Protein 2G31 (pdb70)

Nearest PDB structures (foldseek):
  2g31-assembly1_A  TM=6.431E-01  e=1.195E-06  Homo sapiens
  2jv5-assembly1_A  TM=5.963E-01  e=1.705E-04  Homo sapiens
  2g31-assembly1_A  TM=7.283E-01  e=2.935E-06  Homo sapiens
  2g31-assembly1_A  TM=1.017E+00  e=5.734E-08  Homo sapiens
  2g31-assembly1_A  TM=6.758E-01  e=3.640E-08  Homo sapiens

Foldseek 3Di:
DPPPPPVVVVVCVVVVDDVVNVVVVLVVVLVCLLVCLVVCPPPQCCQVSNCVRVVPVRSD

Radius of gyration: 14.05 Å; Cα contacts (8 Å, |Δi|>4): 51; chains: 1; bounding box: 40×16×26 Å

Secondary structure (DSSP, 8-state):
----TTTTHHHHHHHH-TTHHHHHHHHHHHHHHHHHHHHHGGGT-HHHHHHHHTSS-TT-

Sequence (60 aa):
RIYKGVIQAIQKSDEGHPFRAYLESEVAISEELVQKYSNSALGHVNCTIKELRRLFLVDDRIYKGVIQAIQKSDEGHPFRAYLESEVAISEELVQKYSNSALGHVNCTIKELRRLFLVDDRIYKGVIQAIQKSDEGHPFRAYLESEVAISEELVQKYSNSALGHVNCTIKELRRLFLVDDRIYKGVIQAIQKSDEGHPFRAYLESEVAISEELVQKYSNSALGHVNCTIKELRRLFLVDDRIYKGVIQAIQKSDEGHPFRAYLESEVAISEELVQKYSNSALGHVNCTIKELRRLFLVDDRIYKGVIQAIQKSDEGHPFRAYLESEVAISEELVQKYSNSALGHVNCTIKELRRLFLVDDRIYKGVIQAIQKSDEGHPFRAYLESEVAISEELVQKYSNSALGHVNCTIKELRRLFLVDDRIYKGVIQAIQKSDEGHPFRAYLESEVAISEELVQKYSNSALGHVNCTIKELRRLFLVDDRIYKGVIQAIQKSDEGHPFRAYLESEVAISEELVQKYSNSALGHVNCTIKELRRLFLVDDRIYKGVIQAIQKSDEGHPFRAYLESEVAISEELVQKYSNSALGHVNCTIKELRRLFLVDDRIYKGVIQAIQKSDEGHPFRAYLESEVAISEELVQKYSNSALGHVNCTIKELRRLFLVDDRIYKGVIQAIQKSDEGHPFRAYLESEVAISEELVQKYSNSALGHVNCTIKELRRLFLVDDRIYKGVIQAIQKSDEGHPFRAYLESEVAISEELVQKYSNSALGHVNCTIKELRRLFLVDDRIYKGVIQAIQKSDEGHPFRAYLESEVAISEELVQKYSNSALGHVNCTIKELRRLFLVDDRIYKGVIQAIQKSDEGHPFRAYLESEVAISEELVQKYSNSALGHVNCTIKELRRLFLVDDRIYKGVIQAIQKSDEGHPFRAYLESEVAISEELVQKYSNSALGHVNCTIKELRRLFLVDDRIYKGVIQAIQKSDEGHPFRAYLESEVAISEELVQKYSNSALGHVNCTIKELRRLFLVDDRIYKGVIQAIQKSDEGHPFRAYLESEVAISEELVQKYSNSALGHVNCTIKELRRLFLVDDRIYKGVIQAIQKSDEGHPFRAYLESEVAISEELVQKYSNSALGHVNCTIKELRRLFLVDDRIYKGVIQAIQKSDEGHPFRAYLESEVAISEELVQKYSNSALGHVNCTIKELRRLFLVDD

Organism: Homo sapiens (NCBI:txid9606)

CATH classification: 1.20.5.2480

GO terms:
  GO:0005789 endoplasmic reticulum membrane (C, IDA)
  GO:0005515 protein binding (F, IPI)
  GO:0046872 metal ion binding (F, EXP)
  GO:0030334 regulation of cell migration (P, IDA)
  GO:0005886 plasma membrane (C, IDA)
  GO:0030054 cell junction (C, IDA)
  GO:0042803 protein homodimerization activity (F, IDA)
  GO:0120078 cell adhesion involved in sprouting angiogenesis (P, IDA)
  GO:0007029 endoplasmic reticulum organization (P, IDA)
  GO:0045296 cadherin binding (F, IPI)
  GO:0030308 negative regulation of cell growth (P, IMP)
  GO:0098826 endoplasmic reticulum tubular network membrane (C, IDA)
  GO:0071787 endoplasmic reticulum tubular network formation (P, IDA)
  GO:0005789 endoplasmic reticulum membrane (C, EXP)
  GO:0005886 plasma membrane (C, EXP)
  GO:1990809 endoplasmic reticulum tubular network membrane organization (P, IMP)
  GO:0051292 nuclear pore complex assembly (P, IMP)
  GO:0071786 endoplasmic reticulum tubular network organization (P, IMP)
  GO:0005886 plasma membrane (C, TAS)
  GO:0045296 cadherin binding (F, HDA)

Structure (mmCIF, N/CA/C/O backbone):
data_2G31
#
_entry.id   2G31
#
loop_
_atom_site.group_PDB
_atom_site.id
_atom_site.type_symbol
_atom_site.label_atom_id
_atom_site.label_alt_id
_atom_site.label_comp_id
_atom_site.label_asym_id
_atom_site.label_entity_id
_atom_site.label_seq_id
_atom_site.pdbx_PDB_ins_code
_atom_site.Cartn_x
_atom_site.Cartn_y
_atom_site.Cartn_z
_atom_site.occupancy
_atom_site.B_iso_or_equiv
_atom_site.auth_seq_id
_atom_site.auth_comp_id
_atom_site.auth_asym_id
_atom_site.auth_atom_id
_atom_site.pdbx_PDB_model_num
ATOM 1 N N . ARG A 1 1 ? 2.122 -8.360 -3.977 1.00 0.00 1 ARG A N 1
ATOM 2 C CA . ARG A 1 1 ? 2.183 -6.935 -3.697 1.00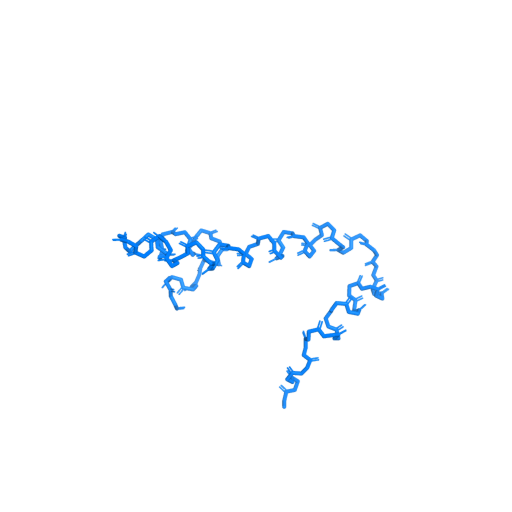 0.00 1 ARG A CA 1
ATOM 3 C C . ARG A 1 1 ? 2.442 -6.696 -2.209 1.00 0.00 1 ARG A C 1
ATOM 4 O O . ARG A 1 1 ? 1.510 -6.452 -1.444 1.00 0.00 1 ARG A O 1
ATOM 22 N N . ILE A 1 2 ? 3.713 -6.775 -1.841 1.00 0.00 2 ILE A N 1
ATOM 23 C CA . ILE A 1 2 ? 4.105 -6.571 -0.458 1.00 0.00 2 ILE A CA 1
ATOM 24 C C . ILE A 1 2 ? 3.119 -7.294 0.461 1.00 0.00 2 ILE A C 1
ATOM 25 O O . ILE A 1 2 ? 2.407 -6.658 1.237 1.00 0.00 2 ILE A O 1
ATOM 40 N N . TYR A 1 3 ? 3.107 -8.614 0.341 1.00 0.00 3 TYR A N 1
ATOM 41 C CA . TYR A 1 3 ? 2.219 -9.431 1.152 1.00 0.00 3 TYR A CA 1
ATOM 42 C C . TYR A 1 3 ? 2.907 -9.871 2.445 1.00 0.00 3 TYR A C 1
ATOM 43 O O . TYR A 1 3 ? 2.242 -10.165 3.438 1.00 0.00 3 TYR A O 1
ATOM 60 N N . LYS A 1 4 ? 4.231 -9.904 2.393 1.00 0.00 4 LYS A N 1
ATOM 61 C CA . LYS A 1 4 ? 5.015 -10.304 3.547 1.00 0.00 4 LYS A CA 1
ATOM 62 C C . LYS A 1 4 ? 5.525 -9.055 4.271 1.00 0.00 4 LYS A C 1
ATOM 63 O O . LYS A 1 4 ? 6.731 -8.876 4.434 1.00 0.00 4 LYS A O 1
ATOM 78 N N . GLY A 1 5 ? 4.580 -8.222 4.683 1.00 0.00 5 GLY A N 1
ATOM 79 C CA . GLY A 1 5 ? 4.917 -6.996 5.383 1.00 0.00 5 GLY A CA 1
ATOM 80 C C . GLY A 1 5 ? 4.804 -7.179 6.899 1.00 0.00 5 GLY A C 1
ATOM 81 O O . GLY A 1 5 ? 4.454 -6.244 7.617 1.00 0.00 5 GLY A O 1
ATOM 85 N N . VAL A 1 6 ? 5.105 -8.392 7.339 1.00 0.00 6 VAL A N 1
ATOM 86 C CA . VAL A 1 6 ? 5.042 -8.711 8.755 1.00 0.00 6 VAL A CA 1
ATOM 87 C C . VAL A 1 6 ? 6.458 -8.939 9.287 1.00 0.00 6 VAL A C 1
ATOM 88 O O . VAL A 1 6 ? 6.790 -8.502 10.388 1.00 0.00 6 VAL A O 1
ATOM 101 N N . ILE A 1 7 ? 7.256 -9.623 8.480 1.00 0.00 7 ILE A N 1
ATOM 102 C CA . ILE A 1 7 ? 8.629 -9.914 8.855 1.00 0.00 7 ILE A CA 1
ATOM 103 C C . ILE A 1 7 ? 9.520 -8.732 8.471 1.00 0.00 7 ILE A C 1
ATOM 104 O O . ILE A 1 7 ? 10.577 -8.527 9.065 1.00 0.00 7 ILE A O 1
ATOM 119 N N . GLN A 1 8 ? 9.060 -7.983 7.478 1.00 0.00 8 GLN A N 1
ATOM 120 C CA . GLN A 1 8 ? 9.802 -6.826 7.008 1.00 0.00 8 GLN A CA 1
ATOM 121 C C . GLN A 1 8 ? 9.550 -5.626 7.923 1.00 0.00 8 GLN A C 1
ATOM 122 O O . GLN A 1 8 ? 10.474 -4.879 8.242 1.00 0.00 8 GLN A O 1
ATOM 134 N N . ALA A 1 9 ? 8.295 -5.477 8.319 1.00 0.00 9 ALA A N 1
ATOM 135 C CA . ALA A 1 9 ? 7.910 -4.380 9.191 1.00 0.00 9 ALA A CA 1
ATOM 136 C C . ALA A 1 9 ? 8.664 -4.499 10.516 1.00 0.00 9 ALA A C 1
ATOM 137 O O . ALA A 1 9 ? 9.321 -3.553 10.948 1.00 0.00 9 ALA A O 1
ATOM 144 N N . ILE A 1 10 ? 8.547 -5.670 11.125 1.00 0.00 10 ILE A N 1
ATOM 145 C CA . ILE A 1 10 ? 9.209 -5.925 12.392 1.00 0.00 10 ILE A CA 1
ATOM 146 C C . ILE A 1 10 ? 10.715 -5.718 12.226 1.00 0.00 10 ILE A C 1
ATOM 147 O O . ILE A 1 10 ? 11.418 -5.432 13.196 1.00 0.00 10 ILE A O 1
ATOM 162 N N . GLN A 1 11 ? 11.168 -5.869 10.990 1.00 0.00 11 GLN A N 1
ATOM 163 C CA . GLN A 1 11 ? 12.579 -5.702 10.685 1.00 0.00 11 GLN A CA 1
ATOM 164 C C . GLN A 1 11 ? 12.950 -4.217 10.685 1.00 0.00 11 GLN A C 1
ATOM 165 O O . GLN A 1 11 ? 13.855 -3.799 11.407 1.00 0.00 11 GLN A O 1
ATOM 177 N N . LYS A 1 12 ? 12.233 -3.461 9.867 1.00 0.00 12 LYS A N 1
ATOM 178 C CA . LYS A 1 12 ? 12.475 -2.033 9.763 1.00 0.00 12 LYS A CA 1
ATOM 179 C C . LYS A 1 12 ? 12.636 -1.444 11.166 1.00 0.00 12 LYS A C 1
ATOM 180 O O . LYS A 1 12 ? 13.690 -0.905 11.500 1.00 0.00 12 LYS A O 1
ATOM 195 N N . SER A 1 13 ? 11.575 -1.566 11.951 1.00 0.00 13 SER A N 1
ATOM 196 C CA . SER A 1 13 ? 11.586 -1.054 13.310 1.00 0.00 13 SER A CA 1
ATOM 197 C C . SER A 1 13 ? 12.814 -1.576 14.057 1.00 0.00 13 SER A C 1
ATOM 198 O O . SER A 1 13 ? 13.272 -0.958 15.016 1.00 0.00 13 SER A O 1
ATOM 205 N N . ASP A 1 14 ? 13.313 -2.712 13.590 1.00 0.00 14 ASP A N 1
ATOM 206 C CA . ASP A 1 14 ? 14.480 -3.325 14.201 1.00 0.00 14 ASP A CA 1
ATOM 207 C C . ASP A 1 14 ? 15.747 -2.716 13.597 1.00 0.00 14 ASP A C 1
ATOM 208 O O . ASP A 1 14 ? 16.792 -2.680 14.244 1.00 0.00 14 ASP A O 1
ATOM 216 N N . GLU A 1 15 ? 15.611 -2.251 12.363 1.00 0.00 15 GLU A N 1
ATOM 217 C CA . GLU A 1 15 ? 16.733 -1.645 11.665 1.00 0.00 15 GLU A CA 1
ATOM 218 C C . GLU A 1 15 ? 16.778 -0.141 11.939 1.00 0.00 15 GLU A C 1
ATOM 219 O O . GLU A 1 15 ? 17.745 0.360 12.511 1.00 0.00 15 GLU A O 1
ATOM 229 N N . GLY A 1 16 ? 15.721 0.537 11.517 1.00 0.00 16 GLY A N 1
ATOM 230 C CA . GLY A 1 16 ? 15.628 1.974 11.710 1.00 0.00 16 GLY A CA 1
ATOM 231 C C . GLY A 1 16 ? 16.213 2.385 13.063 1.00 0.00 16 GLY A C 1
ATOM 232 O O . GLY A 1 16 ? 17.237 3.065 13.120 1.00 0.00 16 GLY A O 1
ATOM 236 N N . HIS A 1 17 ? 15.538 1.955 14.118 1.00 0.00 17 HIS A N 1
ATOM 237 C CA . HIS A 1 17 ? 15.979 2.269 15.467 1.00 0.00 17 HIS A CA 1
ATOM 238 C C . HIS A 1 17 ? 15.172 1.448 16.475 1.00 0.00 17 HIS A C 1
ATOM 239 O O . HIS A 1 17 ? 14.071 0.992 16.169 1.00 0.00 17 HIS A O 1
ATOM 253 N N . PRO A 1 18 ? 15.765 1.282 17.688 1.00 0.00 18 PRO A N 1
ATOM 254 C CA . PRO A 1 18 ? 15.113 0.524 18.742 1.00 0.00 18 PRO A CA 1
ATOM 255 C C . PRO A 1 18 ? 13.974 1.329 19.371 1.00 0.00 18 PRO A C 1
ATOM 256 O O . PRO A 1 18 ? 12.949 0.766 19.752 1.00 0.00 18 PRO A O 1
ATOM 264 N N . PHE A 1 19 ? 14.192 2.633 19.461 1.00 0.00 19 PHE A N 1
ATOM 265 C CA . PHE A 1 19 ? 13.196 3.520 20.037 1.00 0.00 19 PHE A CA 1
ATOM 266 C C . PHE A 1 19 ? 11.833 3.320 19.372 1.00 0.00 19 PHE A C 1
ATOM 267 O O . PHE A 1 19 ? 10.803 3.682 19.938 1.00 0.00 19 PHE A O 1
ATOM 283 N N . ARG A 1 20 ? 11.871 2.745 18.179 1.00 0.00 20 ARG A N 1
ATOM 284 C CA . ARG A 1 20 ? 10.652 2.494 17.430 1.00 0.00 20 ARG A CA 1
ATOM 285 C C . ARG A 1 20 ? 9.736 1.547 18.209 1.00 0.00 20 ARG A C 1
ATOM 286 O O . ARG A 1 20 ? 8.514 1.624 18.093 1.00 0.00 20 ARG A O 1
ATOM 304 N N . ALA A 1 21 ? 10.363 0.678 18.988 1.00 0.00 21 ALA A N 1
ATOM 305 C CA . ALA A 1 21 ? 9.620 -0.283 19.787 1.00 0.00 21 ALA A CA 1
ATOM 306 C C . ALA A 1 21 ? 8.475 0.436 20.506 1.00 0.00 21 ALA A C 1
ATOM 307 O O . ALA A 1 21 ? 7.308 0.239 20.173 1.00 0.00 21 ALA A O 1
ATOM 314 N N . TYR A 1 22 ? 8.851 1.253 21.478 1.00 0.00 22 TYR A N 1
ATOM 315 C CA . TYR A 1 22 ? 7.871 2.002 22.247 1.00 0.00 22 TYR A CA 1
ATOM 316 C C . TYR A 1 22 ? 6.800 2.601 21.333 1.00 0.00 22 TYR A C 1
ATOM 317 O O . TYR A 1 22 ? 5.674 2.843 21.767 1.00 0.00 22 TYR A O 1
ATOM 334 N N . LEU A 1 23 ? 7.187 2.824 20.086 1.00 0.00 23 LEU A N 1
ATOM 335 C CA . LEU A 1 23 ? 6.273 3.390 19.109 1.00 0.00 23 LEU A CA 1
ATOM 336 C C . LEU A 1 23 ? 5.362 2.286 18.570 1.00 0.00 23 LEU A C 1
ATOM 337 O O . LEU A 1 23 ? 4.138 2.393 18.649 1.00 0.00 23 LEU A O 1
ATOM 352 N N . GLU A 1 24 ? 5.991 1.250 18.035 1.00 0.00 24 GLU A N 1
ATOM 353 C CA . GLU A 1 24 ? 5.252 0.127 17.484 1.00 0.00 24 GLU A CA 1
ATOM 354 C C . GLU A 1 24 ? 4.356 -0.496 18.557 1.00 0.00 24 GLU A C 1
ATOM 355 O O . GLU A 1 24 ? 3.320 -1.079 18.242 1.00 0.00 24 GLU A O 1
ATOM 365 N N . SER A 1 25 ? 4.789 -0.351 19.800 1.00 0.00 25 SER A N 1
ATOM 366 C CA . SER A 1 25 ? 4.038 -0.893 20.920 1.00 0.00 25 SER A CA 1
ATOM 367 C C . SER A 1 25 ? 2.597 -0.383 20.881 1.00 0.00 25 SER A C 1
ATOM 368 O O . SER A 1 25 ? 1.655 -1.174 20.870 1.00 0.00 25 SER A O 1
ATOM 375 N N . GLU A 1 26 ? 2.470 0.935 20.859 1.00 0.00 26 GLU A N 1
ATOM 376 C CA . GLU A 1 26 ? 1.158 1.560 20.820 1.00 0.00 26 GLU A CA 1
ATOM 377 C C . GLU A 1 26 ? 0.394 1.112 19.573 1.00 0.00 26 GLU A C 1
ATOM 378 O O . GLU A 1 26 ? -0.835 1.161 19.544 1.00 0.00 26 GLU A O 1
ATOM 388 N N . VAL A 1 27 ? 1.152 0.688 18.574 1.00 0.00 27 VAL A N 1
ATOM 389 C CA . VAL A 1 27 ? 0.561 0.233 17.327 1.00 0.00 27 VAL A CA 1
ATOM 390 C C . VAL A 1 27 ? 0.094 -1.216 17.488 1.00 0.00 27 VAL A C 1
ATOM 391 O O . VAL A 1 27 ? -0.966 -1.589 16.988 1.00 0.00 27 VAL A O 1
ATOM 404 N N . ALA A 1 28 ? 0.910 -1.992 18.186 1.00 0.00 28 ALA A N 1
ATOM 405 C CA . ALA A 1 28 ? 0.594 -3.391 18.420 1.00 0.00 28 ALA A CA 1
ATOM 406 C C . ALA A 1 28 ? -0.462 -3.494 19.522 1.00 0.00 28 ALA A C 1
ATOM 407 O O . ALA A 1 28 ? -1.206 -4.471 19.584 1.00 0.00 28 ALA A O 1
ATOM 414 N N . ILE A 1 29 ? -0.491 -2.473 20.366 1.00 0.00 29 ILE A N 1
ATOM 415 C CA . ILE A 1 29 ? -1.443 -2.436 21.464 1.00 0.00 29 ILE A CA 1
ATOM 416 C C . ILE A 1 29 ? -2.845 -2.180 20.909 1.00 0.00 29 ILE A C 1
ATOM 417 O O . ILE A 1 29 ? -3.835 -2.632 21.480 1.00 0.00 29 ILE A O 1
ATOM 432 N N . SER A 1 30 ? -2.885 -1.452 19.801 1.00 0.00 30 SER A N 1
ATOM 433 C CA . SER A 1 30 ? -4.149 -1.130 19.163 1.00 0.00 30 SER A CA 1
ATOM 434 C C . SER A 1 30 ? -4.707 -2.365 18.453 1.00 0.00 30 SER A C 1
ATOM 435 O O . SER A 1 30 ? -5.922 -2.536 18.359 1.00 0.00 30 SER A O 1
ATOM 442 N N . GLU A 1 31 ? -3.794 -3.194 17.971 1.00 0.00 31 GLU A N 1
ATOM 443 C CA . GLU A 1 31 ? -4.180 -4.409 17.272 1.00 0.00 31 GLU A CA 1
ATOM 444 C C . GLU A 1 31 ? -5.167 -5.216 18.117 1.00 0.00 31 GLU A C 1
ATOM 445 O O . GLU A 1 31 ? -5.961 -5.989 17.581 1.00 0.00 31 GLU A O 1
ATOM 455 N N . GLU A 1 32 ? -5.086 -5.011 19.424 1.00 0.00 32 GLU A N 1
ATOM 456 C CA . GLU A 1 32 ? -5.962 -5.710 20.347 1.00 0.00 32 GLU A CA 1
ATOM 457 C C . GLU A 1 32 ? -7.373 -5.121 20.288 1.00 0.00 32 GLU A C 1
ATOM 458 O O . GLU A 1 32 ? -8.360 -5.855 20.352 1.00 0.00 32 GLU A O 1
ATOM 468 N N . LEU A 1 33 ? -7.426 -3.803 20.166 1.00 0.00 33 LEU A N 1
ATOM 469 C CA . LEU A 1 33 ? -8.701 -3.108 20.098 1.00 0.00 33 LEU A CA 1
ATOM 470 C C . LEU A 1 33 ? -9.566 -3.746 19.010 1.00 0.00 33 LEU A C 1
ATOM 471 O O . LEU A 1 33 ? -10.763 -3.952 19.206 1.00 0.00 33 LEU A O 1
ATOM 486 N N . VAL A 1 34 ? -8.929 -4.040 17.888 1.00 0.00 34 VAL A N 1
ATOM 487 C CA . VAL A 1 34 ? -9.626 -4.650 16.768 1.00 0.00 34 VAL A CA 1
ATOM 488 C C . VAL A 1 34 ? -10.193 -6.003 17.203 1.00 0.00 34 VAL A C 1
ATOM 489 O O . VAL A 1 34 ? -11.132 -6.511 16.593 1.00 0.00 34 VAL A O 1
ATOM 502 N N . GLN A 1 35 ? -9.597 -6.548 18.254 1.00 0.00 35 GLN A N 1
ATOM 503 C CA . GLN A 1 35 ? -10.031 -7.833 18.777 1.00 0.00 35 GLN A CA 1
ATOM 504 C C . GLN A 1 35 ? -11.181 -7.640 19.768 1.00 0.00 35 GLN A C 1
ATOM 505 O O . GLN A 1 35 ? -12.005 -8.536 19.949 1.00 0.00 35 GLN A O 1
ATOM 517 N N . LYS A 1 36 ? -11.198 -6.469 20.385 1.00 0.00 36 LYS A N 1
ATOM 518 C CA . LYS A 1 36 ? -12.233 -6.148 21.353 1.00 0.00 36 LYS A CA 1
ATOM 519 C C . LYS A 1 36 ? -13.550 -5.888 20.619 1.00 0.00 36 LYS A C 1
ATOM 520 O O . LYS A 1 36 ? -14.626 -6.048 21.192 1.00 0.00 36 LYS A O 1
ATOM 535 N N . TYR A 1 37 ? -13.421 -5.491 19.362 1.00 0.00 37 TYR A N 1
ATOM 536 C CA . TYR A 1 37 ? -14.587 -5.207 18.543 1.00 0.00 37 TYR A CA 1
ATOM 537 C C . TYR A 1 37 ? -15.531 -6.411 18.495 1.00 0.00 37 TYR A C 1
ATOM 538 O O . TYR A 1 37 ? -16.747 -6.248 18.420 1.00 0.00 37 TYR A O 1
ATOM 555 N N . SER A 1 38 ? -14.932 -7.592 18.543 1.00 0.00 38 SER A N 1
ATOM 556 C CA . SER A 1 38 ? -15.704 -8.824 18.507 1.00 0.00 38 SER A CA 1
ATOM 557 C C . SER A 1 38 ? -16.573 -8.934 19.760 1.00 0.00 38 SER A C 1
ATOM 558 O O . SER A 1 38 ? -17.741 -9.310 19.679 1.00 0.00 38 SER A O 1
ATOM 565 N N . ASN A 1 39 ? -15.969 -8.599 20.891 1.00 0.00 39 ASN A N 1
ATOM 566 C CA . ASN A 1 39 ? -16.674 -8.656 22.161 1.00 0.00 39 ASN A CA 1
ATOM 567 C C . ASN A 1 39 ? -17.500 -7.380 22.339 1.00 0.00 39 ASN A C 1
ATOM 568 O O . ASN A 1 39 ? -18.502 -7.379 23.051 1.00 0.00 39 ASN A O 1
ATOM 578 N N . SER A 1 40 ? -17.047 -6.324 21.679 1.00 0.00 40 SER A N 1
ATOM 579 C CA . SER A 1 40 ? -17.731 -5.045 21.755 1.00 0.00 40 SER A CA 1
ATOM 580 C C . SER A 1 40 ? -18.939 -5.040 20.816 1.00 0.00 40 SER A C 1
ATOM 581 O O . SER A 1 40 ? -19.933 -4.365 21.079 1.00 0.00 40 SER A O 1
ATOM 588 N N . ALA A 1 41 ? -18.813 -5.801 19.738 1.00 0.00 41 ALA A N 1
ATOM 589 C CA . ALA A 1 41 ? -19.882 -5.893 18.758 1.00 0.00 41 ALA A CA 1
ATOM 590 C C . ALA A 1 41 ? -21.195 -6.222 19.471 1.00 0.00 41 ALA A C 1
ATOM 591 O O . ALA A 1 41 ? -22.275 -5.967 18.940 1.00 0.00 41 ALA A O 1
ATOM 598 N N . LEU A 1 42 ? -21.059 -6.784 20.663 1.00 0.00 42 LEU A N 1
ATOM 599 C CA . LEU A 1 42 ? -22.222 -7.152 21.454 1.00 0.00 42 LEU A CA 1
ATOM 600 C C . LEU A 1 42 ? -23.282 -6.055 21.333 1.00 0.00 42 LEU A C 1
ATOM 601 O O . LEU A 1 42 ? -24.478 -6.339 21.355 1.00 0.00 42 LEU A O 1
ATOM 616 N N . GLY A 1 43 ? -22.805 -4.826 21.209 1.00 0.00 43 GLY A N 1
ATOM 617 C CA . GLY A 1 43 ? -23.697 -3.686 21.084 1.00 0.00 43 GLY A CA 1
ATOM 618 C C . GLY A 1 43 ? -23.062 -2.583 20.234 1.00 0.00 43 GLY A C 1
ATOM 619 O O . GLY A 1 43 ? -22.842 -1.472 20.715 1.00 0.00 43 GLY A O 1
ATOM 623 N N . HIS A 1 44 ? -22.786 -2.928 18.985 1.00 0.00 44 HIS A N 1
ATOM 624 C CA . HIS A 1 44 ? -22.181 -1.980 18.063 1.00 0.00 44 HIS A CA 1
ATOM 625 C C . HIS A 1 44 ? -21.170 -1.111 18.813 1.00 0.00 44 HIS A C 1
ATOM 626 O O . HIS A 1 44 ? -21.060 0.086 18.549 1.00 0.00 44 HIS A O 1
ATOM 640 N N . VAL A 1 45 ? -20.457 -1.745 19.732 1.00 0.00 45 VAL A N 1
ATOM 641 C CA . VAL A 1 45 ? -19.459 -1.043 20.521 1.00 0.00 45 VAL A CA 1
ATOM 642 C C . VAL A 1 45 ? -18.131 -1.033 19.763 1.00 0.00 45 VAL A C 1
ATOM 643 O O . VAL A 1 45 ? -17.297 -0.154 19.974 1.00 0.00 45 VAL A O 1
ATOM 656 N N . ASN A 1 46 ? -17.973 -2.022 18.894 1.00 0.00 46 ASN A N 1
ATOM 657 C CA . ASN A 1 46 ? -16.760 -2.138 18.104 1.00 0.00 46 ASN A CA 1
ATOM 658 C C . ASN A 1 46 ? -16.544 -0.844 17.317 1.00 0.00 46 ASN A C 1
ATOM 659 O O . ASN A 1 46 ? -15.417 -0.359 17.210 1.00 0.00 46 ASN A O 1
ATOM 669 N N . CYS A 1 47 ? -17.639 -0.320 16.787 1.00 0.00 47 CYS A N 1
ATOM 670 C CA . CYS A 1 47 ? -17.583 0.908 16.013 1.00 0.00 47 CYS A CA 1
ATOM 671 C C . CYS A 1 47 ? -17.292 2.066 16.971 1.00 0.00 47 CYS A C 1
ATOM 672 O O . CYS A 1 47 ? -16.828 3.124 16.548 1.00 0.00 47 CYS A O 1
ATOM 679 N N . THR A 1 48 ? -17.575 1.826 18.243 1.00 0.00 48 THR A N 1
ATOM 680 C CA . THR A 1 48 ? -17.349 2.835 19.263 1.00 0.00 48 THR A CA 1
ATOM 681 C C . THR A 1 48 ? -15.891 2.809 19.724 1.00 0.00 48 THR A C 1
ATOM 682 O O . THR A 1 48 ? -15.303 3.856 19.990 1.00 0.00 48 THR A O 1
ATOM 693 N N . ILE A 1 49 ? -15.351 1.602 19.807 1.00 0.00 49 ILE A N 1
ATOM 694 C CA . ILE A 1 49 ? -13.972 1.427 20.232 1.00 0.00 49 ILE A CA 1
ATOM 695 C C . ILE A 1 49 ? -13.043 1.633 19.034 1.00 0.00 49 ILE A C 1
ATOM 696 O O . ILE A 1 49 ? -12.037 2.332 19.137 1.00 0.00 49 ILE A O 1
ATOM 711 N N . LYS A 1 50 ? -13.414 1.012 17.924 1.00 0.00 50 LYS A N 1
ATOM 712 C CA . LYS A 1 50 ? -12.628 1.119 16.708 1.00 0.00 50 LYS A CA 1
ATOM 713 C C . LYS A 1 50 ? -12.437 2.596 16.356 1.00 0.00 50 LYS A C 1
ATOM 714 O O . LYS A 1 50 ? -11.335 3.018 16.013 1.00 0.00 50 LYS A O 1
ATOM 729 N N . GLU A 1 51 ? -13.529 3.340 16.456 1.00 0.00 51 GLU A N 1
ATOM 730 C CA . GLU A 1 51 ? -13.496 4.760 16.152 1.00 0.00 51 GLU A CA 1
ATOM 731 C C . GLU A 1 51 ? -12.569 5.490 17.125 1.00 0.00 51 GLU A C 1
ATOM 732 O O . GLU A 1 51 ? -12.148 6.616 16.863 1.00 0.00 51 GLU A O 1
ATOM 742 N N . LEU A 1 52 ? -12.277 4.818 18.230 1.00 0.00 52 LEU A N 1
ATOM 743 C CA . LEU A 1 52 ? -11.407 5.388 19.245 1.00 0.00 52 LEU A CA 1
ATOM 744 C C . LEU A 1 52 ? -9.970 4.927 18.996 1.00 0.00 52 LEU A C 1
ATOM 745 O O . LEU A 1 52 ? -9.028 5.704 19.151 1.00 0.00 52 LEU A O 1
ATOM 760 N N . ARG A 1 53 ? -9.845 3.665 18.613 1.00 0.00 53 ARG A N 1
ATOM 761 C CA . ARG A 1 53 ? -8.537 3.091 18.341 1.00 0.00 53 ARG A CA 1
ATOM 762 C C . ARG A 1 53 ? -8.092 3.438 16.919 1.00 0.00 53 ARG A C 1
ATOM 763 O O . ARG A 1 53 ? -7.142 4.196 16.730 1.00 0.00 53 ARG A O 1
ATOM 781 N N . ARG A 1 54 ? -8.798 2.865 15.955 1.00 0.00 54 ARG A N 1
ATOM 782 C CA . ARG A 1 54 ? -8.486 3.104 14.556 1.00 0.00 54 ARG A CA 1
ATOM 783 C C . ARG A 1 54 ? -8.932 4.509 14.146 1.00 0.00 54 ARG A C 1
ATOM 784 O O . ARG A 1 54 ? -8.145 5.278 13.595 1.00 0.00 54 ARG A O 1
ATOM 802 N N . LEU A 1 55 ? -10.193 4.801 14.430 1.00 0.00 55 LEU A N 1
ATOM 803 C CA . LEU A 1 55 ? -10.753 6.100 14.097 1.00 0.00 55 LEU A CA 1
ATOM 804 C C . LEU A 1 55 ? -11.298 6.064 12.668 1.00 0.00 55 LEU A C 1
ATOM 805 O O . LEU A 1 55 ? -11.602 7.107 12.089 1.00 0.00 55 LEU A O 1
ATOM 820 N N . PHE A 1 56 ? -11.405 4.853 12.139 1.00 0.00 56 PHE A N 1
ATOM 821 C CA . PHE A 1 56 ? -11.908 4.669 10.788 1.00 0.00 56 PHE A CA 1
ATOM 822 C C . PHE A 1 56 ? -12.554 3.291 10.628 1.00 0.00 56 PHE A C 1
ATOM 823 O O . PHE A 1 56 ? -13.625 3.169 10.036 1.00 0.00 56 PHE A O 1
ATOM 839 N N . LEU A 1 57 ? -11.875 2.289 11.167 1.00 0.00 57 LEU A N 1
ATOM 840 C CA . LEU A 1 57 ? -12.370 0.924 11.091 1.00 0.00 57 LEU A CA 1
ATOM 841 C C . LEU A 1 57 ? -13.882 0.920 11.327 1.00 0.00 57 LEU A C 1
ATOM 842 O O . LEU A 1 57 ? -14.628 0.288 10.580 1.00 0.00 57 LEU A O 1
ATOM 857 N N . VAL A 1 58 ? -14.288 1.631 12.368 1.00 0.00 58 VAL A N 1
ATOM 858 C CA . VAL A 1 58 ? -15.697 1.718 12.711 1.00 0.00 58 VAL A CA 1
ATOM 859 C C . VAL A 1 58 ? -16.351 0.349 12.511 1.00 0.00 58 VAL A C 1
ATOM 860 O O . VAL A 1 58 ? -17.100 0.149 11.557 1.00 0.00 58 VAL A O 1
ATOM 873 N N . ASP A 1 59 ? -16.044 -0.558 13.427 1.00 0.00 59 ASP A N 1
ATOM 874 C CA . ASP A 1 59 ? -16.593 -1.901 13.364 1.00 0.00 59 ASP A CA 1
ATOM 875 C C . ASP A 1 59 ? -15.814 -2.716 12.328 1.00 0.00 59 ASP A C 1
ATOM 876 O O . ASP A 1 59 ? -15.294 -3.786 12.641 1.00 0.00 59 ASP A O 1
ATOM 884 N N . ASP A 1 60 ? -15.760 -2.180 11.119 1.00 0.00 60 ASP A N 1
ATOM 885 C CA . ASP A 1 60 ? -15.054 -2.843 10.036 1.00 0.00 60 ASP A CA 1
ATOM 886 C C . ASP A 1 60 ? -14.753 -1.829 8.932 1.00 0.00 60 ASP A C 1
ATOM 887 O O . ASP A 1 60 ? -13.653 -1.281 8.869 1.00 0.00 60 ASP A O 1
ATOM 895 N N . ARG A 1 1 ? 4.253 -16.985 24.907 1.00 0.00 1 ARG A N 2
ATOM 896 C CA . ARG A 1 1 ? 5.229 -16.094 24.302 1.00 0.00 1 ARG A CA 2
ATOM 897 C C . ARG A 1 1 ? 6.638 -16.444 24.784 1.00 0.00 1 ARG A C 2
ATOM 898 O O . ARG A 1 1 ? 7.622 -16.137 24.112 1.00 0.00 1 ARG A O 2
ATOM 916 N N . ILE A 1 2 ? 6.691 -17.082 25.944 1.00 0.00 2 ILE A N 2
ATOM 917 C CA . ILE A 1 2 ? 7.963 -17.478 26.523 1.00 0.00 2 ILE A CA 2
ATOM 918 C C . ILE A 1 2 ? 8.356 -18.855 25.988 1.00 0.00 2 ILE A C 2
ATOM 919 O O . ILE A 1 2 ? 8.763 -19.729 26.753 1.00 0.00 2 ILE A O 2
ATOM 934 N N . TYR A 1 3 ? 8.221 -19.007 24.679 1.00 0.00 3 TYR A N 2
ATOM 935 C CA . TYR A 1 3 ? 8.557 -20.264 24.033 1.00 0.00 3 TYR A CA 2
ATOM 936 C C . TYR A 1 3 ? 9.904 -20.169 23.314 1.00 0.00 3 TYR A C 2
ATOM 937 O O . TYR A 1 3 ? 10.572 -21.180 23.101 1.00 0.00 3 TYR A O 2
ATOM 954 N N . LYS A 1 4 ? 10.263 -18.943 22.958 1.00 0.00 4 LYS A N 2
ATOM 955 C CA . LYS A 1 4 ? 11.518 -18.702 22.268 1.00 0.00 4 LYS A CA 2
ATOM 956 C C . LYS A 1 4 ? 12.557 -18.195 23.269 1.00 0.00 4 LYS A C 2
ATOM 957 O O . LYS A 1 4 ? 12.607 -18.661 24.407 1.00 0.00 4 LYS A O 2
ATOM 972 N N . GLY A 1 5 ? 13.362 -17.247 22.810 1.00 0.00 5 GLY A N 2
ATOM 973 C CA . GLY A 1 5 ? 14.396 -16.672 23.652 1.00 0.00 5 GLY A CA 2
ATOM 974 C C . GLY A 1 5 ? 15.695 -16.473 22.867 1.00 0.00 5 GLY A C 2
ATOM 975 O O . GLY A 1 5 ? 16.563 -15.706 23.280 1.00 0.00 5 GLY A O 2
ATOM 979 N N . VAL A 1 6 ? 15.786 -17.180 21.750 1.00 0.00 6 VAL A N 2
ATOM 980 C CA . VAL A 1 6 ? 16.964 -17.092 20.903 1.00 0.00 6 VAL A CA 2
ATOM 981 C C . VAL A 1 6 ? 16.668 -16.168 19.719 1.00 0.00 6 VAL A C 2
ATOM 982 O O . VAL A 1 6 ? 17.475 -15.302 19.387 1.00 0.00 6 VAL A O 2
ATOM 995 N N . ILE A 1 7 ? 15.509 -16.385 19.117 1.00 0.00 7 ILE A N 2
ATOM 996 C CA . ILE A 1 7 ? 15.096 -15.582 17.978 1.00 0.00 7 ILE A CA 2
ATOM 997 C C . ILE A 1 7 ? 14.677 -14.193 18.463 1.00 0.00 7 ILE A C 2
ATOM 998 O O . ILE A 1 7 ? 14.736 -13.224 17.707 1.00 0.00 7 ILE A O 2
ATOM 1013 N N . GLN A 1 8 ? 14.263 -14.139 19.720 1.00 0.00 8 GLN A N 2
ATOM 1014 C CA . GLN A 1 8 ? 13.835 -12.885 20.315 1.00 0.00 8 GLN A CA 2
ATOM 1015 C C . GLN A 1 8 ? 15.011 -11.911 20.405 1.00 0.00 8 GLN A C 2
ATOM 1016 O O . GLN A 1 8 ? 14.903 -10.760 19.985 1.00 0.00 8 GLN A O 2
ATOM 1028 N N . ALA A 1 9 ? 16.110 -12.408 20.954 1.00 0.00 9 ALA A N 2
ATOM 1029 C CA . ALA A 1 9 ? 17.306 -11.596 21.104 1.00 0.00 9 ALA A CA 2
ATOM 1030 C C . ALA A 1 9 ? 17.851 -11.239 19.720 1.00 0.00 9 ALA A C 2
ATOM 1031 O O . ALA A 1 9 ? 18.297 -10.115 19.496 1.00 0.00 9 ALA A O 2
ATOM 1038 N N . ILE A 1 10 ? 17.797 -12.216 18.828 1.00 0.00 10 ILE A N 2
ATOM 1039 C CA . ILE A 1 10 ? 18.280 -12.019 17.471 1.00 0.00 10 ILE A CA 2
ATOM 1040 C C . ILE A 1 10 ? 17.544 -10.834 16.840 1.00 0.00 10 ILE A C 2
ATOM 1041 O O . ILE A 1 10 ? 18.161 -9.825 16.502 1.00 0.00 10 ILE A O 2
ATOM 1056 N N . GLN A 1 11 ? 16.237 -10.996 16.700 1.00 0.00 11 GLN A N 2
ATOM 1057 C CA . GLN A 1 11 ? 15.411 -9.954 16.116 1.00 0.00 11 GLN A CA 2
ATOM 1058 C C . GLN A 1 11 ? 15.549 -8.657 16.916 1.00 0.00 11 GLN A C 2
ATOM 1059 O O . GLN A 1 11 ? 15.610 -7.572 16.341 1.00 0.00 11 GLN A O 2
ATOM 1071 N N . LYS A 1 12 ? 15.594 -8.813 18.231 1.00 0.00 12 LYS A N 2
ATOM 1072 C CA . LYS A 1 12 ? 15.723 -7.668 19.116 1.00 0.00 12 LYS A CA 2
ATOM 1073 C C . LYS A 1 12 ? 16.913 -6.817 18.671 1.00 0.00 12 LYS A C 2
ATOM 1074 O O . LYS A 1 12 ? 16.787 -5.605 18.505 1.00 0.00 12 LYS A O 2
ATOM 1089 N N . SER A 1 13 ? 18.044 -7.485 18.492 1.00 0.00 13 SER A N 2
ATOM 1090 C CA . SER A 1 13 ? 19.256 -6.806 18.070 1.00 0.00 13 SER A CA 2
ATOM 1091 C C . SER A 1 13 ? 19.198 -6.514 16.569 1.00 0.00 13 SER A C 2
ATOM 1092 O O . SER A 1 13 ? 19.886 -5.619 16.078 1.00 0.00 13 SER A O 2
ATOM 1099 N N . ASP A 1 14 ? 18.369 -7.286 15.880 1.00 0.00 14 ASP A N 2
ATOM 1100 C CA . ASP A 1 14 ? 18.213 -7.122 14.445 1.00 0.00 14 ASP A CA 2
ATOM 1101 C C . ASP A 1 14 ? 17.375 -5.872 14.168 1.00 0.00 14 ASP A C 2
ATOM 1102 O O . ASP A 1 14 ? 17.560 -5.210 13.149 1.00 0.00 14 ASP A O 2
ATOM 1110 N N . GLU A 1 15 ? 16.471 -5.586 15.094 1.00 0.00 15 GLU A N 2
ATOM 1111 C CA . GLU A 1 15 ? 15.605 -4.427 14.962 1.00 0.00 15 GLU A CA 2
ATOM 1112 C C . GLU A 1 15 ? 16.135 -3.269 15.810 1.00 0.00 15 GLU A C 2
ATOM 1113 O O . GLU A 1 15 ? 15.963 -2.105 15.453 1.00 0.00 15 GLU A O 2
ATOM 1123 N N . GLY A 1 16 ? 16.769 -3.630 16.917 1.00 0.00 16 GLY A N 2
ATOM 1124 C CA . GLY A 1 16 ? 17.325 -2.635 17.818 1.00 0.00 16 GLY A CA 2
ATOM 1125 C C . GLY A 1 16 ? 16.414 -1.410 17.912 1.00 0.00 16 GLY A C 2
ATOM 1126 O O . GLY A 1 16 ? 16.763 -0.332 17.431 1.00 0.00 16 GLY A O 2
ATOM 1130 N N . HIS A 1 17 ? 15.263 -1.615 18.535 1.00 0.00 17 HIS A N 2
ATOM 1131 C CA . HIS A 1 17 ? 14.298 -0.540 18.699 1.00 0.00 17 HIS A CA 2
ATOM 1132 C C . HIS A 1 17 ? 14.144 -0.212 20.186 1.00 0.00 17 HIS A C 2
ATOM 1133 O O . HIS A 1 17 ? 13.398 -0.880 20.899 1.00 0.00 17 HIS A O 2
ATOM 1147 N N . PRO A 1 18 ? 14.880 0.846 20.620 1.00 0.00 18 PRO A N 2
ATOM 1148 C CA . PRO A 1 18 ? 14.832 1.272 22.009 1.00 0.00 18 PRO A CA 2
ATOM 1149 C C . PRO A 1 18 ? 13.528 2.012 22.310 1.00 0.00 18 PRO A C 2
ATOM 1150 O O . PRO A 1 18 ? 12.675 1.504 23.036 1.00 0.00 18 PRO A O 2
ATOM 1158 N N . PHE A 1 19 ? 13.415 3.202 21.738 1.00 0.00 19 PHE A N 2
ATOM 1159 C CA . PHE A 1 19 ? 12.228 4.017 21.936 1.00 0.00 19 PHE A CA 2
ATOM 1160 C C . PHE A 1 19 ? 11.104 3.589 20.991 1.00 0.00 19 PHE A C 2
ATOM 1161 O O . PHE A 1 19 ? 9.928 3.659 21.346 1.00 0.00 19 PHE A O 2
ATOM 1177 N N . ARG A 1 20 ? 11.504 3.157 19.804 1.00 0.00 20 ARG A N 2
ATOM 1178 C CA . ARG A 1 20 ? 10.546 2.719 18.804 1.00 0.00 20 ARG A CA 2
ATOM 1179 C C . ARG A 1 20 ? 9.522 1.769 19.431 1.00 0.00 20 ARG A C 2
ATOM 1180 O O . ARG A 1 20 ? 8.337 1.831 19.112 1.00 0.00 20 ARG A O 2
ATOM 1198 N N . ALA A 1 21 ? 10.018 0.914 20.313 1.00 0.00 21 ALA A N 2
ATOM 1199 C CA . ALA A 1 21 ? 9.162 -0.047 20.987 1.00 0.00 21 ALA A CA 2
ATOM 1200 C C . ALA A 1 21 ? 7.870 0.646 21.422 1.00 0.00 21 ALA A C 2
ATOM 1201 O O . ALA A 1 21 ? 6.803 0.384 20.867 1.00 0.00 21 ALA A O 2
ATOM 1208 N N . TYR A 1 22 ? 8.008 1.517 22.411 1.00 0.00 22 TYR A N 2
ATOM 1209 C CA . TYR A 1 22 ? 6.864 2.250 22.927 1.00 0.00 22 TYR A CA 2
ATOM 1210 C C . TYR A 1 22 ? 5.969 2.744 21.789 1.00 0.00 22 TYR A C 2
ATOM 1211 O O . TYR A 1 22 ? 4.769 2.936 21.976 1.00 0.00 22 TYR A O 2
ATOM 1228 N N . LEU A 1 23 ? 6.589 2.937 20.633 1.00 0.00 23 LEU A N 2
ATOM 1229 C CA . LEU A 1 23 ? 5.864 3.405 19.464 1.00 0.00 23 LEU A CA 2
ATOM 1230 C C . LEU A 1 23 ? 5.137 2.226 18.814 1.00 0.00 23 LEU A C 2
ATOM 1231 O O . LEU A 1 23 ? 3.921 2.261 18.641 1.00 0.00 23 LEU A O 2
ATOM 1246 N N . GLU A 1 24 ? 5.915 1.209 18.472 1.00 0.00 24 GLU A N 2
ATOM 1247 C CA . GLU A 1 24 ? 5.360 0.021 17.845 1.00 0.00 24 GLU A CA 2
ATOM 1248 C C . GLU A 1 24 ? 4.311 -0.620 18.756 1.00 0.00 24 GLU A C 2
ATOM 1249 O O . GLU A 1 24 ? 3.390 -1.280 18.280 1.00 0.00 24 GLU A O 2
ATOM 1259 N N . SER A 1 25 ? 4.488 -0.403 20.051 1.00 0.00 25 SER A N 2
ATOM 1260 C CA . SER A 1 25 ? 3.569 -0.951 21.034 1.00 0.00 25 SER A CA 2
ATOM 1261 C C . SER A 1 25 ? 2.161 -0.400 20.798 1.00 0.00 25 SER A C 2
ATOM 1262 O O . SER A 1 25 ? 1.213 -1.164 20.622 1.00 0.00 25 SER A O 2
ATOM 1269 N N . GLU A 1 26 ? 2.068 0.922 20.804 1.00 0.00 26 GLU A N 2
ATOM 1270 C CA . GLU A 1 26 ? 0.792 1.583 20.593 1.00 0.00 26 GLU A CA 2
ATOM 1271 C C . GLU A 1 26 ? 0.165 1.119 19.277 1.00 0.00 26 GLU A C 2
ATOM 1272 O O . GLU A 1 26 ? -1.046 1.228 19.090 1.00 0.00 26 GLU A O 2
ATOM 1282 N N . VAL A 1 27 ? 1.018 0.613 18.397 1.00 0.00 27 VAL A N 2
ATOM 1283 C CA . VAL A 1 27 ? 0.562 0.131 17.105 1.00 0.00 27 VAL A CA 2
ATOM 1284 C C . VAL A 1 27 ? -0.002 -1.282 17.261 1.00 0.00 27 VAL A C 2
ATOM 1285 O O . VAL A 1 27 ? -1.125 -1.556 16.840 1.00 0.00 27 VAL A O 2
ATOM 1298 N N . ALA A 1 28 ? 0.804 -2.142 17.865 1.00 0.00 28 ALA A N 2
ATOM 1299 C CA . ALA A 1 28 ? 0.401 -3.521 18.082 1.00 0.00 28 ALA A CA 2
ATOM 1300 C C . ALA A 1 28 ? -0.771 -3.556 19.066 1.00 0.00 28 ALA A C 2
ATOM 1301 O O . ALA A 1 28 ? -1.734 -4.296 18.864 1.00 0.00 28 ALA A O 2
ATOM 1308 N N . ILE A 1 29 ? -0.653 -2.747 20.107 1.00 0.00 29 ILE A N 2
ATOM 1309 C CA . ILE A 1 29 ? -1.690 -2.676 21.122 1.00 0.00 29 ILE A CA 2
ATOM 1310 C C . ILE A 1 29 ? -3.037 -2.401 20.450 1.00 0.00 29 ILE A C 2
ATOM 1311 O O . ILE A 1 29 ? -4.080 -2.813 20.954 1.00 0.00 29 ILE A O 2
ATOM 1326 N N . SER A 1 30 ? -2.969 -1.707 19.323 1.00 0.00 30 SER A N 2
ATOM 1327 C CA . SER A 1 30 ? -4.170 -1.373 18.578 1.00 0.00 30 SER A CA 2
ATOM 1328 C C . SER A 1 30 ? -4.784 -2.640 17.978 1.00 0.00 30 SER A C 2
ATOM 1329 O O . SER A 1 30 ? -5.998 -2.721 17.797 1.00 0.00 30 SER A O 2
ATOM 1336 N N . GLU A 1 31 ? -3.916 -3.599 17.687 1.00 0.00 31 GLU A N 2
ATOM 1337 C CA . GLU A 1 31 ? -4.358 -4.857 17.112 1.00 0.00 31 GLU A CA 2
ATOM 1338 C C . GLU A 1 31 ? -5.392 -5.523 18.022 1.00 0.00 31 GLU A C 2
ATOM 1339 O O . GLU A 1 31 ? -6.222 -6.304 17.558 1.00 0.00 31 GLU A O 2
ATOM 1349 N N . GLU A 1 32 ? -5.310 -5.190 19.301 1.00 0.00 32 GLU A N 2
ATOM 1350 C CA . GLU A 1 32 ? -6.227 -5.746 20.280 1.00 0.00 32 GLU A CA 2
ATOM 1351 C C . GLU A 1 32 ? -7.569 -5.013 20.225 1.00 0.00 32 GLU A C 2
ATOM 1352 O O . GLU A 1 32 ? -8.594 -5.555 20.636 1.00 0.00 32 GLU A O 2
ATOM 1362 N N . LEU A 1 33 ? -7.519 -3.792 19.715 1.00 0.00 33 LEU A N 2
ATOM 1363 C CA . LEU A 1 33 ? -8.719 -2.979 19.600 1.00 0.00 33 LEU A CA 2
ATOM 1364 C C . LEU A 1 33 ? -9.606 -3.539 18.487 1.00 0.00 33 LEU A C 2
ATOM 1365 O O . LEU A 1 33 ? -10.807 -3.722 18.678 1.00 0.00 33 LEU A O 2
ATOM 1380 N N . VAL A 1 34 ? -8.979 -3.797 17.349 1.00 0.00 34 VAL A N 2
ATOM 1381 C CA . VAL A 1 34 ? -9.696 -4.333 16.204 1.00 0.00 34 VAL A CA 2
ATOM 1382 C C . VAL A 1 34 ? -10.235 -5.723 16.551 1.00 0.00 34 VAL A C 2
ATOM 1383 O O . VAL A 1 34 ? -11.229 -6.167 15.979 1.00 0.00 34 VAL A O 2
ATOM 1396 N N . GLN A 1 35 ? -9.554 -6.371 17.485 1.00 0.00 35 GLN A N 2
ATOM 1397 C CA . GLN A 1 35 ? -9.951 -7.700 17.914 1.00 0.00 35 GLN A CA 2
ATOM 1398 C C . GLN A 1 35 ? -11.007 -7.608 19.018 1.00 0.00 35 GLN A C 2
ATOM 1399 O O . GLN A 1 35 ? -11.735 -8.568 19.268 1.00 0.00 35 GLN A O 2
ATOM 1411 N N . LYS A 1 36 ? -11.057 -6.445 19.651 1.00 0.00 36 LYS A N 2
ATOM 1412 C CA . LYS A 1 36 ? -12.011 -6.215 20.721 1.00 0.00 36 LYS A CA 2
ATOM 1413 C C . LYS A 1 36 ? -13.393 -5.949 20.119 1.00 0.00 36 LYS A C 2
ATOM 1414 O O . LYS A 1 36 ? -14.412 -6.186 20.766 1.00 0.00 36 LYS A O 2
ATOM 1429 N N . TYR A 1 37 ? -13.382 -5.460 18.887 1.00 0.00 37 TYR A N 2
ATOM 1430 C CA . TYR A 1 37 ? -14.622 -5.159 18.191 1.00 0.00 37 TYR A CA 2
ATOM 1431 C C . TYR A 1 37 ? -15.522 -6.394 18.116 1.00 0.00 37 TYR A C 2
ATOM 1432 O O . TYR A 1 37 ? -16.746 -6.277 18.150 1.00 0.00 37 TYR A O 2
ATOM 1449 N N . SER A 1 38 ? -14.881 -7.549 18.015 1.00 0.00 38 SER A N 2
ATOM 1450 C CA . SER A 1 38 ? -15.609 -8.804 17.935 1.00 0.00 38 SER A CA 2
ATOM 1451 C C . SER A 1 38 ? -16.376 -9.049 19.236 1.00 0.00 38 SER A C 2
ATOM 1452 O O . SER A 1 38 ? -17.521 -9.497 19.210 1.00 0.00 38 SER A O 2
ATOM 1459 N N . ASN A 1 39 ? -15.714 -8.743 20.342 1.00 0.00 39 ASN A N 2
ATOM 1460 C CA . ASN A 1 39 ? -16.319 -8.924 21.651 1.00 0.00 39 ASN A CA 2
ATOM 1461 C C . ASN A 1 39 ? -17.203 -7.716 21.970 1.00 0.00 39 ASN A C 2
ATOM 1462 O O . ASN A 1 39 ? -18.165 -7.831 22.727 1.00 0.00 39 ASN A O 2
ATOM 1472 N N . SER A 1 40 ? -16.844 -6.587 21.377 1.00 0.00 40 SER A N 2
ATOM 1473 C CA . SER A 1 40 ? -17.592 -5.360 21.589 1.00 0.00 40 SER A CA 2
ATOM 1474 C C . SER A 1 40 ? -18.846 -5.354 20.713 1.00 0.00 40 SER A C 2
ATOM 1475 O O . SER A 1 40 ? -19.844 -4.722 21.055 1.00 0.00 40 SER A O 2
ATOM 1482 N N . ALA A 1 41 ? -18.753 -6.064 19.598 1.00 0.00 41 ALA A N 2
ATOM 1483 C CA . ALA A 1 41 ? -19.868 -6.148 18.669 1.00 0.00 41 ALA A CA 2
ATOM 1484 C C . ALA A 1 41 ? -21.135 -6.536 19.434 1.00 0.00 41 ALA A C 2
ATOM 1485 O O . ALA A 1 41 ? -22.246 -6.280 18.974 1.00 0.00 41 ALA A O 2
ATOM 1492 N N . LEU A 1 42 ? -20.926 -7.150 20.589 1.00 0.00 42 LEU A N 2
ATOM 1493 C CA . LEU A 1 42 ? -22.037 -7.578 21.423 1.00 0.00 42 LEU A CA 2
ATOM 1494 C C . LEU A 1 42 ? -22.605 -6.367 22.167 1.00 0.00 42 LEU A C 2
ATOM 1495 O O . LEU A 1 42 ? -22.696 -6.375 23.394 1.00 0.00 42 LEU A O 2
ATOM 1510 N N . GLY A 1 43 ? -22.974 -5.357 21.393 1.00 0.00 43 GLY A N 2
ATOM 1511 C CA . GLY A 1 43 ? -23.531 -4.142 21.963 1.00 0.00 43 GLY A CA 2
ATOM 1512 C C . GLY A 1 43 ? -23.472 -2.988 20.961 1.00 0.00 43 GLY A C 2
ATOM 1513 O O . GLY A 1 43 ? -24.461 -2.687 20.296 1.00 0.00 43 GLY A O 2
ATOM 1517 N N . HIS A 1 44 ? -22.300 -2.373 20.885 1.00 0.00 44 HIS A N 2
ATOM 1518 C CA . HIS A 1 44 ? -22.097 -1.259 19.974 1.00 0.00 44 HIS A CA 2
ATOM 1519 C C . HIS A 1 44 ? -20.880 -0.446 20.421 1.00 0.00 44 HIS A C 2
ATOM 1520 O O . HIS A 1 44 ? -20.942 0.780 20.496 1.00 0.00 44 HIS A O 2
ATOM 1534 N N . VAL A 1 45 ? -19.803 -1.163 20.706 1.00 0.00 45 VAL A N 2
ATOM 1535 C CA . VAL A 1 45 ? -18.574 -0.523 21.142 1.00 0.00 45 VAL A CA 2
ATOM 1536 C C . VAL A 1 45 ? -17.512 -0.669 20.050 1.00 0.00 45 VAL A C 2
ATOM 1537 O O . VAL A 1 45 ? -16.610 0.160 19.942 1.00 0.00 45 VAL A O 2
ATOM 1550 N N . ASN A 1 46 ? -17.656 -1.728 19.268 1.00 0.00 46 ASN A N 2
ATOM 1551 C CA . ASN A 1 46 ? -16.721 -1.993 18.187 1.00 0.00 46 ASN A CA 2
ATOM 1552 C C . ASN A 1 46 ? -16.674 -0.784 17.251 1.00 0.00 46 ASN A C 2
ATOM 1553 O O . ASN A 1 46 ? -15.730 -0.629 16.479 1.00 0.00 46 ASN A O 2
ATOM 1563 N N . CYS A 1 47 ? -17.705 0.042 17.352 1.00 0.00 47 CYS A N 2
ATOM 1564 C CA . CYS A 1 47 ? -17.794 1.233 16.523 1.00 0.00 47 CYS A CA 2
ATOM 1565 C C . CYS A 1 47 ? -17.084 2.378 17.250 1.00 0.00 47 CYS A C 2
ATOM 1566 O O . CYS A 1 47 ? -16.601 3.314 16.618 1.00 0.00 47 CYS A O 2
ATOM 1573 N N . THR A 1 48 ? -17.045 2.264 18.570 1.00 0.00 48 THR A N 2
ATOM 1574 C CA . THR A 1 48 ? -16.402 3.277 19.390 1.00 0.00 48 THR A CA 2
ATOM 1575 C C . THR A 1 48 ? -14.899 3.013 19.484 1.00 0.00 48 THR A C 2
ATOM 1576 O O . THR A 1 48 ? -14.091 3.879 19.150 1.00 0.00 48 THR A O 2
ATOM 1587 N N . ILE A 1 49 ? -14.568 1.813 19.939 1.00 0.00 49 ILE A N 2
ATOM 1588 C CA . ILE A 1 49 ? -13.175 1.425 20.081 1.00 0.00 49 ILE A CA 2
ATOM 1589 C C . ILE A 1 49 ? -12.413 1.801 18.809 1.00 0.00 49 ILE A C 2
ATOM 1590 O O . ILE A 1 49 ? -11.532 2.659 18.839 1.00 0.00 49 ILE A O 2
ATOM 1605 N N . LYS A 1 50 ? -12.780 1.142 17.719 1.00 0.00 50 LYS A N 2
ATOM 1606 C CA . LYS A 1 50 ? -12.141 1.397 16.440 1.00 0.00 50 LYS A CA 2
ATOM 1607 C C . LYS A 1 50 ? -12.087 2.906 16.194 1.00 0.00 50 LYS A C 2
ATOM 1608 O O . LYS A 1 50 ? -11.030 3.449 15.876 1.00 0.00 50 LYS A O 2
ATOM 1623 N N . GLU A 1 51 ? -13.239 3.540 16.350 1.00 0.00 51 GLU A N 2
ATOM 1624 C CA . GLU A 1 51 ? -13.337 4.976 16.148 1.00 0.00 51 GLU A CA 2
ATOM 1625 C C . GLU A 1 51 ? -12.085 5.673 16.686 1.00 0.00 51 GLU A C 2
ATOM 1626 O O . GLU A 1 51 ? -11.660 6.696 16.150 1.00 0.00 51 GLU A O 2
ATOM 1636 N N . LEU A 1 52 ? -11.530 5.093 17.740 1.00 0.00 52 LEU A N 2
ATOM 1637 C CA . LEU A 1 52 ? -10.335 5.646 18.356 1.00 0.00 52 LEU A CA 2
ATOM 1638 C C . LEU A 1 52 ? -9.101 4.947 17.782 1.00 0.00 52 LEU A C 2
ATOM 1639 O O . LEU A 1 52 ? -8.277 5.579 17.123 1.00 0.00 52 LEU A O 2
ATOM 1654 N N . ARG A 1 53 ? -9.012 3.654 18.056 1.00 0.00 53 ARG A N 2
ATOM 1655 C CA . ARG A 1 53 ? -7.891 2.863 17.574 1.00 0.00 53 ARG A CA 2
ATOM 1656 C C . ARG A 1 53 ? -7.530 3.270 16.144 1.00 0.00 53 ARG A C 2
ATOM 1657 O O . ARG A 1 53 ? -6.469 3.848 15.909 1.00 0.00 53 ARG A O 2
ATOM 1675 N N . ARG A 1 54 ? -8.430 2.954 15.227 1.00 0.00 54 ARG A N 2
ATOM 1676 C CA . ARG A 1 54 ? -8.219 3.280 13.827 1.00 0.00 54 ARG A CA 2
ATOM 1677 C C . ARG A 1 54 ? -8.883 4.616 13.486 1.00 0.00 54 ARG A C 2
ATOM 1678 O O . ARG A 1 54 ? -8.228 5.528 12.984 1.00 0.00 54 ARG A O 2
ATOM 1696 N N . LEU A 1 55 ? -10.174 4.689 13.775 1.00 0.00 55 LEU A N 2
ATOM 1697 C CA . LEU A 1 55 ? -10.933 5.898 13.505 1.00 0.00 55 LEU A CA 2
ATOM 1698 C C . LEU A 1 55 ? -11.380 5.900 12.042 1.00 0.00 55 LEU A C 2
ATOM 1699 O O . LEU A 1 55 ? -11.615 6.959 11.462 1.00 0.00 55 LEU A O 2
ATOM 1714 N N . PHE A 1 56 ? -11.484 4.702 11.487 1.00 0.00 56 PHE A N 2
ATOM 1715 C CA . PHE A 1 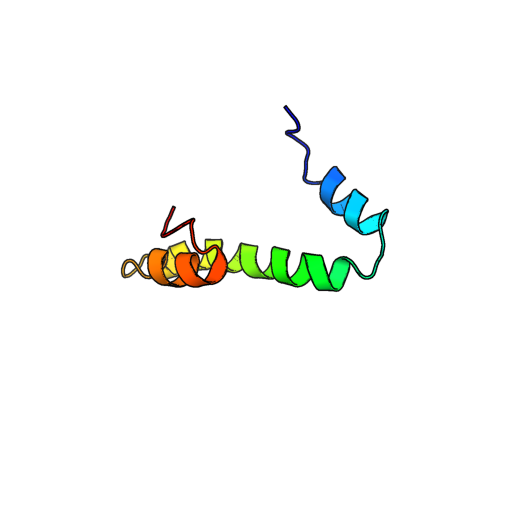56 ? -11.898 4.551 10.102 1.00 0.00 56 PHE A CA 2
ATOM 1716 C C . PHE A 1 56 ? -12.786 3.317 9.926 1.00 0.00 56 PHE A C 2
ATOM 1717 O O . PHE A 1 56 ? -13.812 3.377 9.250 1.00 0.00 56 PHE A O 2
ATOM 1733 N N . LEU A 1 57 ? -12.358 2.227 10.545 1.00 0.00 57 LEU A N 2
ATOM 1734 C CA . LEU A 1 57 ? -13.100 0.980 10.465 1.00 0.00 57 LEU A CA 2
ATOM 1735 C C . LEU A 1 57 ? -14.435 1.139 11.195 1.00 0.00 57 LEU A C 2
ATOM 1736 O O . LEU A 1 57 ? -15.476 0.726 10.688 1.00 0.00 57 LEU A O 2
ATOM 1751 N N . VAL A 1 58 ? -14.361 1.740 12.374 1.00 0.00 58 VAL A N 2
ATOM 1752 C CA . VAL A 1 58 ? -15.551 1.957 13.179 1.00 0.00 58 VAL A CA 2
ATOM 1753 C C . VAL A 1 58 ? -16.446 0.720 13.104 1.00 0.00 58 VAL A C 2
ATOM 1754 O O . VAL A 1 58 ? -17.307 0.624 12.232 1.00 0.00 58 VAL A O 2
ATOM 1767 N N . ASP A 1 59 ? -16.211 -0.198 14.031 1.00 0.00 59 ASP A N 2
ATOM 1768 C CA . ASP A 1 59 ? -16.987 -1.426 14.081 1.00 0.00 59 ASP A CA 2
ATOM 1769 C C . ASP A 1 59 ? -16.941 -2.109 12.713 1.00 0.00 59 ASP A C 2
ATOM 1770 O O . ASP A 1 59 ? -17.676 -1.734 11.802 1.00 0.00 59 ASP A O 2
ATOM 1778 N N . ASP A 1 60 ? -16.067 -3.101 12.612 1.00 0.00 60 ASP A N 2
ATOM 1779 C CA . ASP A 1 60 ? -15.915 -3.841 11.370 1.00 0.00 60 ASP A CA 2
ATOM 1780 C C . ASP A 1 60 ? -17.102 -4.792 11.200 1.00 0.00 60 ASP A C 2
ATOM 1781 O O . ASP A 1 60 ? -17.943 -4.589 10.325 1.00 0.00 60 ASP A O 2
ATOM 1789 N N . ARG A 1 1 ? 7.453 -7.211 -1.897 1.00 0.00 1 ARG A N 3
ATOM 1790 C CA . ARG A 1 1 ? 6.115 -7.557 -1.450 1.00 0.00 1 ARG A CA 3
ATOM 1791 C C . ARG A 1 1 ? 6.185 -8.472 -0.225 1.00 0.00 1 ARG A C 3
ATOM 1792 O O . ARG A 1 1 ? 6.010 -9.684 -0.341 1.00 0.00 1 ARG A O 3
ATOM 1810 N N . ILE A 1 2 ? 6.441 -7.857 0.919 1.00 0.00 2 ILE A N 3
ATOM 1811 C CA . ILE A 1 2 ? 6.537 -8.601 2.164 1.00 0.00 2 ILE A CA 3
ATOM 1812 C C . ILE A 1 2 ? 7.326 -9.890 1.924 1.00 0.00 2 ILE A C 3
ATOM 1813 O O . ILE A 1 2 ? 6.764 -10.983 1.969 1.00 0.00 2 ILE A O 3
ATOM 1828 N N . TYR A 1 3 ? 8.615 -9.717 1.674 1.00 0.00 3 TYR A N 3
ATOM 1829 C CA . TYR A 1 3 ? 9.487 -10.853 1.428 1.00 0.00 3 TYR A CA 3
ATOM 1830 C C . TYR A 1 3 ? 10.223 -11.267 2.702 1.00 0.00 3 TYR A C 3
ATOM 1831 O O . TYR A 1 3 ? 10.594 -12.429 2.861 1.00 0.00 3 TYR A O 3
ATOM 1848 N N . LYS A 1 4 ? 10.414 -10.293 3.580 1.00 0.00 4 LYS A N 3
ATOM 1849 C CA . LYS A 1 4 ? 11.099 -10.541 4.838 1.00 0.00 4 LYS A CA 3
ATOM 1850 C C . LYS A 1 4 ? 10.066 -10.693 5.955 1.00 0.00 4 LYS A C 3
ATOM 1851 O O . LYS A 1 4 ? 9.009 -11.287 5.751 1.00 0.00 4 LYS A O 3
ATOM 1866 N N . GLY A 1 5 ? 10.409 -10.145 7.113 1.00 0.00 5 GLY A N 3
ATOM 1867 C CA . GLY A 1 5 ? 9.525 -10.212 8.263 1.00 0.00 5 GLY A CA 3
ATOM 1868 C C . GLY A 1 5 ? 9.792 -11.473 9.087 1.00 0.00 5 GLY A C 3
ATOM 1869 O O . GLY A 1 5 ? 8.858 -12.157 9.503 1.00 0.00 5 GLY A O 3
ATOM 1873 N N . VAL A 1 6 ? 11.072 -11.742 9.300 1.00 0.00 6 VAL A N 3
ATOM 1874 C CA . VAL A 1 6 ? 11.473 -12.909 10.067 1.00 0.00 6 VAL A CA 3
ATOM 1875 C C . VAL A 1 6 ? 12.829 -12.641 10.723 1.00 0.00 6 VAL A C 3
ATOM 1876 O O . VAL A 1 6 ? 12.978 -12.790 11.935 1.00 0.00 6 VAL A O 3
ATOM 1889 N N . ILE A 1 7 ? 13.785 -12.248 9.892 1.00 0.00 7 ILE A N 3
ATOM 1890 C CA . ILE A 1 7 ? 15.124 -11.958 10.377 1.00 0.00 7 ILE A CA 3
ATOM 1891 C C . ILE A 1 7 ? 15.185 -10.505 10.853 1.00 0.00 7 ILE A C 3
ATOM 1892 O O . ILE A 1 7 ? 16.012 -10.158 11.694 1.00 0.00 7 ILE A O 3
ATOM 1907 N N . GLN A 1 8 ? 14.299 -9.694 10.293 1.00 0.00 8 GLN A N 3
ATOM 1908 C CA . GLN A 1 8 ? 14.241 -8.287 10.650 1.00 0.00 8 GLN A CA 3
ATOM 1909 C C . GLN A 1 8 ? 13.754 -8.124 12.091 1.00 0.00 8 GLN A C 3
ATOM 1910 O O . GLN A 1 8 ? 14.392 -7.445 12.892 1.00 0.00 8 GLN A O 3
ATOM 1922 N N . ALA A 1 9 ? 12.626 -8.759 12.375 1.00 0.00 9 ALA A N 3
ATOM 1923 C CA . ALA A 1 9 ? 12.045 -8.693 13.705 1.00 0.00 9 ALA A CA 3
ATOM 1924 C C . ALA A 1 9 ? 13.048 -9.241 14.723 1.00 0.00 9 ALA A C 3
ATOM 1925 O O . ALA A 1 9 ? 13.373 -8.571 15.702 1.00 0.00 9 ALA A O 3
ATOM 1932 N N . ILE A 1 10 ? 13.509 -10.453 14.456 1.00 0.00 10 ILE A N 3
ATOM 1933 C CA . ILE A 1 10 ? 14.468 -11.099 15.336 1.00 0.00 10 ILE A CA 3
ATOM 1934 C C . ILE A 1 10 ? 15.711 -10.215 15.466 1.00 0.00 10 ILE A C 3
ATOM 1935 O O . ILE A 1 10 ? 16.450 -10.317 16.444 1.00 0.00 10 ILE A O 3
ATOM 1950 N N . GLN A 1 11 ? 15.903 -9.368 14.464 1.00 0.00 11 GLN A N 3
ATOM 1951 C CA . GLN A 1 11 ? 17.043 -8.468 14.453 1.00 0.00 11 GLN A CA 3
ATOM 1952 C C . GLN A 1 11 ? 16.821 -7.319 15.439 1.00 0.00 11 GLN A C 3
ATOM 1953 O O . GLN A 1 11 ? 17.765 -6.847 16.071 1.00 0.00 11 GLN A O 3
ATOM 1965 N N . LYS A 1 12 ? 15.567 -6.902 15.540 1.00 0.00 12 LYS A N 3
ATOM 1966 C CA . LYS A 1 12 ? 15.209 -5.816 16.437 1.00 0.00 12 LYS A CA 3
ATOM 1967 C C . LYS A 1 12 ? 15.312 -6.304 17.884 1.00 0.00 12 LYS A C 3
ATOM 1968 O O . LYS A 1 12 ? 15.746 -5.561 18.764 1.00 0.00 12 LYS A O 3
ATOM 1983 N N . SER A 1 13 ? 14.904 -7.548 18.087 1.00 0.00 13 SER A N 3
ATOM 1984 C CA . SER A 1 13 ? 14.944 -8.143 19.412 1.00 0.00 13 SER A CA 3
ATOM 1985 C C . SER A 1 13 ? 16.394 -8.412 19.820 1.00 0.00 13 SER A C 3
ATOM 1986 O O . SER A 1 13 ? 16.709 -8.459 21.008 1.00 0.00 13 SER A O 3
ATOM 1993 N N . ASP A 1 14 ? 17.237 -8.584 18.813 1.00 0.00 14 ASP A N 3
ATOM 1994 C CA . ASP A 1 14 ? 18.645 -8.847 19.052 1.00 0.00 14 ASP A CA 3
ATOM 1995 C C . ASP A 1 14 ? 19.387 -7.521 19.225 1.00 0.00 14 ASP A C 3
ATOM 1996 O O . ASP A 1 14 ? 20.439 -7.471 19.862 1.00 0.00 14 ASP A O 3
ATOM 2004 N N . GLU A 1 15 ? 18.810 -6.478 18.646 1.00 0.00 15 GLU A N 3
ATOM 2005 C CA . GLU A 1 15 ? 19.404 -5.153 18.727 1.00 0.00 15 GLU A CA 3
ATOM 2006 C C . GLU A 1 15 ? 18.849 -4.397 19.936 1.00 0.00 15 GLU A C 3
ATOM 2007 O O . GLU A 1 15 ? 19.576 -3.658 20.598 1.00 0.00 15 GLU A O 3
ATOM 2017 N N . GLY A 1 16 ? 17.565 -4.608 20.188 1.00 0.00 16 GLY A N 3
ATOM 2018 C CA . GLY A 1 16 ? 16.905 -3.955 21.306 1.00 0.00 16 GLY A CA 3
ATOM 2019 C C . GLY A 1 16 ? 16.545 -2.509 20.961 1.00 0.00 16 GLY A C 3
ATOM 2020 O O . GLY A 1 16 ? 17.421 -1.649 20.882 1.00 0.00 16 GLY A O 3
ATOM 2024 N N . HIS A 1 17 ? 15.253 -2.285 20.764 1.00 0.00 17 HIS A N 3
ATOM 2025 C CA . HIS A 1 17 ? 14.767 -0.958 20.429 1.00 0.00 17 HIS A CA 3
ATOM 2026 C C . HIS A 1 17 ? 13.898 -0.426 21.571 1.00 0.00 17 HIS A C 3
ATOM 2027 O O . HIS A 1 17 ? 12.714 -0.750 21.658 1.00 0.00 17 HIS A O 3
ATOM 2041 N N . PRO A 1 18 ? 14.535 0.403 22.440 1.00 0.00 18 PRO A N 3
ATOM 2042 C CA . PRO A 1 18 ? 13.834 0.982 23.574 1.00 0.00 18 PRO A CA 3
ATOM 2043 C C . PRO A 1 18 ? 12.905 2.112 23.124 1.00 0.00 18 PRO A C 3
ATOM 2044 O O . PRO A 1 18 ? 11.827 2.296 23.688 1.00 0.00 18 PRO A O 3
ATOM 2052 N N . PHE A 1 19 ? 13.355 2.837 22.111 1.00 0.00 19 PHE A N 3
ATOM 2053 C CA . PHE A 1 19 ? 12.578 3.944 21.580 1.00 0.00 19 PHE A CA 3
ATOM 2054 C C . PHE A 1 19 ? 11.372 3.436 20.788 1.00 0.00 19 PHE A C 3
ATOM 2055 O O . PHE A 1 19 ? 10.230 3.605 21.213 1.00 0.00 19 PHE A O 3
ATOM 2071 N N . ARG A 1 20 ? 11.665 2.823 19.650 1.00 0.00 20 ARG A N 3
ATOM 2072 C CA . ARG A 1 20 ? 10.618 2.289 18.796 1.00 0.00 20 ARG A CA 3
ATOM 2073 C C . ARG A 1 20 ? 9.660 1.420 19.611 1.00 0.00 20 ARG A C 3
ATOM 2074 O O . ARG A 1 20 ? 8.505 1.238 19.231 1.00 0.00 20 ARG A O 3
ATOM 2092 N N . ALA A 1 21 ? 10.174 0.905 20.718 1.00 0.00 21 ALA A N 3
ATOM 2093 C CA . ALA A 1 21 ? 9.378 0.059 21.591 1.00 0.00 21 ALA A CA 3
ATOM 2094 C C . ALA A 1 21 ? 8.073 0.778 21.939 1.00 0.00 21 ALA A C 3
ATOM 2095 O O . ALA A 1 21 ? 7.040 0.139 22.128 1.00 0.00 21 ALA A O 3
ATOM 2102 N N . TYR A 1 22 ? 8.163 2.097 22.013 1.00 0.00 22 TYR A N 3
ATOM 2103 C CA . TYR A 1 22 ? 7.002 2.911 22.335 1.00 0.00 22 TYR A CA 3
ATOM 2104 C C . TYR A 1 22 ? 6.106 3.096 21.110 1.00 0.00 22 TYR A C 3
ATOM 2105 O O . TYR A 1 22 ? 4.906 3.329 21.243 1.00 0.00 22 TYR A O 3
ATOM 2122 N N . LEU A 1 23 ? 6.723 2.984 19.942 1.00 0.00 23 LEU A N 3
ATOM 2123 C CA . LEU A 1 23 ? 5.995 3.137 18.694 1.00 0.00 23 LEU A CA 3
ATOM 2124 C C . LEU A 1 23 ? 5.269 1.830 18.370 1.00 0.00 23 LEU A C 3
ATOM 2125 O O . LEU A 1 23 ? 4.053 1.823 18.180 1.00 0.00 23 LEU A O 3
ATOM 2140 N N . GLU A 1 24 ? 6.043 0.757 18.315 1.00 0.00 24 GLU A N 3
ATOM 2141 C CA . GLU A 1 24 ? 5.489 -0.552 18.016 1.00 0.00 24 GLU A CA 3
ATOM 2142 C C . GLU A 1 24 ? 4.457 -0.946 19.075 1.00 0.00 24 GLU A C 3
ATOM 2143 O O . GLU A 1 24 ? 3.534 -1.708 18.795 1.00 0.00 24 GLU A O 3
ATOM 2153 N N . SER A 1 25 ? 4.649 -0.407 20.271 1.00 0.00 25 SER A N 3
ATOM 2154 C CA . SER A 1 25 ? 3.747 -0.692 21.374 1.00 0.00 25 SER A CA 3
ATOM 2155 C C . SER A 1 25 ? 2.327 -0.248 21.017 1.00 0.00 25 SER A C 3
ATOM 2156 O O . SER A 1 25 ? 1.394 -1.048 21.057 1.00 0.00 25 SER A O 3
ATOM 2163 N N . GLU A 1 26 ? 2.208 1.026 20.676 1.00 0.00 26 GLU A N 3
ATOM 2164 C CA . GLU A 1 26 ? 0.918 1.587 20.311 1.00 0.00 26 GLU A CA 3
ATOM 2165 C C . GLU A 1 26 ? 0.315 0.811 19.139 1.00 0.00 26 GLU A C 3
ATOM 2166 O O . GLU A 1 26 ? -0.896 0.847 18.925 1.00 0.00 26 GLU A O 3
ATOM 2176 N N . VAL A 1 27 ? 1.186 0.129 18.411 1.00 0.00 27 VAL A N 3
ATOM 2177 C CA . VAL A 1 27 ? 0.754 -0.653 17.265 1.00 0.00 27 VAL A CA 3
ATOM 2178 C C . VAL A 1 27 ? 0.215 -2.001 17.749 1.00 0.00 27 VAL A C 3
ATOM 2179 O O . VAL A 1 27 ? -0.842 -2.448 17.303 1.00 0.00 27 VAL A O 3
ATOM 2192 N N . ALA A 1 28 ? 0.965 -2.612 18.654 1.00 0.00 28 ALA A N 3
ATOM 2193 C CA . ALA A 1 28 ? 0.576 -3.901 19.202 1.00 0.00 28 ALA A CA 3
ATOM 2194 C C . ALA A 1 28 ? -0.603 -3.708 20.157 1.00 0.00 28 ALA A C 3
ATOM 2195 O O . ALA A 1 28 ? -1.407 -4.620 20.350 1.00 0.00 28 ALA A O 3
ATOM 2202 N N . ILE A 1 29 ? -0.671 -2.516 20.730 1.00 0.00 29 ILE A N 3
ATOM 2203 C CA . ILE A 1 29 ? -1.739 -2.191 21.660 1.00 0.00 29 ILE A CA 3
ATOM 2204 C C . ILE A 1 29 ? -3.041 -1.984 20.883 1.00 0.00 29 ILE A C 3
ATOM 2205 O O . ILE A 1 29 ? -4.124 -2.258 21.397 1.00 0.00 29 ILE A O 3
ATOM 2220 N N . SER A 1 30 ? -2.891 -1.502 19.659 1.00 0.00 30 SER A N 3
ATOM 2221 C CA . SER A 1 30 ? -4.041 -1.255 18.805 1.00 0.00 30 SER A CA 3
ATOM 2222 C C . SER A 1 30 ? -4.542 -2.571 18.206 1.00 0.00 30 SER A C 3
ATOM 2223 O O . SER A 1 30 ? -5.745 -2.768 18.050 1.00 0.00 30 SER A O 3
ATOM 2230 N N . GLU A 1 31 ? -3.591 -3.438 17.887 1.00 0.00 31 GLU A N 3
ATOM 2231 C CA . GLU A 1 31 ? -3.919 -4.730 17.308 1.00 0.00 31 GLU A CA 3
ATOM 2232 C C . GLU A 1 31 ? -4.956 -5.450 18.173 1.00 0.00 31 GLU A C 3
ATOM 2233 O O . GLU A 1 31 ? -5.706 -6.290 17.678 1.00 0.00 31 GLU A O 3
ATOM 2243 N N . GLU A 1 32 ? -4.965 -5.094 19.449 1.00 0.00 32 GLU A N 3
ATOM 2244 C CA . GLU A 1 32 ? -5.898 -5.697 20.387 1.00 0.00 32 GLU A CA 3
ATOM 2245 C C . GLU A 1 32 ? -7.255 -4.993 20.313 1.00 0.00 32 GLU A C 3
ATOM 2246 O O . GLU A 1 32 ? -8.280 -5.577 20.659 1.00 0.00 32 GLU A O 3
ATOM 2256 N N . LEU A 1 33 ? -7.215 -3.749 19.859 1.00 0.00 33 LEU A N 3
ATOM 2257 C CA . LEU A 1 33 ? -8.430 -2.960 19.735 1.00 0.00 33 LEU A CA 3
ATOM 2258 C C . LEU A 1 33 ? -9.305 -3.550 18.629 1.00 0.00 33 LEU A C 3
ATOM 2259 O O . LEU A 1 33 ? -10.502 -3.758 18.825 1.00 0.00 33 LEU A O 3
ATOM 2274 N N . VAL A 1 34 ? -8.676 -3.804 17.491 1.00 0.00 34 VAL A N 3
ATOM 2275 C CA . VAL A 1 34 ? -9.384 -4.367 16.353 1.00 0.00 34 VAL A CA 3
ATOM 2276 C C . VAL A 1 34 ? -9.963 -5.729 16.742 1.00 0.00 34 VAL A C 3
ATOM 2277 O O . VAL A 1 34 ? -10.999 -6.139 16.220 1.00 0.00 34 VAL A O 3
ATOM 2290 N N . GLN A 1 35 ? -9.269 -6.393 17.654 1.00 0.00 35 GLN A N 3
ATOM 2291 C CA . GLN A 1 35 ? -9.701 -7.700 18.119 1.00 0.00 35 GLN A CA 3
ATOM 2292 C C . GLN A 1 35 ? -10.823 -7.553 19.149 1.00 0.00 35 GLN A C 3
ATOM 2293 O O . GLN A 1 35 ? -11.642 -8.456 19.313 1.00 0.00 35 GLN A O 3
ATOM 2305 N N . LYS A 1 36 ? -10.822 -6.410 19.818 1.00 0.00 36 LYS A N 3
ATOM 2306 C CA . LYS A 1 36 ? -11.830 -6.134 20.828 1.00 0.00 36 LYS A CA 3
ATOM 2307 C C . LYS A 1 36 ? -13.169 -5.857 20.144 1.00 0.00 36 LYS A C 3
ATOM 2308 O O . LYS A 1 36 ? -14.228 -6.066 20.736 1.00 0.00 36 LYS A O 3
ATOM 2323 N N . TYR A 1 37 ? -13.080 -5.392 18.906 1.00 0.00 37 TYR A N 3
ATOM 2324 C CA . TYR A 1 37 ? -14.274 -5.085 18.135 1.00 0.00 37 TYR A CA 3
ATOM 2325 C C . TYR A 1 37 ? -15.165 -6.320 17.988 1.00 0.00 37 TYR A C 3
ATOM 2326 O O . TYR A 1 37 ? -16.376 -6.198 17.811 1.00 0.00 37 TYR A O 3
ATOM 2343 N N . SER A 1 38 ? -14.531 -7.481 18.068 1.00 0.00 38 SER A N 3
ATOM 2344 C CA . SER A 1 38 ? -15.251 -8.736 17.946 1.00 0.00 38 SER A CA 3
ATOM 2345 C C . SER A 1 38 ? -16.152 -8.944 19.165 1.00 0.00 38 SER A C 3
ATOM 2346 O O . SER A 1 38 ? -17.313 -9.325 19.027 1.00 0.00 38 SER A O 3
ATOM 2353 N N . ASN A 1 39 ? -15.581 -8.684 20.333 1.00 0.00 39 ASN A N 3
ATOM 2354 C CA . ASN A 1 39 ? -16.319 -8.837 21.576 1.00 0.00 39 ASN A CA 3
ATOM 2355 C C . ASN A 1 39 ? -17.145 -7.575 21.833 1.00 0.00 39 ASN A C 3
ATOM 2356 O O . ASN A 1 39 ? -18.197 -7.637 22.467 1.00 0.00 39 ASN A O 3
ATOM 2366 N N . SER A 1 40 ? -16.637 -6.460 21.327 1.00 0.00 40 SER A N 3
ATOM 2367 C CA . SER A 1 40 ? -17.316 -5.186 21.493 1.00 0.00 40 SER A CA 3
ATOM 2368 C C . SER A 1 40 ? -18.451 -5.061 20.476 1.00 0.00 40 SER A C 3
ATOM 2369 O O . SER A 1 40 ? -19.432 -4.359 20.718 1.00 0.00 40 SER A O 3
ATOM 2376 N N . ALA A 1 41 ? -18.280 -5.752 19.359 1.00 0.00 41 ALA A N 3
ATOM 2377 C CA . ALA A 1 41 ? -19.278 -5.727 18.303 1.00 0.00 41 ALA A CA 3
ATOM 2378 C C . ALA A 1 41 ? -20.639 -6.115 18.884 1.00 0.00 41 ALA A C 3
ATOM 2379 O O . ALA A 1 41 ? -21.677 -5.821 18.294 1.00 0.00 41 ALA A O 3
ATOM 2386 N N . LEU A 1 42 ? -20.590 -6.770 20.035 1.00 0.00 42 LEU A N 3
ATOM 2387 C CA . LEU A 1 42 ? -21.807 -7.202 20.703 1.00 0.00 42 LEU A CA 3
ATOM 2388 C C . LEU A 1 42 ? -22.349 -6.054 21.557 1.00 0.00 42 LEU A C 3
ATOM 2389 O O . LEU A 1 42 ? -22.705 -6.255 22.717 1.00 0.00 42 LEU A O 3
ATOM 2404 N N . GLY A 1 43 ? -22.393 -4.878 20.951 1.00 0.00 43 GLY A N 3
ATOM 2405 C CA . GLY A 1 43 ? -22.886 -3.698 21.642 1.00 0.00 43 GLY A CA 3
ATOM 2406 C C . GLY A 1 43 ? -22.374 -2.419 20.976 1.00 0.00 43 GLY A C 3
ATOM 2407 O O . GLY A 1 43 ? -22.012 -1.462 21.658 1.00 0.00 43 GLY A O 3
ATOM 2411 N N . HIS A 1 44 ? -22.362 -2.444 19.652 1.00 0.00 44 HIS A N 3
ATOM 2412 C CA . HIS A 1 44 ? -21.901 -1.298 18.886 1.00 0.00 44 HIS A CA 3
ATOM 2413 C C . HIS A 1 44 ? -20.747 -0.618 19.624 1.00 0.00 44 HIS A C 3
ATOM 2414 O O . HIS A 1 44 ? -20.618 0.605 19.590 1.00 0.00 44 HIS A O 3
ATOM 2428 N N . VAL A 1 45 ? -19.937 -1.439 20.275 1.00 0.00 45 VAL A N 3
ATOM 2429 C CA . VAL A 1 45 ? -18.798 -0.933 21.020 1.00 0.00 45 VAL A CA 3
ATOM 2430 C C . VAL A 1 45 ? -17.559 -0.943 20.122 1.00 0.00 45 VAL A C 3
ATOM 2431 O O . VAL A 1 45 ? -16.646 -0.141 20.308 1.00 0.00 45 VAL A O 3
ATOM 2444 N N . ASN A 1 46 ? -17.569 -1.862 19.166 1.00 0.00 46 ASN A N 3
ATOM 2445 C CA . ASN A 1 46 ? -16.459 -1.988 18.239 1.00 0.00 46 ASN A CA 3
ATOM 2446 C C . ASN A 1 46 ? -16.257 -0.658 17.507 1.00 0.00 46 ASN A C 3
ATOM 2447 O O . ASN A 1 46 ? -15.140 -0.323 17.117 1.00 0.00 46 ASN A O 3
ATOM 2457 N N . CYS A 1 47 ? -17.357 0.062 17.344 1.00 0.00 47 CYS A N 3
ATOM 2458 C CA . CYS A 1 47 ? -17.316 1.347 16.666 1.00 0.00 47 CYS A CA 3
ATOM 2459 C C . CYS A 1 47 ? -16.814 2.397 17.659 1.00 0.00 47 CYS A C 3
ATOM 2460 O O . CYS A 1 47 ? -16.262 3.421 17.259 1.00 0.00 47 CYS A O 3
ATOM 2467 N N . THR A 1 48 ? -17.027 2.108 18.934 1.00 0.00 48 THR A N 3
ATOM 2468 C CA . THR A 1 48 ? -16.604 3.016 19.987 1.00 0.00 48 THR A CA 3
ATOM 2469 C C . THR A 1 48 ? -15.128 2.791 20.324 1.00 0.00 48 THR A C 3
ATOM 2470 O O . THR A 1 48 ? -14.446 3.706 20.783 1.00 0.00 48 THR A O 3
ATOM 2481 N N . ILE A 1 49 ? -14.679 1.568 20.082 1.00 0.00 49 ILE A N 3
ATOM 2482 C CA . ILE A 1 49 ? -13.296 1.211 20.354 1.00 0.00 49 ILE A CA 3
ATOM 2483 C C . ILE A 1 49 ? -12.457 1.446 19.096 1.00 0.00 49 ILE A C 3
ATOM 2484 O O . ILE A 1 49 ? -11.304 1.867 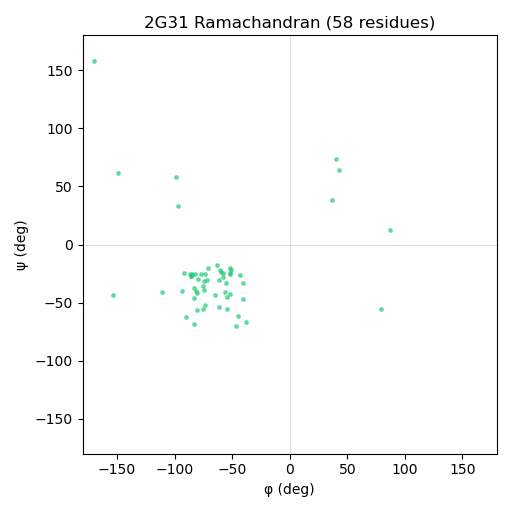19.184 1.00 0.00 49 ILE A O 3
ATOM 2499 N N . LYS A 1 50 ? -13.068 1.162 17.955 1.00 0.00 50 LYS A N 3
ATOM 2500 C CA . LYS A 1 50 ? -12.390 1.337 16.681 1.00 0.00 50 LYS A CA 3
ATOM 2501 C C . LYS A 1 50 ? -12.320 2.827 16.346 1.00 0.00 50 LYS A C 3
ATOM 2502 O O . LYS A 1 50 ? -11.268 3.331 15.954 1.00 0.00 50 LYS A O 3
ATOM 2517 N N . GLU A 1 51 ? -13.454 3.493 16.513 1.00 0.00 51 GLU A N 3
ATOM 2518 C CA . GLU A 1 51 ? -13.534 4.917 16.232 1.00 0.00 51 GLU A CA 3
ATOM 2519 C C . GLU A 1 51 ? -12.256 5.621 16.691 1.00 0.00 51 GLU A C 3
ATOM 2520 O O . GLU A 1 51 ? -11.843 6.616 16.097 1.00 0.00 51 GLU A O 3
ATOM 2530 N N . LEU A 1 52 ? -11.664 5.077 17.745 1.00 0.00 52 LEU A N 3
ATOM 2531 C CA . LEU A 1 52 ? -10.441 5.641 18.291 1.00 0.00 52 LEU A CA 3
ATOM 2532 C C . LEU A 1 52 ? -9.237 4.906 17.698 1.00 0.00 52 LEU A C 3
ATOM 2533 O O . LEU A 1 52 ? -8.433 5.501 16.981 1.00 0.00 52 LEU A O 3
ATOM 2548 N N . ARG A 1 53 ? -9.151 3.624 18.018 1.00 0.00 53 ARG A N 3
ATOM 2549 C CA . ARG A 1 53 ? -8.059 2.801 17.526 1.00 0.00 53 ARG A CA 3
ATOM 2550 C C . ARG A 1 53 ? -7.744 3.151 16.070 1.00 0.00 53 ARG A C 3
ATOM 2551 O O . ARG A 1 53 ? -6.693 3.720 15.777 1.00 0.00 53 ARG A O 3
ATOM 2569 N N . ARG A 1 54 ? -8.675 2.799 15.196 1.00 0.00 54 ARG A N 3
ATOM 2570 C CA . ARG A 1 54 ? -8.511 3.069 13.777 1.00 0.00 54 ARG A CA 3
ATOM 2571 C C . ARG A 1 54 ? -9.197 4.385 13.405 1.00 0.00 54 ARG A C 3
ATOM 2572 O O . ARG A 1 54 ? -8.566 5.282 12.847 1.00 0.00 54 ARG A O 3
ATOM 2590 N N . LEU A 1 55 ? -10.479 4.458 13.727 1.00 0.00 55 LEU A N 3
ATOM 2591 C CA . LEU A 1 55 ? -11.259 5.649 13.433 1.00 0.00 55 LEU A CA 3
ATOM 2592 C C . LEU A 1 55 ? -11.851 5.532 12.028 1.00 0.00 55 LEU A C 3
ATOM 2593 O O . LEU A 1 55 ? -12.168 6.539 11.398 1.00 0.00 55 LEU A O 3
ATOM 2608 N N . PHE A 1 56 ? -11.982 4.293 11.577 1.00 0.00 56 PHE A N 3
ATOM 2609 C CA . PHE A 1 56 ? -12.532 4.030 10.258 1.00 0.00 56 PHE A CA 3
ATOM 2610 C C . PHE A 1 56 ? -13.407 2.775 10.268 1.00 0.00 56 PHE A C 3
ATOM 2611 O O . PHE A 1 56 ? -14.499 2.771 9.701 1.00 0.00 56 PHE A O 3
ATOM 2627 N N . LEU A 1 57 ? -12.894 1.740 10.918 1.00 0.00 57 LEU A N 3
ATOM 2628 C CA . LEU A 1 57 ? -13.614 0.482 11.008 1.00 0.00 57 LEU A CA 3
ATOM 2629 C C . LEU A 1 57 ? -15.067 0.758 11.403 1.00 0.00 57 LEU A C 3
ATOM 2630 O O . LEU A 1 57 ? -15.989 0.173 10.838 1.00 0.00 57 LEU A O 3
ATOM 2645 N N . VAL A 1 58 ? -15.225 1.651 12.369 1.00 0.00 58 VAL A N 3
ATOM 2646 C CA . VAL A 1 58 ? -16.549 2.012 12.846 1.00 0.00 58 VAL A CA 3
ATOM 2647 C C . VAL A 1 58 ? -17.426 0.760 12.899 1.00 0.00 58 VAL A C 3
ATOM 2648 O O . VAL A 1 58 ? -18.429 0.670 12.193 1.00 0.00 58 VAL A O 3
ATOM 2661 N N . ASP A 1 59 ? -17.015 -0.175 13.743 1.00 0.00 59 ASP A N 3
ATOM 2662 C CA . ASP A 1 59 ? -17.751 -1.419 13.898 1.00 0.00 59 ASP A CA 3
ATOM 2663 C C . ASP A 1 59 ? -17.628 -2.243 12.614 1.00 0.00 59 ASP A C 3
ATOM 2664 O O . ASP A 1 59 ? -17.134 -3.369 12.641 1.00 0.00 59 ASP A O 3
ATOM 2672 N N . ASP A 1 60 ? -18.083 -1.650 11.521 1.00 0.00 60 ASP A N 3
ATOM 2673 C CA . ASP A 1 60 ? -18.029 -2.315 10.230 1.00 0.00 60 ASP A CA 3
ATOM 2674 C C . ASP A 1 60 ? -18.871 -3.592 10.284 1.00 0.00 60 ASP A C 3
ATOM 2675 O O . ASP A 1 60 ? -19.978 -3.588 10.822 1.00 0.00 60 ASP A O 3
ATOM 2683 N N . ARG A 1 1 ? 2.062 4.201 2.434 1.00 0.00 1 ARG A N 4
ATOM 2684 C CA . ARG A 1 1 ? 1.820 5.017 3.610 1.00 0.00 1 ARG A CA 4
ATOM 2685 C C . ARG A 1 1 ? 1.696 4.133 4.854 1.00 0.00 1 ARG A C 4
ATOM 2686 O O . ARG A 1 1 ? 0.590 3.831 5.296 1.00 0.00 1 ARG A O 4
ATOM 2704 N N . ILE A 1 2 ? 2.849 3.746 5.381 1.00 0.00 2 ILE A N 4
ATOM 2705 C CA . ILE A 1 2 ? 2.884 2.903 6.564 1.00 0.00 2 ILE A CA 4
ATOM 2706 C C . ILE A 1 2 ? 1.811 1.818 6.444 1.00 0.00 2 ILE A C 4
ATOM 2707 O O . ILE A 1 2 ? 0.843 1.811 7.203 1.00 0.00 2 ILE A O 4
ATOM 2722 N N . TYR A 1 3 ? 2.020 0.928 5.485 1.00 0.00 3 TYR A N 4
ATOM 2723 C CA . TYR A 1 3 ? 1.084 -0.159 5.256 1.00 0.00 3 TYR A CA 4
ATOM 2724 C C . TYR A 1 3 ? 1.681 -1.498 5.692 1.00 0.00 3 TYR A C 4
ATOM 2725 O O . TYR A 1 3 ? 0.949 -2.436 6.004 1.00 0.00 3 TYR A O 4
ATOM 2742 N N . LYS A 1 4 ? 3.006 -1.544 5.701 1.00 0.00 4 LYS A N 4
ATOM 2743 C CA . LYS A 1 4 ? 3.709 -2.754 6.094 1.00 0.00 4 LYS A CA 4
ATOM 2744 C C . LYS A 1 4 ? 4.187 -2.613 7.541 1.00 0.00 4 LYS A C 4
ATOM 2745 O O . LYS A 1 4 ? 5.388 -2.625 7.807 1.00 0.00 4 LYS A O 4
ATOM 2760 N N . GLY A 1 5 ? 3.220 -2.483 8.439 1.00 0.00 5 GLY A N 4
ATOM 2761 C CA . GLY A 1 5 ? 3.527 -2.341 9.851 1.00 0.00 5 GLY A CA 4
ATOM 2762 C C . GLY A 1 5 ? 3.623 -3.708 10.533 1.00 0.00 5 GLY A C 4
ATOM 2763 O O . GLY A 1 5 ? 3.204 -3.865 11.679 1.00 0.00 5 GLY A O 4
ATOM 2767 N N . VAL A 1 6 ? 4.176 -4.661 9.798 1.00 0.00 6 VAL A N 4
ATOM 2768 C CA . VAL A 1 6 ? 4.331 -6.010 10.317 1.00 0.00 6 VAL A CA 4
ATOM 2769 C C . VAL A 1 6 ? 5.806 -6.412 10.244 1.00 0.00 6 VAL A C 4
ATOM 2770 O O . VAL A 1 6 ? 6.510 -6.387 11.252 1.00 0.00 6 VAL A O 4
ATOM 2783 N N . ILE A 1 7 ? 6.229 -6.774 9.042 1.00 0.00 7 ILE A N 4
ATOM 2784 C CA . ILE A 1 7 ? 7.607 -7.181 8.824 1.00 0.00 7 ILE A CA 4
ATOM 2785 C C . ILE A 1 7 ? 8.544 -6.156 9.466 1.00 0.00 7 ILE A C 4
ATOM 2786 O O . ILE A 1 7 ? 9.676 -6.482 9.820 1.00 0.00 7 ILE A O 4
ATOM 2801 N N . GLN A 1 8 ? 8.038 -4.939 9.596 1.00 0.00 8 GLN A N 4
ATOM 2802 C CA . GLN A 1 8 ? 8.816 -3.863 10.189 1.00 0.00 8 GLN A CA 4
ATOM 2803 C C . GLN A 1 8 ? 8.514 -3.753 11.684 1.00 0.00 8 GLN A C 4
ATOM 2804 O O . GLN A 1 8 ? 9.429 -3.669 12.502 1.00 0.00 8 GLN A O 4
ATOM 2816 N N . ALA A 1 9 ? 7.226 -3.755 11.997 1.00 0.00 9 ALA A N 4
ATOM 2817 C CA . ALA A 1 9 ? 6.792 -3.655 13.381 1.00 0.00 9 ALA A CA 4
ATOM 2818 C C . ALA A 1 9 ? 7.379 -4.820 14.180 1.00 0.00 9 ALA A C 4
ATOM 2819 O O . ALA A 1 9 ? 7.904 -4.624 15.275 1.00 0.00 9 ALA A O 4
ATOM 2826 N N . ILE A 1 10 ? 7.270 -6.007 13.602 1.00 0.00 10 ILE A N 4
ATOM 2827 C CA . ILE A 1 10 ? 7.783 -7.204 14.247 1.00 0.00 10 ILE A CA 4
ATOM 2828 C C . ILE A 1 10 ? 9.310 -7.128 14.312 1.00 0.00 10 ILE A C 4
ATOM 2829 O O . ILE A 1 10 ? 9.932 -7.764 15.160 1.00 0.00 10 ILE A O 4
ATOM 2844 N N . GLN A 1 11 ? 9.871 -6.343 13.402 1.00 0.00 11 GLN A N 4
ATOM 2845 C CA . GLN A 1 11 ? 11.314 -6.176 13.344 1.00 0.00 11 GLN A CA 4
ATOM 2846 C C . GLN A 1 11 ? 11.811 -5.438 14.589 1.00 0.00 11 GLN A C 4
ATOM 2847 O O . GLN A 1 11 ? 12.792 -5.849 15.208 1.00 0.00 11 GLN A O 4
ATOM 2859 N N . LYS A 1 12 ? 11.115 -4.360 14.917 1.00 0.00 12 LYS A N 4
ATOM 2860 C CA . LYS A 1 12 ? 11.474 -3.561 16.076 1.00 0.00 12 LYS A CA 4
ATOM 2861 C C . LYS A 1 12 ? 11.252 -4.383 17.346 1.00 0.00 12 LYS A C 4
ATOM 2862 O O . LYS A 1 12 ? 12.039 -4.302 18.288 1.00 0.00 12 LYS A O 4
ATOM 2877 N N . SER A 1 13 ? 10.176 -5.156 17.332 1.00 0.00 13 SER A N 4
ATOM 2878 C CA . SER A 1 13 ? 9.841 -5.994 18.471 1.00 0.00 13 SER A CA 4
ATOM 2879 C C . SER A 1 13 ? 10.866 -7.120 18.613 1.00 0.00 13 SER A C 4
ATOM 2880 O O . SER A 1 13 ? 11.073 -7.641 19.708 1.00 0.00 13 SER A O 4
ATOM 2887 N N . ASP A 1 14 ? 11.480 -7.463 17.491 1.00 0.00 14 ASP A N 4
ATOM 2888 C CA . ASP A 1 14 ? 12.479 -8.519 17.476 1.00 0.00 14 ASP A CA 4
ATOM 2889 C C . ASP A 1 14 ? 13.842 -7.930 17.842 1.00 0.00 14 ASP A C 4
ATOM 2890 O O . ASP A 1 14 ? 14.702 -8.631 18.374 1.00 0.00 14 ASP A O 4
ATOM 2898 N N . GLU A 1 15 ? 13.997 -6.648 17.545 1.00 0.00 15 GLU A N 4
ATOM 2899 C CA . GLU A 1 15 ? 15.242 -5.958 17.836 1.00 0.00 15 GLU A CA 4
ATOM 2900 C C . GLU A 1 15 ? 15.221 -5.407 19.264 1.00 0.00 15 GLU A C 4
ATOM 2901 O O . GLU A 1 15 ? 16.181 -5.578 20.013 1.00 0.00 15 GLU A O 4
ATOM 2911 N N . GLY A 1 16 ? 14.116 -4.756 19.597 1.00 0.00 16 GLY A N 4
ATOM 2912 C CA . GLY A 1 16 ? 13.958 -4.179 20.921 1.00 0.00 16 GLY A CA 4
ATOM 2913 C C . GLY A 1 16 ? 14.518 -2.757 20.970 1.00 0.00 16 GLY A C 4
ATOM 2914 O O . GLY A 1 16 ? 15.733 -2.565 21.012 1.00 0.00 16 GLY A O 4
ATOM 2918 N N . HIS A 1 17 ? 13.607 -1.795 20.962 1.00 0.00 17 HIS A N 4
ATOM 2919 C CA . HIS A 1 17 ? 13.994 -0.396 21.004 1.00 0.00 17 HIS A CA 4
ATOM 2920 C C . HIS A 1 17 ? 13.605 0.204 22.356 1.00 0.00 17 HIS A C 4
ATOM 2921 O O . HIS A 1 17 ? 12.742 -0.330 23.052 1.00 0.00 17 HIS A O 4
ATOM 2935 N N . PRO A 1 18 ? 14.278 1.335 22.699 1.00 0.00 18 PRO A N 4
ATOM 2936 C CA . PRO A 1 18 ? 14.010 2.014 23.956 1.00 0.00 18 PRO A CA 4
ATOM 2937 C C . PRO A 1 18 ? 12.686 2.777 23.897 1.00 0.00 18 PRO A C 4
ATOM 2938 O O . PRO A 1 18 ? 11.773 2.506 24.675 1.00 0.00 18 PRO A O 4
ATOM 2946 N N . PHE A 1 19 ? 12.622 3.717 22.965 1.00 0.00 19 PHE A N 4
ATOM 2947 C CA . PHE A 1 19 ? 11.425 4.522 22.793 1.00 0.00 19 PHE A CA 4
ATOM 2948 C C . PHE A 1 19 ? 10.542 3.960 21.677 1.00 0.00 19 PHE A C 4
ATOM 2949 O O . PHE A 1 19 ? 9.359 3.695 21.890 1.00 0.00 19 PHE A O 4
ATOM 2965 N N . ARG A 1 20 ? 11.150 3.796 20.512 1.00 0.00 20 ARG A N 4
ATOM 2966 C CA . ARG A 1 20 ? 10.434 3.271 19.361 1.00 0.00 20 ARG A CA 4
ATOM 2967 C C . ARG A 1 20 ? 9.520 2.119 19.785 1.00 0.00 20 ARG A C 4
ATOM 2968 O O . ARG A 1 20 ? 8.430 1.954 19.239 1.00 0.00 20 ARG A O 4
ATOM 2986 N N . ALA A 1 21 ? 9.998 1.353 20.755 1.00 0.00 21 ALA A N 4
ATOM 2987 C CA . ALA A 1 21 ? 9.236 0.222 21.259 1.00 0.00 21 ALA A CA 4
ATOM 2988 C C . ALA A 1 21 ? 7.865 0.706 21.733 1.00 0.00 21 ALA A C 4
ATOM 2989 O O . ALA A 1 21 ? 6.849 0.413 21.107 1.00 0.00 21 ALA A O 4
ATOM 2996 N N . TYR A 1 22 ? 7.881 1.441 22.836 1.00 0.00 22 TYR A N 4
ATOM 2997 C CA . TYR A 1 22 ? 6.651 1.967 23.402 1.00 0.00 22 TYR A CA 4
ATOM 2998 C C . TYR A 1 22 ? 5.745 2.536 22.308 1.00 0.00 22 TYR A C 4
ATOM 2999 O O . TYR A 1 22 ? 4.526 2.584 22.469 1.00 0.00 22 TYR A O 4
ATOM 3016 N N . LEU A 1 23 ? 6.375 2.954 21.220 1.00 0.00 23 LEU A N 4
ATOM 3017 C CA . LEU A 1 23 ? 5.639 3.518 20.101 1.00 0.00 23 LEU A CA 4
ATOM 3018 C C . LEU A 1 23 ? 5.060 2.383 19.253 1.00 0.00 23 LEU A C 4
ATOM 3019 O O . LEU A 1 23 ? 3.851 2.322 19.036 1.00 0.00 23 LEU A O 4
ATOM 3034 N N . GLU A 1 24 ? 5.950 1.513 18.799 1.00 0.00 24 GLU A N 4
ATOM 3035 C CA . GLU A 1 24 ? 5.541 0.383 17.981 1.00 0.00 24 GLU A CA 4
ATOM 3036 C C . GLU A 1 24 ? 4.549 -0.494 18.745 1.00 0.00 24 GLU A C 4
ATOM 3037 O O . GLU A 1 24 ? 3.714 -1.166 18.141 1.00 0.00 24 GLU A O 4
ATOM 3047 N N . SER A 1 25 ? 4.671 -0.460 20.064 1.00 0.00 25 SER A N 4
ATOM 3048 C CA . SER A 1 25 ? 3.795 -1.244 20.918 1.00 0.00 25 SER A CA 4
ATOM 3049 C C . SER A 1 25 ? 2.347 -0.778 20.753 1.00 0.00 25 SER A C 4
ATOM 3050 O O . SER A 1 25 ? 1.467 -1.575 20.434 1.00 0.00 25 SER A O 4
ATOM 3057 N N . GLU A 1 26 ? 2.147 0.513 20.976 1.00 0.00 26 GLU A N 4
ATOM 3058 C CA . GLU A 1 26 ? 0.821 1.095 20.856 1.00 0.00 26 GLU A CA 4
ATOM 3059 C C . GLU A 1 26 ? 0.239 0.809 19.469 1.00 0.00 26 GLU A C 4
ATOM 3060 O O . GLU A 1 26 ? -0.977 0.845 19.283 1.00 0.00 26 GLU A O 4
ATOM 3070 N N . VAL A 1 27 ? 1.134 0.530 18.534 1.00 0.00 27 VAL A N 4
ATOM 3071 C CA . VAL A 1 27 ? 0.725 0.238 17.170 1.00 0.00 27 VAL A CA 4
ATOM 3072 C C . VAL A 1 27 ? 0.271 -1.221 17.080 1.00 0.00 27 VAL A C 4
ATOM 3073 O O . VAL A 1 27 ? -0.763 -1.517 16.485 1.00 0.00 27 VAL A O 4
ATOM 3086 N N . ALA A 1 28 ? 1.068 -2.092 17.681 1.00 0.00 28 ALA A N 4
ATOM 3087 C CA . ALA A 1 28 ? 0.762 -3.513 17.676 1.00 0.00 28 ALA A CA 4
ATOM 3088 C C . ALA A 1 28 ? -0.387 -3.786 18.648 1.00 0.00 28 ALA A C 4
ATOM 3089 O O . ALA A 1 28 ? -1.099 -4.779 18.510 1.00 0.00 28 ALA A O 4
ATOM 3096 N N . ILE A 1 29 ? -0.533 -2.886 19.609 1.00 0.00 29 ILE A N 4
ATOM 3097 C CA . ILE A 1 29 ? -1.584 -3.018 20.604 1.00 0.00 29 ILE A CA 4
ATOM 3098 C C . ILE A 1 29 ? -2.937 -2.731 19.951 1.00 0.00 29 ILE A C 4
ATOM 3099 O O . ILE A 1 29 ? -3.957 -3.281 20.362 1.00 0.00 29 ILE A O 4
ATOM 3114 N N . SER A 1 30 ? -2.902 -1.869 18.946 1.00 0.00 30 SER A N 4
ATOM 3115 C CA . SER A 1 30 ? -4.113 -1.502 18.232 1.00 0.00 30 SER A CA 4
ATOM 3116 C C . SER A 1 30 ? -4.691 -2.726 17.518 1.00 0.00 30 SER A C 4
ATOM 3117 O O . SER A 1 30 ? -5.906 -2.851 17.378 1.00 0.00 30 SER A O 4
ATOM 3124 N N . GLU A 1 31 ? -3.792 -3.597 17.084 1.00 0.00 31 GLU A N 4
ATOM 3125 C CA . GLU A 1 31 ? -4.197 -4.806 16.389 1.00 0.00 31 GLU A CA 4
ATOM 3126 C C . GLU A 1 31 ? -5.173 -5.612 17.249 1.00 0.00 31 GLU A C 4
ATOM 3127 O O . GLU A 1 31 ? -5.979 -6.379 16.725 1.00 0.00 31 GLU A O 4
ATOM 3137 N N . GLU A 1 32 ? -5.069 -5.409 18.554 1.00 0.00 32 GLU A N 4
ATOM 3138 C CA . GLU A 1 32 ? -5.933 -6.107 19.491 1.00 0.00 32 GLU A CA 4
ATOM 3139 C C . GLU A 1 32 ? -7.280 -5.392 19.604 1.00 0.00 32 GLU A C 4
ATOM 3140 O O . GLU A 1 32 ? -8.280 -6.000 19.983 1.00 0.00 32 GLU A O 4
ATOM 3150 N N . LEU A 1 33 ? -7.264 -4.110 19.269 1.00 0.00 33 LEU A N 4
ATOM 3151 C CA . LEU A 1 33 ? -8.473 -3.306 19.328 1.00 0.00 33 LEU A CA 4
ATOM 3152 C C . LEU A 1 33 ? -9.459 -3.795 18.266 1.00 0.00 33 LEU A C 4
ATOM 3153 O O . LEU A 1 33 ? -10.660 -3.874 18.518 1.00 0.00 33 LEU A O 4
ATOM 3168 N N . VAL A 1 34 ? -8.915 -4.112 17.100 1.00 0.00 34 VAL A N 4
ATOM 3169 C CA . VAL A 1 34 ? -9.732 -4.591 15.999 1.00 0.00 34 VAL A CA 4
ATOM 3170 C C . VAL A 1 34 ? -10.434 -5.886 16.416 1.00 0.00 34 VAL A C 4
ATOM 3171 O O . VAL A 1 34 ? -11.480 -6.233 15.871 1.00 0.00 34 VAL A O 4
ATOM 3184 N N . GLN A 1 35 ? -9.828 -6.566 17.378 1.00 0.00 35 GLN A N 4
ATOM 3185 C CA . GLN A 1 35 ? -10.381 -7.814 17.875 1.00 0.00 35 GLN A CA 4
ATOM 3186 C C . GLN A 1 35 ? -11.401 -7.540 18.981 1.00 0.00 35 GLN A C 4
ATOM 3187 O O . GLN A 1 35 ? -12.380 -8.270 19.123 1.00 0.00 35 GLN A O 4
ATOM 3199 N N . LYS A 1 36 ? -11.136 -6.485 19.739 1.00 0.00 36 LYS A N 4
ATOM 3200 C CA . LYS A 1 36 ? -12.017 -6.106 20.829 1.00 0.00 36 LYS A CA 4
ATOM 3201 C C . LYS A 1 36 ? -13.404 -5.782 20.268 1.00 0.00 36 LYS A C 4
ATOM 3202 O O . LYS A 1 36 ? -14.404 -5.887 20.977 1.00 0.00 36 LYS A O 4
ATOM 3217 N N . TYR A 1 37 ? -13.420 -5.396 19.001 1.00 0.00 37 TYR A N 4
ATOM 3218 C CA . TYR A 1 37 ? -14.667 -5.057 18.337 1.00 0.00 37 TYR A CA 4
ATOM 3219 C C . TYR A 1 37 ? -15.566 -6.287 18.199 1.00 0.00 37 TYR A C 4
ATOM 3220 O O . TYR A 1 37 ? -16.788 -6.161 18.123 1.00 0.00 37 TYR A O 4
ATOM 3237 N N . SER A 1 38 ? -14.928 -7.448 18.171 1.00 0.00 38 SER A N 4
ATOM 3238 C CA . SER A 1 38 ? -15.656 -8.699 18.043 1.00 0.00 38 SER A CA 4
ATOM 3239 C C . SER A 1 38 ? -16.395 -9.009 19.347 1.00 0.00 38 SER A C 4
ATOM 3240 O O . SER A 1 38 ? -17.530 -9.482 19.324 1.00 0.00 38 SER A O 4
ATOM 3247 N N . ASN A 1 39 ? -15.720 -8.732 20.453 1.00 0.00 39 ASN A N 4
ATOM 3248 C CA . ASN A 1 39 ? -16.299 -8.976 21.764 1.00 0.00 39 ASN A CA 4
ATOM 3249 C C . ASN A 1 39 ? -17.178 -7.787 22.157 1.00 0.00 39 ASN A C 4
ATOM 3250 O O . ASN A 1 39 ? -18.224 -7.964 22.780 1.00 0.00 39 ASN A O 4
ATOM 3260 N N . SER A 1 40 ? -16.723 -6.603 21.776 1.00 0.00 40 SER A N 4
ATOM 3261 C CA . SER A 1 40 ? -17.455 -5.385 22.082 1.00 0.00 40 SER A CA 4
ATOM 3262 C C . SER A 1 40 ? -18.669 -5.259 21.159 1.00 0.00 40 SER A C 4
ATOM 3263 O O . SER A 1 40 ? -19.660 -4.625 21.515 1.00 0.00 40 SER A O 4
ATOM 3270 N N . ALA A 1 41 ? -18.550 -5.874 19.991 1.00 0.00 41 ALA A N 4
ATOM 3271 C CA . ALA A 1 41 ? -19.625 -5.837 19.014 1.00 0.00 41 ALA A CA 4
ATOM 3272 C C . ALA A 1 41 ? -20.938 -6.232 19.693 1.00 0.00 41 ALA A C 4
ATOM 3273 O O . ALA A 1 41 ? -22.017 -5.892 19.210 1.00 0.00 41 ALA A O 4
ATOM 3280 N N . LEU A 1 42 ? -20.803 -6.944 20.802 1.00 0.00 42 LEU A N 4
ATOM 3281 C CA . LEU A 1 42 ? -21.966 -7.388 21.552 1.00 0.00 42 LEU A CA 4
ATOM 3282 C C . LEU A 1 42 ? -22.544 -6.208 22.335 1.00 0.00 42 LEU A C 4
ATOM 3283 O O . LEU A 1 42 ? -22.690 -6.278 23.554 1.00 0.00 42 LEU A O 4
ATOM 3298 N N . GLY A 1 43 ? -22.859 -5.149 21.602 1.00 0.00 43 GLY A N 4
ATOM 3299 C CA . GLY A 1 43 ? -23.417 -3.955 22.212 1.00 0.00 43 GLY A CA 4
ATOM 3300 C C . GLY A 1 43 ? -23.393 -2.777 21.236 1.00 0.00 43 GLY A C 4
ATOM 3301 O O . GLY A 1 43 ? -24.404 -2.463 20.611 1.00 0.00 43 GLY A O 4
ATOM 3305 N N . HIS A 1 44 ? -22.226 -2.157 21.135 1.00 0.00 44 HIS A N 4
ATOM 3306 C CA . HIS A 1 44 ? -22.056 -1.022 20.246 1.00 0.00 44 HIS A CA 4
ATOM 3307 C C . HIS A 1 44 ? -20.816 -0.225 20.661 1.00 0.00 44 HIS A C 4
ATOM 3308 O O . HIS A 1 44 ? -20.856 1.002 20.727 1.00 0.00 44 HIS A O 4
ATOM 3322 N N . VAL A 1 45 ? -19.746 -0.957 20.928 1.00 0.00 45 VAL A N 4
ATOM 3323 C CA . VAL A 1 45 ? -18.497 -0.336 21.335 1.00 0.00 45 VAL A CA 4
ATOM 3324 C C . VAL A 1 45 ? -17.460 -0.510 20.224 1.00 0.00 45 VAL A C 4
ATOM 3325 O O . VAL A 1 45 ? -16.549 0.304 20.086 1.00 0.00 45 VAL A O 4
ATOM 3338 N N . ASN A 1 46 ? -17.633 -1.578 19.460 1.00 0.00 46 ASN A N 4
ATOM 3339 C CA . ASN A 1 46 ? -16.723 -1.870 18.365 1.00 0.00 46 ASN A CA 4
ATOM 3340 C C . ASN A 1 46 ? -16.677 -0.673 17.412 1.00 0.00 46 ASN A C 4
ATOM 3341 O O . ASN A 1 46 ? -15.705 -0.495 16.680 1.00 0.00 46 ASN A O 4
ATOM 3351 N N . CYS A 1 47 ? -17.741 0.116 17.453 1.00 0.00 47 CYS A N 4
ATOM 3352 C CA . CYS A 1 47 ? -17.834 1.290 16.603 1.00 0.00 47 CYS A CA 4
ATOM 3353 C C . CYS A 1 47 ? -17.205 2.471 17.344 1.00 0.00 47 CYS A C 4
ATOM 3354 O O . CYS A 1 47 ? -16.779 3.443 16.722 1.00 0.00 47 CYS A O 4
ATOM 3361 N N . THR A 1 48 ? -17.165 2.348 18.662 1.00 0.00 48 THR A N 4
ATOM 3362 C CA . THR A 1 48 ? -16.595 3.393 19.496 1.00 0.00 48 THR A CA 4
ATOM 3363 C C . THR A 1 48 ? -15.074 3.245 19.570 1.00 0.00 48 THR A C 4
ATOM 3364 O O . THR A 1 48 ? -14.343 4.221 19.406 1.00 0.00 48 THR A O 4
ATOM 3375 N N . ILE A 1 49 ? -14.642 2.017 19.816 1.00 0.00 49 ILE A N 4
ATOM 3376 C CA . ILE A 1 49 ? -13.221 1.729 19.914 1.00 0.00 49 ILE A CA 4
ATOM 3377 C C . ILE A 1 49 ? -12.554 2.011 18.567 1.00 0.00 49 ILE A C 4
ATOM 3378 O O . ILE A 1 49 ? -11.520 2.676 18.509 1.00 0.00 49 ILE A O 4
ATOM 3393 N N . LYS A 1 50 ? -13.173 1.492 17.516 1.00 0.00 50 LYS A N 4
ATOM 3394 C CA . LYS A 1 50 ? -12.651 1.681 16.173 1.00 0.00 50 LYS A CA 4
ATOM 3395 C C . LYS A 1 50 ? -12.308 3.158 15.966 1.00 0.00 50 LYS A C 4
ATOM 3396 O O . LYS A 1 50 ? -11.158 3.500 15.697 1.00 0.00 50 LYS A O 4
ATOM 3411 N N . GLU A 1 51 ? -13.327 3.993 16.100 1.00 0.00 51 GLU A N 4
ATOM 3412 C CA . GLU A 1 51 ? -13.148 5.425 15.931 1.00 0.00 51 GLU A CA 4
ATOM 3413 C C . GLU A 1 51 ? -11.829 5.873 16.564 1.00 0.00 51 GLU A C 4
ATOM 3414 O O . GLU A 1 51 ? -11.236 6.862 16.136 1.00 0.00 51 GLU A O 4
ATOM 3424 N N . LEU A 1 52 ? -11.409 5.124 17.573 1.00 0.00 52 LEU A N 4
ATOM 3425 C CA . LEU A 1 52 ? -10.172 5.432 18.268 1.00 0.00 52 LEU A CA 4
ATOM 3426 C C . LEU A 1 52 ? -9.036 4.596 17.675 1.00 0.00 52 LEU A C 4
ATOM 3427 O O . LEU A 1 52 ? -8.053 5.142 17.176 1.00 0.00 52 LEU A O 4
ATOM 3442 N N . ARG A 1 53 ? -9.208 3.284 17.749 1.00 0.00 53 ARG A N 4
ATOM 3443 C CA . ARG A 1 53 ? -8.211 2.367 17.226 1.00 0.00 53 ARG A CA 4
ATOM 3444 C C . ARG A 1 53 ? -7.936 2.667 15.750 1.00 0.00 53 ARG A C 4
ATOM 3445 O O . ARG A 1 53 ? -6.862 3.153 15.401 1.00 0.00 53 ARG A O 4
ATOM 3463 N N . ARG A 1 54 ? -8.927 2.364 14.924 1.00 0.00 54 ARG A N 4
ATOM 3464 C CA . ARG A 1 54 ? -8.806 2.596 13.494 1.00 0.00 54 ARG A CA 4
ATOM 3465 C C . ARG A 1 54 ? -9.110 4.058 13.166 1.00 0.00 54 ARG A C 4
ATOM 3466 O O . ARG A 1 54 ? -8.295 4.742 12.549 1.00 0.00 54 ARG A O 4
ATOM 3484 N N . LEU A 1 55 ? -10.287 4.495 13.592 1.00 0.00 55 LEU A N 4
ATOM 3485 C CA . LEU A 1 55 ? -10.709 5.864 13.350 1.00 0.00 55 LEU A CA 4
ATOM 3486 C C . LEU A 1 55 ? -11.428 5.941 12.001 1.00 0.00 55 LEU A C 4
ATOM 3487 O O . LEU A 1 55 ? -11.491 7.005 11.386 1.00 0.00 55 LEU A O 4
ATOM 3502 N N . PHE A 1 56 ? -11.953 4.799 11.581 1.00 0.00 56 PHE A N 4
ATOM 3503 C CA . PHE A 1 56 ? -12.666 4.724 10.317 1.00 0.00 56 PHE A CA 4
ATOM 3504 C C . PHE A 1 56 ? -13.399 3.389 10.179 1.00 0.00 56 PHE A C 4
ATOM 3505 O O . PHE A 1 56 ? -14.571 3.355 9.804 1.00 0.00 56 PHE A O 4
ATOM 3521 N N . LEU A 1 57 ? -12.680 2.320 10.491 1.00 0.00 57 LEU A N 4
ATOM 3522 C CA . LEU A 1 57 ? -13.247 0.985 10.407 1.00 0.00 57 LEU A CA 4
ATOM 3523 C C . LEU A 1 57 ? -14.674 1.006 10.958 1.00 0.00 57 LEU A C 4
ATOM 3524 O O . LEU A 1 57 ? -15.560 0.341 10.422 1.00 0.00 57 LEU A O 4
ATOM 3539 N N . VAL A 1 58 ? -14.854 1.779 12.020 1.00 0.00 58 VAL A N 4
ATOM 3540 C CA . VAL A 1 58 ? -16.157 1.895 12.649 1.00 0.00 58 VAL A CA 4
ATOM 3541 C C . VAL A 1 58 ? -16.811 0.514 12.719 1.00 0.00 58 VAL A C 4
ATOM 3542 O O . VAL A 1 58 ? -17.521 0.111 11.799 1.00 0.00 58 VAL A O 4
ATOM 3555 N N . ASP A 1 59 ? -16.547 -0.175 13.820 1.00 0.00 59 ASP A N 4
ATOM 3556 C CA . ASP A 1 59 ? -17.100 -1.503 14.023 1.00 0.00 59 ASP A CA 4
ATOM 3557 C C . ASP A 1 59 ? -16.865 -2.346 12.768 1.00 0.00 59 ASP A C 4
ATOM 3558 O O . ASP A 1 59 ? -17.650 -2.292 11.822 1.00 0.00 59 ASP A O 4
ATOM 3566 N N . ASP A 1 60 ? -15.780 -3.106 12.799 1.00 0.00 60 ASP A N 4
ATOM 3567 C CA . ASP A 1 60 ? -15.431 -3.959 11.676 1.00 0.00 60 ASP A CA 4
ATOM 3568 C C . ASP A 1 60 ? -14.211 -4.806 12.044 1.00 0.00 60 ASP A C 4
ATOM 3569 O O . ASP A 1 60 ? -13.575 -5.397 11.172 1.00 0.00 60 ASP A O 4
ATOM 3577 N N . ARG A 1 1 ? 1.190 3.357 0.802 1.00 0.00 1 ARG A N 5
ATOM 3578 C CA . ARG A 1 1 ? 0.694 2.819 2.057 1.00 0.00 1 ARG A CA 5
ATOM 3579 C C . ARG A 1 1 ? 0.618 1.292 1.987 1.00 0.00 1 ARG A C 5
ATOM 3580 O O . ARG A 1 1 ? 0.632 0.618 3.016 1.00 0.00 1 ARG A O 5
ATOM 3598 N N . ILE A 1 2 ? 0.541 0.791 0.763 1.00 0.00 2 ILE A N 5
ATOM 3599 C CA . ILE A 1 2 ? 0.464 -0.644 0.545 1.00 0.00 2 ILE A CA 5
ATOM 3600 C C . ILE A 1 2 ? 1.794 -1.141 -0.024 1.00 0.00 2 ILE A C 5
ATOM 3601 O O . ILE A 1 2 ? 1.829 -1.743 -1.095 1.00 0.00 2 ILE A O 5
ATOM 3616 N N . TYR A 1 3 ? 2.857 -0.872 0.721 1.00 0.00 3 TYR A N 5
ATOM 3617 C CA . TYR A 1 3 ? 4.186 -1.285 0.305 1.00 0.00 3 TYR A CA 5
ATOM 3618 C C . TYR A 1 3 ? 4.937 -1.958 1.457 1.00 0.00 3 TYR A C 5
ATOM 3619 O O . TYR A 1 3 ? 5.591 -2.981 1.261 1.00 0.00 3 TYR A O 5
ATOM 3636 N N . LYS A 1 4 ? 4.816 -1.356 2.631 1.00 0.00 4 LYS A N 5
ATOM 3637 C CA . LYS A 1 4 ? 5.475 -1.884 3.813 1.00 0.00 4 LYS A CA 5
ATOM 3638 C C . LYS A 1 4 ? 4.462 -2.667 4.650 1.00 0.00 4 LYS A C 5
ATOM 3639 O O . LYS A 1 4 ? 3.614 -3.372 4.104 1.00 0.00 4 LYS A O 5
ATOM 3654 N N . GLY A 1 5 ? 4.583 -2.517 5.960 1.00 0.00 5 GLY A N 5
ATOM 3655 C CA . GLY A 1 5 ? 3.687 -3.201 6.878 1.00 0.00 5 GLY A CA 5
ATOM 3656 C C . GLY A 1 5 ? 4.226 -4.587 7.240 1.00 0.00 5 GLY A C 5
ATOM 3657 O O . GLY A 1 5 ? 3.787 -5.192 8.216 1.00 0.00 5 GLY A O 5
ATOM 3661 N N . VAL A 1 6 ? 5.170 -5.048 6.432 1.00 0.00 6 VAL A N 5
ATOM 3662 C CA . VAL A 1 6 ? 5.774 -6.351 6.654 1.00 0.00 6 VAL A CA 5
ATOM 3663 C C . VAL A 1 6 ? 7.287 -6.188 6.807 1.00 0.00 6 VAL A C 5
ATOM 3664 O O . VAL A 1 6 ? 7.890 -6.772 7.706 1.00 0.00 6 VAL A O 5
ATOM 3677 N N . ILE A 1 7 ? 7.857 -5.391 5.916 1.00 0.00 7 ILE A N 5
ATOM 3678 C CA . ILE A 1 7 ? 9.289 -5.143 5.941 1.00 0.00 7 ILE A CA 5
ATOM 3679 C C . ILE A 1 7 ? 9.635 -4.298 7.169 1.00 0.00 7 ILE A C 5
ATOM 3680 O O . ILE A 1 7 ? 10.762 -4.341 7.658 1.00 0.00 7 ILE A O 5
ATOM 3695 N N . GLN A 1 8 ? 8.644 -3.551 7.631 1.00 0.00 8 GLN A N 5
ATOM 3696 C CA . GLN A 1 8 ? 8.829 -2.697 8.792 1.00 0.00 8 GLN A CA 5
ATOM 3697 C C . GLN A 1 8 ? 9.150 -3.543 10.026 1.00 0.00 8 GLN A C 5
ATOM 3698 O O . GLN A 1 8 ? 10.175 -3.336 10.675 1.00 0.00 8 GLN A O 5
ATOM 3710 N N . ALA A 1 9 ? 8.256 -4.478 10.313 1.00 0.00 9 ALA A N 5
ATOM 3711 C CA . ALA A 1 9 ? 8.433 -5.355 11.458 1.00 0.00 9 ALA A CA 5
ATOM 3712 C C . ALA A 1 9 ? 9.731 -6.147 11.293 1.00 0.00 9 ALA A C 5
ATOM 3713 O O . ALA A 1 9 ? 10.486 -6.313 12.251 1.00 0.00 9 ALA A O 5
ATOM 3720 N N . ILE A 1 10 ? 9.952 -6.613 10.072 1.00 0.00 10 ILE A N 5
ATOM 3721 C CA . ILE A 1 10 ? 11.147 -7.382 9.771 1.00 0.00 10 ILE A CA 5
ATOM 3722 C C . ILE A 1 10 ? 12.367 -6.461 9.818 1.00 0.00 10 ILE A C 5
ATOM 3723 O O . ILE A 1 10 ? 13.490 -6.923 10.017 1.00 0.00 10 ILE A O 5
ATOM 3738 N N . GLN A 1 11 ? 12.107 -5.176 9.632 1.00 0.00 11 GLN A N 5
ATOM 3739 C CA . GLN A 1 11 ? 13.170 -4.186 9.650 1.00 0.00 11 GLN A CA 5
ATOM 3740 C C . GLN A 1 11 ? 13.471 -3.758 11.088 1.00 0.00 11 GLN A C 5
ATOM 3741 O O . GLN A 1 11 ? 14.606 -3.871 11.548 1.00 0.00 11 GLN A O 5
ATOM 3753 N N . LYS A 1 12 ? 12.435 -3.275 11.758 1.00 0.00 12 LYS A N 5
ATOM 3754 C CA . LYS A 1 12 ? 12.575 -2.831 13.134 1.00 0.00 12 LYS A CA 5
ATOM 3755 C C . LYS A 1 12 ? 13.077 -3.992 13.992 1.00 0.00 12 LYS A C 5
ATOM 3756 O O . LYS A 1 12 ? 13.759 -3.779 14.994 1.00 0.00 12 LYS A O 5
ATOM 3771 N N . SER A 1 13 ? 12.719 -5.196 13.571 1.00 0.00 13 SER A N 5
ATOM 3772 C CA . SER A 1 13 ? 13.126 -6.392 14.289 1.00 0.00 13 SER A CA 5
ATOM 3773 C C . SER A 1 13 ? 14.550 -6.783 13.891 1.00 0.00 13 SER A C 5
ATOM 3774 O O . SER A 1 13 ? 15.228 -7.502 14.624 1.00 0.00 13 SER A O 5
ATOM 3781 N N . ASP A 1 14 ? 14.963 -6.292 12.731 1.00 0.00 14 ASP A N 5
ATOM 3782 C CA . ASP A 1 14 ? 16.294 -6.582 12.228 1.00 0.00 14 ASP A CA 5
ATOM 3783 C C . ASP A 1 14 ? 17.287 -5.577 12.816 1.00 0.00 14 ASP A C 5
ATOM 3784 O O . ASP A 1 14 ? 18.464 -5.889 12.988 1.00 0.00 14 ASP A O 5
ATOM 3792 N N . GLU A 1 15 ? 16.775 -4.390 13.110 1.00 0.00 15 GLU A N 5
ATOM 3793 C CA . GLU A 1 15 ? 17.602 -3.338 13.676 1.00 0.00 15 GLU A CA 5
ATOM 3794 C C . GLU A 1 15 ? 17.401 -3.262 15.190 1.00 0.00 15 GLU A C 5
ATOM 3795 O O . GLU A 1 15 ? 18.280 -2.796 15.914 1.00 0.00 15 GLU A O 5
ATOM 3805 N N . GLY A 1 16 ? 16.239 -3.727 15.625 1.00 0.00 16 GLY A N 5
ATOM 3806 C CA . GLY A 1 16 ? 15.912 -3.717 17.041 1.00 0.00 16 GLY A CA 5
ATOM 3807 C C . GLY A 1 16 ? 16.286 -2.379 17.682 1.00 0.00 16 GLY A C 5
ATOM 3808 O O . GLY A 1 16 ? 17.385 -2.228 18.214 1.00 0.00 16 GLY A O 5
ATOM 3812 N N . HIS A 1 17 ? 15.352 -1.443 17.608 1.00 0.00 17 HIS A N 5
ATOM 3813 C CA . HIS A 1 17 ? 15.570 -0.122 18.173 1.00 0.00 17 HIS A CA 5
ATOM 3814 C C . HIS A 1 17 ? 14.662 0.072 19.390 1.00 0.00 17 HIS A C 5
ATOM 3815 O O . HIS A 1 17 ? 13.681 -0.651 19.558 1.00 0.00 17 HIS A O 5
ATOM 3829 N N . PRO A 1 18 ? 15.032 1.076 20.228 1.00 0.00 18 PRO A N 5
ATOM 3830 C CA . PRO A 1 18 ? 14.262 1.374 21.424 1.00 0.00 18 PRO A CA 5
ATOM 3831 C C . PRO A 1 18 ? 12.962 2.100 21.073 1.00 0.00 18 PRO A C 5
ATOM 3832 O O . PRO A 1 18 ? 11.881 1.519 21.156 1.00 0.00 18 PRO A O 5
ATOM 3840 N N . PHE A 1 19 ? 13.110 3.358 20.687 1.00 0.00 19 PHE A N 5
ATOM 3841 C CA . PHE A 1 19 ? 11.960 4.169 20.322 1.00 0.00 19 PHE A CA 5
ATOM 3842 C C . PHE A 1 19 ? 11.104 3.464 19.268 1.00 0.00 19 PHE A C 5
ATOM 3843 O O . PHE A 1 19 ? 9.933 3.795 19.092 1.00 0.00 19 PHE A O 5
ATOM 3859 N N . ARG A 1 20 ? 11.723 2.505 18.594 1.00 0.00 20 ARG A N 5
ATOM 3860 C CA . ARG A 1 20 ? 11.033 1.751 17.562 1.00 0.00 20 ARG A CA 5
ATOM 3861 C C . ARG A 1 20 ? 9.918 0.903 18.180 1.00 0.00 20 ARG A C 5
ATOM 3862 O O . ARG A 1 20 ? 8.816 0.831 17.639 1.00 0.00 20 ARG A O 5
ATOM 3880 N N . ALA A 1 21 ? 10.244 0.283 19.304 1.00 0.00 21 ALA A N 5
ATOM 3881 C CA . ALA A 1 21 ? 9.285 -0.557 20.001 1.00 0.00 21 ALA A CA 5
ATOM 3882 C C . ALA A 1 21 ? 8.170 0.319 20.575 1.00 0.00 21 ALA A C 5
ATOM 3883 O O . ALA A 1 21 ? 7.038 -0.137 20.735 1.00 0.00 21 ALA A O 5
ATOM 3890 N N . TYR A 1 22 ? 8.526 1.561 20.868 1.00 0.00 22 TYR A N 5
ATOM 3891 C CA . TYR A 1 22 ? 7.570 2.504 21.420 1.00 0.00 22 TYR A CA 5
ATOM 3892 C C . TYR A 1 22 ? 6.523 2.898 20.376 1.00 0.00 22 TYR A C 5
ATOM 3893 O O . TYR A 1 22 ? 5.366 3.141 20.714 1.00 0.00 22 TYR A O 5
ATOM 3910 N N . LEU A 1 23 ? 6.968 2.948 19.129 1.00 0.00 23 LEU A N 5
ATOM 3911 C CA . LEU A 1 23 ? 6.083 3.308 18.033 1.00 0.00 23 LEU A CA 5
ATOM 3912 C C . LEU A 1 23 ? 5.250 2.088 17.634 1.00 0.00 23 LEU A C 5
ATOM 3913 O O . LEU A 1 23 ? 4.042 2.198 17.424 1.00 0.00 23 LEU A O 5
ATOM 3928 N N . GLU A 1 24 ? 5.928 0.953 17.541 1.00 0.00 24 GLU A N 5
ATOM 3929 C CA . GLU A 1 24 ? 5.266 -0.286 17.171 1.00 0.00 24 GLU A CA 5
ATOM 3930 C C . GLU A 1 24 ? 4.348 -0.755 18.302 1.00 0.00 24 GLU A C 5
ATOM 3931 O O . GLU A 1 24 ? 3.354 -1.439 18.057 1.00 0.00 24 GLU A O 5
ATOM 3941 N N . SER A 1 25 ? 4.713 -0.371 19.516 1.00 0.00 25 SER A N 5
ATOM 3942 C CA . SER A 1 25 ? 3.935 -0.744 20.685 1.00 0.00 25 SER A CA 5
ATOM 3943 C C . SER A 1 25 ? 2.517 -0.183 20.570 1.00 0.00 25 SER A C 5
ATOM 3944 O O . SER A 1 25 ? 1.541 -0.920 20.708 1.00 0.00 25 SER A O 5
ATOM 3951 N N . GLU A 1 26 ? 2.446 1.115 20.320 1.00 0.00 26 GLU A N 5
ATOM 3952 C CA . GLU A 1 26 ? 1.164 1.784 20.185 1.00 0.00 26 GLU A CA 5
ATOM 3953 C C . GLU A 1 26 ? 0.312 1.088 19.121 1.00 0.00 26 GLU A C 5
ATOM 3954 O O . GLU A 1 26 ? -0.917 1.137 19.175 1.00 0.00 26 GLU A O 5
ATOM 3964 N N . VAL A 1 27 ? 0.997 0.455 18.181 1.00 0.00 27 VAL A N 5
ATOM 3965 C CA . VAL A 1 27 ? 0.319 -0.251 17.108 1.00 0.00 27 VAL A CA 5
ATOM 3966 C C . VAL A 1 27 ? -0.136 -1.621 17.610 1.00 0.00 27 VAL A C 5
ATOM 3967 O O . VAL A 1 27 ? -1.279 -2.020 17.389 1.00 0.00 27 VAL A O 5
ATOM 3980 N N . ALA A 1 28 ? 0.780 -2.306 18.279 1.00 0.00 28 ALA A N 5
ATOM 3981 C CA . ALA A 1 28 ? 0.487 -3.624 18.816 1.00 0.00 28 ALA A CA 5
ATOM 3982 C C . ALA A 1 28 ? -0.577 -3.499 19.907 1.00 0.00 28 ALA A C 5
ATOM 3983 O O . ALA A 1 28 ? -1.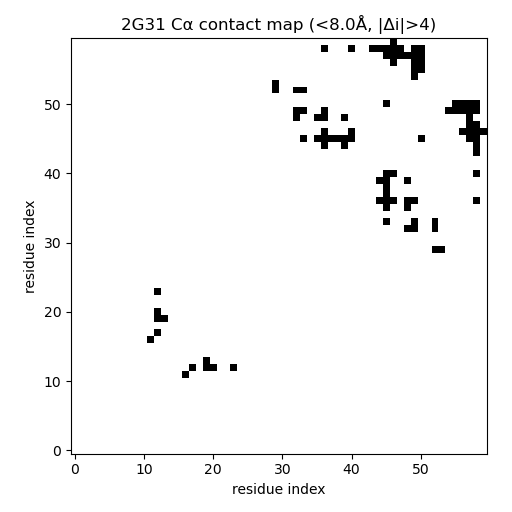333 -4.439 20.153 1.00 0.00 28 ALA A O 5
ATOM 3990 N N . ILE A 1 29 ? -0.605 -2.332 20.533 1.00 0.00 29 ILE A N 5
ATOM 3991 C CA . ILE A 1 29 ? -1.564 -2.072 21.593 1.00 0.00 29 ILE A CA 5
ATOM 3992 C C . ILE A 1 29 ? -2.950 -1.865 20.980 1.00 0.00 29 ILE A C 5
ATOM 3993 O O . ILE A 1 29 ? -3.962 -2.210 21.590 1.00 0.00 29 ILE A O 5
ATOM 4008 N N . SER A 1 30 ? -2.954 -1.300 19.781 1.00 0.00 30 SER A N 5
ATOM 4009 C CA . SER A 1 30 ? -4.199 -1.041 19.080 1.00 0.00 30 SER A CA 5
ATOM 4010 C C . SER A 1 30 ? -4.798 -2.355 18.575 1.00 0.00 30 SER A C 5
ATOM 4011 O O . SER A 1 30 ? -6.018 -2.513 18.541 1.00 0.00 30 SER A O 5
ATOM 4018 N N . GLU A 1 31 ? -3.912 -3.265 18.195 1.00 0.00 31 GLU A N 5
ATOM 4019 C CA . GLU A 1 31 ? -4.338 -4.559 17.693 1.00 0.00 31 GLU A CA 5
ATOM 4020 C C . GLU A 1 31 ? -5.315 -5.213 18.673 1.00 0.00 31 GLU A C 5
ATOM 4021 O O . GLU A 1 31 ? -6.133 -6.043 18.278 1.00 0.00 31 GLU A O 5
ATOM 4031 N N . GLU A 1 32 ? -5.196 -4.815 19.931 1.00 0.00 32 GLU A N 5
ATOM 4032 C CA . GLU A 1 32 ? -6.059 -5.351 20.970 1.00 0.00 32 GLU A CA 5
ATOM 4033 C C . GLU A 1 32 ? -7.444 -4.705 20.897 1.00 0.00 32 GLU A C 5
ATOM 4034 O O . GLU A 1 32 ? -8.436 -5.307 21.303 1.00 0.00 32 GLU A O 5
ATOM 4044 N N . LEU A 1 33 ? -7.466 -3.486 20.376 1.00 0.00 33 LEU A N 5
ATOM 4045 C CA . LEU A 1 33 ? -8.714 -2.752 20.244 1.00 0.00 33 LEU A CA 5
ATOM 4046 C C . LEU A 1 33 ? -9.529 -3.342 19.094 1.00 0.00 33 LEU A C 5
ATOM 4047 O O . LEU A 1 33 ? -10.718 -3.619 19.248 1.00 0.00 33 LEU A O 5
ATOM 4062 N N . VAL A 1 34 ? -8.859 -3.519 17.965 1.00 0.00 34 VAL A N 5
ATOM 4063 C CA . VAL A 1 34 ? -9.506 -4.072 16.788 1.00 0.00 34 VAL A CA 5
ATOM 4064 C C . VAL A 1 34 ? -10.041 -5.467 17.113 1.00 0.00 34 VAL A C 5
ATOM 4065 O O . VAL A 1 34 ? -10.954 -5.956 16.450 1.00 0.00 34 VAL A O 5
ATOM 4078 N N . GLN A 1 35 ? -9.449 -6.070 18.134 1.00 0.00 35 GLN A N 5
ATOM 4079 C CA . GLN A 1 35 ? -9.855 -7.400 18.555 1.00 0.00 35 GLN A CA 5
ATOM 4080 C C . GLN A 1 35 ? -11.033 -7.313 19.528 1.00 0.00 35 GLN A C 5
ATOM 4081 O O . GLN A 1 35 ? -11.811 -8.258 19.652 1.00 0.00 35 GLN A O 5
ATOM 4093 N N . LYS A 1 36 ? -11.127 -6.170 20.192 1.00 0.00 36 LYS A N 5
ATOM 4094 C CA . LYS A 1 36 ? -12.197 -5.947 21.149 1.00 0.00 36 LYS A CA 5
ATOM 4095 C C . LYS A 1 36 ? -13.506 -5.702 20.395 1.00 0.00 36 LYS A C 5
ATOM 4096 O O . LYS A 1 36 ? -14.588 -5.925 20.937 1.00 0.00 36 LYS A O 5
ATOM 4111 N N . TYR A 1 37 ? -13.364 -5.248 19.160 1.00 0.00 37 TYR A N 5
ATOM 4112 C CA . TYR A 1 37 ? -14.522 -4.971 18.327 1.00 0.00 37 TYR A CA 5
ATOM 4113 C C . TYR A 1 37 ? -15.425 -6.201 18.216 1.00 0.00 37 TYR A C 5
ATOM 4114 O O . TYR A 1 37 ? -16.642 -6.073 18.084 1.00 0.00 37 TYR A O 5
ATOM 4131 N N . SER A 1 38 ? -14.795 -7.365 18.274 1.00 0.00 38 SER A N 5
ATOM 4132 C CA . SER A 1 38 ? -15.526 -8.618 18.182 1.00 0.00 38 SER A CA 5
ATOM 4133 C C . SER A 1 38 ? -16.403 -8.804 19.421 1.00 0.00 38 SER A C 5
ATOM 4134 O O . SER A 1 38 ? -17.552 -9.228 19.315 1.00 0.00 38 SER A O 5
ATOM 4141 N N . ASN A 1 39 ? -15.827 -8.476 20.569 1.00 0.00 39 ASN A N 5
ATOM 4142 C CA . ASN A 1 39 ? -16.542 -8.602 21.828 1.00 0.00 39 ASN A CA 5
ATOM 4143 C C . ASN A 1 39 ? -17.414 -7.363 22.040 1.00 0.00 39 ASN A C 5
ATOM 4144 O O . ASN A 1 39 ? -18.436 -7.429 22.723 1.00 0.00 39 ASN A O 5
ATOM 4154 N N . SER A 1 40 ? -16.981 -6.263 21.442 1.00 0.00 40 SER A N 5
ATOM 4155 C CA . SER A 1 40 ? -17.709 -5.012 21.556 1.00 0.00 40 SER A CA 5
ATOM 4156 C C . SER A 1 40 ? -18.892 -5.004 20.586 1.00 0.00 40 SER A C 5
ATOM 4157 O O . SER A 1 40 ? -19.897 -4.339 20.831 1.00 0.00 40 SER A O 5
ATOM 4164 N N . ALA A 1 41 ? -18.733 -5.751 19.503 1.00 0.00 41 ALA A N 5
ATOM 4165 C CA . ALA A 1 41 ? -19.775 -5.838 18.494 1.00 0.00 41 ALA A CA 5
ATOM 4166 C C . ALA A 1 41 ? -21.105 -6.179 19.170 1.00 0.00 41 ALA A C 5
ATOM 4167 O O . ALA A 1 41 ? -22.171 -5.938 18.606 1.00 0.00 41 ALA A O 5
ATOM 4174 N N . LEU A 1 42 ? -20.999 -6.735 20.368 1.00 0.00 42 LEU A N 5
ATOM 4175 C CA . LEU A 1 42 ? -22.180 -7.111 21.125 1.00 0.00 42 LEU A CA 5
ATOM 4176 C C . LEU A 1 42 ? -23.272 -6.061 20.913 1.00 0.00 42 LEU A C 5
ATOM 4177 O O . LEU A 1 42 ? -24.316 -6.355 20.332 1.00 0.00 42 LEU A O 5
ATOM 4192 N N . GLY A 1 43 ? -22.995 -4.859 21.398 1.00 0.00 43 GLY A N 5
ATOM 4193 C CA . GLY A 1 43 ? -23.942 -3.764 21.268 1.00 0.00 43 GLY A CA 5
ATOM 4194 C C . GLY A 1 43 ? -23.371 -2.647 20.392 1.00 0.00 43 GLY A C 5
ATOM 4195 O O . GLY A 1 43 ? -23.145 -1.535 20.867 1.00 0.00 43 GLY A O 5
ATOM 4199 N N . HIS A 1 44 ? -23.154 -2.981 19.128 1.00 0.00 44 HIS A N 5
ATOM 4200 C CA . HIS A 1 44 ? -22.614 -2.021 18.182 1.00 0.00 44 HIS A CA 5
ATOM 4201 C C . HIS A 1 44 ? -21.572 -1.143 18.879 1.00 0.00 44 HIS A C 5
ATOM 4202 O O . HIS A 1 44 ? -21.450 0.042 18.574 1.00 0.00 44 HIS A O 5
ATOM 4216 N N . VAL A 1 45 ? -20.851 -1.758 19.803 1.00 0.00 45 VAL A N 5
ATOM 4217 C CA . VAL A 1 45 ? -19.824 -1.048 20.546 1.00 0.00 45 VAL A CA 5
ATOM 4218 C C . VAL A 1 45 ? -18.487 -1.180 19.813 1.00 0.00 45 VAL A C 5
ATOM 4219 O O . VAL A 1 45 ? -17.599 -0.344 19.981 1.00 0.00 45 VAL A O 5
ATOM 4232 N N . ASN A 1 46 ? -18.385 -2.233 19.018 1.00 0.00 46 ASN A N 5
ATOM 4233 C CA . ASN A 1 46 ? -17.173 -2.484 18.259 1.00 0.00 46 ASN A CA 5
ATOM 4234 C C . ASN A 1 46 ? -16.846 -1.257 17.406 1.00 0.00 46 ASN A C 5
ATOM 4235 O O . ASN A 1 46 ? -15.687 -0.858 17.303 1.00 0.00 46 ASN A O 5
ATOM 4245 N N . CYS A 1 47 ? -17.889 -0.691 16.816 1.00 0.00 47 CYS A N 5
ATOM 4246 C CA . CYS A 1 47 ? -17.728 0.483 15.975 1.00 0.00 47 CYS A CA 5
ATOM 4247 C C . CYS A 1 47 ? -17.483 1.692 16.882 1.00 0.00 47 CYS A C 5
ATOM 4248 O O . CYS A 1 47 ? -16.926 2.697 16.443 1.00 0.00 47 CYS A O 5
ATOM 4255 N N . THR A 1 48 ? -17.912 1.554 18.127 1.00 0.00 48 THR A N 5
ATOM 4256 C CA . THR A 1 48 ? -17.746 2.622 19.098 1.00 0.00 48 THR A CA 5
ATOM 4257 C C . THR A 1 48 ? -16.345 2.574 19.711 1.00 0.00 48 THR A C 5
ATOM 4258 O O . THR A 1 48 ? -15.795 3.604 20.095 1.00 0.00 48 THR A O 5
ATOM 4269 N N . ILE A 1 49 ? -15.808 1.364 19.784 1.00 0.00 49 ILE A N 5
ATOM 4270 C CA . ILE A 1 49 ? -14.482 1.167 20.344 1.00 0.00 49 ILE A CA 5
ATOM 4271 C C . ILE A 1 49 ? -13.446 1.213 19.219 1.00 0.00 49 ILE A C 5
ATOM 4272 O O . ILE A 1 49 ? -12.441 1.916 19.322 1.00 0.00 49 ILE A O 5
ATOM 4287 N N . LYS A 1 50 ? -13.726 0.454 18.169 1.00 0.00 50 LYS A N 5
ATOM 4288 C CA . LYS A 1 50 ? -12.830 0.399 17.026 1.00 0.00 50 LYS A CA 5
ATOM 4289 C C . LYS A 1 50 ? -12.323 1.807 16.713 1.00 0.00 50 LYS A C 5
ATOM 4290 O O . LYS A 1 50 ? -11.129 2.080 16.824 1.00 0.00 50 LYS A O 5
ATOM 4305 N N . GLU A 1 51 ? -13.256 2.665 16.325 1.00 0.00 51 GLU A N 5
ATOM 4306 C CA . GLU A 1 51 ? -12.918 4.039 15.995 1.00 0.00 51 GLU A CA 5
ATOM 4307 C C . GLU A 1 51 ? -12.223 4.714 17.179 1.00 0.00 51 GLU A C 5
ATOM 4308 O O . GLU A 1 51 ? -11.430 5.637 16.994 1.00 0.00 51 GLU A O 5
ATOM 4318 N N . LEU A 1 52 ? -12.544 4.229 18.369 1.00 0.00 52 LEU A N 5
ATOM 4319 C CA . LEU A 1 52 ? -11.960 4.773 19.582 1.00 0.00 52 LEU A CA 5
ATOM 4320 C C . LEU A 1 52 ? -10.455 4.497 19.588 1.00 0.00 52 LEU A C 5
ATOM 4321 O O . LEU A 1 52 ? -9.703 5.151 20.309 1.00 0.00 52 LEU A O 5
ATOM 4336 N N . ARG A 1 53 ? -10.061 3.528 18.775 1.00 0.00 53 ARG A N 5
ATOM 4337 C CA . ARG A 1 53 ? -8.659 3.158 18.677 1.00 0.00 53 ARG A CA 5
ATOM 4338 C C . ARG A 1 53 ? -7.974 3.963 17.571 1.00 0.00 53 ARG A C 5
ATOM 4339 O O . ARG A 1 53 ? -7.136 4.820 17.851 1.00 0.00 53 ARG A O 5
ATOM 4357 N N . ARG A 1 54 ? -8.354 3.658 16.339 1.00 0.00 54 ARG A N 5
ATOM 4358 C CA . ARG A 1 54 ? -7.785 4.343 15.190 1.00 0.00 54 ARG A CA 5
ATOM 4359 C C . ARG A 1 54 ? -8.647 5.549 14.812 1.00 0.00 54 ARG A C 5
ATOM 4360 O O . ARG A 1 54 ? -8.124 6.626 14.528 1.00 0.00 54 ARG A O 5
ATOM 4378 N N . LEU A 1 55 ? -9.953 5.330 14.821 1.00 0.00 55 LEU A N 5
ATOM 4379 C CA . LEU A 1 55 ? -10.892 6.386 14.483 1.00 0.00 55 LEU A CA 5
ATOM 4380 C C . LEU A 1 55 ? -11.042 6.461 12.962 1.00 0.00 55 LEU A C 5
ATOM 4381 O O . LEU A 1 55 ? -11.129 7.551 12.396 1.00 0.00 55 LEU A O 5
ATOM 4396 N N . PHE A 1 56 ? -11.068 5.290 12.343 1.00 0.00 56 PHE A N 5
ATOM 4397 C CA . PHE A 1 56 ? -11.205 5.211 10.898 1.00 0.00 56 PHE A CA 5
ATOM 4398 C C . PHE A 1 56 ? -11.806 3.868 10.478 1.00 0.00 56 PHE A C 5
ATOM 4399 O O . PHE A 1 56 ? -12.681 3.817 9.616 1.00 0.00 56 PHE A O 5
ATOM 4415 N N . LEU A 1 57 ? -11.312 2.811 11.108 1.00 0.00 57 LEU A N 5
ATOM 4416 C CA . LEU A 1 57 ? -11.789 1.472 10.811 1.00 0.00 57 LEU A CA 5
ATOM 4417 C C . LEU A 1 57 ? -13.310 1.430 10.966 1.00 0.00 57 LEU A C 5
ATOM 4418 O O . LEU A 1 57 ? -14.002 0.800 10.168 1.00 0.00 57 LEU A O 5
ATOM 4433 N N . VAL A 1 58 ? -13.787 2.112 11.997 1.00 0.00 58 VAL A N 5
ATOM 4434 C CA . VAL A 1 58 ? -15.214 2.161 12.268 1.00 0.00 58 VAL A CA 5
ATOM 4435 C C . VAL A 1 58 ? -15.827 0.784 12.003 1.00 0.00 58 VAL A C 5
ATOM 4436 O O . VAL A 1 58 ? -16.271 0.502 10.891 1.00 0.00 58 VAL A O 5
ATOM 4449 N N . ASP A 1 59 ? -15.831 -0.036 13.043 1.00 0.00 59 ASP A N 5
ATOM 4450 C CA . ASP A 1 59 ? -16.382 -1.376 12.936 1.00 0.00 59 ASP A CA 5
ATOM 4451 C C . ASP A 1 59 ? -15.493 -2.217 12.018 1.00 0.00 59 ASP A C 5
ATOM 4452 O O . ASP A 1 59 ? -15.505 -2.038 10.802 1.00 0.00 59 ASP A O 5
ATOM 4460 N N . ASP A 1 60 ? -14.742 -3.117 12.636 1.00 0.00 60 ASP A N 5
ATOM 4461 C CA . ASP A 1 60 ? -13.848 -3.986 11.890 1.00 0.00 60 ASP A CA 5
ATOM 4462 C C . ASP A 1 60 ? -14.585 -5.276 11.525 1.00 0.00 60 ASP A C 5
ATOM 4463 O O . ASP A 1 60 ? -14.499 -5.745 10.391 1.00 0.00 60 ASP A O 5
ATOM 4471 N N . ARG A 1 1 ? 20.415 -27.938 24.663 1.00 0.00 1 ARG A N 6
ATOM 4472 C CA . ARG A 1 1 ? 19.280 -27.101 24.314 1.00 0.00 1 ARG A CA 6
ATOM 4473 C C . ARG A 1 1 ? 19.199 -25.896 25.254 1.00 0.00 1 ARG A C 6
ATOM 4474 O O . ARG A 1 1 ? 18.600 -24.877 24.913 1.00 0.00 1 ARG A O 6
ATOM 4492 N N . ILE A 1 2 ? 19.810 -26.054 26.419 1.00 0.00 2 ILE A N 6
ATOM 4493 C CA . ILE A 1 2 ? 19.814 -24.992 27.411 1.00 0.00 2 ILE A CA 6
ATOM 4494 C C . ILE A 1 2 ? 21.260 -24.647 27.776 1.00 0.00 2 ILE A C 6
ATOM 4495 O O . ILE A 1 2 ? 21.614 -24.607 28.953 1.00 0.00 2 ILE A O 6
ATOM 4510 N N . TYR A 1 3 ? 22.055 -24.405 26.744 1.00 0.00 3 TYR A N 6
ATOM 4511 C CA . TYR A 1 3 ? 23.454 -24.064 26.940 1.00 0.00 3 TYR A CA 6
ATOM 4512 C C . TYR A 1 3 ? 23.662 -22.550 26.889 1.00 0.00 3 TYR A C 6
ATOM 4513 O O . TYR A 1 3 ? 24.625 -22.032 27.452 1.00 0.00 3 TYR A O 6
ATOM 4530 N N . LYS A 1 4 ? 22.741 -21.881 26.208 1.00 0.00 4 LYS A N 6
ATOM 4531 C CA . LYS A 1 4 ? 22.812 -20.436 26.076 1.00 0.00 4 LYS A CA 6
ATOM 4532 C C . LYS A 1 4 ? 21.934 -19.787 27.148 1.00 0.00 4 LYS A C 6
ATOM 4533 O O . LYS A 1 4 ? 20.865 -19.260 26.844 1.00 0.00 4 LYS A O 6
ATOM 4548 N N . GLY A 1 5 ? 22.418 -19.846 28.380 1.00 0.00 5 GLY A N 6
ATOM 4549 C CA . GLY A 1 5 ? 21.691 -19.271 29.498 1.00 0.00 5 GLY A CA 6
ATOM 4550 C C . GLY A 1 5 ? 22.413 -18.037 30.046 1.00 0.00 5 GLY A C 6
ATOM 4551 O O . GLY A 1 5 ? 22.720 -17.970 31.235 1.00 0.00 5 GLY A O 6
ATOM 4555 N N . VAL A 1 6 ? 22.665 -17.093 29.151 1.00 0.00 6 VAL A N 6
ATOM 4556 C CA . VAL A 1 6 ? 23.345 -15.866 29.529 1.00 0.00 6 VAL A CA 6
ATOM 4557 C C . VAL A 1 6 ? 22.855 -14.721 28.641 1.00 0.00 6 VAL A C 6
ATOM 4558 O O . VAL A 1 6 ? 22.491 -13.657 29.137 1.00 0.00 6 VAL A O 6
ATOM 4571 N N . ILE A 1 7 ? 22.861 -14.980 27.341 1.00 0.00 7 ILE A N 6
ATOM 4572 C CA . ILE A 1 7 ? 22.421 -13.984 26.378 1.00 0.00 7 ILE A CA 6
ATOM 4573 C C . ILE A 1 7 ? 20.900 -13.844 26.455 1.00 0.00 7 ILE A C 6
ATOM 4574 O O . ILE A 1 7 ? 20.351 -12.799 26.108 1.00 0.00 7 ILE A O 6
ATOM 4589 N N . GLN A 1 8 ? 20.261 -14.911 26.911 1.00 0.00 8 GLN A N 6
ATOM 4590 C CA . GLN A 1 8 ? 18.814 -14.920 27.037 1.00 0.00 8 GLN A CA 6
ATOM 4591 C C . GLN A 1 8 ? 18.374 -13.992 28.172 1.00 0.00 8 GLN A C 6
ATOM 4592 O O . GLN A 1 8 ? 17.413 -13.238 28.025 1.00 0.00 8 GLN A O 6
ATOM 4604 N N . ALA A 1 9 ? 19.099 -14.078 29.277 1.00 0.00 9 ALA A N 6
ATOM 4605 C CA . ALA A 1 9 ? 18.796 -13.255 30.437 1.00 0.00 9 ALA A CA 6
ATOM 4606 C C . ALA A 1 9 ? 19.108 -11.791 30.113 1.00 0.00 9 ALA A C 6
ATOM 4607 O O . ALA A 1 9 ? 18.294 -10.907 30.376 1.00 0.00 9 ALA A O 6
ATOM 4614 N N . ILE A 1 10 ? 20.288 -11.582 29.548 1.00 0.00 10 ILE A N 6
ATOM 4615 C CA . ILE A 1 10 ? 20.717 -10.243 29.186 1.00 0.00 10 ILE A CA 6
ATOM 4616 C C . ILE A 1 10 ? 19.659 -9.597 28.289 1.00 0.00 10 ILE A C 6
ATOM 4617 O O . ILE A 1 10 ? 19.546 -8.373 28.239 1.00 0.00 10 ILE A O 6
ATOM 4632 N N . GLN A 1 11 ? 18.910 -10.449 27.604 1.00 0.00 11 GLN A N 6
ATOM 4633 C CA . GLN A 1 11 ? 17.866 -9.977 26.712 1.00 0.00 11 GLN A CA 6
ATOM 4634 C C . GLN A 1 11 ? 16.639 -9.541 27.515 1.00 0.00 11 GLN A C 6
ATOM 4635 O O . GLN A 1 11 ? 15.779 -8.824 27.004 1.00 0.00 11 GLN A O 6
ATOM 4647 N N . LYS A 1 12 ? 16.595 -9.992 28.760 1.00 0.00 12 LYS A N 6
ATOM 4648 C CA . LYS A 1 12 ? 15.489 -9.658 29.640 1.00 0.00 12 LYS A CA 6
ATOM 4649 C C . LYS A 1 12 ? 15.718 -8.268 30.237 1.00 0.00 12 LYS A C 6
ATOM 4650 O O . LYS A 1 12 ? 14.785 -7.474 30.348 1.00 0.00 12 LYS A O 6
ATOM 4665 N N . SER A 1 13 ? 16.966 -8.016 30.605 1.00 0.00 13 SER A N 6
ATOM 4666 C CA . SER A 1 13 ? 17.331 -6.736 31.187 1.00 0.00 13 SER A CA 6
ATOM 4667 C C . SER A 1 13 ? 17.533 -5.697 30.083 1.00 0.00 13 SER A C 6
ATOM 4668 O O . SER A 1 13 ? 17.432 -4.496 30.329 1.00 0.00 13 SER A O 6
ATOM 4675 N N . ASP A 1 14 ? 17.816 -6.196 28.888 1.00 0.00 14 ASP A N 6
ATOM 4676 C CA . ASP A 1 14 ? 18.034 -5.327 27.745 1.00 0.00 14 ASP A CA 6
ATOM 4677 C C . ASP A 1 14 ? 16.684 -4.955 27.129 1.00 0.00 14 ASP A C 6
ATOM 4678 O O . ASP A 1 14 ? 16.518 -3.853 26.609 1.00 0.00 14 ASP A O 6
ATOM 4686 N N . GLU A 1 15 ? 15.754 -5.896 27.207 1.00 0.00 15 GLU A N 6
ATOM 4687 C CA . GLU A 1 15 ? 14.424 -5.680 26.664 1.00 0.00 15 GLU A CA 6
ATOM 4688 C C . GLU A 1 15 ? 13.450 -5.295 27.780 1.00 0.00 15 GLU A C 6
ATOM 4689 O O . GLU A 1 15 ? 12.298 -4.958 27.513 1.00 0.00 15 GLU A O 6
ATOM 4699 N N . GLY A 1 16 ? 13.950 -5.356 29.005 1.00 0.00 16 GLY A N 6
ATOM 4700 C CA . GLY A 1 16 ? 13.138 -5.018 30.162 1.00 0.00 16 GLY A CA 6
ATOM 4701 C C . GLY A 1 16 ? 12.215 -3.836 29.858 1.00 0.00 16 GLY A C 6
ATOM 4702 O O . GLY A 1 16 ? 11.036 -3.861 30.203 1.00 0.00 16 GLY A O 6
ATOM 4706 N N . HIS A 1 17 ? 12.789 -2.829 29.214 1.00 0.00 17 HIS A N 6
ATOM 4707 C CA . HIS A 1 17 ? 12.032 -1.641 28.860 1.00 0.00 17 HIS A CA 6
ATOM 4708 C C . HIS A 1 17 ? 12.644 -0.995 27.614 1.00 0.00 17 HIS A C 6
ATOM 4709 O O . HIS A 1 17 ? 13.617 -0.250 27.712 1.00 0.00 17 HIS A O 6
ATOM 4723 N N . PRO A 1 18 ? 12.032 -1.315 26.442 1.00 0.00 18 PRO A N 6
ATOM 4724 C CA . PRO A 1 18 ? 12.506 -0.774 25.180 1.00 0.00 18 PRO A CA 6
ATOM 4725 C C . PRO A 1 18 ? 12.108 0.695 25.028 1.00 0.00 18 PRO A C 6
ATOM 4726 O O . PRO A 1 18 ? 11.192 1.166 25.701 1.00 0.00 18 PRO A O 6
ATOM 4734 N N . PHE A 1 19 ? 12.814 1.377 24.139 1.00 0.00 19 PHE A N 6
ATOM 4735 C CA . PHE A 1 19 ? 12.545 2.783 23.890 1.00 0.00 19 PHE A CA 6
ATOM 4736 C C . PHE A 1 19 ? 11.828 2.976 22.552 1.00 0.00 19 PHE A C 6
ATOM 4737 O O . PHE A 1 19 ? 11.000 3.875 22.412 1.00 0.00 19 PHE A O 6
ATOM 4753 N N . ARG A 1 20 ? 12.171 2.117 21.604 1.00 0.00 20 ARG A N 6
ATOM 4754 C CA . ARG A 1 20 ? 11.570 2.182 20.282 1.00 0.00 20 ARG A CA 6
ATOM 4755 C C . ARG A 1 20 ? 10.409 1.190 20.179 1.00 0.00 20 ARG A C 6
ATOM 4756 O O . ARG A 1 20 ? 9.453 1.423 19.441 1.00 0.00 20 ARG A O 6
ATOM 4774 N N . ALA A 1 21 ? 10.532 0.104 20.929 1.00 0.00 21 ALA A N 6
ATOM 4775 C CA . ALA A 1 21 ? 9.505 -0.923 20.930 1.00 0.00 21 ALA A CA 6
ATOM 4776 C C . ALA A 1 21 ? 8.300 -0.434 21.735 1.00 0.00 21 ALA A C 6
ATOM 4777 O O . ALA A 1 21 ? 7.193 -0.947 21.577 1.00 0.00 21 ALA A O 6
ATOM 4784 N N . TYR A 1 22 ? 8.556 0.554 22.580 1.00 0.00 22 TYR A N 6
ATOM 4785 C CA . TYR A 1 22 ? 7.506 1.119 23.411 1.00 0.00 22 TYR A CA 6
ATOM 4786 C C . TYR A 1 22 ? 6.537 1.958 22.575 1.00 0.00 22 TYR A C 6
ATOM 4787 O O . TYR A 1 22 ? 5.364 2.086 22.920 1.00 0.00 22 TYR A O 6
ATOM 4804 N N . LEU A 1 23 ? 7.065 2.508 21.491 1.00 0.00 23 LEU A N 6
ATOM 4805 C CA . LEU A 1 23 ? 6.262 3.331 20.603 1.00 0.00 23 LEU A CA 6
ATOM 4806 C C . LEU A 1 23 ? 5.451 2.429 19.672 1.00 0.00 23 LEU A C 6
ATOM 4807 O O . LEU A 1 23 ? 4.227 2.533 19.612 1.00 0.00 23 LEU A O 6
ATOM 4822 N N . GLU A 1 24 ? 6.166 1.562 18.969 1.00 0.00 24 GLU A N 6
ATOM 4823 C CA . GLU A 1 24 ? 5.528 0.641 18.044 1.00 0.00 24 GLU A CA 6
ATOM 4824 C C . GLU A 1 24 ? 4.486 -0.208 18.775 1.00 0.00 24 GLU A C 6
ATOM 4825 O O . GLU A 1 24 ? 3.514 -0.660 18.172 1.00 0.00 24 GLU A O 6
ATOM 4835 N N . SER A 1 25 ? 4.726 -0.401 20.063 1.00 0.00 25 SER A N 6
ATOM 4836 C CA . SER A 1 25 ? 3.821 -1.190 20.883 1.00 0.00 25 SER A CA 6
ATOM 4837 C C . SER A 1 25 ? 2.411 -0.598 20.824 1.00 0.00 25 SER A C 6
ATOM 4838 O O . SER A 1 25 ? 1.458 -1.290 20.469 1.00 0.00 25 SER A O 6
ATOM 4845 N N . GLU A 1 26 ? 2.324 0.675 21.178 1.00 0.00 26 GLU A N 6
ATOM 4846 C CA . GLU A 1 26 ? 1.046 1.369 21.170 1.00 0.00 26 GLU A CA 6
ATOM 4847 C C . GLU A 1 26 ? 0.380 1.237 19.799 1.00 0.00 26 GLU A C 6
ATOM 4848 O O . GLU A 1 26 ? -0.842 1.325 19.688 1.00 0.00 26 GLU A O 6
ATOM 4858 N N . VAL A 1 27 ? 1.211 1.026 18.789 1.00 0.00 27 VAL A N 6
ATOM 4859 C CA . VAL A 1 27 ? 0.718 0.880 17.430 1.00 0.00 27 VAL A CA 6
ATOM 4860 C C . VAL A 1 27 ? 0.223 -0.552 17.223 1.00 0.00 27 VAL A C 6
ATOM 4861 O O . VAL A 1 27 ? -0.879 -0.766 16.722 1.00 0.00 27 VAL A O 6
ATOM 4874 N N . ALA A 1 28 ? 1.063 -1.498 17.618 1.00 0.00 28 ALA A N 6
ATOM 4875 C CA . ALA A 1 28 ? 0.725 -2.905 17.482 1.00 0.00 28 ALA A CA 6
ATOM 4876 C C . ALA A 1 28 ? -0.448 -3.234 18.408 1.00 0.00 28 ALA A C 6
ATOM 4877 O O . ALA A 1 28 ? -1.169 -4.205 18.179 1.00 0.00 28 ALA A O 6
ATOM 4884 N N . ILE A 1 29 ? -0.603 -2.409 19.432 1.00 0.00 29 ILE A N 6
ATOM 4885 C CA . ILE A 1 29 ? -1.676 -2.601 20.393 1.00 0.00 29 ILE A CA 6
ATOM 4886 C C . ILE A 1 29 ? -3.019 -2.326 19.713 1.00 0.00 29 ILE A C 6
ATOM 4887 O O . ILE A 1 29 ? -4.034 -2.922 20.072 1.00 0.00 29 ILE A O 6
ATOM 4902 N N . SER A 1 30 ? -2.981 -1.426 18.742 1.00 0.00 30 SER A N 6
ATOM 4903 C CA . SER A 1 30 ? -4.182 -1.065 18.009 1.00 0.00 30 SER A CA 6
ATOM 4904 C C . SER A 1 30 ? -4.681 -2.265 17.201 1.00 0.00 30 SER A C 6
ATOM 4905 O O . SER A 1 30 ? -5.878 -2.390 16.944 1.00 0.00 30 SER A O 6
ATOM 4912 N N . GLU A 1 31 ? -3.740 -3.117 16.823 1.00 0.00 31 GLU A N 6
ATOM 4913 C CA . GLU A 1 31 ? -4.070 -4.302 16.050 1.00 0.00 31 GLU A CA 6
ATOM 4914 C C . GLU A 1 31 ? -5.055 -5.182 16.821 1.00 0.00 31 GLU A C 6
ATOM 4915 O O . GLU A 1 31 ? -5.818 -5.939 16.222 1.00 0.00 31 GLU A O 6
ATOM 4925 N N . GLU A 1 32 ? -5.007 -5.054 18.140 1.00 0.00 32 GLU A N 6
ATOM 4926 C CA . GLU A 1 32 ? -5.886 -5.828 18.999 1.00 0.00 32 GLU A CA 6
ATOM 4927 C C . GLU A 1 32 ? -7.252 -5.149 19.111 1.00 0.00 32 GLU A C 6
ATOM 4928 O O . GLU A 1 32 ? -8.270 -5.818 19.281 1.00 0.00 32 GLU A O 6
ATOM 4938 N N . LEU A 1 33 ? -7.231 -3.828 19.010 1.00 0.00 33 LEU A N 6
ATOM 4939 C CA . LEU A 1 33 ? -8.456 -3.051 19.098 1.00 0.00 33 LEU A CA 6
ATOM 4940 C C . LEU A 1 33 ? -9.489 -3.624 18.126 1.00 0.00 33 LEU A C 6
ATOM 4941 O O . LEU A 1 33 ? -10.639 -3.852 18.500 1.00 0.00 33 LEU A O 6
ATOM 4956 N N . VAL A 1 34 ? -9.043 -3.841 16.897 1.00 0.00 34 VAL A N 6
ATOM 4957 C CA . VAL A 1 34 ? -9.913 -4.383 15.869 1.00 0.00 34 VAL A CA 6
ATOM 4958 C C . VAL A 1 34 ? -10.430 -5.752 16.315 1.00 0.00 34 VAL A C 6
ATOM 4959 O O . VAL A 1 34 ? -11.514 -6.172 15.910 1.00 0.00 34 VAL A O 6
ATOM 4972 N N . GLN A 1 35 ? -9.631 -6.411 17.141 1.00 0.00 35 GLN A N 6
ATOM 4973 C CA . GLN A 1 35 ? -9.994 -7.724 17.645 1.00 0.00 35 GLN A CA 6
ATOM 4974 C C . GLN A 1 35 ? -10.972 -7.592 18.814 1.00 0.00 35 GLN A C 6
ATOM 4975 O O . GLN A 1 35 ? -11.641 -8.557 19.182 1.00 0.00 35 GLN A O 6
ATOM 4987 N N . LYS A 1 36 ? -11.026 -6.388 19.366 1.00 0.00 36 LYS A N 6
ATOM 4988 C CA . LYS A 1 36 ? -11.912 -6.117 20.486 1.00 0.00 36 LYS A CA 6
ATOM 4989 C C . LYS A 1 36 ? -13.329 -5.874 19.962 1.00 0.00 36 LYS A C 6
ATOM 4990 O O . LYS A 1 36 ? -14.303 -6.050 20.692 1.00 0.00 36 LYS A O 6
ATOM 5005 N N . TYR A 1 37 ? -13.399 -5.472 18.702 1.00 0.00 37 TYR A N 6
ATOM 5006 C CA . TYR A 1 37 ? -14.680 -5.203 18.072 1.00 0.00 37 TYR A CA 6
ATOM 5007 C C . TYR A 1 37 ? -15.616 -6.406 18.196 1.00 0.00 37 TYR A C 6
ATOM 5008 O O . TYR A 1 37 ? -16.803 -6.247 18.480 1.00 0.00 37 TYR A O 6
ATOM 5025 N N . SER A 1 38 ? -15.048 -7.583 17.979 1.00 0.00 38 SER A N 6
ATOM 5026 C CA . SER A 1 38 ? -15.817 -8.813 18.063 1.00 0.00 38 SER A CA 6
ATOM 5027 C C . SER A 1 38 ? -16.479 -8.922 19.438 1.00 0.00 38 SER A C 6
ATOM 5028 O O . SER A 1 38 ? -17.634 -9.333 19.545 1.00 0.00 38 SER A O 6
ATOM 5035 N N . ASN A 1 39 ? -15.719 -8.548 20.458 1.00 0.00 39 ASN A N 6
ATOM 5036 C CA . ASN A 1 39 ? -16.217 -8.600 21.821 1.00 0.00 39 ASN A CA 6
ATOM 5037 C C . ASN A 1 39 ? -17.041 -7.342 22.106 1.00 0.00 39 ASN A C 6
ATOM 5038 O O . ASN A 1 39 ? -18.207 -7.434 22.486 1.00 0.00 39 ASN A O 6
ATOM 5048 N N . SER A 1 40 ? -16.402 -6.198 21.911 1.00 0.00 40 SER A N 6
ATOM 5049 C CA . SER A 1 40 ? -17.063 -4.924 22.143 1.00 0.00 40 SER A CA 6
ATOM 5050 C C . SER A 1 40 ? -18.386 -4.874 21.378 1.00 0.00 40 SER A C 6
ATOM 5051 O O . SER A 1 40 ? -19.352 -4.267 21.841 1.00 0.00 40 SER A O 6
ATOM 5058 N N . ALA A 1 41 ? -18.390 -5.521 20.222 1.00 0.00 41 ALA A N 6
ATOM 5059 C CA . ALA A 1 41 ? -19.581 -5.558 19.389 1.00 0.00 41 ALA A CA 6
ATOM 5060 C C . ALA A 1 41 ? -20.778 -5.993 20.237 1.00 0.00 41 ALA A C 6
ATOM 5061 O O . ALA A 1 41 ? -21.924 -5.715 19.888 1.00 0.00 41 ALA A O 6
ATOM 5068 N N . LEU A 1 42 ? -20.471 -6.670 21.334 1.00 0.00 42 LEU A N 6
ATOM 5069 C CA . LEU A 1 42 ? -21.507 -7.147 22.234 1.00 0.00 42 LEU A CA 6
ATOM 5070 C C . LEU A 1 42 ? -22.519 -6.027 22.478 1.00 0.00 42 LEU A C 6
ATOM 5071 O O . LEU A 1 42 ? -23.684 -6.291 22.773 1.00 0.00 42 LEU A O 6
ATOM 5086 N N . GLY A 1 43 ? -22.039 -4.799 22.345 1.00 0.00 43 GLY A N 6
ATOM 5087 C CA . GLY A 1 43 ? -22.888 -3.638 22.548 1.00 0.00 43 GLY A CA 6
ATOM 5088 C C . GLY A 1 43 ? -22.435 -2.468 21.672 1.00 0.00 43 GLY A C 6
ATOM 5089 O O . GLY A 1 43 ? -22.077 -1.408 22.183 1.00 0.00 43 GLY A O 6
ATOM 5093 N N . HIS A 1 44 ? -22.465 -2.701 20.368 1.00 0.00 44 HIS A N 6
ATOM 5094 C CA . HIS A 1 44 ? -22.061 -1.679 19.416 1.00 0.00 44 HIS A CA 6
ATOM 5095 C C . HIS A 1 44 ? -20.890 -0.878 19.989 1.00 0.00 44 HIS A C 6
ATOM 5096 O O . HIS A 1 44 ? -20.774 0.321 19.742 1.00 0.00 44 HIS A O 6
ATOM 5110 N N . VAL A 1 45 ? -20.051 -1.574 20.742 1.00 0.00 45 VAL A N 6
ATOM 5111 C CA . VAL A 1 45 ? -18.892 -0.943 21.352 1.00 0.00 45 VAL A CA 6
ATOM 5112 C C . VAL A 1 45 ? -17.719 -0.984 20.370 1.00 0.00 45 VAL A C 6
ATOM 5113 O O . VAL A 1 45 ? -16.801 -0.171 20.461 1.00 0.00 45 VAL A O 6
ATOM 5126 N N . ASN A 1 46 ? -17.788 -1.939 19.455 1.00 0.00 46 ASN A N 6
ATOM 5127 C CA . ASN A 1 46 ? -16.743 -2.098 18.458 1.00 0.00 46 ASN A CA 6
ATOM 5128 C C . ASN A 1 46 ? -16.551 -0.775 17.712 1.00 0.00 46 ASN A C 6
ATOM 5129 O O . ASN A 1 46 ? -15.430 -0.289 17.581 1.00 0.00 46 ASN A O 6
ATOM 5139 N N . CYS A 1 47 ? -17.665 -0.230 17.243 1.00 0.00 47 CYS A N 6
ATOM 5140 C CA . CYS A 1 47 ? -17.633 1.027 16.514 1.00 0.00 47 CYS A CA 6
ATOM 5141 C C . CYS A 1 47 ? -17.233 2.137 17.488 1.00 0.00 47 CYS A C 6
ATOM 5142 O O . CYS A 1 47 ? -16.775 3.198 17.070 1.00 0.00 47 CYS A O 6
ATOM 5149 N N . THR A 1 48 ? -17.421 1.854 18.768 1.00 0.00 48 THR A N 6
ATOM 5150 C CA . THR A 1 48 ? -17.086 2.815 19.805 1.00 0.00 48 THR A CA 6
ATOM 5151 C C . THR A 1 48 ? -15.575 2.833 20.047 1.00 0.00 48 THR A C 6
ATOM 5152 O O . THR A 1 48 ? -15.015 3.861 20.424 1.00 0.00 48 THR A O 6
ATOM 5163 N N . ILE A 1 49 ? -14.959 1.683 19.820 1.00 0.00 49 ILE A N 6
ATOM 5164 C CA . ILE A 1 49 ? -13.524 1.554 20.009 1.00 0.00 49 ILE A CA 6
ATOM 5165 C C . ILE A 1 49 ? -12.810 1.863 18.692 1.00 0.00 49 ILE A C 6
ATOM 5166 O O . ILE A 1 49 ? -11.802 2.567 18.678 1.00 0.00 49 ILE A O 6
ATOM 5181 N N . LYS A 1 50 ? -13.362 1.322 17.615 1.00 0.00 50 LYS A N 6
ATOM 5182 C CA . LYS A 1 50 ? -12.791 1.532 16.296 1.00 0.00 50 LYS A CA 6
ATOM 5183 C C . LYS A 1 50 ? -12.779 3.029 15.982 1.00 0.00 50 LYS A C 6
ATOM 5184 O O . LYS A 1 50 ? -11.722 3.606 15.731 1.00 0.00 50 LYS A O 6
ATOM 5199 N N . GLU A 1 51 ? -13.966 3.617 16.008 1.00 0.00 51 GLU A N 6
ATOM 5200 C CA . GLU A 1 51 ? -14.105 5.036 15.729 1.00 0.00 51 GLU A CA 6
ATOM 5201 C C . GLU A 1 51 ? -12.945 5.815 16.353 1.00 0.00 51 GLU A C 6
ATOM 5202 O O . GLU A 1 51 ? -12.552 6.863 15.844 1.00 0.00 51 GLU A O 6
ATOM 5212 N N . LEU A 1 52 ? -12.431 5.273 17.447 1.00 0.00 52 LEU A N 6
ATOM 5213 C CA . LEU A 1 52 ? -11.324 5.904 18.146 1.00 0.00 52 LEU A CA 6
ATOM 5214 C C . LEU A 1 52 ? -10.008 5.291 17.665 1.00 0.00 52 LEU A C 6
ATOM 5215 O O . LEU A 1 52 ? -9.186 5.975 17.057 1.00 0.00 52 LEU A O 6
ATOM 5230 N N . ARG A 1 53 ? -9.847 4.009 17.957 1.00 0.00 53 ARG A N 6
ATOM 5231 C CA . ARG A 1 53 ? -8.645 3.296 17.563 1.00 0.00 53 ARG A CA 6
ATOM 5232 C C . ARG A 1 53 ? -8.263 3.652 16.125 1.00 0.00 53 ARG A C 6
ATOM 5233 O O . ARG A 1 53 ? -7.272 4.343 15.894 1.00 0.00 53 ARG A O 6
ATOM 5251 N N . ARG A 1 54 ? -9.072 3.165 15.194 1.00 0.00 54 ARG A N 6
ATOM 5252 C CA . ARG A 1 54 ? -8.832 3.424 13.785 1.00 0.00 54 ARG A CA 6
ATOM 5253 C C . ARG A 1 54 ? -9.497 4.737 13.366 1.00 0.00 54 ARG A C 6
ATOM 5254 O O . ARG A 1 54 ? -8.838 5.629 12.832 1.00 0.00 54 ARG A O 6
ATOM 5272 N N . LEU A 1 55 ? -10.794 4.814 13.622 1.00 0.00 55 LEU A N 6
ATOM 5273 C CA . LEU A 1 55 ? -11.556 6.004 13.278 1.00 0.00 55 LEU A CA 6
ATOM 5274 C C . LEU A 1 55 ? -11.908 5.964 11.789 1.00 0.00 55 LEU A C 6
ATOM 5275 O O . LEU A 1 55 ? -12.023 7.007 11.147 1.00 0.00 55 LEU A O 6
ATOM 5290 N N . PHE A 1 56 ? -12.069 4.751 11.283 1.00 0.00 56 PHE A N 6
ATOM 5291 C CA . PHE A 1 56 ? -12.406 4.563 9.882 1.00 0.00 56 PHE A CA 6
ATOM 5292 C C . PHE A 1 56 ? -13.174 3.256 9.673 1.00 0.00 56 PHE A C 6
ATOM 5293 O O . PHE A 1 56 ? -14.167 3.225 8.949 1.00 0.00 56 PHE A O 6
ATOM 5309 N N . LEU A 1 57 ? -12.685 2.210 10.321 1.00 0.00 57 LEU A N 6
ATOM 5310 C CA . LEU A 1 57 ? -13.314 0.903 10.216 1.00 0.00 57 LEU A CA 6
ATOM 5311 C C . LEU A 1 57 ? -14.705 0.959 10.851 1.00 0.00 57 LEU A C 6
ATOM 5312 O O . LEU A 1 57 ? -15.678 0.493 10.261 1.00 0.00 57 LEU A O 6
ATOM 5327 N N . VAL A 1 58 ? -14.753 1.532 12.044 1.00 0.00 58 VAL A N 6
ATOM 5328 C CA . VAL A 1 58 ? -16.008 1.654 12.766 1.00 0.00 58 VAL A CA 6
ATOM 5329 C C . VAL A 1 58 ? -16.748 0.315 12.723 1.00 0.00 58 VAL A C 6
ATOM 5330 O O . VAL A 1 58 ? -17.520 0.058 11.801 1.00 0.00 58 VAL A O 6
ATOM 5343 N N . ASP A 1 59 ? -16.486 -0.502 13.732 1.00 0.00 59 ASP A N 6
ATOM 5344 C CA . ASP A 1 59 ? -17.118 -1.808 13.822 1.00 0.00 59 ASP A CA 6
ATOM 5345 C C . ASP A 1 59 ? -16.713 -2.649 12.609 1.00 0.00 59 ASP A C 6
ATOM 5346 O O . ASP A 1 59 ? -17.260 -2.481 11.521 1.00 0.00 59 ASP A O 6
ATOM 5354 N N . ASP A 1 60 ? -15.757 -3.537 12.838 1.00 0.00 60 ASP A N 6
ATOM 5355 C CA . ASP A 1 60 ? -15.272 -4.405 11.779 1.00 0.00 60 ASP A CA 6
ATOM 5356 C C . ASP A 1 60 ? -15.940 -5.776 11.903 1.00 0.00 60 ASP A C 6
ATOM 5357 O O . ASP A 1 60 ? -17.047 -5.978 11.408 1.00 0.00 60 ASP A O 6
ATOM 5365 N N . ARG A 1 1 ? 1.116 -4.689 2.159 1.00 0.00 1 ARG A N 7
ATOM 5366 C CA . ARG A 1 1 ? 0.930 -3.744 3.247 1.00 0.00 1 ARG A CA 7
ATOM 5367 C C . ARG A 1 1 ? 2.002 -3.950 4.318 1.00 0.00 1 ARG A C 7
ATOM 5368 O O . ARG A 1 1 ? 2.289 -3.042 5.097 1.00 0.00 1 ARG A O 7
ATOM 5386 N N . ILE A 1 2 ? 2.566 -5.148 4.324 1.00 0.00 2 ILE A N 7
ATOM 5387 C CA . ILE A 1 2 ? 3.600 -5.485 5.288 1.00 0.00 2 ILE A CA 7
ATOM 5388 C C . ILE A 1 2 ? 4.807 -6.068 4.551 1.00 0.00 2 ILE A C 7
ATOM 5389 O O . ILE A 1 2 ? 5.335 -7.108 4.941 1.00 0.00 2 ILE A O 7
ATOM 5404 N N . TYR A 1 3 ? 5.210 -5.371 3.497 1.00 0.00 3 TYR A N 7
ATOM 5405 C CA . TYR A 1 3 ? 6.346 -5.806 2.702 1.00 0.00 3 TYR A CA 7
ATOM 5406 C C . TYR A 1 3 ? 7.637 -5.141 3.181 1.00 0.00 3 TYR A C 7
ATOM 5407 O O . TYR A 1 3 ? 8.726 -5.674 2.978 1.00 0.00 3 TYR A O 7
ATOM 5424 N N . LYS A 1 4 ? 7.473 -3.987 3.810 1.00 0.00 4 LYS A N 7
ATOM 5425 C CA . LYS A 1 4 ? 8.612 -3.243 4.320 1.00 0.00 4 LYS A CA 7
ATOM 5426 C C . LYS A 1 4 ? 8.747 -3.493 5.823 1.00 0.00 4 LYS A C 7
ATOM 5427 O O . LYS A 1 4 ? 9.731 -3.084 6.439 1.00 0.00 4 LYS A O 7
ATOM 5442 N N . GLY A 1 5 ? 7.745 -4.163 6.372 1.00 0.00 5 GLY A N 7
ATOM 5443 C CA . GLY A 1 5 ? 7.739 -4.472 7.791 1.00 0.00 5 GLY A CA 7
ATOM 5444 C C . GLY A 1 5 ? 9.052 -5.133 8.214 1.00 0.00 5 GLY A C 7
ATOM 5445 O O . GLY A 1 5 ? 9.404 -5.127 9.393 1.00 0.00 5 GLY A O 7
ATOM 5449 N N . VAL A 1 6 ? 9.743 -5.687 7.229 1.00 0.00 6 VAL A N 7
ATOM 5450 C CA . VAL A 1 6 ? 11.010 -6.351 7.482 1.00 0.00 6 VAL A CA 7
ATOM 5451 C C . VAL A 1 6 ? 12.065 -5.304 7.847 1.00 0.00 6 VAL A C 7
ATOM 5452 O O . VAL A 1 6 ? 12.949 -5.566 8.661 1.00 0.00 6 VAL A O 7
ATOM 5465 N N . ILE A 1 7 ? 11.937 -4.140 7.226 1.00 0.00 7 ILE A N 7
ATOM 5466 C CA . ILE A 1 7 ? 12.868 -3.053 7.475 1.00 0.00 7 ILE A CA 7
ATOM 5467 C C . ILE A 1 7 ? 12.627 -2.491 8.876 1.00 0.00 7 ILE A C 7
ATOM 5468 O O . ILE A 1 7 ? 13.531 -1.919 9.484 1.00 0.00 7 ILE A O 7
ATOM 5483 N N . GLN A 1 8 ? 11.403 -2.674 9.351 1.00 0.00 8 GLN A N 7
ATOM 5484 C CA . GLN A 1 8 ? 11.031 -2.192 10.669 1.00 0.00 8 GLN A CA 7
ATOM 5485 C C . GLN A 1 8 ? 11.871 -2.885 11.744 1.00 0.00 8 GLN A C 7
ATOM 5486 O O . GLN A 1 8 ? 12.466 -2.224 12.593 1.00 0.00 8 GLN A O 7
ATOM 5498 N N . ALA A 1 9 ? 11.892 -4.208 11.671 1.00 0.00 9 ALA A N 7
ATOM 5499 C CA . ALA A 1 9 ? 12.649 -4.998 12.628 1.00 0.00 9 ALA A CA 7
ATOM 5500 C C . ALA A 1 9 ? 14.144 -4.840 12.343 1.00 0.00 9 ALA A C 7
ATOM 5501 O O . ALA A 1 9 ? 14.933 -4.608 13.257 1.00 0.00 9 ALA A O 7
ATOM 5508 N N . ILE A 1 10 ? 14.489 -4.974 11.070 1.00 0.00 10 ILE A N 7
ATOM 5509 C CA . ILE A 1 10 ? 15.875 -4.848 10.653 1.00 0.00 10 ILE A CA 7
ATOM 5510 C C . ILE A 1 10 ? 16.428 -3.504 11.132 1.00 0.00 10 ILE A C 7
ATOM 5511 O O . ILE A 1 10 ? 17.638 -3.346 11.282 1.00 0.00 10 ILE A O 7
ATOM 5526 N N . GLN A 1 11 ? 15.514 -2.572 11.358 1.00 0.00 11 GLN A N 7
ATOM 5527 C CA . GLN A 1 11 ? 15.895 -1.247 11.816 1.00 0.00 11 GLN A CA 7
ATOM 5528 C C . GLN A 1 11 ? 15.908 -1.197 13.345 1.00 0.00 11 GLN A C 7
ATOM 5529 O O . GLN A 1 11 ? 16.876 -0.736 13.947 1.00 0.00 11 GLN A O 7
ATOM 5541 N N . LYS A 1 12 ? 14.820 -1.679 13.929 1.00 0.00 12 LYS A N 7
ATOM 5542 C CA . LYS A 1 12 ? 14.694 -1.696 15.377 1.00 0.00 12 LYS A CA 7
ATOM 5543 C C . LYS A 1 12 ? 15.805 -2.561 15.972 1.00 0.00 12 LYS A C 7
ATOM 5544 O O . LYS A 1 12 ? 16.275 -2.301 17.079 1.00 0.00 12 LYS A O 7
ATOM 5559 N N . SER A 1 13 ? 16.195 -3.574 15.211 1.00 0.00 13 SER A N 7
ATOM 5560 C CA . SER A 1 13 ? 17.242 -4.480 15.650 1.00 0.00 13 SER A CA 7
ATOM 5561 C C . SER A 1 13 ? 18.614 -3.844 15.419 1.00 0.00 13 SER A C 7
ATOM 5562 O O . SER A 1 13 ? 19.587 -4.203 16.080 1.00 0.00 13 SER A O 7
ATOM 5569 N N . ASP A 1 14 ? 18.648 -2.911 14.479 1.00 0.00 14 ASP A N 7
ATOM 5570 C CA . ASP A 1 14 ? 19.886 -2.221 14.154 1.00 0.00 14 ASP A CA 7
ATOM 5571 C C . ASP A 1 14 ? 20.178 -1.172 15.229 1.00 0.00 14 ASP A C 7
ATOM 5572 O O . ASP A 1 14 ? 21.338 -0.881 15.517 1.00 0.00 14 ASP A O 7
ATOM 5580 N N . GLU A 1 15 ? 19.106 -0.634 15.792 1.00 0.00 15 GLU A N 7
ATOM 5581 C CA . GLU A 1 15 ? 19.233 0.377 16.828 1.00 0.00 15 GLU A CA 7
ATOM 5582 C C . GLU A 1 15 ? 19.048 -0.255 18.210 1.00 0.00 15 GLU A C 7
ATOM 5583 O O . GLU A 1 15 ? 19.607 0.225 19.195 1.00 0.00 15 GLU A O 7
ATOM 5593 N N . GLY A 1 16 ? 18.262 -1.321 18.238 1.00 0.00 16 GLY A N 7
ATOM 5594 C CA . GLY A 1 16 ? 17.996 -2.022 19.482 1.00 0.00 16 GLY A CA 7
ATOM 5595 C C . GLY A 1 16 ? 17.868 -1.040 20.648 1.00 0.00 16 GLY A C 7
ATOM 5596 O O . GLY A 1 16 ? 18.795 -0.887 21.441 1.00 0.00 16 GLY A O 7
ATOM 5600 N N . HIS A 1 17 ? 16.710 -0.399 20.716 1.00 0.00 17 HIS A N 7
ATOM 5601 C CA . HIS A 1 17 ? 16.448 0.564 21.773 1.00 0.00 17 HIS A CA 7
ATOM 5602 C C . HIS A 1 17 ? 15.206 0.139 22.558 1.00 0.00 17 HIS A C 7
ATOM 5603 O O . HIS A 1 17 ? 14.327 -0.535 22.021 1.00 0.00 17 HIS A O 7
ATOM 5617 N N . PRO A 1 18 ? 15.170 0.562 23.850 1.00 0.00 18 PRO A N 7
ATOM 5618 C CA . PRO A 1 18 ? 14.050 0.231 24.714 1.00 0.00 18 PRO A CA 7
ATOM 5619 C C . PRO A 1 18 ? 12.823 1.078 24.369 1.00 0.00 18 PRO A C 7
ATOM 5620 O O . PRO A 1 18 ? 11.790 0.543 23.967 1.00 0.00 18 PRO A O 7
ATOM 5628 N N . PHE A 1 19 ? 12.977 2.382 24.538 1.00 0.00 19 PHE A N 7
ATOM 5629 C CA . PHE A 1 19 ? 11.893 3.307 24.249 1.00 0.00 19 PHE A CA 7
ATOM 5630 C C . PHE A 1 19 ? 11.382 3.123 22.818 1.00 0.00 19 PHE A C 7
ATOM 5631 O O . PHE A 1 19 ? 10.270 3.534 22.495 1.00 0.00 19 PHE A O 7
ATOM 5647 N N . ARG A 1 20 ? 12.221 2.504 22.000 1.00 0.00 20 ARG A N 7
ATOM 5648 C CA . ARG A 1 20 ? 11.869 2.260 20.611 1.00 0.00 20 ARG A CA 7
ATOM 5649 C C . ARG A 1 20 ? 10.684 1.295 20.527 1.00 0.00 20 ARG A C 7
ATOM 5650 O O . ARG A 1 20 ? 9.690 1.583 19.862 1.00 0.00 20 ARG A O 7
ATOM 5668 N N . ALA A 1 21 ? 10.829 0.168 21.209 1.00 0.00 21 ALA A N 7
ATOM 5669 C CA . ALA A 1 21 ? 9.785 -0.841 21.218 1.00 0.00 21 ALA A CA 7
ATOM 5670 C C . ALA A 1 21 ? 8.485 -0.218 21.733 1.00 0.00 21 ALA A C 7
ATOM 5671 O O . ALA A 1 21 ? 7.406 -0.513 21.220 1.00 0.00 21 ALA A O 7
ATOM 5678 N N . TYR A 1 22 ? 8.631 0.631 22.739 1.00 0.00 22 TYR A N 7
ATOM 5679 C CA . TYR A 1 22 ? 7.483 1.298 23.329 1.00 0.00 22 TYR A CA 7
ATOM 5680 C C . TYR A 1 22 ? 6.679 2.048 22.266 1.00 0.00 22 TYR A C 7
ATOM 5681 O O . TYR A 1 22 ? 5.477 2.258 22.423 1.00 0.00 22 TYR A O 7
ATOM 5698 N N . LEU A 1 23 ? 7.375 2.434 21.206 1.00 0.00 23 LEU A N 7
ATOM 5699 C CA . LEU A 1 23 ? 6.743 3.157 20.117 1.00 0.00 23 LEU A CA 7
ATOM 5700 C C . LEU A 1 23 ? 6.020 2.166 19.203 1.00 0.00 23 LEU A C 7
ATOM 5701 O O . LEU A 1 23 ? 4.817 2.287 18.977 1.00 0.00 23 LEU A O 7
ATOM 5716 N N . GLU A 1 24 ? 6.784 1.206 18.703 1.00 0.00 24 GLU A N 7
ATOM 5717 C CA . GLU A 1 24 ? 6.232 0.193 17.819 1.00 0.00 24 GLU A CA 7
ATOM 5718 C C . GLU A 1 24 ? 5.163 -0.623 18.550 1.00 0.00 24 GLU A C 7
ATOM 5719 O O . GLU A 1 24 ? 4.245 -1.151 17.924 1.00 0.00 24 GLU A O 7
ATOM 5729 N N . SER A 1 25 ? 5.317 -0.700 19.863 1.00 0.00 25 SER A N 7
ATOM 5730 C CA . SER A 1 25 ? 4.377 -1.442 20.685 1.00 0.00 25 SER A CA 7
ATOM 5731 C C . SER A 1 25 ? 3.033 -0.712 20.732 1.00 0.00 25 SER A C 7
ATOM 5732 O O . SER A 1 25 ? 1.980 -1.345 20.786 1.00 0.00 25 SER A O 7
ATOM 5739 N N . GLU A 1 26 ? 3.113 0.611 20.710 1.00 0.00 26 GLU A N 7
ATOM 5740 C CA . GLU A 1 26 ? 1.917 1.434 20.750 1.00 0.00 26 GLU A CA 7
ATOM 5741 C C . GLU A 1 26 ? 1.076 1.208 19.492 1.00 0.00 26 GLU A C 7
ATOM 5742 O O . GLU A 1 26 ? -0.134 1.432 19.501 1.00 0.00 26 GLU A O 7
ATOM 5752 N N . VAL A 1 27 ? 1.750 0.767 18.439 1.00 0.00 27 VAL A N 7
ATOM 5753 C CA . VAL A 1 27 ? 1.079 0.510 17.177 1.00 0.00 27 VAL A CA 7
ATOM 5754 C C . VAL A 1 27 ? 0.400 -0.859 17.235 1.00 0.00 27 VAL A C 7
ATOM 5755 O O . VAL A 1 27 ? -0.807 -0.968 17.019 1.00 0.00 27 VAL A O 7
ATOM 5768 N N . ALA A 1 28 ? 1.204 -1.871 17.527 1.00 0.00 28 ALA A N 7
ATOM 5769 C CA . ALA A 1 28 ? 0.695 -3.230 17.617 1.00 0.00 28 ALA A CA 7
ATOM 5770 C C . ALA A 1 28 ? -0.511 -3.257 18.559 1.00 0.00 28 ALA A C 7
ATOM 5771 O O . ALA A 1 28 ? -1.495 -3.945 18.293 1.00 0.00 28 ALA A O 7
ATOM 5778 N N . ILE A 1 29 ? -0.395 -2.500 19.640 1.00 0.00 29 ILE A N 7
ATOM 5779 C CA . ILE A 1 29 ? -1.462 -2.429 20.622 1.00 0.00 29 ILE A CA 7
ATOM 5780 C C . ILE A 1 29 ? -2.782 -2.115 19.914 1.00 0.00 29 ILE A C 7
ATOM 5781 O O . ILE A 1 29 ? -3.853 -2.458 20.410 1.00 0.00 29 ILE A O 7
ATOM 5796 N N . SER A 1 30 ? -2.660 -1.467 18.764 1.00 0.00 30 SER A N 7
ATOM 5797 C CA . SER A 1 30 ? -3.829 -1.105 17.981 1.00 0.00 30 SER A CA 7
ATOM 5798 C C . SER A 1 30 ? -4.451 -2.356 17.359 1.00 0.00 30 SER A C 7
ATOM 5799 O O . SER A 1 30 ? -5.660 -2.408 17.137 1.00 0.00 30 SER A O 7
ATOM 5806 N N . GLU A 1 31 ? -3.597 -3.334 17.096 1.00 0.00 31 GLU A N 7
ATOM 5807 C CA . GLU A 1 31 ? -4.049 -4.582 16.503 1.00 0.00 31 GLU A CA 7
ATOM 5808 C C . GLU A 1 31 ? -5.133 -5.220 17.373 1.00 0.00 31 GLU A C 7
ATOM 5809 O O . GLU A 1 31 ? -5.956 -5.989 16.879 1.00 0.00 31 GLU A O 7
ATOM 5819 N N . GLU A 1 32 ? -5.098 -4.880 18.652 1.00 0.00 32 GLU A N 7
ATOM 5820 C CA . GLU A 1 32 ? -6.068 -5.410 19.595 1.00 0.00 32 GLU A CA 7
ATOM 5821 C C . GLU A 1 32 ? -7.388 -4.645 19.487 1.00 0.00 32 GLU A C 7
ATOM 5822 O O . GLU A 1 32 ? -8.460 -5.220 19.669 1.00 0.00 32 GLU A O 7
ATOM 5832 N N . LEU A 1 33 ? -7.267 -3.359 19.191 1.00 0.00 33 LEU A N 7
ATOM 5833 C CA . LEU A 1 33 ? -8.438 -2.508 19.056 1.00 0.00 33 LEU A CA 7
ATOM 5834 C C . LEU A 1 33 ? -9.456 -3.193 18.141 1.00 0.00 33 LEU A C 7
ATOM 5835 O O . LEU A 1 33 ? -10.638 -3.270 18.471 1.00 0.00 33 LEU A O 7
ATOM 5850 N N . VAL A 1 34 ? -8.960 -3.670 17.009 1.00 0.00 34 VAL A N 7
ATOM 5851 C CA . VAL A 1 34 ? -9.812 -4.344 16.044 1.00 0.00 34 VAL A CA 7
ATOM 5852 C C . VAL A 1 34 ? -10.330 -5.649 16.652 1.00 0.00 34 VAL A C 7
ATOM 5853 O O . VAL A 1 34 ? -11.389 -6.141 16.265 1.00 0.00 34 VAL A O 7
ATOM 5866 N N . GLN A 1 35 ? -9.560 -6.173 17.594 1.00 0.00 35 GLN A N 7
ATOM 5867 C CA . GLN A 1 35 ? -9.928 -7.411 18.259 1.00 0.00 35 GLN A CA 7
ATOM 5868 C C . GLN A 1 35 ? -10.950 -7.137 19.364 1.00 0.00 35 GLN A C 7
ATOM 5869 O O . GLN A 1 35 ? -11.680 -8.037 19.776 1.00 0.00 35 GLN A O 7
ATOM 5881 N N . LYS A 1 36 ? -10.969 -5.890 19.812 1.00 0.00 36 LYS A N 7
ATOM 5882 C CA . LYS A 1 36 ? -11.890 -5.486 20.861 1.00 0.00 36 LYS A CA 7
ATOM 5883 C C . LYS A 1 36 ? -13.299 -5.363 20.277 1.00 0.00 36 LYS A C 7
ATOM 5884 O O . LYS A 1 36 ? -14.287 -5.504 20.995 1.00 0.00 36 LYS A O 7
ATOM 5899 N N . TYR A 1 37 ? -13.346 -5.100 18.979 1.00 0.00 37 TYR A N 7
ATOM 5900 C CA . TYR A 1 37 ? -14.617 -4.956 18.290 1.00 0.00 37 TYR A CA 7
ATOM 5901 C C . TYR A 1 37 ? -15.456 -6.230 18.415 1.00 0.00 37 TYR A C 7
ATOM 5902 O O . TYR A 1 37 ? -16.682 -6.183 18.312 1.00 0.00 37 TYR A O 7
ATOM 5919 N N . SER A 1 38 ? -14.763 -7.337 18.634 1.00 0.00 38 SER A N 7
ATOM 5920 C CA . SER A 1 38 ? -15.428 -8.621 18.773 1.00 0.00 38 SER A CA 7
ATOM 5921 C C . SER A 1 38 ? -16.181 -8.679 20.104 1.00 0.00 38 SER A C 7
ATOM 5922 O O . SER A 1 38 ? -17.347 -9.067 20.145 1.00 0.00 38 SER A O 7
ATOM 5929 N N . ASN A 1 39 ? -15.482 -8.287 21.159 1.00 0.00 39 ASN A N 7
ATOM 5930 C CA . ASN A 1 39 ? -16.070 -8.290 22.489 1.00 0.00 39 ASN A CA 7
ATOM 5931 C C . ASN A 1 39 ? -16.899 -7.018 22.677 1.00 0.00 39 ASN A C 7
ATOM 5932 O O . ASN A 1 39 ? -17.842 -6.998 23.468 1.00 0.00 39 ASN A O 7
ATOM 5942 N N . SER A 1 40 ? -16.519 -5.987 21.938 1.00 0.00 40 SER A N 7
ATOM 5943 C CA . SER A 1 40 ? -17.215 -4.714 22.014 1.00 0.00 40 SER A CA 7
ATOM 5944 C C . SER A 1 40 ? -18.501 -4.771 21.186 1.00 0.00 40 SER A C 7
ATOM 5945 O O . SER A 1 40 ? -19.457 -4.051 21.468 1.00 0.00 40 SER A O 7
ATOM 5952 N N . ALA A 1 41 ? -18.482 -5.634 20.181 1.00 0.00 41 ALA A N 7
ATOM 5953 C CA . ALA A 1 41 ? -19.634 -5.794 19.310 1.00 0.00 41 ALA A CA 7
ATOM 5954 C C . ALA A 1 41 ? -20.777 -6.438 20.097 1.00 0.00 41 ALA A C 7
ATOM 5955 O O . ALA A 1 41 ? -21.892 -6.561 19.592 1.00 0.00 41 ALA A O 7
ATOM 5962 N N . LEU A 1 42 ? -20.460 -6.833 21.322 1.00 0.00 42 LEU A N 7
ATOM 5963 C CA . LEU A 1 42 ? -21.446 -7.462 22.184 1.00 0.00 42 LEU A CA 7
ATOM 5964 C C . LEU A 1 42 ? -22.801 -6.781 21.984 1.00 0.00 42 LEU A C 7
ATOM 5965 O O . LEU A 1 42 ? -23.792 -7.440 21.676 1.00 0.00 42 LEU A O 7
ATOM 5980 N N . GLY A 1 43 ? -22.800 -5.469 22.167 1.00 0.00 43 GLY A N 7
ATOM 5981 C CA . GLY A 1 43 ? -24.017 -4.690 22.011 1.00 0.00 43 GLY A CA 7
ATOM 5982 C C . GLY A 1 43 ? -23.905 -3.732 20.824 1.00 0.00 43 GLY A C 7
ATOM 5983 O O . GLY A 1 43 ? -24.768 -3.720 19.947 1.00 0.00 43 GLY A O 7
ATOM 5987 N N . HIS A 1 44 ? -22.835 -2.950 20.833 1.00 0.00 44 HIS A N 7
ATOM 5988 C CA . HIS A 1 44 ? -22.600 -1.990 19.768 1.00 0.00 44 HIS A CA 7
ATOM 5989 C C . HIS A 1 44 ? -21.472 -1.038 20.175 1.00 0.00 44 HIS A C 7
ATOM 5990 O O . HIS A 1 44 ? -21.558 0.166 19.942 1.00 0.00 44 HIS A O 7
ATOM 6004 N N . VAL A 1 45 ? -20.442 -1.616 20.776 1.00 0.00 45 VAL A N 7
ATOM 6005 C CA . VAL A 1 45 ? -19.299 -0.834 21.216 1.00 0.00 45 VAL A CA 7
ATOM 6006 C C . VAL A 1 45 ? -18.166 -0.977 20.199 1.00 0.00 45 VAL A C 7
ATOM 6007 O O . VAL A 1 45 ? -17.307 -0.102 20.094 1.00 0.00 45 VAL A O 7
ATOM 6020 N N . ASN A 1 46 ? -18.200 -2.086 19.475 1.00 0.00 46 ASN A N 7
ATOM 6021 C CA . ASN A 1 46 ? -17.186 -2.354 18.469 1.00 0.00 46 ASN A CA 7
ATOM 6022 C C . ASN A 1 46 ? -17.134 -1.189 17.480 1.00 0.00 46 ASN A C 7
ATOM 6023 O O . ASN A 1 46 ? -16.114 -0.970 16.826 1.00 0.00 46 ASN A O 7
ATOM 6033 N N . CYS A 1 47 ? -18.245 -0.471 17.401 1.00 0.00 47 CYS A N 7
ATOM 6034 C CA . CYS A 1 47 ? -18.339 0.667 16.503 1.00 0.00 47 CYS A CA 7
ATOM 6035 C C . CYS A 1 47 ? -17.697 1.875 17.188 1.00 0.00 47 CYS A C 7
ATOM 6036 O O . CYS A 1 47 ? -17.163 2.760 16.522 1.00 0.00 47 CYS A O 7
ATOM 6043 N N . THR A 1 48 ? -17.772 1.872 18.511 1.00 0.00 48 THR A N 7
ATOM 6044 C CA . THR A 1 48 ? -17.205 2.957 19.294 1.00 0.00 48 THR A CA 7
ATOM 6045 C C . THR A 1 48 ? -15.718 2.706 19.556 1.00 0.00 48 THR A C 7
ATOM 6046 O O . THR A 1 48 ? -14.932 3.648 19.647 1.00 0.00 48 THR A O 7
ATOM 6057 N N . ILE A 1 49 ? -15.377 1.431 19.667 1.00 0.00 49 ILE A N 7
ATOM 6058 C CA . ILE A 1 49 ? -13.998 1.044 19.916 1.00 0.00 49 ILE A CA 7
ATOM 6059 C C . ILE A 1 49 ? -13.214 1.097 18.603 1.00 0.00 49 ILE A C 7
ATOM 6060 O O . ILE A 1 49 ? -12.050 1.495 18.586 1.00 0.00 49 ILE A O 7
ATOM 6075 N N . LYS A 1 50 ? -13.883 0.691 17.535 1.00 0.00 50 LYS A N 7
ATOM 6076 C CA . LYS A 1 50 ? -13.263 0.686 16.220 1.00 0.00 50 LYS A CA 7
ATOM 6077 C C . LYS A 1 50 ? -12.760 2.094 15.894 1.00 0.00 50 LYS A C 7
ATOM 6078 O O . LYS A 1 50 ? -11.567 2.294 15.668 1.00 0.00 50 LYS A O 7
ATOM 6093 N N . GLU A 1 51 ? -13.694 3.033 15.881 1.00 0.00 51 GLU A N 7
ATOM 6094 C CA . GLU A 1 51 ? -13.360 4.417 15.587 1.00 0.00 51 GLU A CA 7
ATOM 6095 C C . GLU A 1 51 ? -12.325 4.938 16.586 1.00 0.00 51 GLU A C 7
ATOM 6096 O O . GLU A 1 51 ? -11.597 5.885 16.294 1.00 0.00 51 GLU A O 7
ATOM 6106 N N . LEU A 1 52 ? -12.291 4.294 17.744 1.00 0.00 52 LEU A N 7
ATOM 6107 C CA . LEU A 1 52 ? -11.357 4.680 18.787 1.00 0.00 52 LEU A CA 7
ATOM 6108 C C . LEU A 1 52 ? -9.988 4.957 18.164 1.00 0.00 52 LEU A C 7
ATOM 6109 O O . LEU A 1 52 ? -9.509 6.090 18.188 1.00 0.00 52 LEU A O 7
ATOM 6124 N N . ARG A 1 53 ? -9.397 3.903 17.621 1.00 0.00 53 ARG A N 7
ATOM 6125 C CA . ARG A 1 53 ? -8.092 4.019 16.993 1.00 0.00 53 ARG A CA 7
ATOM 6126 C C . ARG A 1 53 ? -8.247 4.296 15.496 1.00 0.00 53 ARG A C 7
ATOM 6127 O O . ARG A 1 53 ? -7.926 5.388 15.027 1.00 0.00 53 ARG A O 7
ATOM 6145 N N . ARG A 1 54 ? -8.738 3.289 14.787 1.00 0.00 54 ARG A N 7
ATOM 6146 C CA . ARG A 1 54 ? -8.939 3.411 13.354 1.00 0.00 54 ARG A CA 7
ATOM 6147 C C . ARG A 1 54 ? -9.639 4.731 13.025 1.00 0.00 54 ARG A C 7
ATOM 6148 O O . ARG A 1 54 ? -9.228 5.448 12.114 1.00 0.00 54 ARG A O 7
ATOM 6166 N N . LEU A 1 55 ? -10.687 5.013 13.787 1.00 0.00 55 LEU A N 7
ATOM 6167 C CA . LEU A 1 55 ? -11.448 6.234 13.589 1.00 0.00 55 LEU A CA 7
ATOM 6168 C C . LEU A 1 55 ? -12.067 6.224 12.190 1.00 0.00 55 LEU A C 7
ATOM 6169 O O . LEU A 1 55 ? -12.534 7.253 11.706 1.00 0.00 55 LEU A O 7
ATOM 6184 N N . PHE A 1 56 ? -12.050 5.048 11.578 1.00 0.00 56 PHE A N 7
ATOM 6185 C CA . PHE A 1 56 ? -12.602 4.890 10.244 1.00 0.00 56 PHE A CA 7
ATOM 6186 C C . PHE A 1 56 ? -13.297 3.534 10.096 1.00 0.00 56 PHE A C 7
ATOM 6187 O O . PHE A 1 56 ? -14.380 3.447 9.521 1.00 0.00 56 PHE A O 7
ATOM 6203 N N . LEU A 1 57 ? -12.644 2.510 10.625 1.00 0.00 57 LEU A N 7
ATOM 6204 C CA . LEU A 1 57 ? -13.185 1.163 10.558 1.00 0.00 57 LEU A CA 7
ATOM 6205 C C . LEU A 1 57 ? -14.698 1.214 10.779 1.00 0.00 57 LEU A C 7
ATOM 6206 O O . LEU A 1 57 ? -15.461 0.626 10.014 1.00 0.00 57 LEU A O 7
ATOM 6221 N N . VAL A 1 58 ? -15.087 1.924 11.827 1.00 0.00 58 VAL A N 7
ATOM 6222 C CA . VAL A 1 58 ? -16.497 2.060 12.157 1.00 0.00 58 VAL A CA 7
ATOM 6223 C C . VAL A 1 58 ? -17.158 0.681 12.124 1.00 0.00 58 VAL A C 7
ATOM 6224 O O . VAL A 1 58 ? -17.718 0.282 11.104 1.00 0.00 58 VAL A O 7
ATOM 6237 N N . ASP A 1 59 ? -17.073 -0.009 13.252 1.00 0.00 59 ASP A N 7
ATOM 6238 C CA . ASP A 1 59 ? -17.657 -1.335 13.365 1.00 0.00 59 ASP A CA 7
ATOM 6239 C C . ASP A 1 59 ? -17.307 -2.148 12.118 1.00 0.00 59 ASP A C 7
ATOM 6240 O O . ASP A 1 59 ? -18.026 -2.101 11.120 1.00 0.00 59 ASP A O 7
ATOM 6248 N N . ASP A 1 60 ? -16.205 -2.877 12.215 1.00 0.00 60 ASP A N 7
ATOM 6249 C CA . ASP A 1 60 ? -15.752 -3.701 11.107 1.00 0.00 60 ASP A CA 7
ATOM 6250 C C . ASP A 1 60 ? -15.728 -2.860 9.829 1.00 0.00 60 ASP A C 7
ATOM 6251 O O . ASP A 1 60 ? -16.046 -1.672 9.856 1.00 0.00 60 ASP A O 7
ATOM 6259 N N . ARG A 1 1 ? 4.287 -12.251 6.611 1.00 0.00 1 ARG A N 8
ATOM 6260 C CA . ARG A 1 1 ? 3.070 -11.721 6.021 1.00 0.00 1 ARG A CA 8
ATOM 6261 C C . ARG A 1 1 ? 1.952 -11.671 7.065 1.00 0.00 1 ARG A C 8
ATOM 6262 O O . ARG A 1 1 ? 1.062 -12.522 7.067 1.00 0.00 1 ARG A O 8
ATOM 6280 N N . ILE A 1 2 ? 2.035 -10.669 7.927 1.00 0.00 2 ILE A N 8
ATOM 6281 C CA . ILE A 1 2 ? 1.041 -10.498 8.974 1.00 0.00 2 ILE A CA 8
ATOM 6282 C C . ILE A 1 2 ? 0.747 -11.854 9.618 1.00 0.00 2 ILE A C 8
ATOM 6283 O O . ILE A 1 2 ? -0.378 -12.346 9.552 1.00 0.00 2 ILE A O 8
ATOM 6298 N N . TYR A 1 3 ? 1.779 -12.422 10.226 1.00 0.00 3 TYR A N 8
ATOM 6299 C CA . TYR A 1 3 ? 1.644 -13.713 10.881 1.00 0.00 3 TYR A CA 8
ATOM 6300 C C . TYR A 1 3 ? 2.711 -13.891 11.963 1.00 0.00 3 TYR A C 8
ATOM 6301 O O . TYR A 1 3 ? 2.415 -14.366 13.059 1.00 0.00 3 TYR A O 8
ATOM 6318 N N . LYS A 1 4 ? 3.930 -13.501 11.619 1.00 0.00 4 LYS A N 8
ATOM 6319 C CA . LYS A 1 4 ? 5.041 -13.613 12.547 1.00 0.00 4 LYS A CA 8
ATOM 6320 C C . LYS A 1 4 ? 4.987 -12.452 13.543 1.00 0.00 4 LYS A C 8
ATOM 6321 O O . LYS A 1 4 ? 5.876 -11.603 13.563 1.00 0.00 4 LYS A O 8
ATOM 6336 N N . GLY A 1 5 ? 3.933 -12.453 14.346 1.00 0.00 5 GLY A N 8
ATOM 6337 C CA . GLY A 1 5 ? 3.749 -11.411 15.343 1.00 0.00 5 GLY A CA 8
ATOM 6338 C C . GLY A 1 5 ? 4.446 -11.778 16.654 1.00 0.00 5 GLY A C 8
ATOM 6339 O O . GLY A 1 5 ? 4.543 -10.953 17.561 1.00 0.00 5 GLY A O 8
ATOM 6343 N N . VAL A 1 6 ? 4.912 -13.017 16.713 1.00 0.00 6 VAL A N 8
ATOM 6344 C CA . VAL A 1 6 ? 5.597 -13.503 17.899 1.00 0.00 6 VAL A CA 8
ATOM 6345 C C . VAL A 1 6 ? 7.095 -13.220 17.769 1.00 0.00 6 VAL A C 8
ATOM 6346 O O . VAL A 1 6 ? 7.788 -13.055 18.773 1.00 0.00 6 VAL A O 8
ATOM 6359 N N . ILE A 1 7 ? 7.551 -13.172 16.526 1.00 0.00 7 ILE A N 8
ATOM 6360 C CA . ILE A 1 7 ? 8.954 -12.910 16.253 1.00 0.00 7 ILE A CA 8
ATOM 6361 C C . ILE A 1 7 ? 9.234 -11.416 16.425 1.00 0.00 7 ILE A C 8
ATOM 6362 O O . ILE A 1 7 ? 10.365 -11.020 16.699 1.00 0.00 7 ILE A O 8
ATOM 6377 N N . GLN A 1 8 ? 8.183 -10.627 16.256 1.00 0.00 8 GLN A N 8
ATOM 6378 C CA . GLN A 1 8 ? 8.300 -9.185 16.388 1.00 0.00 8 GLN A CA 8
ATOM 6379 C C . GLN A 1 8 ? 8.594 -8.808 17.842 1.00 0.00 8 GLN A C 8
ATOM 6380 O O . GLN A 1 8 ? 9.467 -7.983 18.109 1.00 0.00 8 GLN A O 8
ATOM 6392 N N . ALA A 1 9 ? 7.847 -9.429 18.743 1.00 0.00 9 ALA A N 8
ATOM 6393 C CA . ALA A 1 9 ? 8.016 -9.168 20.162 1.00 0.00 9 ALA A CA 8
ATOM 6394 C C . ALA A 1 9 ? 9.365 -9.726 20.622 1.00 0.00 9 ALA A C 8
ATOM 6395 O O . ALA A 1 9 ? 10.129 -9.036 21.294 1.00 0.00 9 ALA A O 8
ATOM 6402 N N . ILE A 1 10 ? 9.616 -10.970 20.241 1.00 0.00 10 ILE A N 8
ATOM 6403 C CA . ILE A 1 10 ? 10.859 -11.628 20.605 1.00 0.00 10 ILE A CA 8
ATOM 6404 C C . ILE A 1 10 ? 12.037 -10.725 20.235 1.00 0.00 10 ILE A C 8
ATOM 6405 O O . ILE A 1 10 ? 13.120 -10.847 20.805 1.00 0.00 10 ILE A O 8
ATOM 6420 N N . GLN A 1 11 ? 11.785 -9.839 19.282 1.00 0.00 11 GLN A N 8
ATOM 6421 C CA . GLN A 1 11 ? 12.811 -8.916 18.830 1.00 0.00 11 GLN A CA 8
ATOM 6422 C C . GLN A 1 11 ? 12.807 -7.652 19.693 1.00 0.00 11 GLN A C 8
ATOM 6423 O O . GLN A 1 11 ? 13.864 -7.164 20.091 1.00 0.00 11 GLN A O 8
ATOM 6435 N N . LYS A 1 12 ? 11.606 -7.158 19.957 1.00 0.00 12 LYS A N 8
ATOM 6436 C CA . LYS A 1 12 ? 11.450 -5.961 20.766 1.00 0.00 12 LYS A CA 8
ATOM 6437 C C . LYS A 1 12 ? 12.127 -6.176 22.121 1.00 0.00 12 LYS A C 8
ATOM 6438 O O . LYS A 1 12 ? 12.687 -5.242 22.694 1.00 0.00 12 LYS A O 8
ATOM 6453 N N . SER A 1 13 ? 12.052 -7.411 22.595 1.00 0.00 13 SER A N 8
ATOM 6454 C CA . SER A 1 13 ? 12.649 -7.759 23.873 1.00 0.00 13 SER A CA 8
ATOM 6455 C C . SER A 1 13 ? 14.154 -7.976 23.705 1.00 0.00 13 SER A C 8
ATOM 6456 O O . SER A 1 13 ? 14.918 -7.823 24.657 1.00 0.00 13 SER A O 8
ATOM 6463 N N . ASP A 1 14 ? 14.537 -8.329 22.486 1.00 0.00 14 ASP A N 8
ATOM 6464 C CA . ASP A 1 14 ? 15.937 -8.569 22.181 1.00 0.00 14 ASP A CA 8
ATOM 6465 C C . ASP A 1 14 ? 16.626 -7.235 21.886 1.00 0.00 14 ASP A C 8
ATOM 6466 O O . ASP A 1 14 ? 17.833 -7.101 22.075 1.00 0.00 14 ASP A O 8
ATOM 6474 N N . GLU A 1 15 ? 15.827 -6.282 21.429 1.00 0.00 15 GLU A N 8
ATOM 6475 C CA . GLU A 1 15 ? 16.345 -4.962 21.105 1.00 0.00 15 GLU A CA 8
ATOM 6476 C C . GLU A 1 15 ? 16.059 -3.986 22.248 1.00 0.00 15 GLU A C 8
ATOM 6477 O O . GLU A 1 15 ? 16.759 -2.986 22.405 1.00 0.00 15 GLU A O 8
ATOM 6487 N N . GLY A 1 16 ? 15.028 -4.309 23.016 1.00 0.00 16 GLY A N 8
ATOM 6488 C CA . GLY A 1 16 ? 14.641 -3.472 24.139 1.00 0.00 16 GLY A CA 8
ATOM 6489 C C . GLY A 1 16 ? 14.795 -1.989 23.797 1.00 0.00 16 GLY A C 8
ATOM 6490 O O . GLY A 1 16 ? 15.780 -1.359 24.176 1.00 0.00 16 GLY A O 8
ATOM 6494 N N . HIS A 1 17 ? 13.805 -1.473 23.082 1.00 0.00 17 HIS A N 8
ATOM 6495 C CA . HIS A 1 17 ? 13.817 -0.076 22.683 1.00 0.00 17 HIS A CA 8
ATOM 6496 C C . HIS A 1 17 ? 13.424 0.801 23.875 1.00 0.00 17 HIS A C 8
ATOM 6497 O O . HIS A 1 17 ? 12.716 0.351 24.774 1.00 0.00 17 HIS A O 8
ATOM 6511 N N . PRO A 1 18 ? 13.915 2.069 23.841 1.00 0.00 18 PRO A N 8
ATOM 6512 C CA . PRO A 1 18 ? 13.623 3.013 24.907 1.00 0.00 18 PRO A CA 8
ATOM 6513 C C . PRO A 1 18 ? 12.186 3.528 24.803 1.00 0.00 18 PRO A C 8
ATOM 6514 O O . PRO A 1 18 ? 11.293 3.033 25.490 1.00 0.00 18 PRO A O 8
ATOM 6522 N N . PHE A 1 19 ? 12.006 4.517 23.940 1.00 0.00 19 PHE A N 8
ATOM 6523 C CA . PHE A 1 19 ? 10.693 5.105 23.738 1.00 0.00 19 PHE A CA 8
ATOM 6524 C C . PHE A 1 19 ? 10.019 4.525 22.493 1.00 0.00 19 PHE A C 8
ATOM 6525 O O . PHE A 1 19 ? 8.792 4.479 22.412 1.00 0.00 19 PHE A O 8
ATOM 6541 N N . ARG A 1 20 ? 10.849 4.097 21.554 1.00 0.00 20 ARG A N 8
ATOM 6542 C CA . ARG A 1 20 ? 10.348 3.522 20.316 1.00 0.00 20 ARG A CA 8
ATOM 6543 C C . ARG A 1 20 ? 9.313 2.437 20.617 1.00 0.00 20 ARG A C 8
ATOM 6544 O O . ARG A 1 20 ? 8.280 2.359 19.954 1.00 0.00 20 ARG A O 8
ATOM 6562 N N . ALA A 1 21 ? 9.626 1.626 21.617 1.00 0.00 21 ALA A N 8
ATOM 6563 C CA . ALA A 1 21 ? 8.736 0.548 22.013 1.00 0.00 21 ALA A CA 8
ATOM 6564 C C . ALA A 1 21 ? 7.326 1.107 22.220 1.00 0.00 21 ALA A C 8
ATOM 6565 O O . ALA A 1 21 ? 6.412 0.791 21.460 1.00 0.00 21 ALA A O 8
ATOM 6572 N N . TYR A 1 22 ? 7.194 1.927 23.253 1.00 0.00 22 TYR A N 8
ATOM 6573 C CA . TYR A 1 22 ? 5.912 2.532 23.568 1.00 0.00 22 TYR A CA 8
ATOM 6574 C C . TYR A 1 22 ? 5.157 2.916 22.294 1.00 0.00 22 TYR A C 8
ATOM 6575 O O . TYR A 1 22 ? 3.927 2.919 22.273 1.00 0.00 22 TYR A O 8
ATOM 6592 N N . LEU A 1 23 ? 5.926 3.229 21.261 1.00 0.00 23 LEU A N 8
ATOM 6593 C CA . LEU A 1 23 ? 5.346 3.614 19.986 1.00 0.00 23 LEU A CA 8
ATOM 6594 C C . LEU A 1 23 ? 4.929 2.356 19.221 1.00 0.00 23 LEU A C 8
ATOM 6595 O O . LEU A 1 23 ? 3.770 2.215 18.834 1.00 0.00 23 LEU A O 8
ATOM 6610 N N . GLU A 1 24 ? 5.898 1.474 19.025 1.00 0.00 24 GLU A N 8
ATOM 6611 C CA . GLU A 1 24 ? 5.646 0.232 18.312 1.00 0.00 24 GLU A CA 8
ATOM 6612 C C . GLU A 1 24 ? 4.556 -0.575 19.020 1.00 0.00 24 GLU A C 8
ATOM 6613 O O . GLU A 1 24 ? 3.843 -1.351 18.387 1.00 0.00 24 GLU A O 8
ATOM 6623 N N . SER A 1 25 ? 4.461 -0.364 20.326 1.00 0.00 25 SER A N 8
ATOM 6624 C CA . SER A 1 25 ? 3.471 -1.061 21.126 1.00 0.00 25 SER A CA 8
ATOM 6625 C C . SER A 1 25 ? 2.062 -0.637 20.703 1.00 0.00 25 SER A C 8
ATOM 6626 O O . SER A 1 25 ? 1.210 -1.483 20.436 1.00 0.00 25 SER A O 8
ATOM 6633 N N . GLU A 1 26 ? 1.862 0.672 20.658 1.00 0.00 26 GLU A N 8
ATOM 6634 C CA . GLU A 1 26 ? 0.572 1.217 20.272 1.00 0.00 26 GLU A CA 8
ATOM 6635 C C . GLU A 1 26 ? 0.117 0.618 18.940 1.00 0.00 26 GLU A C 8
ATOM 6636 O O . GLU A 1 26 ? -1.079 0.542 18.665 1.00 0.00 26 GLU A O 8
ATOM 6646 N N . VAL A 1 27 ? 1.098 0.205 18.149 1.00 0.00 27 VAL A N 8
ATOM 6647 C CA . VAL A 1 27 ? 0.813 -0.387 16.853 1.00 0.00 27 VAL A CA 8
ATOM 6648 C C . VAL A 1 27 ? 0.444 -1.860 17.039 1.00 0.00 27 VAL A C 8
ATOM 6649 O O . VAL A 1 27 ? -0.538 -2.334 16.469 1.00 0.00 27 VAL A O 8
ATOM 6662 N N . ALA A 1 28 ? 1.250 -2.543 17.839 1.00 0.00 28 ALA A N 8
ATOM 6663 C CA . ALA A 1 28 ? 1.020 -3.952 18.107 1.00 0.00 28 ALA A CA 8
ATOM 6664 C C . ALA A 1 28 ? -0.247 -4.106 18.952 1.00 0.00 28 ALA A C 8
ATOM 6665 O O . ALA A 1 28 ? -0.865 -5.169 18.964 1.00 0.00 28 ALA A O 8
ATOM 6672 N N . ILE A 1 29 ? -0.596 -3.028 19.639 1.00 0.00 29 ILE A N 8
ATOM 6673 C CA . ILE A 1 29 ? -1.777 -3.030 20.485 1.00 0.00 29 ILE A CA 8
ATOM 6674 C C . ILE A 1 29 ? -3.021 -2.829 19.616 1.00 0.00 29 ILE A C 8
ATOM 6675 O O . ILE A 1 29 ? -4.099 -3.319 19.948 1.00 0.00 29 ILE A O 8
ATOM 6690 N N . SER A 1 30 ? -2.829 -2.107 18.522 1.00 0.00 30 SER A N 8
ATOM 6691 C CA . SER A 1 30 ? -3.922 -1.836 17.604 1.00 0.00 30 SER A CA 8
ATOM 6692 C C . SER A 1 30 ? -4.435 -3.144 16.999 1.00 0.00 30 SER A C 8
ATOM 6693 O O . SER A 1 30 ? -5.606 -3.249 16.639 1.00 0.00 30 SER A O 8
ATOM 6700 N N . GLU A 1 31 ? -3.532 -4.109 16.907 1.00 0.00 31 GLU A N 8
ATOM 6701 C CA . GLU A 1 31 ? -3.878 -5.407 16.352 1.00 0.00 31 GLU A CA 8
ATOM 6702 C C . GLU A 1 31 ? -4.967 -6.072 17.196 1.00 0.00 31 GLU A C 8
ATOM 6703 O O . GLU A 1 31 ? -5.758 -6.863 16.684 1.00 0.00 31 GLU A O 8
ATOM 6713 N N . GLU A 1 32 ? -4.974 -5.727 18.475 1.00 0.00 32 GLU A N 8
ATOM 6714 C CA . GLU A 1 32 ? -5.953 -6.280 19.394 1.00 0.00 32 GLU A CA 8
ATOM 6715 C C . GLU A 1 32 ? -7.262 -5.492 19.312 1.00 0.00 32 GLU A C 8
ATOM 6716 O O . GLU A 1 32 ? -8.330 -6.025 19.612 1.00 0.00 32 GLU A O 8
ATOM 6726 N N . LEU A 1 33 ? -7.138 -4.238 18.905 1.00 0.00 33 LEU A N 8
ATOM 6727 C CA . LEU A 1 33 ? -8.298 -3.372 18.779 1.00 0.00 33 LEU A CA 8
ATOM 6728 C C . LEU A 1 33 ? -9.279 -3.985 17.778 1.00 0.00 33 LEU A C 8
ATOM 6729 O O . LEU A 1 33 ? -10.476 -4.069 18.049 1.00 0.00 33 LEU A O 8
ATOM 6744 N N . VAL A 1 34 ? -8.737 -4.396 16.642 1.00 0.00 34 VAL A N 8
ATOM 6745 C CA . VAL A 1 34 ? -9.549 -4.998 15.598 1.00 0.00 34 VAL A CA 8
ATOM 6746 C C . VAL A 1 34 ? -10.146 -6.309 16.115 1.00 0.00 34 VAL A C 8
ATOM 6747 O O . VAL A 1 34 ? -11.107 -6.824 15.547 1.00 0.00 34 VAL A O 8
ATOM 6760 N N . GLN A 1 35 ? -9.551 -6.810 17.187 1.00 0.00 35 GLN A N 8
ATOM 6761 C CA . GLN A 1 35 ? -10.010 -8.052 17.787 1.00 0.00 35 GLN A CA 8
ATOM 6762 C C . GLN A 1 35 ? -11.126 -7.772 18.797 1.00 0.00 35 GLN A C 8
ATOM 6763 O O . GLN A 1 35 ? -12.059 -8.561 18.931 1.00 0.00 35 GLN A O 8
ATOM 6775 N N . LYS A 1 36 ? -10.993 -6.645 19.480 1.00 0.00 36 LYS A N 8
ATOM 6776 C CA . LYS A 1 36 ? -11.978 -6.251 20.473 1.00 0.00 36 LYS A CA 8
ATOM 6777 C C . LYS A 1 36 ? -13.276 -5.853 19.768 1.00 0.00 36 LYS A C 8
ATOM 6778 O O . LYS A 1 36 ? -14.350 -5.903 20.364 1.00 0.00 36 LYS A O 8
ATOM 6793 N N . TYR A 1 37 ? -13.134 -5.468 18.508 1.00 0.00 37 TYR A N 8
ATOM 6794 C CA . TYR A 1 37 ? -14.281 -5.063 17.715 1.00 0.00 37 TYR A CA 8
ATOM 6795 C C . TYR A 1 37 ? -15.356 -6.152 17.708 1.00 0.00 37 TYR A C 8
ATOM 6796 O O . TYR A 1 37 ? -16.532 -5.867 17.490 1.00 0.00 37 TYR A O 8
ATOM 6813 N N . SER A 1 38 ? -14.913 -7.377 17.950 1.00 0.00 38 SER A N 8
ATOM 6814 C CA . SER A 1 38 ? -15.822 -8.511 17.975 1.00 0.00 38 SER A CA 8
ATOM 6815 C C . SER A 1 38 ? -16.568 -8.553 19.310 1.00 0.00 38 SER A C 8
ATOM 6816 O O . SER A 1 38 ? -17.791 -8.683 19.338 1.00 0.00 38 SER A O 8
ATOM 6823 N N . ASN A 1 39 ? -15.801 -8.442 20.385 1.00 0.00 39 ASN A N 8
ATOM 6824 C CA . ASN A 1 39 ? -16.375 -8.466 21.719 1.00 0.00 39 ASN A CA 8
ATOM 6825 C C . ASN A 1 39 ? -17.115 -7.151 21.976 1.00 0.00 39 ASN A C 8
ATOM 6826 O O . ASN A 1 39 ? -18.285 -7.157 22.353 1.00 0.00 39 ASN A O 8
ATOM 6836 N N . SER A 1 40 ? -16.400 -6.056 21.762 1.00 0.00 40 SER A N 8
ATOM 6837 C CA . SER A 1 40 ? -16.973 -4.737 21.967 1.00 0.00 40 SER A CA 8
ATOM 6838 C C . SER A 1 40 ? -18.308 -4.626 21.225 1.00 0.00 40 SER A C 8
ATOM 6839 O O . SER A 1 40 ? -19.253 -4.023 21.731 1.00 0.00 40 SER A O 8
ATOM 6846 N N . ALA A 1 41 ? -18.341 -5.219 20.041 1.00 0.00 41 ALA A N 8
ATOM 6847 C CA . ALA A 1 41 ? -19.544 -5.195 19.226 1.00 0.00 41 ALA A CA 8
ATOM 6848 C C . ALA A 1 41 ? -20.738 -5.639 20.074 1.00 0.00 41 ALA A C 8
ATOM 6849 O O . ALA A 1 41 ? -21.882 -5.320 19.756 1.00 0.00 41 ALA A O 8
ATOM 6856 N N . LEU A 1 42 ? -20.430 -6.369 21.137 1.00 0.00 42 LEU A N 8
ATOM 6857 C CA . LEU A 1 42 ? -21.463 -6.860 22.031 1.00 0.00 42 LEU A CA 8
ATOM 6858 C C . LEU A 1 42 ? -22.417 -5.715 22.380 1.00 0.00 42 LEU A C 8
ATOM 6859 O O . LEU A 1 42 ? -23.575 -5.949 22.722 1.00 0.00 42 LEU A O 8
ATOM 6874 N N . GLY A 1 43 ? -21.895 -4.502 22.280 1.00 0.00 43 GLY A N 8
ATOM 6875 C CA . GLY A 1 43 ? -22.686 -3.320 22.580 1.00 0.00 43 GLY A CA 8
ATOM 6876 C C . GLY A 1 43 ? -22.215 -2.120 21.755 1.00 0.00 43 GLY A C 8
ATOM 6877 O O . GLY A 1 43 ? -21.905 -1.066 22.307 1.00 0.00 43 GLY A O 8
ATOM 6881 N N . HIS A 1 44 ? -22.175 -2.324 20.446 1.00 0.00 44 HIS A N 8
ATOM 6882 C CA . HIS A 1 44 ? -21.747 -1.273 19.539 1.00 0.00 44 HIS A CA 8
ATOM 6883 C C . HIS A 1 44 ? -20.579 -0.502 20.159 1.00 0.00 44 HIS A C 8
ATOM 6884 O O . HIS A 1 44 ? -20.410 0.689 19.904 1.00 0.00 44 HIS A O 8
ATOM 6898 N N . VAL A 1 45 ? -19.803 -1.216 20.963 1.00 0.00 45 VAL A N 8
ATOM 6899 C CA . VAL A 1 45 ? -18.655 -0.615 21.622 1.00 0.00 45 VAL A CA 8
ATOM 6900 C C . VAL A 1 45 ? -17.470 -0.595 20.656 1.00 0.00 45 VAL A C 8
ATOM 6901 O O . VAL A 1 45 ? -16.581 0.246 20.774 1.00 0.00 45 VAL A O 8
ATOM 6914 N N . ASN A 1 46 ? -17.495 -1.533 19.719 1.00 0.00 46 ASN A N 8
ATOM 6915 C CA . ASN A 1 46 ? -16.433 -1.634 18.733 1.00 0.00 46 ASN A CA 8
ATOM 6916 C C . ASN A 1 46 ? -16.308 -0.304 17.986 1.00 0.00 46 ASN A C 8
ATOM 6917 O O . ASN A 1 46 ? -15.202 0.146 17.691 1.00 0.00 46 ASN A O 8
ATOM 6927 N N . CYS A 1 47 ? -17.458 0.288 17.702 1.00 0.00 47 CYS A N 8
ATOM 6928 C CA . CYS A 1 47 ? -17.493 1.558 16.995 1.00 0.00 47 CYS A CA 8
ATOM 6929 C C . CYS A 1 47 ? -16.799 2.609 17.864 1.00 0.00 47 CYS A C 8
ATOM 6930 O O . CYS A 1 47 ? -16.396 3.661 17.368 1.00 0.00 47 CYS A O 8
ATOM 6937 N N . THR A 1 48 ? -16.681 2.289 19.143 1.00 0.00 48 THR A N 8
ATOM 6938 C CA . THR A 1 48 ? -16.043 3.193 20.085 1.00 0.00 48 THR A CA 8
ATOM 6939 C C . THR A 1 48 ? -14.526 2.995 20.071 1.00 0.00 48 THR A C 8
ATOM 6940 O O . THR A 1 48 ? -13.769 3.963 20.022 1.00 0.00 48 THR A O 8
ATOM 6951 N N . ILE A 1 49 ? -14.127 1.732 20.114 1.00 0.00 49 ILE A N 8
ATOM 6952 C CA . ILE A 1 49 ? -12.713 1.394 20.107 1.00 0.00 49 ILE A CA 8
ATOM 6953 C C . ILE A 1 49 ? -12.175 1.502 18.679 1.00 0.00 49 ILE A C 8
ATOM 6954 O O . ILE A 1 49 ? -11.082 2.023 18.461 1.00 0.00 49 ILE A O 8
ATOM 6969 N N . LYS A 1 50 ? -12.967 1.000 17.743 1.00 0.00 50 LYS A N 8
ATOM 6970 C CA . LYS A 1 50 ? -12.583 1.034 16.342 1.00 0.00 50 LYS A CA 8
ATOM 6971 C C . LYS A 1 50 ? -12.436 2.488 15.892 1.00 0.00 50 LYS A C 8
ATOM 6972 O O . LYS A 1 50 ? -11.386 2.882 15.386 1.00 0.00 50 LYS A O 8
ATOM 6987 N N . GLU A 1 51 ? -13.503 3.248 16.093 1.00 0.00 51 GLU A N 8
ATOM 6988 C CA . GLU A 1 51 ? -13.506 4.651 15.715 1.00 0.00 51 GLU A CA 8
ATOM 6989 C C . GLU A 1 51 ? -12.345 5.384 16.390 1.00 0.00 51 GLU A C 8
ATOM 6990 O O . GLU A 1 51 ? -11.988 6.491 15.987 1.00 0.00 51 GLU A O 8
ATOM 7000 N N . LEU A 1 52 ? -11.788 4.739 17.404 1.00 0.00 52 LEU A N 8
ATOM 7001 C CA . LEU A 1 52 ? -10.675 5.316 18.138 1.00 0.00 52 LEU A CA 8
ATOM 7002 C C . LEU A 1 52 ? -9.361 4.891 17.481 1.00 0.00 52 LEU A C 8
ATOM 7003 O O . LEU A 1 52 ? -8.623 5.726 16.962 1.00 0.00 52 LEU A O 8
ATOM 7018 N N . ARG A 1 53 ? -9.107 3.591 17.525 1.00 0.00 53 ARG A N 8
ATOM 7019 C CA . ARG A 1 53 ? -7.895 3.044 16.941 1.00 0.00 53 ARG A CA 8
ATOM 7020 C C . ARG A 1 53 ? -7.916 3.213 15.420 1.00 0.00 53 ARG A C 8
ATOM 7021 O O . ARG A 1 53 ? -7.147 3.999 14.869 1.00 0.00 53 ARG A O 8
ATOM 7039 N N . ARG A 1 54 ? -8.805 2.463 14.785 1.00 0.00 54 ARG A N 8
ATOM 7040 C CA . ARG A 1 54 ? -8.936 2.520 13.339 1.00 0.00 54 ARG A CA 8
ATOM 7041 C C . ARG A 1 54 ? -9.451 3.894 12.907 1.00 0.00 54 ARG A C 8
ATOM 7042 O O . ARG A 1 54 ? -8.888 4.517 12.008 1.00 0.00 54 ARG A O 8
ATOM 7060 N N . LEU A 1 55 ? -10.515 4.326 13.567 1.00 0.00 55 LEU A N 8
ATOM 7061 C CA . LEU A 1 55 ? -11.113 5.615 13.262 1.00 0.00 55 LEU A CA 8
ATOM 7062 C C . LEU A 1 55 ? -11.690 5.582 11.845 1.00 0.00 55 LEU A C 8
ATOM 7063 O O . LEU A 1 55 ? -12.050 6.622 11.294 1.00 0.00 55 LEU A O 8
ATOM 7078 N N . PHE A 1 56 ? -11.759 4.379 11.297 1.00 0.00 56 PHE A N 8
ATOM 7079 C CA . PHE A 1 56 ? -12.285 4.197 9.955 1.00 0.00 56 PHE A CA 8
ATOM 7080 C C . PHE A 1 56 ? -13.188 2.964 9.882 1.00 0.00 56 PHE A C 8
ATOM 7081 O O . PHE A 1 56 ? -14.217 2.982 9.209 1.00 0.00 56 PHE A O 8
ATOM 7097 N N . LEU A 1 57 ? -12.769 1.921 10.585 1.00 0.00 57 LEU A N 8
ATOM 7098 C CA . LEU A 1 57 ? -13.527 0.682 10.609 1.00 0.00 57 LEU A CA 8
ATOM 7099 C C . LEU A 1 57 ? -14.890 0.935 11.256 1.00 0.00 57 LEU A C 8
ATOM 7100 O O . LEU A 1 57 ? -15.923 0.561 10.702 1.00 0.00 57 LEU A O 8
ATOM 7115 N N . VAL A 1 58 ? -14.850 1.567 12.419 1.00 0.00 58 VAL A N 8
ATOM 7116 C CA . VAL A 1 58 ? -16.069 1.874 13.148 1.00 0.00 58 VAL A CA 8
ATOM 7117 C C . VAL A 1 58 ? -16.998 0.659 13.115 1.00 0.00 58 VAL A C 8
ATOM 7118 O O . VAL A 1 58 ? -17.785 0.500 12.183 1.00 0.00 58 VAL A O 8
ATOM 7131 N N . ASP A 1 59 ? -16.875 -0.168 14.143 1.00 0.00 59 ASP A N 8
ATOM 7132 C CA . ASP A 1 59 ? -17.693 -1.363 14.243 1.00 0.00 59 ASP A CA 8
ATOM 7133 C C . ASP A 1 59 ? -17.727 -2.069 12.885 1.00 0.00 59 ASP A C 8
ATOM 7134 O O . ASP A 1 59 ? -18.583 -1.779 12.052 1.00 0.00 59 ASP A O 8
ATOM 7142 N N . ASP A 1 60 ? -16.783 -2.982 12.705 1.00 0.00 60 ASP A N 8
ATOM 7143 C CA . ASP A 1 60 ? -16.694 -3.730 11.463 1.00 0.00 60 ASP A CA 8
ATOM 7144 C C . ASP A 1 60 ? -16.454 -2.761 10.304 1.00 0.00 60 ASP A C 8
ATOM 7145 O O . ASP A 1 60 ? -15.636 -3.029 9.425 1.00 0.00 60 ASP A O 8
ATOM 7153 N N . ARG A 1 1 ? 12.609 0.967 2.098 1.00 0.00 1 ARG A N 9
ATOM 7154 C CA . ARG A 1 1 ? 12.408 2.318 1.603 1.00 0.00 1 ARG A CA 9
ATOM 7155 C C . ARG A 1 1 ? 13.674 3.152 1.807 1.00 0.00 1 ARG A C 9
ATOM 7156 O O . ARG A 1 1 ? 14.519 3.232 0.917 1.00 0.00 1 ARG A O 9
ATOM 7174 N N . ILE A 1 2 ? 13.765 3.753 2.984 1.00 0.00 2 ILE A N 9
ATOM 7175 C CA . ILE A 1 2 ? 14.914 4.578 3.316 1.00 0.00 2 ILE A CA 9
ATOM 7176 C C . ILE A 1 2 ? 16.185 3.911 2.787 1.00 0.00 2 ILE A C 9
ATOM 7177 O O . ILE A 1 2 ? 17.094 4.590 2.311 1.00 0.00 2 ILE A O 9
ATOM 7192 N N . TYR A 1 3 ? 16.209 2.590 2.888 1.00 0.00 3 TYR A N 9
ATOM 7193 C CA . TYR A 1 3 ? 17.354 1.825 2.425 1.00 0.00 3 TYR A CA 9
ATOM 7194 C C . TYR A 1 3 ? 18.472 1.826 3.469 1.00 0.00 3 TYR A C 9
ATOM 7195 O O . TYR A 1 3 ? 19.311 0.927 3.487 1.00 0.00 3 TYR A O 9
ATOM 7212 N N . LYS A 1 4 ? 18.449 2.848 4.312 1.00 0.00 4 LYS A N 9
ATOM 7213 C CA . LYS A 1 4 ? 19.451 2.979 5.356 1.00 0.00 4 LYS A CA 9
ATOM 7214 C C . LYS A 1 4 ? 18.875 2.469 6.677 1.00 0.00 4 LYS A C 9
ATOM 7215 O O . LYS A 1 4 ? 19.112 3.057 7.732 1.00 0.00 4 LYS A O 9
ATOM 7230 N N . GLY A 1 5 ? 18.129 1.378 6.579 1.00 0.00 5 GLY A N 9
ATOM 7231 C CA . GLY A 1 5 ? 17.516 0.781 7.753 1.00 0.00 5 GLY A CA 9
ATOM 7232 C C . GLY A 1 5 ? 18.580 0.237 8.710 1.00 0.00 5 GLY A C 9
ATOM 7233 O O . GLY A 1 5 ? 18.298 -0.013 9.880 1.00 0.00 5 GLY A O 9
ATOM 7237 N N . VAL A 1 6 ? 19.781 0.070 8.175 1.00 0.00 6 VAL A N 9
ATOM 7238 C CA . VAL A 1 6 ? 20.887 -0.440 8.965 1.00 0.00 6 VAL A CA 9
ATOM 7239 C C . VAL A 1 6 ? 21.259 0.588 10.037 1.00 0.00 6 VAL A C 9
ATOM 7240 O O . VAL A 1 6 ? 21.483 0.231 11.193 1.00 0.00 6 VAL A O 9
ATOM 7253 N N . ILE A 1 7 ? 21.314 1.842 9.615 1.00 0.00 7 ILE A N 9
ATOM 7254 C CA . ILE A 1 7 ? 21.654 2.924 10.523 1.00 0.00 7 ILE A CA 9
ATOM 7255 C C . ILE A 1 7 ? 20.494 3.151 11.496 1.00 0.00 7 ILE A C 9
ATOM 7256 O O . ILE A 1 7 ? 20.696 3.647 12.602 1.00 0.00 7 ILE A O 9
ATOM 7271 N N . GLN A 1 8 ? 19.305 2.775 11.047 1.00 0.00 8 GLN A N 9
ATOM 7272 C CA . GLN A 1 8 ? 18.114 2.932 11.864 1.00 0.00 8 GLN A CA 9
ATOM 7273 C C . GLN A 1 8 ? 18.139 1.945 13.033 1.00 0.00 8 GLN A C 9
ATOM 7274 O O . GLN A 1 8 ? 17.856 2.318 14.171 1.00 0.00 8 GLN A O 9
ATOM 7286 N N . ALA A 1 9 ? 18.479 0.705 12.713 1.00 0.00 9 ALA A N 9
ATOM 7287 C CA . ALA A 1 9 ? 18.545 -0.338 13.723 1.00 0.00 9 ALA A CA 9
ATOM 7288 C C . ALA A 1 9 ? 19.701 -0.042 14.681 1.00 0.00 9 ALA A C 9
ATOM 7289 O O . ALA A 1 9 ? 19.542 -0.134 15.897 1.00 0.00 9 ALA A O 9
ATOM 7296 N N . ILE A 1 10 ? 20.838 0.306 14.097 1.00 0.00 10 ILE A N 9
ATOM 7297 C CA . ILE A 1 10 ? 22.019 0.615 14.883 1.00 0.00 10 ILE A CA 9
ATOM 7298 C C . ILE A 1 10 ? 21.746 1.852 15.740 1.00 0.00 10 ILE A C 9
ATOM 7299 O O . ILE A 1 10 ? 22.375 2.043 16.780 1.00 0.00 10 ILE A O 9
ATOM 7314 N N . GLN A 1 11 ? 20.807 2.662 15.272 1.00 0.00 11 GLN A N 9
ATOM 7315 C CA . GLN A 1 11 ? 20.445 3.876 15.983 1.00 0.00 11 GLN A CA 9
ATOM 7316 C C . GLN A 1 11 ? 19.671 3.533 17.258 1.00 0.00 11 GLN A C 9
ATOM 7317 O O . GLN A 1 11 ? 19.970 4.057 18.330 1.00 0.00 11 GLN A O 9
ATOM 7329 N N . LYS A 1 12 ? 18.691 2.655 17.099 1.00 0.00 12 LYS A N 9
ATOM 7330 C CA . LYS A 1 12 ? 17.872 2.237 18.224 1.00 0.00 12 LYS A CA 9
ATOM 7331 C C . LYS A 1 12 ? 18.779 1.801 19.375 1.00 0.00 12 LYS A C 9
ATOM 7332 O O . LYS A 1 12 ? 18.489 2.076 20.539 1.00 0.00 12 LYS A O 9
ATOM 7347 N N . SER A 1 13 ? 19.861 1.127 19.012 1.00 0.00 13 SER A N 9
ATOM 7348 C CA . SER A 1 13 ? 20.814 0.651 20.000 1.00 0.00 13 SER A CA 9
ATOM 7349 C C . SER A 1 13 ? 21.764 1.782 20.400 1.00 0.00 13 SER A C 9
ATOM 7350 O O . SER A 1 13 ? 22.339 1.759 21.487 1.00 0.00 13 SER A O 9
ATOM 7357 N N . ASP A 1 14 ? 21.899 2.743 19.499 1.00 0.00 14 ASP A N 9
ATOM 7358 C CA . ASP A 1 14 ? 22.769 3.881 19.743 1.00 0.00 14 ASP A CA 9
ATOM 7359 C C . ASP A 1 14 ? 22.055 4.878 20.657 1.00 0.00 14 ASP A C 9
ATOM 7360 O O . ASP A 1 14 ? 22.699 5.605 21.413 1.00 0.00 14 ASP A O 9
ATOM 7368 N N . GLU A 1 15 ? 20.733 4.879 20.561 1.00 0.00 15 GLU A N 9
ATOM 7369 C CA . GLU A 1 15 ? 19.924 5.774 21.369 1.00 0.00 15 GLU A CA 9
ATOM 7370 C C . GLU A 1 15 ? 19.352 5.028 22.577 1.00 0.00 15 GLU A C 9
ATOM 7371 O O . GLU A 1 15 ? 19.089 5.630 23.616 1.00 0.00 15 GLU A O 9
ATOM 7381 N N . GLY A 1 16 ? 19.175 3.726 22.398 1.00 0.00 16 GLY A N 9
ATOM 7382 C CA . GLY A 1 16 ? 18.639 2.892 23.460 1.00 0.00 16 GLY A CA 9
ATOM 7383 C C . GLY A 1 16 ? 17.555 3.632 24.244 1.00 0.00 16 GLY A C 9
ATOM 7384 O O . GLY A 1 16 ? 17.608 3.699 25.472 1.00 0.00 16 GLY A O 9
ATOM 7388 N N . HIS A 1 17 ? 16.596 4.169 23.505 1.00 0.00 17 HIS A N 9
ATOM 7389 C CA . HIS A 1 17 ? 15.500 4.903 24.116 1.00 0.00 17 HIS A CA 9
ATOM 7390 C C . HIS A 1 17 ? 14.166 4.306 23.663 1.00 0.00 17 HIS A C 9
ATOM 7391 O O . HIS A 1 17 ? 14.038 3.854 22.526 1.00 0.00 17 HIS A O 9
ATOM 7405 N N . PRO A 1 18 ? 13.181 4.323 24.600 1.00 0.00 18 PRO A N 9
ATOM 7406 C CA . PRO A 1 18 ? 11.862 3.789 24.309 1.00 0.00 18 PRO A CA 9
ATOM 7407 C C . PRO A 1 18 ? 11.071 4.742 23.410 1.00 0.00 18 PRO A C 9
ATOM 7408 O O . PRO A 1 18 ? 9.981 5.182 23.772 1.00 0.00 18 PRO A O 9
ATOM 7416 N N . PHE A 1 19 ? 11.651 5.032 22.254 1.00 0.00 19 PHE A N 9
ATOM 7417 C CA . PHE A 1 19 ? 11.014 5.924 21.301 1.00 0.00 19 PHE A CA 9
ATOM 7418 C C . PHE A 1 19 ? 10.410 5.139 20.134 1.00 0.00 19 PHE A C 9
ATOM 7419 O O . PHE A 1 19 ? 9.434 5.576 19.526 1.00 0.00 19 PHE A O 9
ATOM 7435 N N . ARG A 1 20 ? 11.015 3.993 19.857 1.00 0.00 20 ARG A N 9
ATOM 7436 C CA . ARG A 1 20 ? 10.549 3.143 18.775 1.00 0.00 20 ARG A CA 9
ATOM 7437 C C . ARG A 1 20 ? 9.605 2.066 19.315 1.00 0.00 20 ARG A C 9
ATOM 7438 O O . ARG A 1 20 ? 8.502 1.890 18.802 1.00 0.00 20 ARG A O 9
ATOM 7456 N N . ALA A 1 21 ? 10.075 1.374 20.342 1.00 0.00 21 ALA A N 9
ATOM 7457 C CA . ALA A 1 21 ? 9.286 0.320 20.957 1.00 0.00 21 ALA A CA 9
ATOM 7458 C C . ALA A 1 21 ? 7.947 0.895 21.422 1.00 0.00 21 ALA A C 9
ATOM 7459 O O . ALA A 1 21 ? 6.979 0.157 21.601 1.00 0.00 21 ALA A O 9
ATOM 7466 N N . TYR A 1 22 ? 7.935 2.207 21.604 1.00 0.00 22 TYR A N 9
ATOM 7467 C CA . TYR A 1 22 ? 6.730 2.890 22.044 1.00 0.00 22 TYR A CA 9
ATOM 7468 C C . TYR A 1 22 ? 5.748 3.074 20.885 1.00 0.00 22 TYR A C 9
ATOM 7469 O O . TYR A 1 22 ? 4.542 3.177 21.099 1.00 0.00 22 TYR A O 9
ATOM 7486 N N . LEU A 1 23 ? 6.303 3.109 19.682 1.00 0.00 23 LEU A N 9
ATOM 7487 C CA . LEU A 1 23 ? 5.492 3.279 18.489 1.00 0.00 23 LEU A CA 9
ATOM 7488 C C . LEU A 1 23 ? 4.877 1.933 18.101 1.00 0.00 23 LEU A C 9
ATOM 7489 O O . LEU A 1 23 ? 3.658 1.812 17.992 1.00 0.00 23 LEU A O 9
ATOM 7504 N N . GLU A 1 24 ? 5.749 0.956 17.900 1.00 0.00 24 GLU A N 9
ATOM 7505 C CA . GLU A 1 24 ? 5.307 -0.376 17.526 1.00 0.00 24 GLU A CA 9
ATOM 7506 C C . GLU A 1 24 ? 4.393 -0.956 18.608 1.00 0.00 24 GLU A C 9
ATOM 7507 O O . GLU A 1 24 ? 3.531 -1.785 18.319 1.00 0.00 24 GLU A O 9
ATOM 7517 N N . SER A 1 25 ? 4.613 -0.497 19.831 1.00 0.00 25 SER A N 9
ATOM 7518 C CA . SER A 1 25 ? 3.819 -0.960 20.957 1.00 0.00 25 SER A CA 9
ATOM 7519 C C . SER A 1 25 ? 2.366 -0.512 20.793 1.00 0.00 25 SER A C 9
ATOM 7520 O O . SER A 1 25 ? 1.452 -1.336 20.814 1.00 0.00 25 SER A O 9
ATOM 7527 N N . GLU A 1 26 ? 2.196 0.793 20.633 1.00 0.00 26 GLU A N 9
ATOM 7528 C CA . GLU A 1 26 ? 0.869 1.359 20.466 1.00 0.00 26 GLU A CA 9
ATOM 7529 C C . GLU A 1 26 ? 0.195 0.774 19.223 1.00 0.00 26 GLU A C 9
ATOM 7530 O O . GLU A 1 26 ? -1.030 0.800 19.107 1.00 0.00 26 GLU A O 9
ATOM 7540 N N . VAL A 1 27 ? 1.024 0.260 18.326 1.00 0.00 27 VAL A N 9
ATOM 7541 C CA . VAL A 1 27 ? 0.523 -0.331 17.097 1.00 0.00 27 VAL A CA 9
ATOM 7542 C C . VAL A 1 27 ? 0.056 -1.761 17.377 1.00 0.00 27 VAL A C 9
ATOM 7543 O O . VAL A 1 27 ? -0.979 -2.190 16.869 1.00 0.00 27 VAL A O 9
ATOM 7556 N N . ALA A 1 28 ? 0.841 -2.459 18.184 1.00 0.00 28 ALA A N 9
ATOM 7557 C CA . ALA A 1 28 ? 0.521 -3.832 18.536 1.00 0.00 28 ALA A CA 9
ATOM 7558 C C . ALA A 1 28 ? -0.588 -3.838 19.591 1.00 0.00 28 ALA A C 9
ATOM 7559 O O . ALA A 1 28 ? -1.323 -4.814 19.717 1.00 0.00 28 ALA A O 9
ATOM 7566 N N . ILE A 1 29 ? -0.671 -2.735 20.321 1.00 0.00 29 ILE A N 9
ATOM 7567 C CA . ILE A 1 29 ? -1.678 -2.600 21.360 1.00 0.00 29 ILE A CA 9
ATOM 7568 C C . ILE A 1 29 ? -3.049 -2.392 20.714 1.00 0.00 29 ILE A C 9
ATOM 7569 O O . ILE A 1 29 ? -4.069 -2.792 21.270 1.00 0.00 29 ILE A O 9
ATOM 7584 N N . SER A 1 30 ? -3.027 -1.764 19.546 1.00 0.00 30 SER A N 9
ATOM 7585 C CA . SER A 1 30 ? -4.255 -1.498 18.817 1.00 0.00 30 SER A CA 9
ATOM 7586 C C . SER A 1 30 ? -4.747 -2.776 18.135 1.00 0.00 30 SER A C 9
ATOM 7587 O O . SER A 1 30 ? -5.952 -2.987 18.000 1.00 0.00 30 SER A O 9
ATOM 7594 N N . GLU A 1 31 ? -3.790 -3.595 17.724 1.00 0.00 31 GLU A N 9
ATOM 7595 C CA . GLU A 1 31 ? -4.111 -4.847 17.061 1.00 0.00 31 GLU A CA 9
ATOM 7596 C C . GLU A 1 31 ? -5.105 -5.653 17.899 1.00 0.00 31 GLU A C 9
ATOM 7597 O O . GLU A 1 31 ? -5.857 -6.468 17.365 1.00 0.00 31 GLU A O 9
ATOM 7607 N N . GLU A 1 32 ? -5.077 -5.399 19.199 1.00 0.00 32 GLU A N 9
ATOM 7608 C CA . GLU A 1 32 ? -5.967 -6.090 20.117 1.00 0.00 32 GLU A CA 9
ATOM 7609 C C . GLU A 1 32 ? -7.346 -5.429 20.119 1.00 0.00 32 GLU A C 9
ATOM 7610 O O . GLU A 1 32 ? -8.348 -6.075 20.424 1.00 0.00 32 GLU A O 9
ATOM 7620 N N . LEU A 1 33 ? -7.354 -4.149 19.776 1.00 0.00 33 LEU A N 9
ATOM 7621 C CA . LEU A 1 33 ? -8.594 -3.393 19.735 1.00 0.00 33 LEU A CA 9
ATOM 7622 C C . LEU A 1 33 ? -9.484 -3.941 18.618 1.00 0.00 33 LEU A C 9
ATOM 7623 O O . LEU A 1 33 ? -10.687 -4.113 18.806 1.00 0.00 33 LEU A O 9
ATOM 7638 N N . VAL A 1 34 ? -8.858 -4.202 17.480 1.00 0.00 34 VAL A N 9
ATOM 7639 C CA . VAL A 1 34 ? -9.578 -4.727 16.332 1.00 0.00 34 VAL A CA 9
ATOM 7640 C C . VAL A 1 34 ? -10.224 -6.062 16.709 1.00 0.00 34 VAL A C 9
ATOM 7641 O O . VAL A 1 34 ? -11.209 -6.472 16.098 1.00 0.00 34 VAL A O 9
ATOM 7654 N N . GLN A 1 35 ? -9.642 -6.702 17.713 1.00 0.00 35 GLN A N 9
ATOM 7655 C CA . GLN A 1 35 ? -10.150 -7.982 18.179 1.00 0.00 35 GLN A CA 9
ATOM 7656 C C . GLN A 1 35 ? -11.253 -7.770 19.217 1.00 0.00 35 GLN A C 9
ATOM 7657 O O . GLN A 1 35 ? -12.168 -8.585 19.332 1.00 0.00 35 GLN A O 9
ATOM 7669 N N . LYS A 1 36 ? -11.132 -6.670 19.946 1.00 0.00 36 LYS A N 9
ATOM 7670 C CA . LYS A 1 36 ? -12.108 -6.341 20.971 1.00 0.00 36 LYS A CA 9
ATOM 7671 C C . LYS A 1 36 ? -13.448 -6.017 20.307 1.00 0.00 36 LYS A C 9
ATOM 7672 O O . LYS A 1 36 ? -14.506 -6.217 20.903 1.00 0.00 36 LYS A O 9
ATOM 7687 N N . TYR A 1 37 ? -13.361 -5.520 19.082 1.00 0.00 37 TYR A N 9
ATOM 7688 C CA . TYR A 1 37 ? -14.552 -5.166 18.331 1.00 0.00 37 TYR A CA 9
ATOM 7689 C C . TYR A 1 37 ? -15.502 -6.360 18.214 1.00 0.00 37 TYR A C 9
ATOM 7690 O O . TYR A 1 37 ? -16.715 -6.185 18.104 1.00 0.00 37 TYR A O 9
ATOM 7707 N N . SER A 1 38 ? -14.915 -7.547 18.241 1.00 0.00 38 SER A N 9
ATOM 7708 C CA . SER A 1 38 ? -15.692 -8.770 18.139 1.00 0.00 38 SER A CA 9
ATOM 7709 C C . SER A 1 38 ? -16.537 -8.959 19.400 1.00 0.00 38 SER A C 9
ATOM 7710 O O . SER A 1 38 ? -17.715 -9.303 19.317 1.00 0.00 38 SER A O 9
ATOM 7717 N N . ASN A 1 39 ? -15.901 -8.726 20.540 1.00 0.00 39 ASN A N 9
ATOM 7718 C CA . ASN A 1 39 ? -16.579 -8.867 21.817 1.00 0.00 39 ASN A CA 9
ATOM 7719 C C . ASN A 1 39 ? -17.382 -7.598 22.106 1.00 0.00 39 ASN A C 9
ATOM 7720 O O . ASN A 1 39 ? -18.394 -7.644 22.804 1.00 0.00 39 ASN A O 9
ATOM 7730 N N . SER A 1 40 ? -16.900 -6.493 21.556 1.00 0.00 40 SER A N 9
ATOM 7731 C CA . SER A 1 40 ? -17.560 -5.212 21.746 1.00 0.00 40 SER A CA 9
ATOM 7732 C C . SER A 1 40 ? -18.759 -5.097 20.802 1.00 0.00 40 SER A C 9
ATOM 7733 O O . SER A 1 40 ? -19.719 -4.386 21.096 1.00 0.00 40 SER A O 9
ATOM 7740 N N . ALA A 1 41 ? -18.664 -5.806 19.687 1.00 0.00 41 ALA A N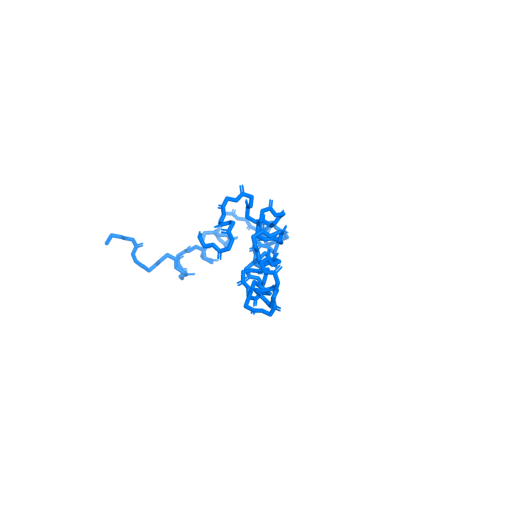 9
ATOM 7741 C CA . ALA A 1 41 ? -19.729 -5.791 18.698 1.00 0.00 41 ALA A CA 9
ATOM 7742 C C . ALA A 1 41 ? -21.062 -6.092 19.386 1.00 0.00 41 ALA A C 9
ATOM 7743 O O . ALA A 1 41 ? -22.124 -5.762 18.860 1.00 0.00 41 ALA A O 9
ATOM 7750 N N . LEU A 1 42 ? -20.963 -6.713 20.552 1.00 0.00 42 LEU A N 9
ATOM 7751 C CA . LEU A 1 42 ? -22.148 -7.062 21.317 1.00 0.00 42 LEU A CA 9
ATOM 7752 C C . LEU A 1 42 ? -23.176 -5.934 21.200 1.00 0.00 42 LEU A C 9
ATOM 7753 O O . LEU A 1 42 ? -24.037 -5.963 20.323 1.00 0.00 42 LEU A O 9
ATOM 7768 N N . GLY A 1 43 ? -23.051 -4.968 22.097 1.00 0.00 43 GLY A N 9
ATOM 7769 C CA . GLY A 1 43 ? -23.958 -3.832 22.106 1.00 0.00 43 GLY A CA 9
ATOM 7770 C C . GLY A 1 43 ? -23.736 -2.945 20.879 1.00 0.00 43 GLY A C 9
ATOM 7771 O O . GLY A 1 43 ? -24.623 -2.812 20.036 1.00 0.00 43 GLY A O 9
ATOM 7775 N N . HIS A 1 44 ? -22.550 -2.360 20.817 1.00 0.00 44 HIS A N 9
ATOM 7776 C CA . HIS A 1 44 ? -22.201 -1.490 19.707 1.00 0.00 44 HIS A CA 9
ATOM 7777 C C . HIS A 1 44 ? -21.018 -0.604 20.102 1.00 0.00 44 HIS A C 9
ATOM 7778 O O . HIS A 1 44 ? -21.019 0.596 19.833 1.00 0.00 44 HIS A O 9
ATOM 7792 N N . VAL A 1 45 ? -20.035 -1.230 20.733 1.00 0.00 45 VAL A N 9
ATOM 7793 C CA . VAL A 1 45 ? -18.848 -0.514 21.167 1.00 0.00 45 VAL A CA 9
ATOM 7794 C C . VAL A 1 45 ? -17.717 -0.756 20.165 1.00 0.00 45 VAL A C 9
ATOM 7795 O O . VAL A 1 45 ? -16.804 0.061 20.047 1.00 0.00 45 VAL A O 9
ATOM 7808 N N . ASN A 1 46 ? -17.816 -1.878 19.468 1.00 0.00 46 ASN A N 9
ATOM 7809 C CA . ASN A 1 46 ? -16.812 -2.236 18.480 1.00 0.00 46 ASN A CA 9
ATOM 7810 C C . ASN A 1 46 ? -16.672 -1.098 17.468 1.00 0.00 46 ASN A C 9
ATOM 7811 O O . ASN A 1 46 ? -15.641 -0.973 16.807 1.00 0.00 46 ASN A O 9
ATOM 7821 N N . CYS A 1 47 ? -17.723 -0.296 17.376 1.00 0.00 47 CYS A N 9
ATOM 7822 C CA . CYS A 1 47 ? -17.729 0.827 16.455 1.00 0.00 47 CYS A CA 9
ATOM 7823 C C . CYS A 1 47 ? -17.155 2.046 17.179 1.00 0.00 47 CYS A C 9
ATOM 7824 O O . CYS A 1 47 ? -16.620 2.955 16.546 1.00 0.00 47 CYS A O 9
ATOM 7831 N N . THR A 1 48 ? -17.285 2.026 18.498 1.00 0.00 48 THR A N 9
ATOM 7832 C CA . THR A 1 48 ? -16.786 3.119 19.316 1.00 0.00 48 THR A CA 9
ATOM 7833 C C . THR A 1 48 ? -15.299 2.921 19.619 1.00 0.00 48 THR A C 9
ATOM 7834 O O . THR A 1 48 ? -14.536 3.885 19.658 1.00 0.00 48 THR A O 9
ATOM 7845 N N . ILE A 1 49 ? -14.933 1.665 19.826 1.00 0.00 49 ILE A N 9
ATOM 7846 C CA . ILE A 1 49 ? -13.551 1.328 20.125 1.00 0.00 49 ILE A CA 9
ATOM 7847 C C . ILE A 1 49 ? -12.728 1.379 18.836 1.00 0.00 49 ILE A C 9
ATOM 7848 O O . ILE A 1 49 ? -11.499 1.376 18.880 1.00 0.00 49 ILE A O 9
ATOM 7863 N N . LYS A 1 50 ? -13.439 1.425 17.719 1.00 0.00 50 LYS A N 9
ATOM 7864 C CA . LYS A 1 50 ? -12.789 1.475 16.420 1.00 0.00 50 LYS A CA 9
ATOM 7865 C C . LYS A 1 50 ? -12.346 2.911 16.133 1.00 0.00 50 LYS A C 9
ATOM 7866 O O . LYS A 1 50 ? -11.154 3.180 15.996 1.00 0.00 50 LYS A O 9
ATOM 7881 N N . GLU A 1 51 ? -13.330 3.794 16.048 1.00 0.00 51 GLU A N 9
ATOM 7882 C CA . GLU A 1 51 ? -13.056 5.196 15.778 1.00 0.00 51 GLU A CA 9
ATOM 7883 C C . GLU A 1 51 ? -12.063 5.748 16.803 1.00 0.00 51 GLU A C 9
ATOM 7884 O O . GLU A 1 51 ? -11.463 6.800 16.586 1.00 0.00 51 GLU A O 9
ATOM 7894 N N . LEU A 1 52 ? -11.922 5.015 17.898 1.00 0.00 52 LEU A N 9
ATOM 7895 C CA . LEU A 1 52 ? -11.013 5.419 18.956 1.00 0.00 52 LEU A CA 9
ATOM 7896 C C . LEU A 1 52 ? -9.628 4.823 18.689 1.00 0.00 52 LEU A C 9
ATOM 7897 O O . LEU A 1 52 ? -8.611 5.451 18.980 1.00 0.00 52 LEU A O 9
ATOM 7912 N N . ARG A 1 53 ? -9.635 3.618 18.138 1.00 0.00 53 ARG A N 9
ATOM 7913 C CA . ARG A 1 53 ? -8.393 2.930 17.829 1.00 0.00 53 ARG A CA 9
ATOM 7914 C C . ARG A 1 53 ? -7.942 3.265 16.406 1.00 0.00 53 ARG A C 9
ATOM 7915 O O . ARG A 1 53 ? -6.968 3.992 16.214 1.00 0.00 53 ARG A O 9
ATOM 7933 N N . ARG A 1 54 ? -8.670 2.717 15.444 1.00 0.00 54 ARG A N 9
ATOM 7934 C CA . ARG A 1 54 ? -8.357 2.949 14.045 1.00 0.00 54 ARG A CA 9
ATOM 7935 C C . ARG A 1 54 ? -8.694 4.390 13.655 1.00 0.00 54 ARG A C 9
ATOM 7936 O O . ARG A 1 54 ? -7.882 5.076 13.038 1.00 0.00 54 ARG A O 9
ATOM 7954 N N . LEU A 1 55 ? -9.894 4.805 14.033 1.00 0.00 55 LEU A N 9
ATOM 7955 C CA . LEU A 1 55 ? -10.348 6.152 13.732 1.00 0.00 55 LEU A CA 9
ATOM 7956 C C . LEU A 1 55 ? -11.004 6.168 12.350 1.00 0.00 55 LEU A C 9
ATOM 7957 O O . LEU A 1 55 ? -11.338 7.231 11.829 1.00 0.00 55 LEU A O 9
ATOM 7972 N N . PHE A 1 56 ? -11.168 4.976 11.794 1.00 0.00 56 PHE A N 9
ATOM 7973 C CA . PHE A 1 56 ? -11.777 4.839 10.483 1.00 0.00 56 PHE A CA 9
ATOM 7974 C C . PHE A 1 56 ? -12.509 3.501 10.355 1.00 0.00 56 PHE A C 9
ATOM 7975 O O . PHE A 1 56 ? -13.626 3.448 9.843 1.00 0.00 56 PHE A O 9
ATOM 7991 N N . LEU A 1 57 ? -11.850 2.455 10.831 1.00 0.00 57 LEU A N 9
ATOM 7992 C CA . LEU A 1 57 ? -12.424 1.121 10.777 1.00 0.00 57 LEU A CA 9
ATOM 7993 C C . LEU A 1 57 ? -13.920 1.201 11.090 1.00 0.00 57 LEU A C 9
ATOM 7994 O O . LEU A 1 57 ? -14.735 0.584 10.406 1.00 0.00 57 LEU A O 9
ATOM 8009 N N . VAL A 1 58 ? -14.235 1.968 12.123 1.00 0.00 58 VAL A N 9
ATOM 8010 C CA . VAL A 1 58 ? -15.619 2.137 12.535 1.00 0.00 58 VAL A CA 9
ATOM 8011 C C . VAL A 1 58 ? -16.357 0.805 12.388 1.00 0.00 58 VAL A C 9
ATOM 8012 O O . VAL A 1 58 ? -16.985 0.548 11.362 1.00 0.00 58 VAL A O 9
ATOM 8025 N N . ASP A 1 59 ? -16.256 -0.008 13.430 1.00 0.00 59 ASP A N 9
ATOM 8026 C CA . ASP A 1 59 ? -16.906 -1.307 13.431 1.00 0.00 59 ASP A CA 9
ATOM 8027 C C . ASP A 1 59 ? -16.344 -2.155 12.286 1.00 0.00 59 ASP A C 9
ATOM 8028 O O . ASP A 1 59 ? -16.831 -2.084 11.159 1.00 0.00 59 ASP A O 9
ATOM 8036 N N . ASP A 1 60 ? -15.326 -2.936 12.616 1.00 0.00 60 ASP A N 9
ATOM 8037 C CA . ASP A 1 60 ? -14.693 -3.796 11.631 1.00 0.00 60 ASP A CA 9
ATOM 8038 C C . ASP A 1 60 ? -14.050 -2.932 10.545 1.00 0.00 60 ASP A C 9
ATOM 8039 O O . ASP A 1 60 ? -13.122 -3.369 9.867 1.00 0.00 60 ASP A O 9
ATOM 8047 N N . ARG A 1 1 ? -6.264 -23.036 13.074 1.00 0.00 1 ARG A N 10
ATOM 8048 C CA . ARG A 1 1 ? -5.887 -22.622 14.415 1.00 0.00 1 ARG A CA 10
ATOM 8049 C C . ARG A 1 1 ? -4.397 -22.281 14.466 1.00 0.00 1 ARG A C 10
ATOM 8050 O O . ARG A 1 1 ? -3.959 -21.523 15.330 1.00 0.00 1 ARG A O 10
ATOM 8068 N N . ILE A 1 2 ? -3.658 -22.857 13.529 1.00 0.00 2 ILE A N 10
ATOM 8069 C CA . ILE A 1 2 ? -2.225 -22.623 13.457 1.00 0.00 2 ILE A CA 10
ATOM 8070 C C . ILE A 1 2 ? -1.883 -22.000 12.102 1.00 0.00 2 ILE A C 10
ATOM 8071 O O . ILE A 1 2 ? -0.987 -22.476 11.406 1.00 0.00 2 ILE A O 10
ATOM 8086 N N . TYR A 1 3 ? -2.614 -20.947 11.769 1.00 0.00 3 TYR A N 10
ATOM 8087 C CA . TYR A 1 3 ? -2.397 -20.254 10.509 1.00 0.00 3 TYR A CA 10
ATOM 8088 C C . TYR A 1 3 ? -1.585 -18.975 10.720 1.00 0.00 3 TYR A C 10
ATOM 8089 O O . TYR A 1 3 ? -0.927 -18.494 9.799 1.00 0.00 3 TYR A O 10
ATOM 8106 N N . LYS A 1 4 ? -1.659 -18.458 11.938 1.00 0.00 4 LYS A N 10
ATOM 8107 C CA . LYS A 1 4 ? -0.939 -17.243 12.281 1.00 0.00 4 LYS A CA 10
ATOM 8108 C C . LYS A 1 4 ? 0.401 -17.613 12.919 1.00 0.00 4 LYS A C 10
ATOM 8109 O O . LYS A 1 4 ? 0.656 -17.280 14.075 1.00 0.00 4 LYS A O 10
ATOM 8124 N N . GLY A 1 5 ? 1.223 -18.297 12.137 1.00 0.00 5 GLY A N 10
ATOM 8125 C CA . GLY A 1 5 ? 2.532 -18.717 12.611 1.00 0.00 5 GLY A CA 10
ATOM 8126 C C . GLY A 1 5 ? 3.638 -17.862 11.990 1.00 0.00 5 GLY A C 10
ATOM 8127 O O . GLY A 1 5 ? 4.595 -18.392 11.426 1.00 0.00 5 GLY A O 10
ATOM 8131 N N . VAL A 1 6 ? 3.472 -16.553 12.115 1.00 0.00 6 VAL A N 10
ATOM 8132 C CA . VAL A 1 6 ? 4.446 -15.620 11.573 1.00 0.00 6 VAL A CA 10
ATOM 8133 C C . VAL A 1 6 ? 4.474 -14.360 12.440 1.00 0.00 6 VAL A C 10
ATOM 8134 O O . VAL A 1 6 ? 5.544 -13.884 12.814 1.00 0.00 6 VAL A O 10
ATOM 8147 N N . ILE A 1 7 ? 3.285 -13.855 12.734 1.00 0.00 7 ILE A N 10
ATOM 8148 C CA . ILE A 1 7 ? 3.160 -12.659 13.550 1.00 0.00 7 ILE A CA 10
ATOM 8149 C C . ILE A 1 7 ? 3.576 -12.981 14.986 1.00 0.00 7 ILE A C 10
ATOM 8150 O O . ILE A 1 7 ? 3.991 -12.094 15.730 1.00 0.00 7 ILE A O 10
ATOM 8165 N N . GLN A 1 8 ? 3.450 -14.254 15.334 1.00 0.00 8 GLN A N 10
ATOM 8166 C CA . GLN A 1 8 ? 3.807 -14.703 16.668 1.00 0.00 8 GLN A CA 10
ATOM 8167 C C . GLN A 1 8 ? 5.303 -14.496 16.915 1.00 0.00 8 GLN A C 10
ATOM 8168 O O . GLN A 1 8 ? 5.693 -13.894 17.915 1.00 0.00 8 GLN A O 10
ATOM 8180 N N . ALA A 1 9 ? 6.100 -15.006 15.988 1.00 0.00 9 ALA A N 10
ATOM 8181 C CA . ALA A 1 9 ? 7.545 -14.884 16.093 1.00 0.00 9 ALA A CA 10
ATOM 8182 C C . ALA A 1 9 ? 7.933 -13.406 16.030 1.00 0.00 9 ALA A C 10
ATOM 8183 O O . ALA A 1 9 ? 8.638 -12.908 16.906 1.00 0.00 9 ALA A O 10
ATOM 8190 N N . ILE A 1 10 ? 7.455 -12.745 14.985 1.00 0.00 10 ILE A N 10
ATOM 8191 C CA . ILE A 1 10 ? 7.744 -11.333 14.797 1.00 0.00 10 ILE A CA 10
ATOM 8192 C C . ILE A 1 10 ? 7.349 -10.564 16.059 1.00 0.00 10 ILE A C 10
ATOM 8193 O O . ILE A 1 10 ? 7.873 -9.482 16.320 1.00 0.00 10 ILE A O 10
ATOM 8208 N N . GLN A 1 11 ? 6.428 -11.153 16.808 1.00 0.00 11 GLN A N 10
ATOM 8209 C CA . GLN A 1 11 ? 5.957 -10.535 18.037 1.00 0.00 11 GLN A CA 10
ATOM 8210 C C . GLN A 1 11 ? 7.050 -10.582 19.107 1.00 0.00 11 GLN A C 10
ATOM 8211 O O . GLN A 1 11 ? 7.112 -9.712 19.974 1.00 0.00 11 GLN A O 10
ATOM 8223 N N . LYS A 1 12 ? 7.886 -11.604 19.010 1.00 0.00 12 LYS A N 10
ATOM 8224 C CA . LYS A 1 12 ? 8.974 -11.775 19.959 1.00 0.00 12 LYS A CA 10
ATOM 8225 C C . LYS A 1 12 ? 10.049 -10.720 19.690 1.00 0.00 12 LYS A C 10
ATOM 8226 O O . LYS A 1 12 ? 10.662 -10.202 20.622 1.00 0.00 12 LYS A O 10
ATOM 8241 N N . SER A 1 13 ? 10.246 -10.433 18.412 1.00 0.00 13 SER A N 10
ATOM 8242 C CA . SER A 1 13 ? 11.237 -9.450 18.009 1.00 0.00 13 SER A CA 10
ATOM 8243 C C . SER A 1 13 ? 10.648 -8.041 18.112 1.00 0.00 13 SER A C 10
ATOM 8244 O O . SER A 1 13 ? 11.384 -7.066 18.253 1.00 0.00 13 SER A O 10
ATOM 8251 N N . ASP A 1 14 ? 9.326 -7.981 18.040 1.00 0.00 14 ASP A N 10
ATOM 8252 C CA . ASP A 1 14 ? 8.631 -6.708 18.124 1.00 0.00 14 ASP A CA 10
ATOM 8253 C C . ASP A 1 14 ? 8.447 -6.328 19.594 1.00 0.00 14 ASP A C 10
ATOM 8254 O O . ASP A 1 14 ? 8.333 -5.149 19.925 1.00 0.00 14 ASP A O 10
ATOM 8262 N N . GLU A 1 15 ? 8.423 -7.349 20.437 1.00 0.00 15 GLU A N 10
ATOM 8263 C CA . GLU A 1 15 ? 8.255 -7.137 21.865 1.00 0.00 15 GLU A CA 10
ATOM 8264 C C . GLU A 1 15 ? 9.610 -7.201 22.574 1.00 0.00 15 GLU A C 10
ATOM 8265 O O . GLU A 1 15 ? 9.783 -6.615 23.641 1.00 0.00 15 GLU A O 10
ATOM 8275 N N . GLY A 1 16 ? 10.533 -7.919 21.953 1.00 0.00 16 GLY A N 10
ATOM 8276 C CA . GLY A 1 16 ? 11.867 -8.066 22.511 1.00 0.00 16 GLY A CA 10
ATOM 8277 C C . GLY A 1 16 ? 12.804 -6.975 21.989 1.00 0.00 16 GLY A C 10
ATOM 8278 O O . GLY A 1 16 ? 13.925 -7.263 21.571 1.00 0.00 16 GLY A O 10
ATOM 8282 N N . HIS A 1 17 ? 12.311 -5.747 22.030 1.00 0.00 17 HIS A N 10
ATOM 8283 C CA . HIS A 1 17 ? 13.091 -4.612 21.567 1.00 0.00 17 HIS A CA 10
ATOM 8284 C C . HIS A 1 17 ? 13.234 -3.592 22.699 1.00 0.00 17 HIS A C 10
ATOM 8285 O O . HIS A 1 17 ? 12.589 -3.717 23.738 1.00 0.00 17 HIS A O 10
ATOM 8299 N N . PRO A 1 18 ? 14.108 -2.579 22.452 1.00 0.00 18 PRO A N 10
ATOM 8300 C CA . PRO A 1 18 ? 14.345 -1.538 23.437 1.00 0.00 18 PRO A CA 10
ATOM 8301 C C . PRO A 1 18 ? 13.172 -0.559 23.492 1.00 0.00 18 PRO A C 10
ATOM 8302 O O . PRO A 1 18 ? 12.089 -0.852 22.990 1.00 0.00 18 PRO A O 10
ATOM 8310 N N . PHE A 1 19 ? 13.428 0.587 24.110 1.00 0.00 19 PHE A N 10
ATOM 8311 C CA . PHE A 1 19 ? 12.405 1.611 24.238 1.00 0.00 19 PHE A CA 10
ATOM 8312 C C . PHE A 1 19 ? 11.739 1.893 22.890 1.00 0.00 19 PHE A C 10
ATOM 8313 O O . PHE A 1 19 ? 10.620 2.401 22.841 1.00 0.00 19 PHE A O 10
ATOM 8329 N N . ARG A 1 20 ? 12.454 1.550 21.829 1.00 0.00 20 ARG A N 10
ATOM 8330 C CA . ARG A 1 20 ? 11.946 1.759 20.484 1.00 0.00 20 ARG A CA 10
ATOM 8331 C C . ARG A 1 20 ? 10.622 1.015 20.295 1.00 0.00 20 ARG A C 10
ATOM 8332 O O . ARG A 1 20 ? 9.699 1.532 19.666 1.00 0.00 20 ARG A O 10
ATOM 8350 N N . ALA A 1 21 ? 10.571 -0.186 20.852 1.00 0.00 21 ALA A N 10
ATOM 8351 C CA . ALA A 1 21 ? 9.374 -1.005 20.753 1.00 0.00 21 ALA A CA 10
ATOM 8352 C C . ALA A 1 21 ? 8.207 -0.282 21.426 1.00 0.00 21 ALA A C 10
ATOM 8353 O O . ALA A 1 21 ? 7.049 -0.508 21.082 1.00 0.00 21 ALA A O 10
ATOM 8360 N N . TYR A 1 22 ? 8.554 0.575 22.376 1.00 0.00 22 TYR A N 10
ATOM 8361 C CA . TYR A 1 22 ? 7.549 1.334 23.102 1.00 0.00 22 TYR A CA 10
ATOM 8362 C C . TYR A 1 22 ? 6.713 2.191 22.147 1.00 0.00 22 TYR A C 10
ATOM 8363 O O . TYR A 1 22 ? 5.567 2.521 22.447 1.00 0.00 22 TYR A O 10
ATOM 8380 N N . LEU A 1 23 ? 7.320 2.526 21.019 1.00 0.00 23 LEU A N 10
ATOM 8381 C CA . LEU A 1 23 ? 6.648 3.337 20.019 1.00 0.00 23 LEU A CA 10
ATOM 8382 C C . LEU A 1 23 ? 5.724 2.448 19.185 1.00 0.00 23 LEU A C 10
ATOM 8383 O O . LEU A 1 23 ? 4.528 2.716 19.077 1.00 0.00 23 LEU A O 10
ATOM 8398 N N . GLU A 1 24 ? 6.312 1.406 18.616 1.00 0.00 24 GLU A N 10
ATOM 8399 C CA . GLU A 1 24 ? 5.556 0.475 17.794 1.00 0.00 24 GLU A CA 10
ATOM 8400 C C . GLU A 1 24 ? 4.481 -0.220 18.633 1.00 0.00 24 GLU A C 10
ATOM 8401 O O . GLU A 1 24 ? 3.448 -0.629 18.105 1.00 0.00 24 GLU A O 10
ATOM 8411 N N . SER A 1 25 ? 4.761 -0.330 19.922 1.00 0.00 25 SER A N 10
ATOM 8412 C CA . SER A 1 25 ? 3.831 -0.970 20.838 1.00 0.00 25 SER A CA 10
ATOM 8413 C C . SER A 1 25 ? 2.458 -0.301 20.739 1.00 0.00 25 SER A C 10
ATOM 8414 O O . SER A 1 25 ? 1.444 -0.980 20.584 1.00 0.00 25 SER A O 10
ATOM 8421 N N . GLU A 1 26 ? 2.469 1.020 20.833 1.00 0.00 26 GLU A N 10
ATOM 8422 C CA . GLU A 1 26 ? 1.238 1.787 20.757 1.00 0.00 26 GLU A CA 10
ATOM 8423 C C . GLU A 1 26 ? 0.486 1.454 19.467 1.00 0.00 26 GLU A C 10
ATOM 8424 O O . GLU A 1 26 ? -0.738 1.571 19.410 1.00 0.00 26 GLU A O 10
ATOM 8434 N N . VAL A 1 27 ? 1.247 1.046 18.463 1.00 0.00 27 VAL A N 10
ATOM 8435 C CA . VAL A 1 27 ? 0.667 0.695 17.178 1.00 0.00 27 VAL A CA 10
ATOM 8436 C C . VAL A 1 27 ? 0.118 -0.731 17.244 1.00 0.00 27 VAL A C 10
ATOM 8437 O O . VAL A 1 27 ? -1.015 -0.983 16.838 1.00 0.00 27 VAL A O 10
ATOM 8450 N N . ALA A 1 28 ? 0.948 -1.628 17.756 1.00 0.00 28 ALA A N 10
ATOM 8451 C CA . ALA A 1 28 ? 0.560 -3.023 17.881 1.00 0.00 28 ALA A CA 10
ATOM 8452 C C . ALA A 1 28 ? -0.608 -3.137 18.862 1.00 0.00 28 ALA A C 10
ATOM 8453 O O . ALA A 1 28 ? -1.362 -4.109 18.826 1.00 0.00 28 ALA A O 10
ATOM 8460 N N . ILE A 1 29 ? -0.719 -2.132 19.718 1.00 0.00 29 ILE A N 10
ATOM 8461 C CA . ILE A 1 29 ? -1.782 -2.108 20.709 1.00 0.00 29 ILE A CA 10
ATOM 8462 C C . ILE A 1 29 ? -3.126 -1.915 20.004 1.00 0.00 29 ILE A C 10
ATOM 8463 O O . ILE A 1 29 ? -4.154 -2.402 20.474 1.00 0.00 29 ILE A O 10
ATOM 8478 N N . SER A 1 30 ? -3.076 -1.203 18.888 1.00 0.00 30 SER A N 10
ATOM 8479 C CA . SER A 1 30 ? -4.278 -0.940 18.114 1.00 0.00 30 SER A CA 10
ATOM 8480 C C . SER A 1 30 ? -4.735 -2.217 17.406 1.00 0.00 30 SER A C 10
ATOM 8481 O O . SER A 1 30 ? -5.920 -2.384 17.123 1.00 0.00 30 SER A O 10
ATOM 8488 N N . GLU A 1 31 ? -3.771 -3.087 17.142 1.00 0.00 31 GLU A N 10
ATOM 8489 C CA . GLU A 1 31 ? -4.060 -4.344 16.474 1.00 0.00 31 GLU A CA 10
ATOM 8490 C C . GLU A 1 31 ? -5.030 -5.179 17.311 1.00 0.00 31 GLU A C 10
ATOM 8491 O O . GLU A 1 31 ? -5.771 -6.001 16.773 1.00 0.00 31 GLU A O 10
ATOM 8501 N N . GLU A 1 32 ? -4.994 -4.942 18.614 1.00 0.00 32 GLU A N 10
ATOM 8502 C CA . GLU A 1 32 ? -5.861 -5.662 19.531 1.00 0.00 32 GLU A CA 10
ATOM 8503 C C . GLU A 1 32 ? -7.241 -5.004 19.584 1.00 0.00 32 GLU A C 10
ATOM 8504 O O . GLU A 1 32 ? -8.247 -5.681 19.787 1.00 0.00 32 GLU A O 10
ATOM 8514 N N . LEU A 1 33 ? -7.244 -3.693 19.396 1.00 0.00 33 LEU A N 10
ATOM 8515 C CA . LEU A 1 33 ? -8.484 -2.936 19.420 1.00 0.00 33 LEU A CA 10
ATOM 8516 C C . LEU A 1 33 ? -9.497 -3.597 18.484 1.00 0.00 33 LEU A C 10
ATOM 8517 O O . LEU A 1 33 ? -10.653 -3.798 18.855 1.00 0.00 33 LEU A O 10
ATOM 8532 N N . VAL A 1 34 ? -9.029 -3.916 17.286 1.00 0.00 34 VAL A N 10
ATOM 8533 C CA . VAL A 1 34 ? -9.879 -4.550 16.294 1.00 0.00 34 VAL A CA 10
ATOM 8534 C C . VAL A 1 34 ? -10.343 -5.910 16.818 1.00 0.00 34 VAL A C 10
ATOM 8535 O O . VAL A 1 34 ? -11.379 -6.422 16.397 1.00 0.00 34 VAL A O 10
ATOM 8548 N N . GLN A 1 35 ? -9.552 -6.456 17.731 1.00 0.00 35 GLN A N 10
ATOM 8549 C CA . GLN A 1 35 ? -9.869 -7.747 18.318 1.00 0.00 35 GLN A CA 10
ATOM 8550 C C . GLN A 1 35 ? -10.941 -7.590 19.399 1.00 0.00 35 GLN A C 10
ATOM 8551 O O . GLN A 1 35 ? -11.600 -8.561 19.770 1.00 0.00 35 GLN A O 10
ATOM 8563 N N . LYS A 1 36 ? -11.083 -6.361 19.874 1.00 0.00 36 LYS A N 10
ATOM 8564 C CA . LYS A 1 36 ? -12.063 -6.065 20.904 1.00 0.00 36 LYS A CA 10
ATOM 8565 C C . LYS A 1 36 ? -13.444 -5.923 20.261 1.00 0.00 36 LYS A C 10
ATOM 8566 O O . LYS A 1 36 ? -14.463 -6.137 20.917 1.00 0.00 36 LYS A O 10
ATOM 8581 N N . TYR A 1 37 ? -13.435 -5.562 18.987 1.00 0.00 37 TYR A N 10
ATOM 8582 C CA . TYR A 1 37 ? -14.674 -5.389 18.248 1.00 0.00 37 TYR A CA 10
ATOM 8583 C C . TYR A 1 37 ? -15.526 -6.659 18.299 1.00 0.00 37 TYR A C 10
ATOM 8584 O O . TYR A 1 37 ? -16.743 -6.601 18.138 1.00 0.00 37 TYR A O 10
ATOM 8601 N N . SER A 1 38 ? -14.850 -7.777 18.526 1.00 0.00 38 SER A N 10
ATOM 8602 C CA . SER A 1 38 ? -15.530 -9.059 18.601 1.00 0.00 38 SER A CA 10
ATOM 8603 C C . SER A 1 38 ? -16.197 -9.219 19.969 1.00 0.00 38 SER A C 10
ATOM 8604 O O . SER A 1 38 ? -17.306 -9.742 20.065 1.00 0.00 38 SER A O 10
ATOM 8611 N N . ASN A 1 39 ? -15.492 -8.759 20.992 1.00 0.00 39 ASN A N 10
ATOM 8612 C CA . ASN A 1 39 ? -16.002 -8.844 22.350 1.00 0.00 39 ASN A CA 10
ATOM 8613 C C . ASN A 1 39 ? -16.957 -7.677 22.606 1.00 0.00 39 ASN A C 10
ATOM 8614 O O . ASN A 1 39 ? -17.914 -7.808 23.368 1.00 0.00 39 ASN A O 10
ATOM 8624 N N . SER A 1 40 ? -16.665 -6.561 21.954 1.00 0.00 40 SER A N 10
ATOM 8625 C CA . SER A 1 40 ? -17.485 -5.371 22.102 1.00 0.00 40 SER A CA 10
ATOM 8626 C C . SER A 1 40 ? -18.738 -5.487 21.231 1.00 0.00 40 SER A C 10
ATOM 8627 O O . SER A 1 40 ? -19.765 -4.883 21.533 1.00 0.00 40 SER A O 10
ATOM 8634 N N . ALA A 1 41 ? -18.611 -6.270 20.170 1.00 0.00 41 ALA A N 10
ATOM 8635 C CA . ALA A 1 41 ? -19.721 -6.475 19.255 1.00 0.00 41 ALA A CA 10
ATOM 8636 C C . ALA A 1 41 ? -20.984 -6.799 20.055 1.00 0.00 41 ALA A C 10
ATOM 8637 O O . ALA A 1 41 ? -22.097 -6.610 19.567 1.00 0.00 41 ALA A O 10
ATOM 8644 N N . LEU A 1 42 ? -20.768 -7.281 21.269 1.00 0.00 42 LEU A N 10
ATOM 8645 C CA . LEU A 1 42 ? -21.875 -7.635 22.141 1.00 0.00 42 LEU A CA 10
ATOM 8646 C C . LEU A 1 42 ? -22.508 -6.358 22.698 1.00 0.00 42 LEU A C 10
ATOM 8647 O O . LEU A 1 42 ? -22.621 -6.194 23.911 1.00 0.00 42 LEU A O 10
ATOM 8662 N N . GLY A 1 43 ? -22.904 -5.484 21.783 1.00 0.00 43 GLY A N 10
ATOM 8663 C CA . GLY A 1 43 ? -23.522 -4.227 22.167 1.00 0.00 43 GLY A CA 10
ATOM 8664 C C . GLY A 1 43 ? -22.690 -3.037 21.684 1.00 0.00 43 GLY A C 10
ATOM 8665 O O . GLY A 1 43 ? -22.134 -2.294 22.492 1.00 0.00 43 GLY A O 10
ATOM 8669 N N . HIS A 1 44 ? -22.631 -2.892 20.367 1.00 0.00 44 HIS A N 10
ATOM 8670 C CA . HIS A 1 44 ? -21.877 -1.805 19.767 1.00 0.00 44 HIS A CA 10
ATOM 8671 C C . HIS A 1 44 ? -20.464 -1.776 20.354 1.00 0.00 44 HIS A C 10
ATOM 8672 O O . HIS A 1 44 ? -19.813 -2.814 20.468 1.00 0.00 44 HIS A O 10
ATOM 8686 N N . VAL A 1 45 ? -20.031 -0.575 20.710 1.00 0.00 45 VAL A N 10
ATOM 8687 C CA . VAL A 1 45 ? -18.707 -0.397 21.281 1.00 0.00 45 VAL A CA 10
ATOM 8688 C C . VAL A 1 45 ? -17.652 -0.625 20.196 1.00 0.00 45 VAL A C 10
ATOM 8689 O O . VAL A 1 45 ? -16.820 0.246 19.943 1.00 0.00 45 VAL A O 10
ATOM 8702 N N . ASN A 1 46 ? -17.721 -1.798 19.586 1.00 0.00 46 ASN A N 10
ATOM 8703 C CA . ASN A 1 46 ? -16.783 -2.150 18.534 1.00 0.00 46 ASN A CA 10
ATOM 8704 C C . ASN A 1 46 ? -16.810 -1.072 17.450 1.00 0.00 46 ASN A C 10
ATOM 8705 O O . ASN A 1 46 ? -15.869 -0.951 16.666 1.00 0.00 46 ASN A O 10
ATOM 8715 N N . CYS A 1 47 ? -17.897 -0.314 17.440 1.00 0.00 47 CYS A N 10
ATOM 8716 C CA . CYS A 1 47 ? -18.059 0.750 16.464 1.00 0.00 47 CYS A CA 10
ATOM 8717 C C . CYS A 1 47 ? -17.475 2.035 17.055 1.00 0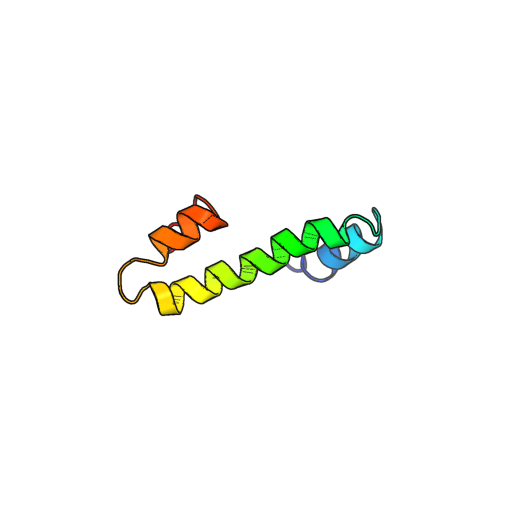.00 47 CYS A C 10
ATOM 8718 O O . CYS A 1 47 ? -17.041 2.920 16.319 1.00 0.00 47 CYS A O 10
ATOM 8725 N N . THR A 1 48 ? -17.483 2.097 18.378 1.00 0.00 48 THR A N 10
ATOM 8726 C CA . THR A 1 48 ? -16.961 3.260 19.076 1.00 0.00 48 THR A CA 10
ATOM 8727 C C . THR A 1 48 ? -15.445 3.136 19.256 1.00 0.00 48 THR A C 10
ATOM 8728 O O . THR A 1 48 ? -14.710 4.096 19.031 1.00 0.00 48 THR A O 10
ATOM 8739 N N . ILE A 1 49 ? -15.025 1.947 19.661 1.00 0.00 49 ILE A N 10
ATOM 8740 C CA . ILE A 1 49 ? -13.612 1.685 19.873 1.00 0.00 49 ILE A CA 10
ATOM 8741 C C . ILE A 1 49 ? -12.861 1.859 18.552 1.00 0.00 49 ILE A C 10
ATOM 8742 O O . ILE A 1 49 ? -11.857 2.569 18.493 1.00 0.00 49 ILE A O 10
ATOM 8757 N N . LYS A 1 50 ? -13.376 1.201 17.525 1.00 0.00 50 LYS A N 10
ATOM 8758 C CA . LYS A 1 50 ? -12.766 1.274 16.207 1.00 0.00 50 LYS A CA 10
ATOM 8759 C C . LYS A 1 50 ? -12.582 2.742 15.816 1.00 0.00 50 LYS A C 10
ATOM 8760 O O . LYS A 1 50 ? -11.475 3.167 15.487 1.00 0.00 50 LYS A O 10
ATOM 8775 N N . GLU A 1 51 ? -13.684 3.476 15.864 1.00 0.00 51 GLU A N 10
ATOM 8776 C CA . GLU A 1 51 ? -13.658 4.887 15.518 1.00 0.00 51 GLU A CA 10
ATOM 8777 C C . GLU A 1 51 ? -12.678 5.638 16.422 1.00 0.00 51 GLU A C 10
ATOM 8778 O O . GLU A 1 51 ? -12.275 6.758 16.112 1.00 0.00 51 GLU A O 10
ATOM 8788 N N . LEU A 1 52 ? -12.323 4.989 17.522 1.00 0.00 52 LEU A N 10
ATOM 8789 C CA . LEU A 1 52 ? -11.399 5.582 18.473 1.00 0.00 52 LEU A CA 10
ATOM 8790 C C . LEU A 1 52 ? -9.976 5.116 18.152 1.00 0.00 52 LEU A C 10
ATOM 8791 O O . LEU A 1 52 ? -9.023 5.881 18.293 1.00 0.00 52 LEU A O 10
ATOM 8806 N N . ARG A 1 53 ? -9.879 3.865 17.728 1.00 0.00 53 ARG A N 10
ATOM 8807 C CA . ARG A 1 53 ? -8.589 3.288 17.388 1.00 0.00 53 ARG A CA 10
ATOM 8808 C C . ARG A 1 53 ? -8.276 3.529 15.909 1.00 0.00 53 ARG A C 10
ATOM 8809 O O . ARG A 1 53 ? -7.366 4.290 15.581 1.00 0.00 53 ARG A O 10
ATOM 8827 N N . ARG A 1 54 ? -9.045 2.867 15.058 1.00 0.00 54 ARG A N 10
ATOM 8828 C CA . ARG A 1 54 ? -8.859 3.000 13.623 1.00 0.00 54 ARG A CA 10
ATOM 8829 C C . ARG A 1 54 ? -9.341 4.372 13.150 1.00 0.00 54 ARG A C 10
ATOM 8830 O O . ARG A 1 54 ? -8.687 5.016 12.331 1.00 0.00 54 ARG A O 10
ATOM 8848 N N . LEU A 1 55 ? -10.482 4.782 13.688 1.00 0.00 55 LEU A N 10
ATOM 8849 C CA . LEU A 1 55 ? -11.059 6.066 13.331 1.00 0.00 55 LEU A CA 10
ATOM 8850 C C . LEU A 1 55 ? -11.640 5.985 11.918 1.00 0.00 55 LEU A C 10
ATOM 8851 O O . LEU A 1 55 ? -11.997 7.005 11.331 1.00 0.00 55 LEU A O 10
ATOM 8866 N N . PHE A 1 56 ? -11.714 4.763 11.413 1.00 0.00 56 PHE A N 10
ATOM 8867 C CA . PHE A 1 56 ? -12.245 4.535 10.079 1.00 0.00 56 PHE A CA 10
ATOM 8868 C C . PHE A 1 56 ? -13.023 3.218 10.016 1.00 0.00 56 PHE A C 10
ATOM 8869 O O . PHE A 1 56 ? -14.106 3.160 9.435 1.00 0.00 56 PHE A O 10
ATOM 8885 N N . LEU A 1 57 ? -12.439 2.194 10.621 1.00 0.00 57 LEU A N 10
ATOM 8886 C CA . LEU A 1 57 ? -13.063 0.882 10.640 1.00 0.00 57 LEU A CA 10
ATOM 8887 C C . LEU A 1 57 ? -14.521 1.022 11.083 1.00 0.00 57 LEU A C 10
ATOM 8888 O O . LEU A 1 57 ? -15.419 0.459 10.460 1.00 0.00 57 LEU A O 10
ATOM 8903 N N . VAL A 1 58 ? -14.711 1.776 12.155 1.00 0.00 58 VAL A N 10
ATOM 8904 C CA . VAL A 1 58 ? -16.044 1.999 12.689 1.00 0.00 58 VAL A CA 10
ATOM 8905 C C . VAL A 1 58 ? -16.858 0.709 12.568 1.00 0.00 58 VAL A C 10
ATOM 8906 O O . VAL A 1 58 ? -17.602 0.528 11.606 1.00 0.00 58 VAL A O 10
ATOM 8919 N N . ASP A 1 59 ? -16.687 -0.156 13.559 1.00 0.00 59 ASP A N 10
ATOM 8920 C CA . ASP A 1 59 ? -17.398 -1.423 13.575 1.00 0.00 59 ASP A CA 10
ATOM 8921 C C . ASP A 1 59 ? -16.769 -2.368 12.548 1.00 0.00 59 ASP A C 10
ATOM 8922 O O . ASP A 1 59 ? -16.350 -3.472 12.891 1.00 0.00 59 ASP A O 10
ATOM 8930 N N . ASP A 1 60 ? -16.725 -1.899 11.310 1.00 0.00 60 ASP A N 10
ATOM 8931 C CA . ASP A 1 60 ? -16.155 -2.688 10.231 1.00 0.00 60 ASP A CA 10
ATOM 8932 C C . ASP A 1 60 ? -15.665 -1.751 9.124 1.00 0.00 60 ASP A C 10
ATOM 8933 O O . ASP A 1 60 ? -15.511 -2.168 7.977 1.00 0.00 60 ASP A O 10
ATOM 8941 N N . ARG A 1 1 ? 3.482 -10.542 0.954 1.00 0.00 1 ARG A N 11
ATOM 8942 C CA . ARG A 1 1 ? 3.194 -9.218 1.476 1.00 0.00 1 ARG A CA 11
ATOM 8943 C C . ARG A 1 1 ? 3.771 -9.065 2.884 1.00 0.00 1 ARG A C 11
ATOM 8944 O O . ARG A 1 1 ? 4.788 -9.675 3.213 1.00 0.00 1 ARG A O 11
ATOM 8962 N N . ILE A 1 2 ? 3.098 -8.248 3.680 1.00 0.00 2 ILE A N 11
ATOM 8963 C CA . ILE A 1 2 ? 3.531 -8.007 5.047 1.00 0.00 2 ILE A CA 11
ATOM 8964 C C . ILE A 1 2 ? 2.713 -8.884 5.997 1.00 0.00 2 ILE A C 11
ATOM 8965 O O . ILE A 1 2 ? 2.042 -8.374 6.894 1.00 0.00 2 ILE A O 11
ATOM 8980 N N . TYR A 1 3 ? 2.795 -10.186 5.770 1.00 0.00 3 TYR A N 11
ATOM 8981 C CA . TYR A 1 3 ? 2.071 -11.138 6.596 1.00 0.00 3 TYR A CA 11
ATOM 8982 C C . TYR A 1 3 ? 2.883 -11.516 7.837 1.00 0.00 3 TYR A C 11
ATOM 8983 O O . TYR A 1 3 ? 2.316 -11.822 8.884 1.00 0.00 3 TYR A O 11
ATOM 9000 N N . LYS A 1 4 ? 4.198 -11.482 7.677 1.00 0.00 4 LYS A N 11
ATOM 9001 C CA . LYS A 1 4 ? 5.094 -11.818 8.771 1.00 0.00 4 LYS A CA 11
ATOM 9002 C C . LYS A 1 4 ? 5.338 -10.572 9.624 1.00 0.00 4 LYS A C 11
ATOM 9003 O O . LYS A 1 4 ? 6.454 -10.055 9.668 1.00 0.00 4 LYS A O 11
ATOM 9018 N N . GLY A 1 5 ? 4.278 -10.126 10.281 1.00 0.00 5 GLY A N 11
ATOM 9019 C CA . GLY A 1 5 ? 4.364 -8.950 11.131 1.00 0.00 5 GLY A CA 11
ATOM 9020 C C . GLY A 1 5 ? 4.217 -9.328 12.606 1.00 0.00 5 GLY A C 11
ATOM 9021 O O . GLY A 1 5 ? 3.873 -8.486 13.435 1.00 0.00 5 GLY A O 11
ATOM 9025 N N . VAL A 1 6 ? 4.484 -10.594 12.889 1.00 0.00 6 VAL A N 11
ATOM 9026 C CA . VAL A 1 6 ? 4.386 -11.094 14.250 1.00 0.00 6 VAL A CA 11
ATOM 9027 C C . VAL A 1 6 ? 5.790 -11.390 14.783 1.00 0.00 6 VAL A C 11
ATOM 9028 O O . VAL A 1 6 ? 6.037 -11.286 15.983 1.00 0.00 6 VAL A O 11
ATOM 9041 N N . ILE A 1 7 ? 6.672 -11.751 13.864 1.00 0.00 7 ILE A N 11
ATOM 9042 C CA . ILE A 1 7 ? 8.044 -12.063 14.226 1.00 0.00 7 ILE A CA 11
ATOM 9043 C C . ILE A 1 7 ? 8.839 -10.763 14.366 1.00 0.00 7 ILE A C 11
ATOM 9044 O O . ILE A 1 7 ? 9.838 -10.715 15.082 1.00 0.00 7 ILE A O 11
ATOM 9059 N N . GLN A 1 8 ? 8.363 -9.740 13.671 1.00 0.00 8 GLN A N 11
ATOM 9060 C CA . GLN A 1 8 ? 9.017 -8.442 13.709 1.00 0.00 8 GLN A CA 11
ATOM 9061 C C . GLN A 1 8 ? 8.724 -7.739 15.036 1.00 0.00 8 GLN A C 11
ATOM 9062 O O . GLN A 1 8 ? 9.615 -7.139 15.635 1.00 0.00 8 GLN A O 11
ATOM 9074 N N . ALA A 1 9 ? 7.471 -7.837 15.457 1.00 0.00 9 ALA A N 11
ATOM 9075 C CA . ALA A 1 9 ? 7.049 -7.217 16.702 1.00 0.00 9 ALA A CA 11
ATOM 9076 C C . ALA A 1 9 ? 7.612 -8.015 17.880 1.00 0.00 9 ALA A C 11
ATOM 9077 O O . ALA A 1 9 ? 8.244 -7.450 18.771 1.00 0.00 9 ALA A O 11
ATOM 9084 N N . ILE A 1 10 ? 7.363 -9.316 17.845 1.00 0.00 10 ILE A N 11
ATOM 9085 C CA . ILE A 1 10 ? 7.837 -10.197 18.899 1.00 0.00 10 ILE A CA 11
ATOM 9086 C C . ILE A 1 10 ? 9.344 -10.003 19.079 1.00 0.00 10 ILE A C 11
ATOM 9087 O O . ILE A 1 10 ? 9.887 -10.293 20.144 1.00 0.00 10 ILE A O 11
ATOM 9102 N N . GLN A 1 11 ? 9.977 -9.513 18.023 1.00 0.00 11 GLN A N 11
ATOM 9103 C CA . GLN A 1 11 ? 11.410 -9.277 18.053 1.00 0.00 11 GLN A CA 11
ATOM 9104 C C . GLN A 1 11 ? 11.722 -7.999 18.835 1.00 0.00 11 GLN A C 11
ATOM 9105 O O . GLN A 1 11 ? 12.638 -7.977 19.656 1.00 0.00 11 GLN A O 11
ATOM 9117 N N . LYS A 1 12 ? 10.942 -6.966 18.554 1.00 0.00 12 LYS A N 11
ATOM 9118 C CA . LYS A 1 12 ? 11.123 -5.688 19.221 1.00 0.00 12 LYS A CA 11
ATOM 9119 C C . LYS A 1 12 ? 10.788 -5.840 20.707 1.00 0.00 12 LYS A C 11
ATOM 9120 O O . LYS A 1 12 ? 11.554 -5.409 21.566 1.00 0.00 12 LYS A O 11
ATOM 9135 N N . SER A 1 13 ? 9.643 -6.456 20.961 1.00 0.00 13 SER A N 11
ATOM 9136 C CA . SER A 1 13 ? 9.197 -6.671 22.328 1.00 0.00 13 SER A CA 11
ATOM 9137 C C . SER A 1 13 ? 10.178 -7.587 23.060 1.00 0.00 13 SER A C 11
ATOM 9138 O O . SER A 1 13 ? 10.308 -7.514 24.281 1.00 0.00 13 SER A O 11
ATOM 9145 N N . ASP A 1 14 ? 10.845 -8.430 22.283 1.00 0.00 14 ASP A N 11
ATOM 9146 C CA . ASP A 1 14 ? 11.811 -9.359 22.844 1.00 0.00 14 ASP A CA 11
ATOM 9147 C C . ASP A 1 14 ? 13.168 -8.664 22.966 1.00 0.00 14 ASP A C 11
ATOM 9148 O O . ASP A 1 14 ? 13.935 -8.950 23.885 1.00 0.00 14 ASP A O 11
ATOM 9156 N N . GLU A 1 15 ? 13.425 -7.766 22.026 1.00 0.00 15 GLU A N 11
ATOM 9157 C CA . GLU A 1 15 ? 14.676 -7.029 22.017 1.00 0.00 15 GLU A CA 11
ATOM 9158 C C . GLU A 1 15 ? 14.642 -5.913 23.063 1.00 0.00 15 GLU A C 11
ATOM 9159 O O . GLU A 1 15 ? 15.612 -5.711 23.793 1.00 0.00 15 GLU A O 11
ATOM 9169 N N . GLY A 1 16 ? 13.516 -5.215 23.101 1.00 0.00 16 GLY A N 11
ATOM 9170 C CA . GLY A 1 16 ? 13.344 -4.125 24.044 1.00 0.00 16 GLY A CA 11
ATOM 9171 C C . GLY A 1 16 ? 14.009 -2.846 23.533 1.00 0.00 16 GLY A C 11
ATOM 9172 O O . GLY A 1 16 ? 15.216 -2.667 23.682 1.00 0.00 16 GLY A O 11
ATOM 9176 N N . HIS A 1 17 ? 13.191 -1.989 22.937 1.00 0.00 17 HIS A N 11
ATOM 9177 C CA . HIS A 1 17 ? 13.685 -0.732 22.402 1.00 0.00 17 HIS A CA 11
ATOM 9178 C C . HIS A 1 17 ? 13.334 0.408 23.360 1.00 0.00 17 HIS A C 11
ATOM 9179 O O . HIS A 1 17 ? 12.465 0.257 24.218 1.00 0.00 17 HIS A O 11
ATOM 9193 N N . PRO A 1 18 ? 14.045 1.552 23.177 1.00 0.00 18 PRO A N 11
ATOM 9194 C CA . PRO A 1 18 ? 13.817 2.717 24.015 1.00 0.00 18 PRO A CA 11
ATOM 9195 C C . PRO A 1 18 ? 12.516 3.423 23.629 1.00 0.00 18 PRO A C 11
ATOM 9196 O O . PRO A 1 18 ? 11.512 3.308 24.331 1.00 0.00 18 PRO A O 11
ATOM 9204 N N . PHE A 1 19 ? 12.575 4.139 22.516 1.00 0.00 19 PHE A N 11
ATOM 9205 C CA . PHE A 1 19 ? 11.413 4.863 22.029 1.00 0.00 19 PHE A CA 11
ATOM 9206 C C . PHE A 1 19 ? 10.781 4.147 20.835 1.00 0.00 19 PHE A C 11
ATOM 9207 O O . PHE A 1 19 ? 9.580 4.269 20.598 1.00 0.00 19 PHE A O 11
ATOM 9223 N N . ARG A 1 20 ? 11.617 3.414 20.114 1.00 0.00 20 ARG A N 11
ATOM 9224 C CA . ARG A 1 20 ? 11.154 2.676 18.951 1.00 0.00 20 ARG A CA 11
ATOM 9225 C C . ARG A 1 20 ? 9.999 1.750 19.334 1.00 0.00 20 ARG A C 11
ATOM 9226 O O . ARG A 1 20 ? 8.983 1.700 18.643 1.00 0.00 20 ARG A O 11
ATOM 9244 N N . ALA A 1 21 ? 10.194 1.038 20.435 1.00 0.00 21 ALA A N 11
ATOM 9245 C CA . ALA A 1 21 ? 9.180 0.116 20.918 1.00 0.00 21 ALA A CA 11
ATOM 9246 C C . ALA A 1 21 ? 7.894 0.889 21.218 1.00 0.00 21 ALA A C 11
ATOM 9247 O O . ALA A 1 21 ? 6.828 0.547 20.711 1.00 0.00 21 ALA A O 11
ATOM 9254 N N . TYR A 1 22 ? 8.038 1.917 22.041 1.00 0.00 22 TYR A N 11
ATOM 9255 C CA . TYR A 1 22 ? 6.901 2.742 22.414 1.00 0.00 22 TYR A CA 11
ATOM 9256 C C . TYR A 1 22 ? 5.980 2.979 21.217 1.00 0.00 22 TYR A C 11
ATOM 9257 O O . TYR A 1 22 ? 4.774 3.163 21.383 1.00 0.00 22 TYR A O 11
ATOM 9274 N N . LEU A 1 23 ? 6.581 2.968 20.036 1.00 0.00 23 LEU A N 11
ATOM 9275 C CA . LEU A 1 23 ? 5.830 3.181 18.811 1.00 0.00 23 LEU A CA 11
ATOM 9276 C C . LEU A 1 23 ? 5.144 1.874 18.406 1.00 0.00 23 LEU A C 11
ATOM 9277 O O . LEU A 1 23 ? 3.924 1.830 18.252 1.00 0.00 23 LEU A O 11
ATOM 9292 N N . GLU A 1 24 ? 5.958 0.841 18.243 1.00 0.00 24 GLU A N 11
ATOM 9293 C CA . GLU A 1 24 ? 5.446 -0.462 17.858 1.00 0.00 24 GLU A CA 11
ATOM 9294 C C . GLU A 1 24 ? 4.444 -0.967 18.899 1.00 0.00 24 GLU A C 11
ATOM 9295 O O . GLU A 1 24 ? 3.545 -1.740 18.576 1.00 0.00 24 GLU A O 11
ATOM 9305 N N . SER A 1 25 ? 4.635 -0.509 20.128 1.00 0.00 25 SER A N 11
ATOM 9306 C CA . SER A 1 25 ? 3.760 -0.905 21.217 1.00 0.00 25 SER A CA 11
ATOM 9307 C C . SER A 1 25 ? 2.343 -0.384 20.966 1.00 0.00 25 SER A C 11
ATOM 9308 O O . SER A 1 25 ? 1.376 -1.141 21.040 1.00 0.00 25 SER A O 11
ATOM 9315 N N . GLU A 1 26 ? 2.264 0.907 20.675 1.00 0.00 26 GLU A N 11
ATOM 9316 C CA . GLU A 1 26 ? 0.982 1.538 20.412 1.00 0.00 26 GLU A CA 11
ATOM 9317 C C . GLU A 1 26 ? 0.306 0.884 19.205 1.00 0.00 26 GLU A C 11
ATOM 9318 O O . GLU A 1 26 ? -0.912 0.964 19.053 1.00 0.00 26 GLU A O 11
ATOM 9328 N N . VAL A 1 27 ? 1.126 0.252 18.378 1.00 0.00 27 VAL A N 11
ATOM 9329 C CA . VAL A 1 27 ? 0.622 -0.414 17.190 1.00 0.00 27 VAL A CA 11
ATOM 9330 C C . VAL A 1 27 ? 0.071 -1.789 17.576 1.00 0.00 27 VAL A C 11
ATOM 9331 O O . VAL A 1 27 ? -1.031 -2.155 17.172 1.00 0.00 27 VAL A O 11
ATOM 9344 N N . ALA A 1 28 ? 0.864 -2.512 18.353 1.00 0.00 28 ALA A N 11
ATOM 9345 C CA . ALA A 1 28 ? 0.469 -3.837 18.798 1.00 0.00 28 ALA A CA 11
ATOM 9346 C C . ALA A 1 28 ? -0.713 -3.716 19.762 1.00 0.00 28 ALA A C 11
ATOM 9347 O O . ALA A 1 28 ? -1.634 -4.530 19.724 1.00 0.00 28 ALA A O 11
ATOM 9354 N N . ILE A 1 29 ? -0.649 -2.693 20.602 1.00 0.00 29 ILE A N 11
ATOM 9355 C CA . ILE A 1 29 ? -1.702 -2.455 21.573 1.00 0.00 29 ILE A CA 11
ATOM 9356 C C . ILE A 1 29 ? -3.018 -2.196 20.838 1.00 0.00 29 ILE A C 11
ATOM 9357 O O . ILE A 1 29 ? -4.093 -2.501 21.354 1.00 0.00 29 ILE A O 11
ATOM 9372 N N . SER A 1 30 ? -2.892 -1.635 19.644 1.00 0.00 30 SER A N 11
ATOM 9373 C CA . SER A 1 30 ? -4.058 -1.331 18.833 1.00 0.00 30 SER A CA 11
ATOM 9374 C C . SER A 1 30 ? -4.574 -2.605 18.161 1.00 0.00 30 SER A C 11
ATOM 9375 O O . SER A 1 30 ? -5.781 -2.781 18.001 1.00 0.00 30 SER A O 11
ATOM 9382 N N . GLU A 1 31 ? -3.635 -3.459 17.784 1.00 0.00 31 GLU A N 11
ATOM 9383 C CA . GLU A 1 31 ? -3.979 -4.712 17.132 1.00 0.00 31 GLU A CA 11
ATOM 9384 C C . GLU A 1 31 ? -5.019 -5.471 17.958 1.00 0.00 31 GLU A C 11
ATOM 9385 O O . GLU A 1 31 ? -5.778 -6.276 17.419 1.00 0.00 31 GLU A O 11
ATOM 9395 N N . GLU A 1 32 ? -5.023 -5.188 19.253 1.00 0.00 32 GLU A N 11
ATOM 9396 C CA . GLU A 1 32 ? -5.957 -5.834 20.158 1.00 0.00 32 GLU A CA 11
ATOM 9397 C C . GLU A 1 32 ? -7.317 -5.134 20.105 1.00 0.00 32 GLU A C 11
ATOM 9398 O O . GLU A 1 32 ? -8.348 -5.754 20.363 1.00 0.00 32 GLU A O 11
ATOM 9408 N N . LEU A 1 33 ? -7.275 -3.853 19.769 1.00 0.00 33 LEU A N 11
ATOM 9409 C CA . LEU A 1 33 ? -8.491 -3.063 19.679 1.00 0.00 33 LEU A CA 11
ATOM 9410 C C . LEU A 1 33 ? -9.393 -3.645 18.588 1.00 0.00 33 LEU A C 11
ATOM 9411 O O . LEU A 1 33 ? -10.585 -3.854 18.809 1.00 0.00 33 LEU A O 11
ATOM 9426 N N . VAL A 1 34 ? -8.789 -3.888 17.434 1.00 0.00 34 VAL A N 11
ATOM 9427 C CA . VAL A 1 34 ? -9.522 -4.441 16.308 1.00 0.00 34 VAL A CA 11
ATOM 9428 C C . VAL A 1 34 ? -10.102 -5.802 16.702 1.00 0.00 34 VAL A C 11
ATOM 9429 O O . VAL A 1 34 ? -11.129 -6.220 16.169 1.00 0.00 34 VAL A O 11
ATOM 9442 N N . GLN A 1 35 ? -9.419 -6.455 17.631 1.00 0.00 35 GLN A N 11
ATOM 9443 C CA . GLN A 1 35 ? -9.853 -7.759 18.102 1.00 0.00 35 GLN A CA 11
ATOM 9444 C C . GLN A 1 35 ? -10.959 -7.605 19.146 1.00 0.00 35 GLN A C 11
ATOM 9445 O O . GLN A 1 35 ? -11.829 -8.466 19.267 1.00 0.00 35 GLN A O 11
ATOM 9457 N N . LYS A 1 36 ? -10.891 -6.501 19.876 1.00 0.00 36 LYS A N 11
ATOM 9458 C CA . LYS A 1 36 ? -11.876 -6.222 20.907 1.00 0.00 36 LYS A CA 11
ATOM 9459 C C . LYS A 1 36 ? -13.230 -5.940 20.250 1.00 0.00 36 LYS A C 11
ATOM 9460 O O . LYS A 1 36 ? -14.274 -6.100 20.880 1.00 0.00 36 LYS A O 11
ATOM 9475 N N . TYR A 1 37 ? -13.167 -5.526 18.993 1.00 0.00 37 TYR A N 11
ATOM 9476 C CA . TYR A 1 37 ? -14.375 -5.221 18.245 1.00 0.00 37 TYR A CA 11
ATOM 9477 C C . TYR A 1 37 ? -15.341 -6.407 18.256 1.00 0.00 37 TYR A C 11
ATOM 9478 O O . TYR A 1 37 ? -16.543 -6.230 18.446 1.00 0.00 37 TYR A O 11
ATOM 9495 N N . SER A 1 38 ? -14.780 -7.589 18.051 1.00 0.00 38 SER A N 11
ATOM 9496 C CA . SER A 1 38 ? -15.576 -8.804 18.035 1.00 0.00 38 SER A CA 11
ATOM 9497 C C . SER A 1 38 ? -16.401 -8.905 19.320 1.00 0.00 38 SER A C 11
ATOM 9498 O O . SER A 1 38 ? -17.564 -9.306 19.286 1.00 0.00 38 SER A O 11
ATOM 9505 N N . ASN A 1 39 ? -15.766 -8.537 20.423 1.00 0.00 39 ASN A N 11
ATOM 9506 C CA . ASN A 1 39 ? -16.427 -8.582 21.716 1.00 0.00 39 ASN A CA 11
ATOM 9507 C C . ASN A 1 39 ? -17.253 -7.308 21.907 1.00 0.00 39 ASN A C 11
ATOM 9508 O O . ASN A 1 39 ? -18.355 -7.355 22.450 1.00 0.00 39 ASN A O 11
ATOM 9518 N N . SER A 1 40 ? -16.689 -6.200 21.447 1.00 0.00 40 SER A N 11
ATOM 9519 C CA . SER A 1 40 ? -17.360 -4.917 21.560 1.00 0.00 40 SER A CA 11
ATOM 9520 C C . SER A 1 40 ? -18.647 -4.924 20.731 1.00 0.00 40 SER A C 11
ATOM 9521 O O . SER A 1 40 ? -19.632 -4.290 21.104 1.00 0.00 40 SER A O 11
ATOM 9528 N N . ALA A 1 41 ? -18.594 -5.648 19.623 1.00 0.00 41 ALA A N 11
ATOM 9529 C CA . ALA A 1 41 ? -19.742 -5.746 18.738 1.00 0.00 41 ALA A CA 11
ATOM 9530 C C . ALA A 1 41 ? -20.978 -6.127 19.555 1.00 0.00 41 ALA A C 11
ATOM 9531 O O . ALA A 1 41 ? -22.107 -5.876 19.134 1.00 0.00 41 ALA A O 11
ATOM 9538 N N . LEU A 1 42 ? -20.725 -6.727 20.709 1.00 0.00 42 LEU A N 11
ATOM 9539 C CA . LEU A 1 42 ? -21.803 -7.144 21.589 1.00 0.00 42 LEU A CA 11
ATOM 9540 C C . LEU A 1 42 ? -22.833 -6.018 21.696 1.00 0.00 42 LEU A C 11
ATOM 9541 O O . LEU A 1 42 ? -24.010 -6.270 21.951 1.00 0.00 42 LEU A O 11
ATOM 9556 N N . GLY A 1 43 ? -22.354 -4.799 21.496 1.00 0.00 43 GLY A N 11
ATOM 9557 C CA . GLY A 1 43 ? -23.218 -3.634 21.567 1.00 0.00 43 GLY A CA 11
ATOM 9558 C C . GLY A 1 43 ? -22.682 -2.499 20.691 1.00 0.00 43 GLY A C 11
ATOM 9559 O O . GLY A 1 43 ? -22.448 -1.393 21.176 1.00 0.00 43 GLY A O 11
ATOM 9563 N N . HIS A 1 44 ? -22.505 -2.812 19.416 1.00 0.00 44 HIS A N 11
ATOM 9564 C CA . HIS A 1 44 ? -22.001 -1.833 18.468 1.00 0.00 44 HIS A CA 11
ATOM 9565 C C . HIS A 1 44 ? -20.930 -0.972 19.140 1.00 0.00 44 HIS A C 11
ATOM 9566 O O . HIS A 1 44 ? -20.771 0.201 18.806 1.00 0.00 44 HIS A O 11
ATOM 9580 N N . VAL A 1 45 ? -20.223 -1.588 20.077 1.00 0.00 45 VAL A N 11
ATOM 9581 C CA . VAL A 1 45 ? -19.171 -0.892 20.799 1.00 0.00 45 VAL A CA 11
ATOM 9582 C C . VAL A 1 45 ? -17.883 -0.925 19.974 1.00 0.00 45 VAL A C 11
ATOM 9583 O O . VAL A 1 45 ? -17.023 -0.059 20.125 1.00 0.00 45 VAL A O 11
ATOM 9596 N N . ASN A 1 46 ? -17.792 -1.934 19.120 1.00 0.00 46 ASN A N 11
ATOM 9597 C CA . ASN A 1 46 ? -16.623 -2.092 18.271 1.00 0.00 46 ASN A CA 11
ATOM 9598 C C . ASN A 1 46 ? -16.421 -0.819 17.447 1.00 0.00 46 ASN A C 11
ATOM 9599 O O . ASN A 1 46 ? -15.332 -0.576 16.930 1.00 0.00 46 ASN A O 11
ATOM 9609 N N . CYS A 1 47 ? -17.489 -0.039 17.350 1.00 0.00 47 CYS A N 11
ATOM 9610 C CA . CYS A 1 47 ? -17.442 1.203 16.598 1.00 0.00 47 CYS A CA 11
ATOM 9611 C C . CYS A 1 47 ? -16.979 2.318 17.538 1.00 0.00 47 CYS A C 11
ATOM 9612 O O . CYS A 1 47 ? -16.402 3.309 17.095 1.00 0.00 47 CYS A O 11
ATOM 9619 N N . THR A 1 48 ? -17.248 2.117 18.820 1.00 0.00 48 THR A N 11
ATOM 9620 C CA . THR A 1 48 ? -16.866 3.093 19.827 1.00 0.00 48 THR A CA 11
ATOM 9621 C C . THR A 1 48 ? -15.420 2.865 20.267 1.00 0.00 48 THR A C 11
ATOM 9622 O O . THR A 1 48 ? -14.780 3.770 20.803 1.00 0.00 48 THR A O 11
ATOM 9633 N N . ILE A 1 49 ? -14.944 1.652 20.026 1.00 0.00 49 ILE A N 11
ATOM 9634 C CA . ILE A 1 49 ? -13.584 1.295 20.392 1.00 0.00 49 ILE A CA 11
ATOM 9635 C C . ILE A 1 49 ? -12.637 1.678 19.253 1.00 0.00 49 ILE A C 11
ATOM 9636 O O . ILE A 1 49 ? -11.607 2.309 19.483 1.00 0.00 49 ILE A O 11
ATOM 9651 N N . LYS A 1 50 ? -13.021 1.281 18.048 1.00 0.00 50 LYS A N 11
ATOM 9652 C CA . LYS A 1 50 ? -12.218 1.576 16.873 1.00 0.00 50 LYS A CA 11
ATOM 9653 C C . LYS A 1 50 ? -12.145 3.092 16.677 1.00 0.00 50 LYS A C 11
ATOM 9654 O O . LYS A 1 50 ? -11.181 3.603 16.108 1.00 0.00 50 LYS A O 11
ATOM 9669 N N . GLU A 1 51 ? -13.177 3.769 17.160 1.00 0.00 51 GLU A N 11
ATOM 9670 C CA . GLU A 1 51 ? -13.242 5.216 17.045 1.00 0.00 51 GLU A CA 11
ATOM 9671 C C . GLU A 1 51 ? -11.859 5.830 17.277 1.00 0.00 51 GLU A C 11
ATOM 9672 O O . GLU A 1 51 ? -11.481 6.790 16.609 1.00 0.00 51 GLU A O 11
ATOM 9682 N N . LEU A 1 52 ? -11.142 5.249 18.229 1.00 0.00 52 LEU A N 11
ATOM 9683 C CA . LEU A 1 52 ? -9.809 5.726 18.558 1.00 0.00 52 LEU A CA 11
ATOM 9684 C C . LEU A 1 52 ? -8.774 4.909 17.783 1.00 0.00 52 LEU A C 11
ATOM 9685 O O . LEU A 1 52 ? -8.061 5.446 16.936 1.00 0.00 52 LEU A O 11
ATOM 9700 N N . ARG A 1 53 ? -8.723 3.623 18.100 1.00 0.00 53 ARG A N 11
ATOM 9701 C CA . ARG A 1 53 ? -7.787 2.727 17.444 1.00 0.00 53 ARG A CA 11
ATOM 9702 C C . ARG A 1 53 ? -7.625 3.111 15.972 1.00 0.00 53 ARG A C 11
ATOM 9703 O O . ARG A 1 53 ? -6.590 3.641 15.575 1.00 0.00 53 ARG A O 11
ATOM 9721 N N . ARG A 1 54 ? -8.667 2.830 15.203 1.00 0.00 54 ARG A N 11
ATOM 9722 C CA . ARG A 1 54 ? -8.655 3.141 13.783 1.00 0.00 54 ARG A CA 11
ATOM 9723 C C . ARG A 1 54 ? -9.339 4.484 13.527 1.00 0.00 54 ARG A C 11
ATOM 9724 O O . ARG A 1 54 ? -8.743 5.387 12.941 1.00 0.00 54 ARG A O 11
ATOM 9742 N N . LEU A 1 55 ? -10.581 4.575 13.979 1.00 0.00 55 LEU A N 11
ATOM 9743 C CA . LEU A 1 55 ? -11.354 5.793 13.807 1.00 0.00 55 LEU A CA 11
ATOM 9744 C C . LEU A 1 55 ? -11.971 5.808 12.406 1.00 0.00 55 LEU A C 11
ATOM 9745 O O . LEU A 1 55 ? -12.319 6.867 11.888 1.00 0.00 55 LEU A O 11
ATOM 9760 N N . PHE A 1 56 ? -12.087 4.618 11.834 1.00 0.00 56 PHE A N 11
ATOM 9761 C CA . PHE A 1 56 ? -12.656 4.480 10.505 1.00 0.00 56 PHE A CA 11
ATOM 9762 C C . PHE A 1 56 ? -13.343 3.123 10.340 1.00 0.00 56 PHE A C 11
ATOM 9763 O O . PHE A 1 56 ? -14.450 3.044 9.808 1.00 0.00 56 PHE A O 11
ATOM 9779 N N . LEU A 1 57 ? -12.659 2.089 10.807 1.00 0.00 57 LEU A N 11
ATOM 9780 C CA . LEU A 1 57 ? -13.191 0.739 10.718 1.00 0.00 57 LEU A CA 11
ATOM 9781 C C . LEU A 1 57 ? -14.698 0.771 10.976 1.00 0.00 57 LEU A C 11
ATOM 9782 O O . LEU A 1 57 ? -15.444 -0.035 10.422 1.00 0.00 57 LEU A O 11
ATOM 9797 N N . VAL A 1 58 ? -15.101 1.710 11.820 1.00 0.00 58 VAL A N 11
ATOM 9798 C CA . VAL A 1 58 ? -16.506 1.857 12.160 1.00 0.00 58 VAL A CA 11
ATOM 9799 C C . VAL A 1 58 ? -17.139 0.472 12.304 1.00 0.00 58 VAL A C 11
ATOM 9800 O O . VAL A 1 58 ? -17.932 0.057 11.460 1.00 0.00 58 VAL A O 11
ATOM 9813 N N . ASP A 1 59 ? -16.766 -0.205 13.380 1.00 0.00 59 ASP A N 11
ATOM 9814 C CA . ASP A 1 59 ? -17.287 -1.535 13.646 1.00 0.00 59 ASP A CA 11
ATOM 9815 C C . ASP A 1 59 ? -16.703 -2.519 12.632 1.00 0.00 59 ASP A C 11
ATOM 9816 O O . ASP A 1 59 ? -16.059 -3.498 13.010 1.00 0.00 59 ASP A O 11
ATOM 9824 N N . ASP A 1 60 ? -16.946 -2.227 11.362 1.00 0.00 60 ASP A N 11
ATOM 9825 C CA . ASP A 1 60 ? -16.451 -3.075 10.291 1.00 0.00 60 ASP A CA 11
ATOM 9826 C C . ASP A 1 60 ? -17.123 -4.446 10.379 1.00 0.00 60 ASP A C 11
ATOM 9827 O O . ASP A 1 60 ? -17.875 -4.831 9.485 1.00 0.00 60 ASP A O 11
ATOM 9835 N N . ARG A 1 1 ? 2.088 -16.845 22.645 1.00 0.00 1 ARG A N 12
ATOM 9836 C CA . ARG A 1 1 ? 1.149 -17.881 22.254 1.00 0.00 1 ARG A CA 12
ATOM 9837 C C . ARG A 1 1 ? 1.685 -18.656 21.048 1.00 0.00 1 ARG A C 12
ATOM 9838 O O . ARG A 1 1 ? 1.406 -19.844 20.895 1.00 0.00 1 ARG A O 12
ATOM 9856 N N . ILE A 1 2 ? 2.445 -17.951 20.222 1.00 0.00 2 ILE A N 12
ATOM 9857 C CA . ILE A 1 2 ? 3.022 -18.556 19.035 1.00 0.00 2 ILE A CA 12
ATOM 9858 C C . ILE A 1 2 ? 4.184 -19.464 19.445 1.00 0.00 2 ILE A C 12
ATOM 9859 O O . ILE A 1 2 ? 4.154 -20.668 19.194 1.00 0.00 2 ILE A O 12
ATOM 9874 N N . TYR A 1 3 ? 5.180 -18.851 20.067 1.00 0.00 3 TYR A N 12
ATOM 9875 C CA . TYR A 1 3 ? 6.350 -19.588 20.514 1.00 0.00 3 TYR A CA 12
ATOM 9876 C C . TYR A 1 3 ? 7.235 -18.721 21.411 1.00 0.00 3 TYR A C 12
ATOM 9877 O O . TYR A 1 3 ? 7.773 -19.201 22.408 1.00 0.00 3 TYR A O 12
ATOM 9894 N N . LYS A 1 4 ? 7.360 -17.460 21.024 1.00 0.00 4 LYS A N 12
ATOM 9895 C CA . LYS A 1 4 ? 8.171 -16.522 21.780 1.00 0.00 4 LYS A CA 12
ATOM 9896 C C . LYS A 1 4 ? 7.260 -15.658 22.655 1.00 0.00 4 LYS A C 12
ATOM 9897 O O . LYS A 1 4 ? 6.283 -16.150 23.216 1.00 0.00 4 LYS A O 12
ATOM 9912 N N . GLY A 1 5 ? 7.613 -14.384 22.744 1.00 0.00 5 GLY A N 12
ATOM 9913 C CA . GLY A 1 5 ? 6.841 -13.446 23.541 1.00 0.00 5 GLY A CA 12
ATOM 9914 C C . GLY A 1 5 ? 7.649 -12.953 24.743 1.00 0.00 5 GLY A C 12
ATOM 9915 O O . GLY A 1 5 ? 7.314 -11.933 25.343 1.00 0.00 5 GLY A O 12
ATOM 9919 N N . VAL A 1 6 ? 8.698 -13.698 25.057 1.00 0.00 6 VAL A N 12
ATOM 9920 C CA . VAL A 1 6 ? 9.556 -13.348 26.177 1.00 0.00 6 VAL A CA 12
ATOM 9921 C C . VAL A 1 6 ? 10.868 -12.768 25.645 1.00 0.00 6 VAL A C 12
ATOM 9922 O O . VAL A 1 6 ? 11.381 -11.787 26.183 1.00 0.00 6 VAL A O 12
ATOM 9935 N N . ILE A 1 7 ? 11.374 -13.399 24.596 1.00 0.00 7 ILE A N 12
ATOM 9936 C CA . ILE A 1 7 ? 12.617 -12.957 23.986 1.00 0.00 7 ILE A CA 12
ATOM 9937 C C . ILE A 1 7 ? 12.419 -11.564 23.384 1.00 0.00 7 ILE A C 12
ATOM 9938 O O . ILE A 1 7 ? 13.377 -10.807 23.234 1.00 0.00 7 ILE A O 12
ATOM 9953 N N . GLN A 1 8 ? 11.170 -11.268 23.057 1.00 0.00 8 GLN A N 12
ATOM 9954 C CA . GLN A 1 8 ? 10.833 -9.979 22.476 1.00 0.00 8 GLN A CA 12
ATOM 9955 C C . GLN A 1 8 ? 10.878 -8.887 23.547 1.00 0.00 8 GLN A C 12
ATOM 9956 O O . GLN A 1 8 ? 11.501 -7.846 23.350 1.00 0.00 8 GLN A O 12
ATOM 9968 N N . ALA A 1 9 ? 10.207 -9.163 24.655 1.00 0.00 9 ALA A N 12
ATOM 9969 C CA . ALA A 1 9 ? 10.161 -8.216 25.756 1.00 0.00 9 ALA A CA 12
ATOM 9970 C C . ALA A 1 9 ? 11.562 -8.066 26.353 1.00 0.00 9 ALA A C 12
ATOM 9971 O O . ALA A 1 9 ? 12.046 -6.950 26.533 1.00 0.00 9 ALA A O 12
ATOM 9978 N N . ILE A 1 10 ? 12.174 -9.205 26.640 1.00 0.00 10 ILE A N 12
ATOM 9979 C CA . ILE A 1 10 ? 13.510 -9.214 27.212 1.00 0.00 10 ILE A CA 12
ATOM 9980 C C . ILE A 1 10 ? 14.454 -8.426 26.301 1.00 0.00 10 ILE A C 12
ATOM 9981 O O . ILE A 1 10 ? 15.489 -7.936 26.751 1.00 0.00 10 ILE A O 12
ATOM 9996 N N . GLN A 1 11 ? 14.064 -8.330 25.039 1.00 0.00 11 GLN A N 12
ATOM 9997 C CA . GLN A 1 11 ? 14.863 -7.610 24.062 1.00 0.00 11 GLN A CA 12
ATOM 9998 C C . GLN A 1 11 ? 14.917 -6.121 24.413 1.00 0.00 11 GLN A C 12
ATOM 9999 O O . GLN A 1 11 ? 15.983 -5.510 24.378 1.00 0.00 11 GLN A O 12
ATOM 10011 N N . LYS A 1 12 ? 13.753 -5.581 24.743 1.00 0.00 12 LYS A N 12
ATOM 10012 C CA . LYS A 1 12 ? 13.655 -4.176 25.100 1.00 0.00 12 LYS A CA 12
ATOM 10013 C C . LYS A 1 12 ? 14.041 -3.999 26.569 1.00 0.00 12 LYS A C 12
ATOM 10014 O O . LYS A 1 12 ? 14.934 -3.217 26.890 1.00 0.00 12 LYS A O 12
ATOM 10029 N N . SER A 1 13 ? 13.350 -4.739 27.424 1.00 0.00 13 SER A N 12
ATOM 10030 C CA . SER A 1 13 ? 13.610 -4.675 28.852 1.00 0.00 13 SER A CA 12
ATOM 10031 C C . SER A 1 13 ? 15.114 -4.770 29.114 1.00 0.00 13 SER A C 12
ATOM 10032 O O . SER A 1 13 ? 15.599 -4.306 30.146 1.00 0.00 13 SER A O 12
ATOM 10039 N N . ASP A 1 14 ? 15.811 -5.374 28.163 1.00 0.00 14 ASP A N 12
ATOM 10040 C CA . ASP A 1 14 ? 17.251 -5.536 28.279 1.00 0.00 14 ASP A CA 12
ATOM 10041 C C . ASP A 1 14 ? 17.920 -4.161 28.237 1.00 0.00 14 ASP A C 12
ATOM 10042 O O . ASP A 1 14 ? 18.891 -3.916 28.951 1.00 0.00 14 ASP A O 12
ATOM 10050 N N . GLU A 1 15 ? 17.374 -3.299 27.392 1.00 0.00 15 GLU A N 12
ATOM 10051 C CA . GLU A 1 15 ? 17.905 -1.954 27.246 1.00 0.00 15 GLU A CA 12
ATOM 10052 C C . GLU A 1 15 ? 17.063 -0.960 28.049 1.00 0.00 15 GLU A C 12
ATOM 10053 O O . GLU A 1 15 ? 17.577 0.047 28.532 1.00 0.00 15 GLU A O 12
ATOM 10063 N N . GLY A 1 16 ? 15.782 -1.279 28.166 1.00 0.00 16 GLY A N 12
ATOM 10064 C CA . GLY A 1 16 ? 14.863 -0.427 28.900 1.00 0.00 16 GLY A CA 12
ATOM 10065 C C . GLY A 1 16 ? 13.563 -0.220 28.120 1.00 0.00 16 GLY A C 12
ATOM 10066 O O . GLY A 1 16 ? 12.541 -0.825 28.438 1.00 0.00 16 GLY A O 12
ATOM 10070 N N . HIS A 1 17 ? 13.646 0.637 27.113 1.00 0.00 17 HIS A N 12
ATOM 10071 C CA . HIS A 1 17 ? 12.489 0.932 26.285 1.00 0.00 17 HIS A CA 12
ATOM 10072 C C . HIS A 1 17 ? 12.842 2.033 25.283 1.00 0.00 17 HIS A C 12
ATOM 10073 O O . HIS A 1 17 ? 12.805 3.217 25.615 1.00 0.00 17 HIS A O 12
ATOM 10087 N N . PRO A 1 18 ? 13.187 1.593 24.043 1.00 0.00 18 PRO A N 12
ATOM 10088 C CA . PRO A 1 18 ? 13.546 2.527 22.990 1.00 0.00 18 PRO A CA 12
ATOM 10089 C C . PRO A 1 18 ? 12.306 3.230 22.433 1.00 0.00 18 PRO A C 12
ATOM 10090 O O . PRO A 1 18 ? 11.213 2.668 22.445 1.00 0.00 18 PRO A O 12
ATOM 10098 N N . PHE A 1 19 ? 12.520 4.449 21.959 1.00 0.00 19 PHE A N 12
ATOM 10099 C CA . PHE A 1 19 ? 11.433 5.235 21.400 1.00 0.00 19 PHE A CA 12
ATOM 10100 C C . PHE A 1 19 ? 10.753 4.489 20.249 1.00 0.00 19 PHE A C 12
ATOM 10101 O O . PHE A 1 19 ? 9.627 4.812 19.875 1.00 0.00 19 PHE A O 12
ATOM 10117 N N . ARG A 1 20 ? 11.467 3.505 19.721 1.00 0.00 20 ARG A N 12
ATOM 10118 C CA . ARG A 1 20 ? 10.947 2.712 18.620 1.00 0.00 20 ARG A CA 12
ATOM 10119 C C . ARG A 1 20 ? 9.903 1.717 19.131 1.00 0.00 20 ARG A C 12
ATOM 10120 O O . ARG A 1 20 ? 8.874 1.508 18.490 1.00 0.00 20 ARG A O 12
ATOM 10138 N N . ALA A 1 21 ? 10.203 1.130 20.280 1.00 0.00 21 ALA A N 12
ATOM 10139 C CA . ALA A 1 21 ? 9.302 0.162 20.884 1.00 0.00 21 ALA A CA 12
ATOM 10140 C C . ALA A 1 21 ? 7.985 0.853 21.242 1.00 0.00 21 ALA A C 12
ATOM 10141 O O . ALA A 1 21 ? 6.941 0.206 21.313 1.00 0.00 21 ALA A O 12
ATOM 10148 N N . TYR A 1 22 ? 8.077 2.156 21.460 1.00 0.00 22 TYR A N 12
ATOM 10149 C CA . TYR A 1 22 ? 6.905 2.941 21.809 1.00 0.00 22 TYR A CA 12
ATOM 10150 C C . TYR A 1 22 ? 5.951 3.062 20.619 1.00 0.00 22 TYR A C 12
ATOM 10151 O O . TYR A 1 22 ? 4.733 3.050 20.791 1.00 0.00 22 TYR A O 12
ATOM 10168 N N . LEU A 1 23 ? 6.540 3.173 19.437 1.00 0.00 23 LEU A N 12
ATOM 10169 C CA . LEU A 1 23 ? 5.758 3.297 18.219 1.00 0.00 23 LEU A CA 12
ATOM 10170 C C . LEU A 1 23 ? 5.281 1.909 17.783 1.00 0.00 23 LEU A C 12
ATOM 10171 O O . LEU A 1 23 ? 4.128 1.741 17.389 1.00 0.00 23 LEU A O 12
ATOM 10186 N N . GLU A 1 24 ? 6.193 0.952 17.869 1.00 0.00 24 GLU A N 12
ATOM 10187 C CA . GLU A 1 24 ? 5.879 -0.415 17.487 1.00 0.00 24 GLU A CA 12
ATOM 10188 C C . GLU A 1 24 ? 4.819 -0.998 18.424 1.00 0.00 24 GLU A C 12
ATOM 10189 O O . GLU A 1 24 ? 4.050 -1.872 18.029 1.00 0.00 24 GLU A O 12
ATOM 10199 N N . SER A 1 25 ? 4.814 -0.490 19.648 1.00 0.00 25 SER A N 12
ATOM 10200 C CA . SER A 1 25 ? 3.861 -0.950 20.645 1.00 0.00 25 SER A CA 12
ATOM 10201 C C . SER A 1 25 ? 2.442 -0.555 20.232 1.00 0.00 25 SER A C 12
ATOM 10202 O O . SER A 1 25 ? 1.501 -1.327 20.415 1.00 0.00 25 SER A O 12
ATOM 10209 N N . GLU A 1 26 ? 2.331 0.646 19.683 1.00 0.00 26 GLU A N 12
ATOM 10210 C CA . GLU A 1 26 ? 1.042 1.152 19.243 1.00 0.00 26 GLU A CA 12
ATOM 10211 C C . GLU A 1 26 ? 0.359 0.137 18.324 1.00 0.00 26 GLU A C 12
ATOM 10212 O O . GLU A 1 26 ? -0.861 0.158 18.168 1.00 0.00 26 GLU A O 12
ATOM 10222 N N . VAL A 1 27 ? 1.176 -0.727 17.739 1.00 0.00 27 VAL A N 12
ATOM 10223 C CA . VAL A 1 27 ? 0.666 -1.748 16.840 1.00 0.00 27 VAL A CA 12
ATOM 10224 C C . VAL A 1 27 ? 0.127 -2.921 17.660 1.00 0.00 27 VAL A C 12
ATOM 10225 O O . VAL A 1 27 ? -1.027 -3.317 17.501 1.00 0.00 27 VAL A O 12
ATOM 10238 N N . ALA A 1 28 ? 0.988 -3.446 18.519 1.00 0.00 28 ALA A N 12
ATOM 10239 C CA . ALA A 1 28 ? 0.613 -4.566 19.365 1.00 0.00 28 ALA A CA 12
ATOM 10240 C C . ALA A 1 28 ? -0.508 -4.132 20.311 1.00 0.00 28 ALA A C 12
ATOM 10241 O O . ALA A 1 28 ? -1.333 -4.950 20.718 1.00 0.00 28 ALA A O 12
ATOM 10248 N N . ILE A 1 29 ? -0.501 -2.848 20.635 1.00 0.00 29 ILE A N 12
ATOM 10249 C CA . ILE A 1 29 ? -1.508 -2.296 21.526 1.00 0.00 29 ILE A CA 12
ATOM 10250 C C . ILE A 1 29 ? -2.820 -2.119 20.760 1.00 0.00 29 ILE A C 12
ATOM 10251 O O . ILE A 1 29 ? -3.857 -2.640 21.169 1.00 0.00 29 ILE A O 12
ATOM 10266 N N . SER A 1 30 ? -2.732 -1.382 19.662 1.00 0.00 30 SER A N 12
ATOM 10267 C CA . SER A 1 30 ? -3.900 -1.130 18.835 1.00 0.00 30 SER A CA 12
ATOM 10268 C C . SER A 1 30 ? -4.403 -2.440 18.226 1.00 0.00 30 SER A C 12
ATOM 10269 O O . SER A 1 30 ? -5.586 -2.572 17.919 1.00 0.00 30 SER A O 12
ATOM 10276 N N . GLU A 1 31 ? -3.478 -3.376 18.071 1.00 0.00 31 GLU A N 12
ATOM 10277 C CA . GLU A 1 31 ? -3.813 -4.672 17.504 1.00 0.00 31 GLU A CA 12
ATOM 10278 C C . GLU A 1 31 ? -4.837 -5.388 18.387 1.00 0.00 31 GLU A C 12
ATOM 10279 O O . GLU A 1 31 ? -5.587 -6.239 17.909 1.00 0.00 31 GLU A O 12
ATOM 10289 N N . GLU A 1 32 ? -4.835 -5.020 19.660 1.00 0.00 32 GLU A N 12
ATOM 10290 C CA . GLU A 1 32 ? -5.754 -5.617 20.613 1.00 0.00 32 GLU A CA 12
ATOM 10291 C C . GLU A 1 32 ? -7.116 -4.923 20.544 1.00 0.00 32 GLU A C 12
ATOM 10292 O O . GLU A 1 32 ? -8.133 -5.506 20.915 1.00 0.00 32 GLU A O 12
ATOM 10302 N N . LEU A 1 33 ? -7.091 -3.687 20.065 1.00 0.00 33 LEU A N 12
ATOM 10303 C CA . LEU A 1 33 ? -8.311 -2.908 19.942 1.00 0.00 33 LEU A CA 12
ATOM 10304 C C . LEU A 1 33 ? -9.241 -3.581 18.932 1.00 0.00 33 LEU A C 12
ATOM 10305 O O . LEU A 1 33 ? -10.425 -3.775 19.205 1.00 0.00 33 LEU A O 12
ATOM 10320 N N . VAL A 1 34 ? -8.672 -3.919 17.784 1.00 0.00 34 VAL A N 12
ATOM 10321 C CA . VAL A 1 34 ? -9.436 -4.566 16.731 1.00 0.00 34 VAL A CA 12
ATOM 10322 C C . VAL A 1 34 ? -9.982 -5.898 17.248 1.00 0.00 34 VAL A C 12
ATOM 10323 O O . VAL A 1 34 ? -10.929 -6.445 16.685 1.00 0.00 34 VAL A O 12
ATOM 10336 N N . GLN A 1 35 ? -9.361 -6.381 18.314 1.00 0.00 35 GLN A N 12
ATOM 10337 C CA . GLN A 1 35 ? -9.773 -7.639 18.913 1.00 0.00 35 GLN A CA 12
ATOM 10338 C C . GLN A 1 35 ? -11.005 -7.428 19.796 1.00 0.00 35 GLN A C 12
ATOM 10339 O O . GLN A 1 35 ? -11.692 -8.386 20.150 1.00 0.00 35 GLN A O 12
ATOM 10351 N N . LYS A 1 36 ? -11.247 -6.169 20.127 1.00 0.00 36 LYS A N 12
ATOM 10352 C CA . LYS A 1 36 ? -12.384 -5.820 20.962 1.00 0.00 36 LYS A CA 12
ATOM 10353 C C . LYS A 1 36 ? -13.649 -5.782 20.104 1.00 0.00 36 LYS A C 12
ATOM 10354 O O . LYS A 1 36 ? -14.749 -6.014 20.603 1.00 0.00 36 LYS A O 12
ATOM 10369 N N . TYR A 1 37 ? -13.451 -5.487 18.827 1.00 0.00 37 TYR A N 12
ATOM 10370 C CA . TYR A 1 37 ? -14.564 -5.416 17.895 1.00 0.00 37 TYR A CA 12
ATOM 10371 C C . TYR A 1 37 ? -15.376 -6.711 17.910 1.00 0.00 37 TYR A C 12
ATOM 10372 O O . TYR A 1 37 ? -16.540 -6.723 17.513 1.00 0.00 37 TYR A O 12
ATOM 10389 N N . SER A 1 38 ? -14.731 -7.773 18.372 1.00 0.00 38 SER A N 12
ATOM 10390 C CA . SER A 1 38 ? -15.378 -9.071 18.445 1.00 0.00 38 SER A CA 12
ATOM 10391 C C . SER A 1 38 ? -16.259 -9.147 19.693 1.00 0.00 38 SER A C 12
ATOM 10392 O O . SER A 1 38 ? -17.428 -9.519 19.611 1.00 0.00 38 SER A O 12
ATOM 10399 N N . ASN A 1 39 ? -15.663 -8.788 20.821 1.00 0.00 39 ASN A N 12
ATOM 10400 C CA . ASN A 1 39 ? -16.379 -8.811 22.086 1.00 0.00 39 ASN A CA 12
ATOM 10401 C C . ASN A 1 39 ? -17.186 -7.519 22.233 1.00 0.00 39 ASN A C 12
ATOM 10402 O O . ASN A 1 39 ? -18.410 -7.559 22.360 1.00 0.00 39 ASN A O 12
ATOM 10412 N N . SER A 1 40 ? -16.469 -6.405 22.212 1.00 0.00 40 SER A N 12
ATOM 10413 C CA . SER A 1 40 ? -17.105 -5.105 22.342 1.00 0.00 40 SER A CA 12
ATOM 10414 C C . SER A 1 40 ? -18.297 -5.007 21.388 1.00 0.00 40 SER A C 12
ATOM 10415 O O . SER A 1 40 ? -19.237 -4.256 21.640 1.00 0.00 40 SER A O 12
ATOM 10422 N N . ALA A 1 41 ? -18.218 -5.776 20.312 1.00 0.00 41 ALA A N 12
ATOM 10423 C CA . ALA A 1 41 ? -19.279 -5.785 19.320 1.00 0.00 41 ALA A CA 12
ATOM 10424 C C . ALA A 1 41 ? -20.627 -5.956 20.022 1.00 0.00 41 ALA A C 12
ATOM 10425 O O . ALA A 1 41 ? -21.278 -4.973 20.373 1.00 0.00 41 ALA A O 12
ATOM 10432 N N . LEU A 1 42 ? -21.006 -7.212 20.207 1.00 0.00 42 LEU A N 12
ATOM 10433 C CA . LEU A 1 42 ? -22.266 -7.525 20.861 1.00 0.00 42 LEU A CA 12
ATOM 10434 C C . LEU A 1 42 ? -23.317 -6.489 20.457 1.00 0.00 42 LEU A C 12
ATOM 10435 O O . LEU A 1 42 ? -24.172 -6.121 21.260 1.00 0.00 42 LEU A O 12
ATOM 10450 N N . GLY A 1 43 ? -23.218 -6.049 19.211 1.00 0.00 43 GLY A N 12
ATOM 10451 C CA . GLY A 1 43 ? -24.150 -5.063 18.690 1.00 0.00 43 GLY A CA 12
ATOM 10452 C C . GLY A 1 43 ? -23.420 -4.005 17.857 1.00 0.00 43 GLY A C 12
ATOM 10453 O O . GLY A 1 43 ? -23.405 -4.080 16.630 1.00 0.00 43 GLY A O 12
ATOM 10457 N N . HIS A 1 44 ? -22.835 -3.046 18.559 1.00 0.00 44 HIS A N 12
ATOM 10458 C CA . HIS A 1 44 ? -22.106 -1.976 17.900 1.00 0.00 44 HIS A CA 12
ATOM 10459 C C . HIS A 1 44 ? -21.504 -1.043 18.951 1.00 0.00 44 HIS A C 12
ATOM 10460 O O . HIS A 1 44 ? -21.645 0.176 18.860 1.00 0.00 44 HIS A O 12
ATOM 10474 N N . VAL A 1 45 ? -20.843 -1.649 19.926 1.00 0.00 45 VAL A N 12
ATOM 10475 C CA . VAL A 1 45 ? -20.218 -0.887 20.994 1.00 0.00 45 VAL A CA 12
ATOM 10476 C C . VAL A 1 45 ? -18.764 -0.594 20.623 1.00 0.00 45 VAL A C 12
ATOM 10477 O O . VAL A 1 45 ? -18.274 0.513 20.842 1.00 0.00 45 VAL A O 12
ATOM 10490 N N . ASN A 1 46 ? -18.114 -1.604 20.065 1.00 0.00 46 ASN A N 12
ATOM 10491 C CA . ASN A 1 46 ? -16.725 -1.469 19.661 1.00 0.00 46 ASN A CA 12
ATOM 10492 C C . ASN A 1 46 ? -16.601 -0.326 18.651 1.00 0.00 46 ASN A C 12
ATOM 10493 O O . ASN A 1 46 ? -15.562 0.326 18.571 1.00 0.00 46 ASN A O 12
ATOM 10503 N N . CYS A 1 47 ? -17.677 -0.119 17.907 1.00 0.00 47 CYS A N 12
ATOM 10504 C CA . CYS A 1 47 ? -17.702 0.935 16.906 1.00 0.00 47 CYS A CA 12
ATOM 10505 C C . CYS A 1 47 ? -17.260 2.240 17.571 1.00 0.00 47 CYS A C 12
ATOM 10506 O O . CYS A 1 47 ? -16.762 3.144 16.902 1.00 0.00 47 CYS A O 12
ATOM 10513 N N . THR A 1 48 ? -17.459 2.297 18.879 1.00 0.00 48 THR A N 12
ATOM 10514 C CA . THR A 1 48 ? -17.088 3.476 19.642 1.00 0.00 48 THR A CA 12
ATOM 10515 C C . THR A 1 48 ? -15.611 3.411 20.040 1.00 0.00 48 THR A C 12
ATOM 10516 O O . THR A 1 48 ? -14.965 4.443 20.212 1.00 0.00 48 THR A O 12
ATOM 10527 N N . ILE A 1 49 ? -15.122 2.187 20.176 1.00 0.00 49 ILE A N 12
ATOM 10528 C CA . ILE A 1 49 ? -13.735 1.973 20.551 1.00 0.00 49 ILE A CA 12
ATOM 10529 C C . ILE A 1 49 ? -12.879 1.872 19.286 1.00 0.00 49 ILE A C 12
ATOM 10530 O O . ILE A 1 49 ? -11.653 1.947 19.355 1.00 0.00 49 ILE A O 12
ATOM 10545 N N . LYS A 1 50 ? -13.560 1.702 18.162 1.00 0.00 50 LYS A N 12
ATOM 10546 C CA . LYS A 1 50 ? -12.878 1.589 16.884 1.00 0.00 50 LYS A CA 12
ATOM 10547 C C . LYS A 1 50 ? -12.456 2.982 16.411 1.00 0.00 50 LYS A C 12
ATOM 10548 O O . LYS A 1 50 ? -11.273 3.235 16.193 1.00 0.00 50 LYS A O 12
ATOM 10563 N N . GLU A 1 51 ? -13.448 3.849 16.269 1.00 0.00 51 GLU A N 12
ATOM 10564 C CA . GLU A 1 51 ? -13.195 5.210 15.826 1.00 0.00 51 GLU A CA 12
ATOM 10565 C C . GLU A 1 51 ? -12.195 5.894 16.759 1.00 0.00 51 GLU A C 12
ATOM 10566 O O . GLU A 1 51 ? -11.608 6.915 16.404 1.00 0.00 51 GLU A O 12
ATOM 10576 N N . LEU A 1 52 ? -12.030 5.303 17.934 1.00 0.00 52 LEU A N 12
ATOM 10577 C CA . LEU A 1 52 ? -11.110 5.843 18.920 1.00 0.00 52 LEU A CA 12
ATOM 10578 C C . LEU A 1 52 ? -9.715 5.260 18.684 1.00 0.00 52 LEU A C 12
ATOM 10579 O O . LEU A 1 52 ? -8.711 5.947 18.869 1.00 0.00 52 LEU A O 12
ATOM 10594 N N . ARG A 1 53 ? -9.697 3.998 18.281 1.00 0.00 53 ARG A N 12
ATOM 10595 C CA . ARG A 1 53 ? -8.442 3.314 18.018 1.00 0.00 53 ARG A CA 12
ATOM 10596 C C . ARG A 1 53 ? -8.041 3.486 16.552 1.00 0.00 53 ARG A C 12
ATOM 10597 O O . ARG A 1 53 ? -7.066 4.172 16.248 1.00 0.00 53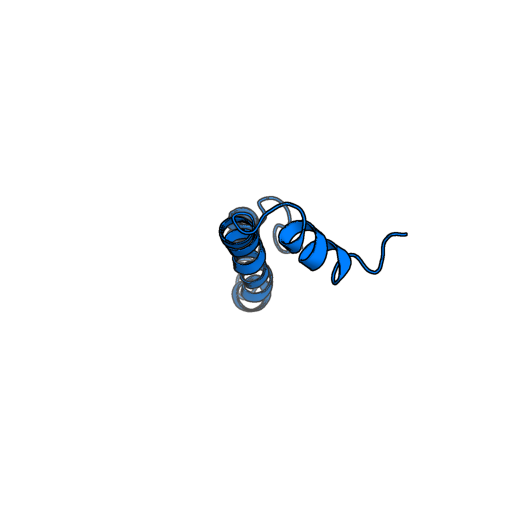 ARG A O 12
ATOM 10615 N N . ARG A 1 54 ? -8.812 2.852 15.681 1.00 0.00 54 ARG A N 12
ATOM 10616 C CA . ARG A 1 54 ? -8.549 2.926 14.254 1.00 0.00 54 ARG A CA 12
ATOM 10617 C C . ARG A 1 54 ? -8.892 4.320 13.724 1.00 0.00 54 ARG A C 12
ATOM 10618 O O . ARG A 1 54 ? -8.074 4.954 13.059 1.00 0.00 54 ARG A O 12
ATOM 10636 N N . LEU A 1 55 ? -10.104 4.757 14.037 1.00 0.00 55 LEU A N 12
ATOM 10637 C CA . LEU A 1 55 ? -10.565 6.063 13.600 1.00 0.00 55 LEU A CA 12
ATOM 10638 C C . LEU A 1 55 ? -11.196 5.938 12.211 1.00 0.00 55 LEU A C 12
ATOM 10639 O O . LEU A 1 55 ? -11.543 6.942 11.591 1.00 0.00 55 LEU A O 12
ATOM 10654 N N . PHE A 1 56 ? -11.323 4.698 11.764 1.00 0.00 56 PHE A N 12
ATOM 10655 C CA . PHE A 1 56 ? -11.905 4.428 10.460 1.00 0.00 56 PHE A CA 12
ATOM 10656 C C . PHE A 1 56 ? -12.701 3.122 10.474 1.00 0.00 56 PHE A C 12
ATOM 10657 O O . PHE A 1 56 ? -13.809 3.060 9.944 1.00 0.00 56 PHE A O 12
ATOM 10673 N N . LEU A 1 57 ? -12.104 2.109 11.086 1.00 0.00 57 LEU A N 12
ATOM 10674 C CA . LEU A 1 57 ? -12.743 0.807 11.175 1.00 0.00 57 LEU A CA 12
ATOM 10675 C C . LEU A 1 57 ? -14.216 0.992 11.546 1.00 0.00 57 LEU A C 12
ATOM 10676 O O . LEU A 1 57 ? -15.096 0.413 10.911 1.00 0.00 57 LEU A O 12
ATOM 10691 N N . VAL A 1 58 ? -14.438 1.799 12.572 1.00 0.00 58 VAL A N 12
ATOM 10692 C CA . VAL A 1 58 ? -15.789 2.068 13.035 1.00 0.00 58 VAL A CA 12
ATOM 10693 C C . VAL A 1 58 ? -16.606 0.774 12.986 1.00 0.00 58 VAL A C 12
ATOM 10694 O O . VAL A 1 58 ? -17.429 0.589 12.091 1.00 0.00 58 VAL A O 12
ATOM 10707 N N . ASP A 1 59 ? -16.351 -0.087 13.959 1.00 0.00 59 ASP A N 12
ATOM 10708 C CA . ASP A 1 59 ? -17.052 -1.357 14.039 1.00 0.00 59 ASP A CA 12
ATOM 10709 C C . ASP A 1 59 ? -16.499 -2.307 12.974 1.00 0.00 59 ASP A C 12
ATOM 10710 O O . ASP A 1 59 ? -16.027 -3.396 13.294 1.00 0.00 59 ASP A O 12
ATOM 10718 N N . ASP A 1 60 ? -16.577 -1.859 11.729 1.00 0.00 60 ASP A N 12
ATOM 10719 C CA . ASP A 1 60 ? -16.091 -2.655 10.616 1.00 0.00 60 ASP A CA 12
ATOM 10720 C C . ASP A 1 60 ? -15.537 -1.726 9.534 1.00 0.00 60 ASP A C 12
ATOM 10721 O O . ASP A 1 60 ? -14.504 -2.016 8.931 1.00 0.00 60 ASP A O 12
ATOM 10729 N N . ARG A 1 1 ? 7.006 29.136 23.448 1.00 0.00 1 ARG A N 13
ATOM 10730 C CA . ARG A 1 1 ? 8.321 28.886 22.882 1.00 0.00 1 ARG A CA 13
ATOM 10731 C C . ARG A 1 1 ? 8.765 27.453 23.183 1.00 0.00 1 ARG A C 13
ATOM 10732 O O . ARG A 1 1 ? 9.624 26.908 22.491 1.00 0.00 1 ARG A O 13
ATOM 10750 N N . ILE A 1 2 ? 8.158 26.884 24.213 1.00 0.00 2 ILE A N 13
ATOM 10751 C CA . ILE A 1 2 ? 8.481 25.525 24.615 1.00 0.00 2 ILE A CA 13
ATOM 10752 C C . ILE A 1 2 ? 7.308 24.605 24.270 1.00 0.00 2 ILE A C 13
ATOM 10753 O O . ILE A 1 2 ? 6.820 23.869 25.127 1.00 0.00 2 ILE A O 13
ATOM 10768 N N . TYR A 1 3 ? 6.890 24.676 23.015 1.00 0.00 3 TYR A N 13
ATOM 10769 C CA . TYR A 1 3 ? 5.783 23.859 22.548 1.00 0.00 3 TYR A CA 13
ATOM 10770 C C . TYR A 1 3 ? 6.290 22.635 21.783 1.00 0.00 3 TYR A C 13
ATOM 10771 O O . TYR A 1 3 ? 5.600 21.620 21.698 1.00 0.00 3 TYR A O 13
ATOM 10788 N N . LYS A 1 4 ? 7.494 22.771 21.244 1.00 0.00 4 LYS A N 13
ATOM 10789 C CA . LYS A 1 4 ? 8.102 21.688 20.489 1.00 0.00 4 LYS A CA 13
ATOM 10790 C C . LYS A 1 4 ? 9.103 20.950 21.380 1.00 0.00 4 LYS A C 13
ATOM 10791 O O . LYS A 1 4 ? 8.860 20.763 22.571 1.00 0.00 4 LYS A O 13
ATOM 10806 N N . GLY A 1 5 ? 10.210 20.553 20.769 1.00 0.00 5 GLY A N 13
ATOM 10807 C CA . GLY A 1 5 ? 11.249 19.839 21.491 1.00 0.00 5 GLY A CA 13
ATOM 10808 C C . GLY A 1 5 ? 10.874 18.368 21.683 1.00 0.00 5 GLY A C 13
ATOM 10809 O O . GLY A 1 5 ? 11.540 17.645 22.422 1.00 0.00 5 GLY A O 13
ATOM 10813 N N . VAL A 1 6 ? 9.809 17.970 21.002 1.00 0.00 6 VAL A N 13
ATOM 10814 C CA . VAL A 1 6 ? 9.338 16.598 21.088 1.00 0.00 6 VAL A CA 13
ATOM 10815 C C . VAL A 1 6 ? 9.549 15.905 19.740 1.00 0.00 6 VAL A C 13
ATOM 10816 O O . VAL A 1 6 ? 10.075 14.794 19.684 1.00 0.00 6 VAL A O 13
ATOM 10829 N N . ILE A 1 7 ? 9.128 16.590 18.686 1.00 0.00 7 ILE A N 13
ATOM 10830 C CA . ILE A 1 7 ? 9.266 16.054 17.342 1.00 0.00 7 ILE A CA 13
ATOM 10831 C C . ILE A 1 7 ? 10.744 16.048 16.949 1.00 0.00 7 ILE A C 13
ATOM 10832 O O . ILE A 1 7 ? 11.161 15.258 16.103 1.00 0.00 7 ILE A O 13
ATOM 10847 N N . GLN A 1 8 ? 11.495 16.937 17.581 1.00 0.00 8 GLN A N 13
ATOM 10848 C CA . GLN A 1 8 ? 12.919 17.044 17.308 1.00 0.00 8 GLN A CA 13
ATOM 10849 C C . GLN A 1 8 ? 13.714 16.177 18.287 1.00 0.00 8 GLN A C 13
ATOM 10850 O O . GLN A 1 8 ? 14.725 15.584 17.915 1.00 0.00 8 GLN A O 13
ATOM 10862 N N . ALA A 1 9 ? 13.226 16.131 19.517 1.00 0.00 9 ALA A N 13
ATOM 10863 C CA . ALA A 1 9 ? 13.878 15.347 20.551 1.00 0.00 9 ALA A CA 13
ATOM 10864 C C . ALA A 1 9 ? 13.655 13.858 20.275 1.00 0.00 9 ALA A C 13
ATOM 10865 O O . ALA A 1 9 ? 14.611 13.089 20.185 1.00 0.00 9 ALA A O 13
ATOM 10872 N N . ILE A 1 10 ? 12.387 13.497 20.146 1.00 0.00 10 ILE A N 13
ATOM 10873 C CA . ILE A 1 10 ? 12.026 12.115 19.882 1.00 0.00 10 ILE A CA 13
ATOM 10874 C C . ILE A 1 10 ? 12.577 11.701 18.515 1.00 0.00 10 ILE A C 13
ATOM 10875 O O . ILE A 1 10 ? 12.779 10.516 18.257 1.00 0.00 10 ILE A O 13
ATOM 10890 N N . GLN A 1 11 ? 12.803 12.702 17.677 1.00 0.00 11 GLN A N 13
ATOM 10891 C CA . GLN A 1 11 ? 13.327 12.457 16.344 1.00 0.00 11 GLN A CA 13
ATOM 10892 C C . GLN A 1 11 ? 14.643 11.680 16.425 1.00 0.00 11 GLN A C 13
ATOM 10893 O O . GLN A 1 11 ? 14.809 10.663 15.754 1.00 0.00 11 GLN A O 13
ATOM 10905 N N . LYS A 1 12 ? 15.543 12.189 17.253 1.00 0.00 12 LYS A N 13
ATOM 10906 C CA . LYS A 1 12 ? 16.838 11.555 17.431 1.00 0.00 12 LYS A CA 13
ATOM 10907 C C . LYS A 1 12 ? 16.708 10.409 18.435 1.00 0.00 12 LYS A C 13
ATOM 10908 O O . LYS A 1 12 ? 17.097 9.278 18.147 1.00 0.00 12 LYS A O 13
ATOM 10923 N N . SER A 1 13 ? 16.158 10.740 19.594 1.00 0.00 13 SER A N 13
ATOM 10924 C CA . SER A 1 13 ? 15.970 9.752 20.643 1.00 0.00 13 SER A CA 13
ATOM 10925 C C . SER A 1 13 ? 15.366 8.474 20.057 1.00 0.00 13 SER A C 13
ATOM 10926 O O . SER A 1 13 ? 15.540 7.390 20.611 1.00 0.00 13 SER A O 13
ATOM 10933 N N . ASP A 1 14 ? 14.668 8.644 18.944 1.00 0.00 14 ASP A N 13
ATOM 10934 C CA . ASP A 1 14 ? 14.038 7.519 18.276 1.00 0.00 14 ASP A CA 13
ATOM 10935 C C . ASP A 1 14 ? 15.117 6.546 17.796 1.00 0.00 14 ASP A C 13
ATOM 10936 O O . ASP A 1 14 ? 14.951 5.331 17.894 1.00 0.00 14 ASP A O 13
ATOM 10944 N N . GLU A 1 15 ? 16.199 7.116 17.288 1.00 0.00 15 GLU A N 13
ATOM 10945 C CA . GLU A 1 15 ? 17.305 6.315 16.793 1.00 0.00 15 GLU A CA 13
ATOM 10946 C C . GLU A 1 15 ? 18.421 6.246 17.838 1.00 0.00 15 GLU A C 13
ATOM 10947 O O . GLU A 1 15 ? 19.146 5.255 17.913 1.00 0.00 15 GLU A O 13
ATOM 10957 N N . GLY A 1 16 ? 18.523 7.311 18.620 1.00 0.00 16 GLY A N 13
ATOM 10958 C CA . GLY A 1 16 ? 19.538 7.383 19.657 1.00 0.00 16 GLY A CA 13
ATOM 10959 C C . GLY A 1 16 ? 19.485 6.151 20.563 1.00 0.00 16 GLY A C 13
ATOM 10960 O O . GLY A 1 16 ? 20.510 5.527 20.827 1.00 0.00 16 GLY A O 13
ATOM 10964 N N . HIS A 1 17 ? 18.279 5.839 21.012 1.00 0.00 17 HIS A N 13
ATOM 10965 C CA . HIS A 1 17 ? 18.078 4.692 21.883 1.00 0.00 17 HIS A CA 13
ATOM 10966 C C . HIS A 1 17 ? 17.029 3.762 21.272 1.00 0.00 17 HIS A C 13
ATOM 10967 O O . HIS A 1 17 ? 16.167 4.204 20.515 1.00 0.00 17 HIS A O 13
ATOM 10981 N N . PRO A 1 18 ? 17.139 2.456 21.635 1.00 0.00 18 PRO A N 13
ATOM 10982 C CA . PRO A 1 18 ? 16.210 1.459 21.132 1.00 0.00 18 PRO A CA 13
ATOM 10983 C C . PRO A 1 18 ? 14.852 1.574 21.828 1.00 0.00 18 PRO A C 13
ATOM 10984 O O . PRO A 1 18 ? 14.368 0.607 22.417 1.00 0.00 18 PRO A O 13
ATOM 10992 N N . PHE A 1 19 ? 14.275 2.763 21.737 1.00 0.00 19 PHE A N 13
ATOM 10993 C CA . PHE A 1 19 ? 12.983 3.016 22.351 1.00 0.00 19 PHE A CA 13
ATOM 10994 C C . PHE A 1 19 ? 11.862 2.969 21.310 1.00 0.00 19 PHE A C 13
ATOM 10995 O O . PHE A 1 19 ? 10.696 2.787 21.656 1.00 0.00 19 PHE A O 13
ATOM 11011 N N . ARG A 1 20 ? 12.256 3.136 20.055 1.00 0.00 20 ARG A N 13
ATOM 11012 C CA . ARG A 1 20 ? 11.299 3.115 18.962 1.00 0.00 20 ARG A CA 13
ATOM 11013 C C . ARG A 1 20 ? 10.265 2.009 19.184 1.00 0.00 20 ARG A C 13
ATOM 11014 O O . ARG A 1 20 ? 9.069 2.228 18.998 1.00 0.00 20 ARG A O 13
ATOM 11032 N N . ALA A 1 21 ? 10.763 0.846 19.577 1.00 0.00 21 ALA A N 13
ATOM 11033 C CA . ALA A 1 21 ? 9.897 -0.293 19.826 1.00 0.00 21 ALA A CA 13
ATOM 11034 C C . ALA A 1 21 ? 8.685 0.161 20.642 1.00 0.00 21 ALA A C 13
ATOM 11035 O O . ALA A 1 21 ? 7.555 0.118 20.159 1.00 0.00 21 ALA A O 13
ATOM 11042 N N . TYR A 1 22 ? 8.962 0.587 21.866 1.00 0.00 22 TYR A N 13
ATOM 11043 C CA . TYR A 1 22 ? 7.909 1.048 22.754 1.00 0.00 22 TYR A CA 13
ATOM 11044 C C . TYR A 1 22 ? 6.927 1.957 22.013 1.00 0.00 22 TYR A C 13
ATOM 11045 O O . TYR A 1 22 ? 5.764 2.068 22.401 1.00 0.00 22 TYR A O 13
ATOM 11062 N N . LEU A 1 23 ? 7.429 2.585 20.960 1.00 0.00 23 LEU A N 13
ATOM 11063 C CA . LEU A 1 23 ? 6.610 3.481 20.161 1.00 0.00 23 LEU A CA 13
ATOM 11064 C C . LEU A 1 23 ? 5.760 2.658 19.191 1.00 0.00 23 LEU A C 13
ATOM 11065 O O . LEU A 1 23 ? 4.536 2.779 19.176 1.00 0.00 23 LEU A O 13
ATOM 11080 N N . GLU A 1 24 ? 6.443 1.839 18.404 1.00 0.00 24 GLU A N 13
ATOM 11081 C CA . GLU A 1 24 ? 5.766 0.997 17.433 1.00 0.00 24 GLU A CA 13
ATOM 11082 C C . GLU A 1 24 ? 4.826 0.020 18.142 1.00 0.00 24 GLU A C 13
ATOM 11083 O O . GLU A 1 24 ? 3.824 -0.409 17.569 1.00 0.00 24 GLU A O 13
ATOM 11093 N N . SER A 1 25 ? 5.181 -0.303 19.376 1.00 0.00 25 SER A N 13
ATOM 11094 C CA . SER A 1 25 ? 4.381 -1.222 20.168 1.00 0.00 25 SER A CA 13
ATOM 11095 C C . SER A 1 25 ? 2.969 -0.663 20.351 1.00 0.00 25 SER A C 13
ATOM 11096 O O . SER A 1 25 ? 1.985 -1.369 20.134 1.00 0.00 25 SER A O 13
ATOM 11103 N N . GLU A 1 26 ? 2.913 0.599 20.747 1.00 0.00 26 GLU A N 13
ATOM 11104 C CA . GLU A 1 26 ? 1.637 1.261 20.961 1.00 0.00 26 GLU A CA 13
ATOM 11105 C C . GLU A 1 26 ? 0.792 1.208 19.687 1.00 0.00 26 GLU A C 13
ATOM 11106 O O . GLU A 1 26 ? -0.434 1.290 19.747 1.00 0.00 26 GLU A O 13
ATOM 11116 N N . VAL A 1 27 ? 1.480 1.070 18.564 1.00 0.00 27 VAL A N 13
ATOM 11117 C CA . VAL A 1 27 ? 0.807 1.004 17.277 1.00 0.00 27 VAL A CA 13
ATOM 11118 C C . VAL A 1 27 ? 0.289 -0.416 17.049 1.00 0.00 27 VAL A C 13
ATOM 11119 O O . VAL A 1 27 ? -0.832 -0.604 16.581 1.00 0.00 27 VAL A O 13
ATOM 11132 N N . ALA A 1 28 ? 1.131 -1.381 17.391 1.00 0.00 28 ALA A N 13
ATOM 11133 C CA . ALA A 1 28 ? 0.772 -2.780 17.229 1.00 0.00 28 ALA A CA 13
ATOM 11134 C C . ALA A 1 28 ? -0.235 -3.172 18.312 1.00 0.00 28 ALA A C 13
ATOM 11135 O O . ALA A 1 28 ? -0.979 -4.138 18.153 1.00 0.00 28 ALA A O 13
ATOM 11142 N N . ILE A 1 29 ? -0.226 -2.402 19.391 1.00 0.00 29 ILE A N 13
ATOM 11143 C CA . ILE A 1 29 ? -1.129 -2.657 20.500 1.00 0.00 29 ILE A CA 13
ATOM 11144 C C . ILE A 1 29 ? -2.571 -2.441 20.038 1.00 0.00 29 ILE A C 13
ATOM 11145 O O . ILE A 1 29 ? -3.491 -3.082 20.543 1.00 0.00 29 ILE A O 13
ATOM 11160 N N . SER A 1 30 ? -2.723 -1.537 19.081 1.00 0.00 30 SER A N 13
ATOM 11161 C CA . SER A 1 30 ? -4.038 -1.229 18.544 1.00 0.00 30 SER A CA 13
ATOM 11162 C C . SER A 1 30 ? -4.618 -2.460 17.844 1.00 0.00 30 SER A C 13
ATOM 11163 O O . SER A 1 30 ? -5.833 -2.651 17.823 1.00 0.00 30 SER A O 13
ATOM 11170 N N . GLU A 1 31 ? -3.723 -3.262 17.287 1.00 0.00 31 GLU A N 13
ATOM 11171 C CA . GLU A 1 31 ? -4.131 -4.468 16.587 1.00 0.00 31 GLU A CA 13
ATOM 11172 C C . GLU A 1 31 ? -4.961 -5.362 17.511 1.00 0.00 31 GLU A C 13
ATOM 11173 O O . GLU A 1 31 ? -5.777 -6.155 17.043 1.00 0.00 31 GLU A O 13
ATOM 11183 N N . GLU A 1 32 ? -4.724 -5.203 18.804 1.00 0.00 32 GLU A N 13
ATOM 11184 C CA . GLU A 1 32 ? -5.440 -5.986 19.797 1.00 0.00 32 GLU A CA 13
ATOM 11185 C C . GLU A 1 32 ? -6.809 -5.365 20.077 1.00 0.00 32 GLU A C 13
ATOM 11186 O O . GLU A 1 32 ? -7.725 -6.049 20.533 1.00 0.00 32 GLU A O 13
ATOM 11196 N N . LEU A 1 33 ? -6.907 -4.075 19.791 1.00 0.00 33 LEU A N 13
ATOM 11197 C CA . LEU A 1 33 ? -8.150 -3.353 20.006 1.00 0.00 33 LEU A CA 13
ATOM 11198 C C . LEU A 1 33 ? -9.147 -3.723 18.906 1.00 0.00 33 LEU A C 13
ATOM 11199 O O . LEU A 1 33 ? -10.351 -3.785 19.149 1.00 0.00 33 LEU A O 13
ATOM 11214 N N . VAL A 1 34 ? -8.608 -3.957 17.719 1.00 0.00 34 VAL A N 13
ATOM 11215 C CA . VAL A 1 34 ? -9.435 -4.318 16.579 1.00 0.00 34 VAL A CA 13
ATOM 11216 C C . VAL A 1 34 ? -10.163 -5.629 16.880 1.00 0.00 34 VAL A C 13
ATOM 11217 O O . VAL A 1 34 ? -11.213 -5.907 16.301 1.00 0.00 34 VAL A O 13
ATOM 11230 N N . GLN A 1 35 ? -9.579 -6.401 17.784 1.00 0.00 35 GLN A N 13
ATOM 11231 C CA . GLN A 1 35 ? -10.159 -7.677 18.169 1.00 0.00 35 GLN A CA 13
ATOM 11232 C C . GLN A 1 35 ? -11.173 -7.479 19.298 1.00 0.00 35 GLN A C 13
ATOM 11233 O O . GLN A 1 35 ? -11.956 -8.380 19.599 1.00 0.00 35 GLN A O 13
ATOM 11245 N N . LYS A 1 36 ? -11.126 -6.296 19.892 1.00 0.00 36 LYS A N 13
ATOM 11246 C CA . LYS A 1 36 ? -12.030 -5.969 20.982 1.00 0.00 36 LYS A CA 13
ATOM 11247 C C . LYS A 1 36 ? -13.390 -5.567 20.407 1.00 0.00 36 LYS A C 13
ATOM 11248 O O . LYS A 1 36 ? -14.414 -5.707 21.072 1.00 0.00 36 LYS A O 13
ATOM 11263 N N . TYR A 1 37 ? -13.354 -5.074 19.177 1.00 0.00 37 TYR A N 13
ATOM 11264 C CA . TYR A 1 37 ? -14.571 -4.649 18.506 1.00 0.00 37 TYR A CA 13
ATOM 11265 C C . TYR A 1 37 ? -15.592 -5.788 18.451 1.00 0.00 37 TYR A C 13
ATOM 11266 O O . TYR A 1 37 ? -16.796 -5.549 18.527 1.00 0.00 37 TYR A O 13
ATOM 11283 N N . SER A 1 38 ? -15.073 -7.000 18.320 1.00 0.00 38 SER A N 13
ATOM 11284 C CA . SER A 1 38 ? -15.924 -8.175 18.253 1.00 0.00 38 SER A CA 13
ATOM 11285 C C . SER A 1 38 ? -16.628 -8.388 19.596 1.00 0.00 38 SER A C 13
ATOM 11286 O O . SER A 1 38 ? -17.791 -8.789 19.634 1.00 0.00 38 SER A O 13
ATOM 11293 N N . ASN A 1 39 ? -15.894 -8.110 20.663 1.00 0.00 39 ASN A N 13
ATOM 11294 C CA . ASN A 1 39 ? -16.433 -8.266 22.003 1.00 0.00 39 ASN A CA 13
ATOM 11295 C C . ASN A 1 39 ? -17.233 -7.016 22.375 1.00 0.00 39 ASN A C 13
ATOM 11296 O O . ASN A 1 39 ? -18.410 -7.107 22.722 1.00 0.00 39 ASN A O 13
ATOM 11306 N N . SER A 1 40 ? -16.562 -5.877 22.290 1.00 0.00 40 SER A N 13
ATOM 11307 C CA . SER A 1 40 ? -17.195 -4.609 22.614 1.00 0.00 40 SER A CA 13
ATOM 11308 C C . SER A 1 40 ? -18.577 -4.533 21.961 1.00 0.00 40 SER A C 13
ATOM 11309 O O . SER A 1 40 ? -19.466 -3.846 22.461 1.00 0.00 40 SER A O 13
ATOM 11316 N N . ALA A 1 41 ? -18.713 -5.248 20.854 1.00 0.00 41 ALA A N 13
ATOM 11317 C CA . ALA A 1 41 ? -19.971 -5.270 20.127 1.00 0.00 41 ALA A CA 13
ATOM 11318 C C . ALA A 1 41 ? -21.115 -5.546 21.105 1.00 0.00 41 ALA A C 13
ATOM 11319 O O . ALA A 1 41 ? -21.653 -4.622 21.714 1.00 0.00 41 ALA A O 13
ATOM 11326 N N . LEU A 1 42 ? -21.453 -6.821 21.225 1.00 0.00 42 LEU A N 13
ATOM 11327 C CA . LEU A 1 42 ? -22.523 -7.231 22.118 1.00 0.00 42 LEU A CA 13
ATOM 11328 C C . LEU A 1 42 ? -23.588 -6.133 22.169 1.00 0.00 42 LEU A C 13
ATOM 11329 O O . LEU A 1 42 ? -24.099 -5.809 23.240 1.00 0.00 42 LEU A O 13
ATOM 11344 N N . GLY A 1 43 ? -23.891 -5.591 20.998 1.00 0.00 43 GLY A N 13
ATOM 11345 C CA . GLY A 1 43 ? -24.885 -4.536 20.896 1.00 0.00 43 GLY A CA 13
ATOM 11346 C C . GLY A 1 43 ? -24.587 -3.616 19.712 1.00 0.00 43 GLY A C 13
ATOM 11347 O O . GLY A 1 43 ? -25.201 -3.743 18.652 1.00 0.00 43 GLY A O 13
ATOM 11351 N N . HIS A 1 44 ? -23.646 -2.709 19.930 1.00 0.00 44 HIS A N 13
ATOM 11352 C CA . HIS A 1 44 ? -23.260 -1.767 18.892 1.00 0.00 44 HIS A CA 13
ATOM 11353 C C . HIS A 1 44 ? -22.210 -0.799 19.443 1.00 0.00 44 HIS A C 13
ATOM 11354 O O . HIS A 1 44 ? -22.363 0.416 19.332 1.00 0.00 44 HIS A O 13
ATOM 11368 N N . VAL A 1 45 ? -21.168 -1.375 20.023 1.00 0.00 45 VAL A N 13
ATOM 11369 C CA . VAL A 1 45 ? -20.093 -0.580 20.591 1.00 0.00 45 VAL A CA 13
ATOM 11370 C C . VAL A 1 45 ? -18.834 -0.747 19.737 1.00 0.00 45 VAL A C 13
ATOM 11371 O O . VAL A 1 45 ? -17.962 0.119 19.735 1.00 0.00 45 VAL A O 13
ATOM 11384 N N . ASN A 1 46 ? -18.780 -1.869 19.034 1.00 0.00 46 ASN A N 13
ATOM 11385 C CA . ASN A 1 46 ? -17.643 -2.162 18.178 1.00 0.00 46 ASN A CA 13
ATOM 11386 C C . ASN A 1 46 ? -17.424 -0.995 17.213 1.00 0.00 46 ASN A C 13
ATOM 11387 O O . ASN A 1 46 ? -16.292 -0.712 16.822 1.00 0.00 46 ASN A O 13
ATOM 11397 N N . CYS A 1 47 ? -18.524 -0.350 16.855 1.00 0.00 47 CYS A N 13
ATOM 11398 C CA . CYS A 1 47 ? -18.467 0.780 15.942 1.00 0.00 47 CYS A CA 13
ATOM 11399 C C . CYS A 1 47 ? -17.979 2.002 16.722 1.00 0.00 47 CYS A C 13
ATOM 11400 O O . CYS A 1 47 ? -17.437 2.940 16.138 1.00 0.00 47 CYS A O 13
ATOM 11407 N N . THR A 1 48 ? -18.191 1.954 18.029 1.00 0.00 48 THR A N 13
ATOM 11408 C CA . THR A 1 48 ? -17.781 3.047 18.894 1.00 0.00 48 THR A CA 13
ATOM 11409 C C . THR A 1 48 ? -16.326 2.863 19.332 1.00 0.00 48 THR A C 13
ATOM 11410 O O . THR A 1 48 ? -15.565 3.827 19.391 1.00 0.00 48 THR A O 13
ATOM 11421 N N . ILE A 1 49 ? -15.983 1.618 19.626 1.00 0.00 49 ILE A N 13
ATOM 11422 C CA . ILE A 1 49 ? -14.633 1.294 20.056 1.00 0.00 49 ILE A CA 13
ATOM 11423 C C . ILE A 1 49 ? -13.680 1.421 18.866 1.00 0.00 49 ILE A C 13
ATOM 11424 O O . ILE A 1 49 ? -12.567 1.925 19.009 1.00 0.00 49 ILE A O 13
ATOM 11439 N N . LYS A 1 50 ? -14.150 0.953 17.720 1.00 0.00 50 LYS A N 13
ATOM 11440 C CA . LYS A 1 50 ? -13.353 1.008 16.506 1.00 0.00 50 LYS A CA 13
ATOM 11441 C C . LYS A 1 50 ? -12.821 2.429 16.314 1.00 0.00 50 LYS A C 13
ATOM 11442 O O . LYS A 1 50 ? -11.611 2.638 16.237 1.00 0.00 50 LYS A O 13
ATOM 11457 N N . GLU A 1 51 ? -13.751 3.370 16.240 1.00 0.00 51 GLU A N 13
ATOM 11458 C CA . GLU A 1 51 ? -13.390 4.766 16.057 1.00 0.00 51 GLU A CA 13
ATOM 11459 C C . GLU A 1 51 ? -12.381 5.197 17.124 1.00 0.00 51 GLU A C 13
ATOM 11460 O O . GLU A 1 51 ? -11.687 6.199 16.958 1.00 0.00 51 GLU A O 13
ATOM 11470 N N . LEU A 1 52 ? -12.331 4.419 18.195 1.00 0.00 52 LEU A N 13
ATOM 11471 C CA . LEU A 1 52 ? -11.418 4.708 19.288 1.00 0.00 52 LEU A CA 13
ATOM 11472 C C . LEU A 1 52 ? -10.126 3.912 19.091 1.00 0.00 52 LEU A C 13
ATOM 11473 O O . LEU A 1 52 ? -9.049 4.368 19.470 1.00 0.00 52 LEU A O 13
ATOM 11488 N N . ARG A 1 53 ? -10.278 2.735 18.501 1.00 0.00 53 ARG A N 13
ATOM 11489 C CA . ARG A 1 53 ? -9.137 1.872 18.249 1.00 0.00 53 ARG A CA 13
ATOM 11490 C C . ARG A 1 53 ? -8.300 2.421 17.093 1.00 0.00 53 ARG A C 13
ATOM 11491 O O . ARG A 1 53 ? -7.178 2.880 17.297 1.00 0.00 53 ARG A O 13
ATOM 11509 N N . ARG A 1 54 ? -8.880 2.356 15.903 1.00 0.00 54 ARG A N 13
ATOM 11510 C CA . ARG A 1 54 ? -8.201 2.841 14.713 1.00 0.00 54 ARG A CA 13
ATOM 11511 C C . ARG A 1 54 ? -8.605 4.288 14.424 1.00 0.00 54 ARG A C 13
ATOM 11512 O O . ARG A 1 54 ? -7.754 5.130 14.144 1.00 0.00 54 ARG A O 13
ATOM 11530 N N . LEU A 1 55 ? -9.905 4.532 14.501 1.00 0.00 55 LEU A N 13
ATOM 11531 C CA . LEU A 1 55 ? -10.433 5.863 14.252 1.00 0.00 55 LEU A CA 13
ATOM 11532 C C . LEU A 1 55 ? -10.762 6.005 12.765 1.00 0.00 55 LEU A C 13
ATOM 11533 O O . LEU A 1 55 ? -10.790 7.115 12.235 1.00 0.00 55 LEU A O 13
ATOM 11548 N N . PHE A 1 56 ? -11.004 4.866 12.133 1.00 0.00 56 PHE A N 13
ATOM 11549 C CA . PHE A 1 56 ? -11.330 4.850 10.717 1.00 0.00 56 PHE A CA 13
ATOM 11550 C C . PHE A 1 56 ? -12.016 3.539 10.328 1.00 0.00 56 PHE A C 13
ATOM 11551 O O . PHE A 1 56 ? -12.988 3.543 9.574 1.00 0.00 56 PHE A O 13
ATOM 11567 N N . LEU A 1 57 ? -11.482 2.449 10.858 1.00 0.00 57 LEU A N 13
ATOM 11568 C CA . LEU A 1 57 ? -12.029 1.133 10.576 1.00 0.00 57 LEU A CA 13
ATOM 11569 C C . LEU A 1 57 ? -13.553 1.182 10.703 1.00 0.00 57 LEU A C 13
ATOM 11570 O O . LEU A 1 57 ? -14.270 0.924 9.737 1.00 0.00 57 LEU A O 13
ATOM 11585 N N . VAL A 1 58 ? -14.004 1.514 11.904 1.00 0.00 58 VAL A N 13
ATOM 11586 C CA . VAL A 1 58 ? -15.431 1.599 12.170 1.00 0.00 58 VAL A CA 13
ATOM 11587 C C . VAL A 1 58 ? -16.059 0.215 12.006 1.00 0.00 58 VAL A C 13
ATOM 11588 O O . VAL A 1 58 ? -16.233 -0.265 10.888 1.00 0.00 58 VAL A O 13
ATOM 11601 N N . ASP A 1 59 ? -16.383 -0.391 13.141 1.00 0.00 59 ASP A N 13
ATOM 11602 C CA . ASP A 1 59 ? -16.990 -1.710 13.138 1.00 0.00 59 ASP A CA 13
ATOM 11603 C C . ASP A 1 59 ? -16.307 -2.578 12.079 1.00 0.00 59 ASP A C 13
ATOM 11604 O O . ASP A 1 59 ? -16.717 -2.590 10.920 1.00 0.00 59 ASP A O 13
ATOM 11612 N N . ASP A 1 60 ? -15.273 -3.285 12.515 1.00 0.00 60 ASP A N 13
ATOM 11613 C CA . ASP A 1 60 ? -14.529 -4.153 11.620 1.00 0.00 60 ASP A CA 13
ATOM 11614 C C . ASP A 1 60 ? -14.107 -3.361 10.381 1.00 0.00 60 ASP A C 13
ATOM 11615 O O . ASP A 1 60 ? -14.462 -2.192 10.238 1.00 0.00 60 ASP A O 13
ATOM 11623 N N . ARG A 1 1 ? 8.380 -18.876 48.646 1.00 0.00 1 ARG A N 14
ATOM 11624 C CA . ARG A 1 1 ? 9.550 -18.040 48.434 1.00 0.00 1 ARG A CA 14
ATOM 11625 C C . ARG A 1 1 ? 10.049 -18.182 46.995 1.00 0.00 1 ARG A C 14
ATOM 11626 O O . ARG A 1 1 ? 10.723 -17.292 46.478 1.00 0.00 1 ARG A O 14
ATOM 11644 N N . ILE A 1 2 ? 9.699 -19.306 46.387 1.00 0.00 2 ILE A N 14
ATOM 11645 C CA . ILE A 1 2 ? 10.103 -19.575 45.018 1.00 0.00 2 ILE A CA 14
ATOM 11646 C C . ILE A 1 2 ? 9.026 -19.057 44.062 1.00 0.00 2 ILE A C 14
ATOM 11647 O O . ILE A 1 2 ? 8.692 -19.720 43.081 1.00 0.00 2 ILE A O 14
ATOM 11662 N N . TYR A 1 3 ? 8.511 -17.879 44.383 1.00 0.00 3 TYR A N 14
ATOM 11663 C CA . TYR A 1 3 ? 7.480 -17.266 43.565 1.00 0.00 3 TYR A CA 14
ATOM 11664 C C . TYR A 1 3 ? 8.090 -16.305 42.542 1.00 0.00 3 TYR A C 14
ATOM 11665 O O . TYR A 1 3 ? 7.640 -16.242 41.399 1.00 0.00 3 TYR A O 14
ATOM 11682 N N . LYS A 1 4 ? 9.103 -15.579 42.990 1.00 0.00 4 LYS A N 14
ATOM 11683 C CA . LYS A 1 4 ? 9.779 -14.624 42.129 1.00 0.00 4 LYS A CA 14
ATOM 11684 C C . LYS A 1 4 ? 11.080 -15.241 41.613 1.00 0.00 4 LYS A C 14
ATOM 11685 O O . LYS A 1 4 ? 11.125 -16.429 41.296 1.00 0.00 4 LYS A O 14
ATOM 11700 N N . GLY A 1 5 ? 12.107 -14.406 41.544 1.00 0.00 5 GLY A N 14
ATOM 11701 C CA . GLY A 1 5 ? 13.406 -14.856 41.072 1.00 0.00 5 GLY A CA 14
ATOM 11702 C C . GLY A 1 5 ? 13.508 -14.733 39.550 1.00 0.00 5 GLY A C 14
ATOM 11703 O O . GLY A 1 5 ? 14.606 -14.751 38.995 1.00 0.00 5 GLY A O 14
ATOM 11707 N N . VAL A 1 6 ? 12.350 -14.610 38.919 1.00 0.00 6 VAL A N 14
ATOM 11708 C CA . VAL A 1 6 ? 12.295 -14.486 37.473 1.00 0.00 6 VAL A CA 14
ATOM 11709 C C . VAL A 1 6 ? 11.793 -13.088 37.105 1.00 0.00 6 VAL A C 14
ATOM 11710 O O . VAL A 1 6 ? 12.302 -12.466 36.173 1.00 0.00 6 VAL A O 14
ATOM 11723 N N . ILE A 1 7 ? 10.801 -12.633 37.857 1.00 0.00 7 ILE A N 14
ATOM 11724 C CA . ILE A 1 7 ? 10.224 -11.320 37.622 1.00 0.00 7 ILE A CA 14
ATOM 11725 C C . ILE A 1 7 ? 11.321 -10.259 37.731 1.00 0.00 7 ILE A C 14
ATOM 11726 O O . ILE A 1 7 ? 11.208 -9.182 37.147 1.00 0.00 7 ILE A O 14
ATOM 11741 N N . GLN A 1 8 ? 12.358 -10.600 38.483 1.00 0.00 8 GLN A N 14
ATOM 11742 C CA . GLN A 1 8 ? 13.474 -9.691 38.676 1.00 0.00 8 GLN A CA 14
ATOM 11743 C C . GLN A 1 8 ? 14.148 -9.386 37.337 1.00 0.00 8 GLN A C 14
ATOM 11744 O O . GLN A 1 8 ? 14.283 -8.224 36.957 1.00 0.00 8 GLN A O 14
ATOM 11756 N N . ALA A 1 9 ? 14.554 -10.450 36.660 1.00 0.00 9 ALA A N 14
ATOM 11757 C CA . ALA A 1 9 ? 15.210 -10.311 35.371 1.00 0.00 9 ALA A CA 14
ATOM 11758 C C . ALA A 1 9 ? 14.218 -9.738 34.357 1.00 0.00 9 ALA A C 14
ATOM 11759 O O . ALA A 1 9 ? 14.524 -8.771 33.661 1.00 0.00 9 ALA A O 14
ATOM 11766 N N . ILE A 1 10 ? 13.050 -10.360 34.304 1.00 0.00 10 ILE A N 14
ATOM 11767 C CA . ILE A 1 10 ? 12.011 -9.926 33.387 1.00 0.00 10 ILE A CA 14
ATOM 11768 C C . ILE A 1 10 ? 11.795 -8.419 33.545 1.00 0.00 10 ILE A C 14
ATOM 11769 O O . ILE A 1 10 ? 11.306 -7.759 32.629 1.00 0.00 10 ILE A O 14
ATOM 11784 N N . GLN A 1 11 ? 12.169 -7.920 34.713 1.00 0.00 11 GLN A N 14
ATOM 11785 C CA . GLN A 1 11 ? 12.022 -6.503 35.003 1.00 0.00 11 GLN A CA 14
ATOM 11786 C C . GLN A 1 11 ? 13.015 -5.686 34.173 1.00 0.00 11 GLN A C 14
ATOM 11787 O O . GLN A 1 11 ? 12.703 -4.577 33.743 1.00 0.00 11 GLN A O 14
ATOM 11799 N N . LYS A 1 12 ? 14.189 -6.266 33.973 1.00 0.00 12 LYS A N 14
ATOM 11800 C CA . LYS A 1 12 ? 15.228 -5.605 33.203 1.00 0.00 12 LYS A CA 14
ATOM 11801 C C . LYS A 1 12 ? 14.726 -5.366 31.777 1.00 0.00 12 LYS A C 14
ATOM 11802 O O . LYS A 1 12 ? 15.019 -4.333 31.178 1.00 0.00 12 LYS A O 14
ATOM 11817 N N . SER A 1 13 ? 13.979 -6.339 31.276 1.00 0.00 13 SER A N 14
ATOM 11818 C CA . SER A 1 13 ? 13.434 -6.247 29.933 1.00 0.00 13 SER A CA 14
ATOM 11819 C C . SER A 1 13 ? 12.171 -5.382 29.938 1.00 0.00 13 SER A C 14
ATOM 11820 O O . SER A 1 13 ? 11.793 -4.824 28.909 1.00 0.00 13 SER A O 14
ATOM 11827 N N . ASP A 1 14 ? 11.554 -5.300 31.108 1.00 0.00 14 ASP A N 14
ATOM 11828 C CA . ASP A 1 14 ? 10.343 -4.513 31.261 1.00 0.00 14 ASP A CA 14
ATOM 11829 C C . ASP A 1 14 ? 10.718 -3.057 31.541 1.00 0.00 14 ASP A C 14
ATOM 11830 O O . ASP A 1 14 ? 9.939 -2.146 31.263 1.00 0.00 14 ASP A O 14
ATOM 11838 N N . GLU A 1 15 ? 11.911 -2.881 32.090 1.00 0.00 15 GLU A N 14
ATOM 11839 C CA . GLU A 1 15 ? 12.399 -1.551 32.411 1.00 0.00 15 GLU A CA 14
ATOM 11840 C C . GLU A 1 15 ? 13.357 -1.060 31.325 1.00 0.00 15 GLU A C 14
ATOM 11841 O O . GLU A 1 15 ? 13.527 0.145 31.139 1.00 0.00 15 GLU A O 14
ATOM 11851 N N . GLY A 1 16 ? 13.959 -2.017 30.634 1.00 0.00 16 GLY A N 14
ATOM 11852 C CA . GLY A 1 16 ? 14.896 -1.697 29.570 1.00 0.00 16 GLY A CA 14
ATOM 11853 C C . GLY A 1 16 ? 14.176 -1.572 28.225 1.00 0.00 16 GLY A C 14
ATOM 11854 O O . GLY A 1 16 ? 14.667 -2.057 27.207 1.00 0.00 16 GLY A O 14
ATOM 11858 N N . HIS A 1 17 ? 13.025 -0.919 28.265 1.00 0.00 17 HIS A N 14
ATOM 11859 C CA . HIS A 1 17 ? 12.233 -0.723 27.062 1.00 0.00 17 HIS A CA 14
ATOM 11860 C C . HIS A 1 17 ? 12.409 0.711 26.560 1.00 0.00 17 HIS A C 14
ATOM 11861 O O . HIS A 1 17 ? 11.923 1.655 27.181 1.00 0.00 17 HIS A O 14
ATOM 11875 N N . PRO A 1 18 ? 13.123 0.833 25.408 1.00 0.00 18 PRO A N 14
ATOM 11876 C CA . PRO A 1 18 ? 13.369 2.136 24.815 1.00 0.00 18 PRO A CA 14
ATOM 11877 C C . PRO A 1 18 ? 12.110 2.674 24.131 1.00 0.00 18 PRO A C 14
ATOM 11878 O O . PRO A 1 18 ? 11.181 1.918 23.851 1.00 0.00 18 PRO A O 14
ATOM 11886 N N . PHE A 1 19 ? 12.120 3.975 23.882 1.00 0.00 19 PHE A N 14
ATOM 11887 C CA . PHE A 1 19 ? 10.991 4.622 23.237 1.00 0.00 19 PHE A CA 14
ATOM 11888 C C . PHE A 1 19 ? 10.532 3.830 22.011 1.00 0.00 19 PHE A C 14
ATOM 11889 O O . PHE A 1 19 ? 9.382 3.942 21.590 1.00 0.00 19 PHE A O 14
ATOM 11905 N N . ARG A 1 20 ? 11.457 3.049 21.472 1.00 0.00 20 ARG A N 14
ATOM 11906 C CA . ARG A 1 20 ? 11.162 2.239 20.302 1.00 0.00 20 ARG A CA 14
ATOM 11907 C C . ARG A 1 20 ? 10.099 1.192 20.636 1.00 0.00 20 ARG A C 14
ATOM 11908 O O . ARG A 1 20 ? 9.090 1.081 19.941 1.00 0.00 20 ARG A O 14
ATOM 11926 N N . ALA A 1 21 ? 10.360 0.447 21.700 1.00 0.00 21 ALA A N 14
ATOM 11927 C CA . ALA A 1 21 ? 9.439 -0.589 22.135 1.00 0.00 21 ALA A CA 14
ATOM 11928 C C . ALA A 1 21 ? 8.115 0.056 22.552 1.00 0.00 21 ALA A C 14
ATOM 11929 O O . ALA A 1 21 ? 7.069 -0.591 22.520 1.00 0.00 21 ALA A O 14
ATOM 11936 N N . TYR A 1 22 ? 8.205 1.321 22.934 1.00 0.00 22 TYR A N 14
ATOM 11937 C CA . TYR A 1 22 ? 7.027 2.060 23.357 1.00 0.00 22 TYR A CA 14
ATOM 11938 C C . TYR A 1 22 ? 6.206 2.520 22.151 1.00 0.00 22 TYR A C 14
ATOM 11939 O O . TYR A 1 22 ? 4.993 2.699 22.253 1.00 0.00 22 TYR A O 14
ATOM 11956 N N . LEU A 1 23 ? 6.899 2.699 21.037 1.00 0.00 23 LEU A N 14
ATOM 11957 C CA . LEU A 1 23 ? 6.250 3.134 19.812 1.00 0.00 23 LEU A CA 14
ATOM 11958 C C . LEU A 1 23 ? 5.588 1.933 19.135 1.00 0.00 23 LEU A C 14
ATOM 11959 O O . LEU A 1 23 ? 4.389 1.951 18.865 1.00 0.00 23 LEU A O 14
ATOM 11974 N N . GLU A 1 24 ? 6.400 0.917 18.880 1.00 0.00 24 GLU A N 14
ATOM 11975 C CA . GLU A 1 24 ? 5.907 -0.290 18.240 1.00 0.00 24 GLU A CA 14
ATOM 11976 C C . GLU A 1 24 ? 4.772 -0.903 19.063 1.00 0.00 24 GLU A C 14
ATOM 11977 O O . GLU A 1 24 ? 3.903 -1.582 18.519 1.00 0.00 24 GLU A O 14
ATOM 11987 N N . SER A 1 25 ? 4.818 -0.642 20.361 1.00 0.00 25 SER A N 14
ATOM 11988 C CA . SER A 1 25 ? 3.803 -1.159 21.265 1.00 0.00 25 SER A CA 14
ATOM 11989 C C . SER A 1 25 ? 2.426 -0.629 20.864 1.00 0.00 25 SER A C 14
ATOM 11990 O O . SER A 1 25 ? 1.501 -1.405 20.632 1.00 0.00 25 SER A O 14
ATOM 11997 N N . GLU A 1 26 ? 2.333 0.691 20.794 1.00 0.00 26 GLU A N 14
ATOM 11998 C CA . GLU A 1 26 ? 1.084 1.335 20.426 1.00 0.00 26 GLU A CA 14
ATOM 11999 C C . GLU A 1 26 ? 0.562 0.765 19.105 1.00 0.00 26 GLU A C 14
ATOM 12000 O O . GLU A 1 26 ? -0.639 0.797 18.843 1.00 0.00 26 GLU A O 14
ATOM 12010 N N . VAL A 1 27 ? 1.491 0.256 18.309 1.00 0.00 27 VAL A N 14
ATOM 12011 C CA . VAL A 1 27 ? 1.140 -0.322 17.022 1.00 0.00 27 VAL A CA 14
ATOM 12012 C C . VAL A 1 27 ? 0.642 -1.753 17.229 1.00 0.00 27 VAL A C 14
ATOM 12013 O O . VAL A 1 27 ? -0.403 -2.133 16.704 1.00 0.00 27 VAL A O 14
ATOM 12026 N N . ALA A 1 28 ? 1.415 -2.509 17.996 1.00 0.00 28 ALA A N 14
ATOM 12027 C CA . ALA A 1 28 ? 1.066 -3.891 18.278 1.00 0.00 28 ALA A CA 14
ATOM 12028 C C . ALA A 1 28 ? -0.221 -3.928 19.105 1.00 0.00 28 ALA A C 14
ATOM 12029 O O . ALA A 1 28 ? -0.931 -4.933 19.109 1.00 0.00 28 ALA A O 14
ATOM 12036 N N . ILE A 1 29 ? -0.481 -2.822 19.786 1.00 0.00 29 ILE A N 14
ATOM 12037 C CA . ILE A 1 29 ? -1.670 -2.716 20.615 1.00 0.00 29 ILE A CA 14
ATOM 12038 C C . ILE A 1 29 ? -2.880 -2.418 19.727 1.00 0.00 29 ILE A C 14
ATOM 12039 O O . ILE A 1 29 ? -4.001 -2.809 20.049 1.00 0.00 29 ILE A O 14
ATOM 12054 N N . SER A 1 30 ? -2.612 -1.729 18.628 1.00 0.00 30 SER A N 14
ATOM 12055 C CA . SER A 1 30 ? -3.666 -1.375 17.692 1.00 0.00 30 SER A CA 14
ATOM 12056 C C . SER A 1 30 ? -4.263 -2.640 17.072 1.00 0.00 30 SER A C 14
ATOM 12057 O O . SER A 1 30 ? -5.421 -2.644 16.656 1.00 0.00 30 SER A O 14
ATOM 12064 N N . GLU A 1 31 ? -3.448 -3.684 17.033 1.00 0.00 31 GLU A N 14
ATOM 12065 C CA . GLU A 1 31 ? -3.882 -4.952 16.472 1.00 0.00 31 GLU A CA 14
ATOM 12066 C C . GLU A 1 31 ? -5.009 -5.548 17.318 1.00 0.00 31 GLU A C 14
ATOM 12067 O O . GLU A 1 31 ? -5.817 -6.328 16.819 1.00 0.00 31 GLU A O 14
ATOM 12077 N N . GLU A 1 32 ? -5.026 -5.157 18.584 1.00 0.00 32 GLU A N 14
ATOM 12078 C CA . GLU A 1 32 ? -6.041 -5.643 19.503 1.00 0.00 32 GLU A CA 14
ATOM 12079 C C . GLU A 1 32 ? -7.311 -4.796 19.389 1.00 0.00 32 GLU A C 14
ATOM 12080 O O . GLU A 1 32 ? -8.399 -5.255 19.730 1.00 0.00 32 GLU A O 14
ATOM 12090 N N . LEU A 1 33 ? -7.128 -3.575 18.908 1.00 0.00 33 LEU A N 14
ATOM 12091 C CA . LEU A 1 33 ? -8.245 -2.661 18.744 1.00 0.00 33 LEU A CA 14
ATOM 12092 C C . LEU A 1 33 ? -9.274 -3.283 17.799 1.00 0.00 33 LEU A C 14
ATOM 12093 O O . LEU A 1 33 ? -10.464 -3.319 18.108 1.00 0.00 33 LEU A O 14
ATOM 12108 N N . VAL A 1 34 ? -8.778 -3.759 16.665 1.00 0.00 34 VAL A N 14
ATOM 12109 C CA . VAL A 1 34 ? -9.640 -4.377 15.674 1.00 0.00 34 VAL A CA 14
ATOM 12110 C C . VAL A 1 34 ? -10.174 -5.702 16.223 1.00 0.00 34 VAL A C 14
ATOM 12111 O O . VAL A 1 34 ? -11.259 -6.141 15.846 1.00 0.00 34 VAL A O 14
ATOM 12124 N N . GLN A 1 35 ? -9.386 -6.300 17.104 1.00 0.00 35 GLN A N 14
ATOM 12125 C CA . GLN A 1 35 ? -9.767 -7.566 17.709 1.00 0.00 35 GLN A CA 14
ATOM 12126 C C . GLN A 1 35 ? -10.713 -7.327 18.888 1.00 0.00 35 GLN A C 14
ATOM 12127 O O . GLN A 1 35 ? -11.411 -8.242 19.323 1.00 0.00 35 GLN A O 14
ATOM 12139 N N . LYS A 1 36 ? -10.704 -6.094 19.372 1.00 0.00 36 LYS A N 14
ATOM 12140 C CA . LYS A 1 36 ? -11.552 -5.723 20.493 1.00 0.00 36 LYS A CA 14
ATOM 12141 C C . LYS A 1 36 ? -12.990 -5.546 20.001 1.00 0.00 36 LYS A C 14
ATOM 12142 O O . LYS A 1 36 ? -13.935 -5.697 20.772 1.00 0.00 36 LYS A O 14
ATOM 12157 N N . TYR A 1 37 ? -13.109 -5.228 18.720 1.00 0.00 37 TYR A N 14
ATOM 12158 C CA . TYR A 1 37 ? -14.415 -5.029 18.118 1.00 0.00 37 TYR A CA 14
ATOM 12159 C C . TYR A 1 37 ? -15.306 -6.256 18.319 1.00 0.00 37 TYR A C 14
ATOM 12160 O O . TYR A 1 37 ? -16.527 -6.135 18.401 1.00 0.00 37 TYR A O 14
ATOM 12177 N N . SER A 1 38 ? -14.659 -7.410 18.393 1.00 0.00 38 SER A N 14
ATOM 12178 C CA . SER A 1 38 ? -15.377 -8.659 18.583 1.00 0.00 38 SER A CA 14
ATOM 12179 C C . SER A 1 38 ? -15.956 -8.720 19.999 1.00 0.00 38 SER A C 14
ATOM 12180 O O . SER A 1 38 ? -17.094 -9.143 20.189 1.00 0.00 38 SER A O 14
ATOM 12187 N N . ASN A 1 39 ? -15.145 -8.291 20.954 1.00 0.00 39 ASN A N 14
ATOM 12188 C CA . ASN A 1 39 ? -15.561 -8.290 22.346 1.00 0.00 39 ASN A CA 14
ATOM 12189 C C . ASN A 1 39 ? -16.387 -7.034 22.625 1.00 0.00 39 ASN A C 14
ATOM 12190 O O . ASN A 1 39 ? -17.215 -7.021 23.537 1.00 0.00 39 ASN A O 14
ATOM 12200 N N . SER A 1 40 ? -16.135 -6.008 21.827 1.00 0.00 40 SER A N 14
ATOM 12201 C CA . SER A 1 40 ? -16.846 -4.749 21.978 1.00 0.00 40 SER A CA 14
ATOM 12202 C C . SER A 1 40 ? -18.227 -4.847 21.327 1.00 0.00 40 SER A C 14
ATOM 12203 O O . SER A 1 40 ? -19.161 -4.158 21.738 1.00 0.00 40 SER A O 14
ATOM 12210 N N . ALA A 1 41 ? -18.314 -5.708 20.324 1.00 0.00 41 ALA A N 14
ATOM 12211 C CA . ALA A 1 41 ? -19.566 -5.904 19.614 1.00 0.00 41 ALA A CA 14
ATOM 12212 C C . ALA A 1 41 ? -20.684 -6.170 20.623 1.00 0.00 41 ALA A C 14
ATOM 12213 O O . ALA A 1 41 ? -21.860 -5.974 20.319 1.00 0.00 41 ALA A O 14
ATOM 12220 N N . LEU A 1 42 ? -20.279 -6.613 21.804 1.00 0.00 42 LEU A N 14
ATOM 12221 C CA . LEU A 1 42 ? -21.233 -6.908 22.860 1.00 0.00 42 LEU A CA 14
ATOM 12222 C C . LEU A 1 42 ? -22.335 -5.846 22.857 1.00 0.00 42 LEU A C 14
ATOM 12223 O O . LEU A 1 42 ? -23.491 -6.147 22.561 1.00 0.00 42 LEU A O 14
ATOM 12238 N N . GLY A 1 43 ? -21.939 -4.627 23.189 1.00 0.00 43 GLY A N 14
ATOM 12239 C CA . GLY A 1 43 ? -22.880 -3.519 23.227 1.00 0.00 43 GLY A CA 14
ATOM 12240 C C . GLY A 1 43 ? -22.577 -2.504 22.123 1.00 0.00 43 GLY A C 14
ATOM 12241 O O . GLY A 1 43 ? -22.242 -1.355 22.406 1.00 0.00 43 GLY A O 14
ATOM 12245 N N . HIS A 1 44 ? -22.706 -2.966 20.888 1.00 0.00 44 HIS A N 14
ATOM 12246 C CA . HIS A 1 44 ? -22.450 -2.112 19.740 1.00 0.00 44 HIS A CA 14
ATOM 12247 C C . HIS A 1 44 ? -21.266 -1.191 20.039 1.00 0.00 44 HIS A C 14
ATOM 12248 O O . HIS A 1 44 ? -21.214 -0.063 19.552 1.00 0.00 44 HIS A O 14
ATOM 12262 N N . VAL A 1 45 ? -20.344 -1.705 20.838 1.00 0.00 45 VAL A N 14
ATOM 12263 C CA . VAL A 1 45 ? -19.163 -0.944 21.208 1.00 0.00 45 VAL A CA 14
ATOM 12264 C C . VAL A 1 45 ? -18.088 -1.125 20.135 1.00 0.00 45 VAL A C 14
ATOM 12265 O O . VAL A 1 45 ? -17.226 -0.265 19.963 1.00 0.00 45 VAL A O 14
ATOM 12278 N N . ASN A 1 46 ? -18.174 -2.250 19.441 1.00 0.00 46 ASN A N 14
ATOM 12279 C CA . ASN A 1 46 ? -17.219 -2.555 18.388 1.00 0.00 46 ASN A CA 14
ATOM 12280 C C . ASN A 1 46 ? -17.225 -1.426 17.356 1.00 0.00 46 ASN A C 14
ATOM 12281 O O . ASN A 1 46 ? -16.288 -1.293 16.570 1.00 0.00 46 ASN A O 14
ATOM 12291 N N . CYS A 1 47 ? -18.292 -0.641 17.391 1.00 0.00 47 CYS A N 14
ATOM 12292 C CA . CYS A 1 47 ? -18.433 0.473 16.469 1.00 0.00 47 CYS A CA 14
ATOM 12293 C C . CYS A 1 47 ? -17.770 1.701 17.094 1.00 0.00 47 CYS A C 14
ATOM 12294 O O . CYS A 1 47 ? -17.303 2.590 16.382 1.00 0.00 47 CYS A O 14
ATOM 12301 N N . THR A 1 48 ? -17.748 1.714 18.419 1.00 0.00 48 THR A N 14
ATOM 12302 C CA . THR A 1 48 ? -17.149 2.818 19.148 1.00 0.00 48 THR A CA 14
ATOM 12303 C C . THR A 1 48 ? -15.640 2.610 19.286 1.00 0.00 48 THR A C 14
ATOM 12304 O O . THR A 1 48 ? -14.862 3.549 19.120 1.00 0.00 48 THR A O 14
ATOM 12315 N N . ILE A 1 49 ? -15.270 1.375 19.590 1.00 0.00 49 ILE A N 14
ATOM 12316 C CA . ILE A 1 49 ? -13.868 1.032 19.753 1.00 0.00 49 ILE A CA 14
ATOM 12317 C C . ILE A 1 49 ? -13.134 1.265 18.432 1.00 0.00 49 ILE A C 14
ATOM 12318 O O . ILE A 1 49 ? -12.004 1.752 18.423 1.00 0.00 49 ILE A O 14
ATOM 12333 N N . LYS A 1 50 ? -13.805 0.904 17.347 1.00 0.00 50 LYS A N 14
ATOM 12334 C CA . LYS A 1 50 ? -13.230 1.069 16.022 1.00 0.00 50 LYS A CA 14
ATOM 12335 C C . LYS A 1 50 ? -12.935 2.550 15.779 1.00 0.00 50 LYS A C 14
ATOM 12336 O O . LYS A 1 50 ? -11.781 2.937 15.600 1.00 0.00 50 LYS A O 14
ATOM 12351 N N . GLU A 1 51 ? -13.999 3.340 15.779 1.00 0.00 51 GLU A N 14
ATOM 12352 C CA . GLU A 1 51 ? -13.869 4.771 15.560 1.00 0.00 51 GLU A CA 14
ATOM 12353 C C . GLU A 1 51 ? -12.888 5.375 16.567 1.00 0.00 51 GLU A C 14
ATOM 12354 O O . GLU A 1 51 ? -12.390 6.482 16.367 1.00 0.00 51 GLU A O 14
ATOM 12364 N N . LEU A 1 52 ? -12.638 4.621 17.628 1.00 0.00 52 LEU A N 14
ATOM 12365 C CA . LEU A 1 52 ? -11.725 5.068 18.666 1.00 0.00 52 LEU A CA 14
ATOM 12366 C C . LEU A 1 52 ? -10.299 5.084 18.112 1.00 0.00 52 LEU A C 14
ATOM 12367 O O . LEU A 1 52 ? -9.683 6.144 18.005 1.00 0.00 52 LEU A O 14
ATOM 12382 N N . ARG A 1 53 ? -9.816 3.897 17.775 1.00 0.00 53 ARG A N 14
ATOM 12383 C CA . ARG A 1 53 ? -8.473 3.762 17.235 1.00 0.00 53 ARG A CA 14
ATOM 12384 C C . ARG A 1 53 ? -8.483 4.002 15.724 1.00 0.00 53 ARG A C 14
ATOM 12385 O O . ARG A 1 53 ? -7.931 4.992 15.246 1.00 0.00 53 ARG A O 14
ATOM 12403 N N . ARG A 1 54 ? -9.116 3.079 15.015 1.00 0.00 54 ARG A N 14
ATOM 12404 C CA . ARG A 1 54 ? -9.204 3.178 13.568 1.00 0.00 54 ARG A CA 14
ATOM 12405 C C . ARG A 1 54 ? -9.699 4.568 13.160 1.00 0.00 54 ARG A C 14
ATOM 12406 O O . ARG A 1 54 ? -9.080 5.232 12.330 1.00 0.00 54 ARG A O 14
ATOM 12424 N N . LEU A 1 55 ? -10.809 4.966 13.763 1.00 0.00 55 LEU A N 14
ATOM 12425 C CA . LEU A 1 55 ? -11.394 6.264 13.472 1.00 0.00 55 LEU A CA 14
ATOM 12426 C C . LEU A 1 55 ? -11.808 6.314 12.001 1.00 0.00 55 LEU A C 14
ATOM 12427 O O . LEU A 1 55 ? -12.095 7.386 11.469 1.00 0.00 55 LEU A O 14
ATOM 12442 N N . PHE A 1 56 ? -11.824 5.142 11.383 1.00 0.00 56 PHE A N 14
ATOM 12443 C CA . PHE A 1 56 ? -12.197 5.040 9.983 1.00 0.00 56 PHE A CA 14
ATOM 12444 C C . PHE A 1 56 ? -12.957 3.739 9.711 1.00 0.00 56 PHE A C 14
ATOM 12445 O O . PHE A 1 56 ? -13.894 3.718 8.915 1.00 0.00 56 PHE A O 14
ATOM 12461 N N . LEU A 1 57 ? -12.523 2.686 10.389 1.00 0.00 57 LEU A N 14
ATOM 12462 C CA . LEU A 1 57 ? -13.149 1.385 10.231 1.00 0.00 57 LEU A CA 14
ATOM 12463 C C . LEU A 1 57 ? -14.605 1.465 10.697 1.00 0.00 57 LEU A C 14
ATOM 12464 O O . LEU A 1 57 ? -15.507 0.982 10.014 1.00 0.00 57 LEU A O 14
ATOM 12479 N N . VAL A 1 58 ? -14.789 2.078 11.857 1.00 0.00 58 VAL A N 14
ATOM 12480 C CA . VAL A 1 58 ? -16.119 2.227 12.423 1.00 0.00 58 VAL A CA 14
ATOM 12481 C C . VAL A 1 58 ? -16.880 0.908 12.281 1.00 0.00 58 VAL A C 14
ATOM 12482 O O . VAL A 1 58 ? -17.481 0.642 11.241 1.00 0.00 58 VAL A O 14
ATOM 12495 N N . ASP A 1 59 ? -16.829 0.116 13.342 1.00 0.00 59 ASP A N 14
ATOM 12496 C CA . ASP A 1 59 ? -17.506 -1.170 13.348 1.00 0.00 59 ASP A CA 14
ATOM 12497 C C . ASP A 1 59 ? -17.271 -1.872 12.009 1.00 0.00 59 ASP A C 14
ATOM 12498 O O . ASP A 1 59 ? -18.009 -1.650 11.050 1.00 0.00 59 ASP A O 14
ATOM 12506 N N . ASP A 1 60 ? -16.241 -2.705 11.987 1.00 0.00 60 ASP A N 14
ATOM 12507 C CA . ASP A 1 60 ? -15.901 -3.441 10.781 1.00 0.00 60 ASP A CA 14
ATOM 12508 C C . ASP A 1 60 ? -16.104 -2.538 9.563 1.00 0.00 60 ASP A C 14
ATOM 12509 O O . ASP A 1 60 ? -16.070 -1.315 9.680 1.00 0.00 60 ASP A O 14
ATOM 12517 N N . ARG A 1 1 ? -3.376 -15.441 38.657 1.00 0.00 1 ARG A N 15
ATOM 12518 C CA . ARG A 1 1 ? -2.712 -14.759 39.754 1.00 0.00 1 ARG A CA 15
ATOM 12519 C C . ARG A 1 1 ? -3.346 -13.385 39.987 1.00 0.00 1 ARG A C 15
ATOM 12520 O O . ARG A 1 1 ? -2.997 -12.415 39.317 1.00 0.00 1 ARG A O 15
ATOM 12538 N N . ILE A 1 2 ? -4.267 -13.348 40.939 1.00 0.00 2 ILE A N 15
ATOM 12539 C CA . ILE A 1 2 ? -4.953 -12.111 41.268 1.00 0.00 2 ILE A CA 15
ATOM 12540 C C . ILE A 1 2 ? -5.337 -11.386 39.977 1.00 0.00 2 ILE A C 15
ATOM 12541 O O . ILE A 1 2 ? -4.909 -10.257 39.744 1.00 0.00 2 ILE A O 15
ATOM 12556 N N . TYR A 1 3 ? -6.140 -12.065 39.171 1.00 0.00 3 TYR A N 15
ATOM 12557 C CA . TYR A 1 3 ? -6.587 -11.501 37.910 1.00 0.00 3 TYR A CA 15
ATOM 12558 C C . TYR A 1 3 ? -5.428 -11.389 36.918 1.00 0.00 3 TYR A C 15
ATOM 12559 O O . TYR A 1 3 ? -5.474 -11.968 35.834 1.00 0.00 3 TYR A O 15
ATOM 12576 N N . LYS A 1 4 ? -4.413 -10.639 37.325 1.00 0.00 4 LYS A N 15
ATOM 12577 C CA . LYS A 1 4 ? -3.243 -10.443 36.485 1.00 0.00 4 LYS A CA 15
ATOM 12578 C C . LYS A 1 4 ? -2.247 -11.577 36.735 1.00 0.00 4 LYS A C 15
ATOM 12579 O O . LYS A 1 4 ? -2.639 -12.736 36.863 1.00 0.00 4 LYS A O 15
ATOM 12594 N N . GLY A 1 5 ? -0.977 -11.203 36.796 1.00 0.00 5 GLY A N 15
ATOM 12595 C CA . GLY A 1 5 ? 0.078 -12.175 37.028 1.00 0.00 5 GLY A CA 15
ATOM 12596 C C . GLY A 1 5 ? 0.884 -12.423 35.751 1.00 0.00 5 GLY A C 15
ATOM 12597 O O . GLY A 1 5 ? 1.986 -12.967 35.805 1.00 0.00 5 GLY A O 15
ATOM 12601 N N . VAL A 1 6 ? 0.303 -12.015 34.634 1.00 0.00 6 VAL A N 15
ATOM 12602 C CA . VAL A 1 6 ? 0.953 -12.187 33.345 1.00 0.00 6 VAL A CA 15
ATOM 12603 C C . VAL A 1 6 ? 1.210 -10.813 32.722 1.00 0.00 6 VAL A C 15
ATOM 12604 O O . VAL A 1 6 ? 2.327 -10.520 32.298 1.00 0.00 6 VAL A O 15
ATOM 12617 N N . ILE A 1 7 ? 0.159 -10.008 32.685 1.00 0.00 7 ILE A N 15
ATOM 12618 C CA . ILE A 1 7 ? 0.257 -8.674 32.120 1.00 0.00 7 ILE A CA 15
ATOM 12619 C C . ILE A 1 7 ? 1.244 -7.847 32.947 1.00 0.00 7 ILE A C 15
ATOM 12620 O O . ILE A 1 7 ? 1.835 -6.893 32.442 1.00 0.00 7 ILE A O 15
ATOM 12635 N N . GLN A 1 8 ? 1.391 -8.242 34.202 1.00 0.00 8 GLN A N 15
ATOM 12636 C CA . GLN A 1 8 ? 2.295 -7.548 35.105 1.00 0.00 8 GLN A CA 15
ATOM 12637 C C . GLN A 1 8 ? 3.745 -7.734 34.649 1.00 0.00 8 GLN A C 15
ATOM 12638 O O . GLN A 1 8 ? 4.465 -6.758 34.447 1.00 0.00 8 GLN A O 15
ATOM 12650 N N . ALA A 1 9 ? 4.128 -8.993 34.500 1.00 0.00 9 ALA A N 15
ATOM 12651 C CA . ALA A 1 9 ? 5.478 -9.320 34.073 1.00 0.00 9 ALA A CA 15
ATOM 12652 C C . ALA A 1 9 ? 5.719 -8.744 32.676 1.00 0.00 9 ALA A C 15
ATOM 12653 O O . ALA A 1 9 ? 6.758 -8.139 32.420 1.00 0.00 9 ALA A O 15
ATOM 12660 N N . ILE A 1 10 ? 4.739 -8.952 31.808 1.00 0.00 10 ILE A N 15
ATOM 12661 C CA . ILE A 1 10 ? 4.832 -8.462 30.443 1.00 0.00 10 ILE A CA 15
ATOM 12662 C C . ILE A 1 10 ? 5.124 -6.961 30.464 1.00 0.00 10 ILE A C 15
ATOM 12663 O O . ILE A 1 10 ? 5.854 -6.455 29.613 1.00 0.00 10 ILE A O 15
ATOM 12678 N N . GLN A 1 11 ? 4.540 -6.289 31.447 1.00 0.00 11 GLN A N 15
ATOM 12679 C CA . GLN A 1 11 ? 4.729 -4.856 31.590 1.00 0.00 11 GLN A CA 15
ATOM 12680 C C . GLN A 1 11 ? 6.211 -4.534 31.792 1.00 0.00 11 GLN A C 15
ATOM 12681 O O . GLN A 1 11 ? 6.697 -3.507 31.320 1.00 0.00 11 GLN A O 15
ATOM 12693 N N . LYS A 1 12 ? 6.888 -5.431 32.493 1.00 0.00 12 LYS A N 15
ATOM 12694 C CA . LYS A 1 12 ? 8.305 -5.255 32.764 1.00 0.00 12 LYS A CA 15
ATOM 12695 C C . LYS A 1 12 ? 9.075 -5.244 31.441 1.00 0.00 12 LYS A C 15
ATOM 12696 O O . LYS A 1 12 ? 9.967 -4.421 31.245 1.00 0.00 12 LYS A O 15
ATOM 12711 N N . SER A 1 13 ? 8.702 -6.167 30.567 1.00 0.00 13 SER A N 15
ATOM 12712 C CA . SER A 1 13 ? 9.345 -6.274 29.270 1.00 0.00 13 SER A CA 15
ATOM 12713 C C . SER A 1 13 ? 8.790 -5.209 28.321 1.00 0.00 13 SER A C 15
ATOM 12714 O O . SER A 1 13 ? 9.433 -4.858 27.333 1.00 0.00 13 SER A O 15
ATOM 12721 N N . ASP A 1 14 ? 7.604 -4.725 28.656 1.00 0.00 14 ASP A N 15
ATOM 12722 C CA . ASP A 1 14 ? 6.955 -3.708 27.847 1.00 0.00 14 ASP A CA 15
ATOM 12723 C C . ASP A 1 14 ? 7.456 -2.326 28.274 1.00 0.00 14 ASP A C 15
ATOM 12724 O O . ASP A 1 14 ? 7.434 -1.382 27.486 1.00 0.00 14 ASP A O 15
ATOM 12732 N N . GLU A 1 15 ? 7.897 -2.251 29.522 1.00 0.00 15 GLU A N 15
ATOM 12733 C CA . GLU A 1 15 ? 8.402 -1.001 30.063 1.00 0.00 15 GLU A CA 15
ATOM 12734 C C . GLU A 1 15 ? 9.931 -0.989 30.031 1.00 0.00 15 GLU A C 15
ATOM 12735 O O . GLU A 1 15 ? 10.547 0.075 29.979 1.00 0.00 15 GLU A O 15
ATOM 12745 N N . GLY A 1 16 ? 10.502 -2.184 30.062 1.00 0.00 16 GLY A N 15
ATOM 12746 C CA . GLY A 1 16 ? 11.948 -2.324 30.037 1.00 0.00 16 GLY A CA 15
ATOM 12747 C C . GLY A 1 16 ? 12.543 -1.655 28.796 1.00 0.00 16 GLY A C 15
ATOM 12748 O O . GLY A 1 16 ? 13.721 -1.302 28.781 1.00 0.00 16 GLY A O 15
ATOM 12752 N N . HIS A 1 17 ? 11.699 -1.499 27.786 1.00 0.00 17 HIS A N 15
ATOM 12753 C CA . HIS A 1 17 ? 12.126 -0.879 26.543 1.00 0.00 17 HIS A CA 15
ATOM 12754 C C . HIS A 1 17 ? 11.967 0.639 26.647 1.00 0.00 17 HIS A C 15
ATOM 12755 O O . HIS A 1 17 ? 11.305 1.136 27.557 1.00 0.00 17 HIS A O 15
ATOM 12769 N N . PRO A 1 18 ? 12.602 1.351 25.678 1.00 0.00 18 PRO A N 15
ATOM 12770 C CA . PRO A 1 18 ? 12.537 2.803 25.652 1.00 0.00 18 PRO A CA 15
ATOM 12771 C C . PRO A 1 18 ? 11.171 3.281 25.157 1.00 0.00 18 PRO A C 15
ATOM 12772 O O . PRO A 1 18 ? 10.290 2.471 24.872 1.00 0.00 18 PRO A O 15
ATOM 12780 N N . PHE A 1 19 ? 11.037 4.596 25.070 1.00 0.00 19 PHE A N 15
ATOM 12781 C CA . PHE A 1 19 ? 9.792 5.193 24.615 1.00 0.00 19 PHE A CA 15
ATOM 12782 C C . PHE A 1 19 ? 9.454 4.739 23.193 1.00 0.00 19 PHE A C 15
ATOM 12783 O O . PHE A 1 19 ? 8.308 4.848 22.758 1.00 0.00 19 PHE A O 15
ATOM 12799 N N . ARG A 1 20 ? 10.471 4.238 22.509 1.00 0.00 20 ARG A N 15
ATOM 12800 C CA . ARG A 1 20 ? 10.297 3.765 21.146 1.00 0.00 20 ARG A CA 15
ATOM 12801 C C . ARG A 1 20 ? 9.321 2.587 21.113 1.00 0.00 20 ARG A C 15
ATOM 12802 O O . ARG A 1 20 ? 8.415 2.550 20.282 1.00 0.00 20 ARG A O 15
ATOM 12820 N N . ALA A 1 21 ? 9.541 1.653 22.026 1.00 0.00 21 ALA A N 15
ATOM 12821 C CA . ALA A 1 21 ? 8.693 0.476 22.113 1.00 0.00 21 ALA A CA 15
ATOM 12822 C C . ALA A 1 21 ? 7.247 0.912 22.356 1.00 0.00 21 ALA A C 15
ATOM 12823 O O . ALA A 1 21 ? 6.321 0.365 21.758 1.00 0.00 21 ALA A O 15
ATOM 12830 N N . TYR A 1 22 ? 7.097 1.893 23.234 1.00 0.00 22 TYR A N 15
ATOM 12831 C CA . TYR A 1 22 ? 5.779 2.408 23.562 1.00 0.00 22 TYR A CA 15
ATOM 12832 C C . TYR A 1 22 ? 4.984 2.731 22.295 1.00 0.00 22 TYR A C 15
ATOM 12833 O O . TYR A 1 22 ? 3.756 2.666 22.296 1.00 0.00 22 TYR A O 15
ATOM 12850 N N . LEU A 1 23 ? 5.719 3.072 21.246 1.00 0.00 23 LEU A N 15
ATOM 12851 C CA . LEU A 1 23 ? 5.097 3.406 19.975 1.00 0.00 23 LEU A CA 15
ATOM 12852 C C . LEU A 1 23 ? 4.748 2.116 19.230 1.00 0.00 23 LEU A C 15
ATOM 12853 O O . LEU A 1 23 ? 3.591 1.895 18.872 1.00 0.00 23 LEU A O 15
ATOM 12868 N N . GLU A 1 24 ? 5.768 1.297 19.018 1.00 0.00 24 GLU A N 15
ATOM 12869 C CA . GLU A 1 24 ? 5.582 0.035 18.323 1.00 0.00 24 GLU A CA 15
ATOM 12870 C C . GLU A 1 24 ? 4.574 -0.842 19.070 1.00 0.00 24 GLU A C 15
ATOM 12871 O O . GLU A 1 24 ? 3.898 -1.671 18.464 1.00 0.00 24 GLU A O 15
ATOM 12881 N N . SER A 1 25 ? 4.506 -0.625 20.375 1.00 0.00 25 SER A N 15
ATOM 12882 C CA . SER A 1 25 ? 3.592 -1.385 21.212 1.00 0.00 25 SER A CA 15
ATOM 12883 C C . SER A 1 25 ? 2.146 -1.000 20.891 1.00 0.00 25 SER A C 15
ATOM 12884 O O . SER A 1 25 ? 1.331 -1.859 20.556 1.00 0.00 25 SER A O 15
ATOM 12891 N N . GLU A 1 26 ? 1.873 0.291 21.005 1.00 0.00 26 GLU A N 15
ATOM 12892 C CA . GLU A 1 26 ? 0.539 0.800 20.731 1.00 0.00 26 GLU A CA 15
ATOM 12893 C C . GLU A 1 26 ? 0.161 0.540 19.271 1.00 0.00 26 GLU A C 15
ATOM 12894 O O . GLU A 1 26 ? -1.020 0.502 18.930 1.00 0.00 26 GLU A O 15
ATOM 12904 N N . VAL A 1 27 ? 1.185 0.366 18.450 1.00 0.00 27 VAL A N 15
ATOM 12905 C CA . VAL A 1 27 ? 0.975 0.109 17.035 1.00 0.00 27 VAL A CA 15
ATOM 12906 C C . VAL A 1 27 ? 0.606 -1.362 16.837 1.00 0.00 27 VAL A C 15
ATOM 12907 O O . VAL A 1 27 ? -0.335 -1.677 16.108 1.00 0.00 27 VAL A O 15
ATOM 12920 N N . ALA A 1 28 ? 1.363 -2.224 17.499 1.00 0.00 28 ALA A N 15
ATOM 12921 C CA . ALA A 1 28 ? 1.126 -3.655 17.405 1.00 0.00 28 ALA A CA 15
ATOM 12922 C C . ALA A 1 28 ? -0.075 -4.027 18.277 1.00 0.00 28 ALA A C 15
ATOM 12923 O O . ALA A 1 28 ? -0.683 -5.078 18.084 1.00 0.00 28 ALA A O 15
ATOM 12930 N N . ILE A 1 29 ? -0.380 -3.144 19.216 1.00 0.00 29 ILE A N 15
ATOM 12931 C CA . ILE A 1 29 ? -1.498 -3.367 20.118 1.00 0.00 29 ILE A CA 15
ATOM 12932 C C . ILE A 1 29 ? -2.804 -3.024 19.398 1.00 0.00 29 ILE A C 15
ATOM 12933 O O . ILE A 1 29 ? -3.867 -3.523 19.762 1.00 0.00 29 ILE A O 15
ATOM 12948 N N . SER A 1 30 ? -2.681 -2.173 18.389 1.00 0.00 30 SER A N 15
ATOM 12949 C CA . SER A 1 30 ? -3.839 -1.757 17.616 1.00 0.00 30 SER A CA 15
ATOM 12950 C C . SER A 1 30 ? -4.366 -2.933 16.792 1.00 0.00 30 SER A C 15
ATOM 12951 O O . SER A 1 30 ? -5.554 -2.992 16.479 1.00 0.00 30 SER A O 15
ATOM 12958 N N . GLU A 1 31 ? -3.458 -3.840 16.463 1.00 0.00 31 GLU A N 15
ATOM 12959 C CA . GLU A 1 31 ? -3.818 -5.010 15.680 1.00 0.00 31 GLU A CA 15
ATOM 12960 C C . GLU A 1 31 ? -4.863 -5.844 16.423 1.00 0.00 31 GLU A C 15
ATOM 12961 O O . GLU A 1 31 ? -5.715 -6.476 15.802 1.00 0.00 31 GLU A O 15
ATOM 12971 N N . GLU A 1 32 ? -4.761 -5.820 17.745 1.00 0.00 32 GLU A N 15
ATOM 12972 C CA . GLU A 1 32 ? -5.687 -6.567 18.579 1.00 0.00 32 GLU A CA 15
ATOM 12973 C C . GLU A 1 32 ? -6.981 -5.774 18.778 1.00 0.00 32 GLU A C 15
ATOM 12974 O O . GLU A 1 32 ? -8.029 -6.351 19.063 1.00 0.00 32 GLU A O 15
ATOM 12984 N N . LEU A 1 33 ? -6.865 -4.465 18.619 1.00 0.00 33 LEU A N 15
ATOM 12985 C CA . LEU A 1 33 ? -8.012 -3.587 18.777 1.00 0.00 33 LEU A CA 15
ATOM 12986 C C . LEU A 1 33 ? -9.118 -4.021 17.812 1.00 0.00 33 LEU A C 15
ATOM 12987 O O . LEU A 1 33 ? -10.281 -4.114 18.198 1.00 0.00 33 LEU A O 15
ATOM 13002 N N . VAL A 1 34 ? -8.714 -4.274 16.575 1.00 0.00 34 VAL A N 15
ATOM 13003 C CA . VAL A 1 34 ? -9.656 -4.695 15.553 1.00 0.00 34 VAL A CA 15
ATOM 13004 C C . VAL A 1 34 ? -10.311 -6.011 15.979 1.00 0.00 34 VAL A C 15
ATOM 13005 O O . VAL A 1 34 ? -11.438 -6.303 15.584 1.00 0.00 34 VAL A O 15
ATOM 13018 N N . GLN A 1 35 ? -9.577 -6.767 16.781 1.00 0.00 35 GLN A N 15
ATOM 13019 C CA . GLN A 1 35 ? -10.072 -8.044 17.267 1.00 0.00 35 GLN A CA 15
ATOM 13020 C C . GLN A 1 35 ? -10.901 -7.845 18.536 1.00 0.00 35 GLN A C 15
ATOM 13021 O O . GLN A 1 35 ? -11.690 -8.711 18.910 1.00 0.00 35 GLN A O 15
ATOM 13033 N N . LYS A 1 36 ? -10.695 -6.696 19.165 1.00 0.00 36 LYS A N 15
ATOM 13034 C CA . LYS A 1 36 ? -11.414 -6.371 20.385 1.00 0.00 36 LYS A CA 15
ATOM 13035 C C . LYS A 1 36 ? -12.836 -5.930 20.031 1.00 0.00 36 LYS A C 15
ATOM 13036 O O . LYS A 1 36 ? -13.742 -6.024 20.857 1.00 0.00 36 LYS A O 15
ATOM 13051 N N . TYR A 1 37 ? -12.986 -5.458 18.803 1.00 0.00 37 TYR A N 15
ATOM 13052 C CA . TYR A 1 37 ? -14.282 -5.002 18.330 1.00 0.00 37 TYR A CA 15
ATOM 13053 C C . TYR A 1 37 ? -15.342 -6.092 18.497 1.00 0.00 37 TYR A C 15
ATOM 13054 O O . TYR A 1 37 ? -16.464 -5.813 18.917 1.00 0.00 37 TYR A O 15
ATOM 13071 N N . SER A 1 38 ? -14.949 -7.311 18.159 1.00 0.00 38 SER A N 15
ATOM 13072 C CA . SER A 1 38 ? -15.851 -8.445 18.268 1.00 0.00 38 SER A CA 15
ATOM 13073 C C . SER A 1 38 ? -16.391 -8.551 19.695 1.00 0.00 38 SER A C 15
ATOM 13074 O O . SER A 1 38 ? -17.576 -8.811 19.898 1.00 0.00 38 SER A O 15
ATOM 13081 N N . ASN A 1 39 ? -15.495 -8.344 20.649 1.00 0.00 39 ASN A N 15
ATOM 13082 C CA . ASN A 1 39 ? -15.865 -8.412 22.053 1.00 0.00 39 ASN A CA 15
ATOM 13083 C C . ASN A 1 39 ? -16.472 -7.075 22.481 1.00 0.00 39 ASN A C 15
ATOM 13084 O O . ASN A 1 39 ? -17.595 -7.030 22.981 1.00 0.00 39 ASN A O 15
ATOM 13094 N N . SER A 1 40 ? -15.701 -6.018 22.271 1.00 0.00 40 SER A N 15
ATOM 13095 C CA . SER A 1 40 ? -16.149 -4.682 22.629 1.00 0.00 40 SER A CA 15
ATOM 13096 C C . SER A 1 40 ? -17.591 -4.471 22.164 1.00 0.00 40 SER A C 15
ATOM 13097 O O . SER A 1 40 ? -18.333 -3.696 22.764 1.00 0.00 40 SER A O 15
ATOM 13104 N N . ALA A 1 41 ? -17.944 -5.174 21.097 1.00 0.00 41 ALA A N 15
ATOM 13105 C CA . ALA A 1 41 ? -19.284 -5.072 20.544 1.00 0.00 41 ALA A CA 15
ATOM 13106 C C . ALA A 1 41 ? -20.308 -5.232 21.669 1.00 0.00 41 ALA A C 15
ATOM 13107 O O . ALA A 1 41 ? -20.653 -4.263 22.342 1.00 0.00 41 ALA A O 15
ATOM 13114 N N . LEU A 1 42 ? -20.767 -6.464 21.837 1.00 0.00 42 LEU A N 15
ATOM 13115 C CA . LEU A 1 42 ? -21.746 -6.764 22.868 1.00 0.00 42 LEU A CA 15
ATOM 13116 C C . LEU A 1 42 ? -22.643 -5.544 23.083 1.00 0.00 42 LEU A C 15
ATOM 13117 O O . LEU A 1 42 ? -22.681 -4.981 24.177 1.00 0.00 42 LEU A O 15
ATOM 13132 N N . GLY A 1 43 ? -23.345 -5.170 22.023 1.00 0.00 43 GLY A N 15
ATOM 13133 C CA . GLY A 1 43 ? -24.239 -4.027 22.082 1.00 0.00 43 GLY A CA 15
ATOM 13134 C C . GLY A 1 43 ? -23.853 -2.973 21.042 1.00 0.00 43 GLY A C 15
ATOM 13135 O O . GLY A 1 43 ? -24.372 -2.977 19.927 1.00 0.00 43 GLY A O 15
ATOM 13139 N N . HIS A 1 44 ? -22.944 -2.097 21.444 1.00 0.00 44 HIS A N 15
ATOM 13140 C CA . HIS A 1 44 ? -22.482 -1.040 20.561 1.00 0.00 44 HIS A CA 15
ATOM 13141 C C . HIS A 1 44 ? -21.261 -0.353 21.176 1.00 0.00 44 HIS A C 15
ATOM 13142 O O . HIS A 1 44 ? -21.402 0.543 22.007 1.00 0.00 44 HIS A O 15
ATOM 13156 N N . VAL A 1 45 ? -20.091 -0.800 20.746 1.00 0.00 45 VAL A N 15
ATOM 13157 C CA . VAL A 1 45 ? -18.846 -0.240 21.246 1.00 0.00 45 VAL A CA 15
ATOM 13158 C C . VAL A 1 45 ? -17.739 -0.470 20.215 1.00 0.00 45 VAL A C 15
ATOM 13159 O O . VAL A 1 45 ? -16.895 0.398 20.001 1.00 0.00 45 VAL A O 15
ATOM 13172 N N . ASN A 1 46 ? -17.777 -1.646 19.605 1.00 0.00 46 ASN A N 15
ATOM 13173 C CA . ASN A 1 46 ? -16.787 -2.001 18.602 1.00 0.00 46 ASN A CA 15
ATOM 13174 C C . ASN A 1 46 ? -16.745 -0.914 17.526 1.00 0.00 46 ASN A C 15
ATOM 13175 O O . ASN A 1 46 ? -15.764 -0.800 16.793 1.00 0.00 46 ASN A O 15
ATOM 13185 N N . CYS A 1 47 ? -17.821 -0.145 17.466 1.00 0.00 47 CYS A N 15
ATOM 13186 C CA . CYS A 1 47 ? -17.920 0.929 16.491 1.00 0.00 47 CYS A CA 15
ATOM 13187 C C . CYS A 1 47 ? -17.142 2.134 17.023 1.00 0.00 47 CYS A C 15
ATOM 13188 O O . CYS A 1 47 ? -16.535 2.876 16.253 1.00 0.00 47 CYS A O 15
ATOM 13195 N N . THR A 1 48 ? -17.186 2.292 18.338 1.00 0.00 48 THR A N 15
ATOM 13196 C CA . THR A 1 48 ? -16.492 3.394 18.983 1.00 0.00 48 THR A CA 15
ATOM 13197 C C . THR A 1 48 ? -15.032 3.023 19.249 1.00 0.00 48 THR A C 15
ATOM 13198 O O . THR A 1 48 ? -14.156 3.887 19.232 1.00 0.00 48 THR A O 15
ATOM 13209 N N . ILE A 1 49 ? -14.816 1.739 19.490 1.00 0.00 49 ILE A N 15
ATOM 13210 C CA . ILE A 1 49 ? -13.477 1.243 19.759 1.00 0.00 49 ILE A CA 15
ATOM 13211 C C . ILE A 1 49 ? -12.618 1.395 18.502 1.00 0.00 49 ILE A C 15
ATOM 13212 O O . ILE A 1 49 ? -11.449 1.768 18.586 1.00 0.00 49 ILE A O 15
ATOM 13227 N N . LYS A 1 50 ? -13.232 1.098 17.366 1.00 0.00 50 LYS A N 15
ATOM 13228 C CA . LYS A 1 50 ? -12.539 1.198 16.092 1.00 0.00 50 LYS A CA 15
ATOM 13229 C C . LYS A 1 50 ? -12.304 2.671 15.758 1.00 0.00 50 LYS A C 15
ATOM 13230 O O . LYS A 1 50 ? -11.263 3.030 15.210 1.00 0.00 50 LYS A O 15
ATOM 13245 N N . GLU A 1 51 ? -13.289 3.489 16.103 1.00 0.00 51 GLU A N 15
ATOM 13246 C CA . GLU A 1 51 ? -13.202 4.916 15.846 1.00 0.00 51 GLU A CA 15
ATOM 13247 C C . GLU A 1 51 ? -11.974 5.506 16.542 1.00 0.00 51 GLU A C 15
ATOM 13248 O O . GLU A 1 51 ? -11.502 6.579 16.169 1.00 0.00 51 GLU A O 15
ATOM 13258 N N . LEU A 1 52 ? -11.492 4.779 17.538 1.00 0.00 52 LEU A N 15
ATOM 13259 C CA . LEU A 1 52 ? -10.327 5.218 18.289 1.00 0.00 52 LEU A CA 15
ATOM 13260 C C . LEU A 1 52 ? -9.074 4.555 17.711 1.00 0.00 52 LEU A C 15
ATOM 13261 O O . LEU A 1 52 ? -8.125 5.239 17.332 1.00 0.00 52 LEU A O 15
ATOM 13276 N N . ARG A 1 53 ? -9.112 3.232 17.664 1.00 0.00 53 ARG A N 15
ATOM 13277 C CA . ARG A 1 53 ? -7.992 2.469 17.140 1.00 0.00 53 ARG A CA 15
ATOM 13278 C C . ARG A 1 53 ? -7.708 2.871 15.690 1.00 0.00 53 ARG A C 15
ATOM 13279 O O . ARG A 1 53 ? -6.687 3.494 15.404 1.00 0.00 53 ARG A O 15
ATOM 13297 N N . ARG A 1 54 ? -8.631 2.497 14.815 1.00 0.00 54 ARG A N 15
ATOM 13298 C CA . ARG A 1 54 ? -8.493 2.812 13.404 1.00 0.00 54 ARG A CA 15
ATOM 13299 C C . ARG A 1 54 ? -8.954 4.244 13.131 1.00 0.00 54 ARG A C 15
ATOM 13300 O O . ARG A 1 54 ? -8.204 5.046 12.575 1.00 0.00 54 ARG A O 15
ATOM 13318 N N . LEU A 1 55 ? -10.184 4.523 13.533 1.00 0.00 55 LEU A N 15
ATOM 13319 C CA . LEU A 1 55 ? -10.755 5.846 13.338 1.00 0.00 55 LEU A CA 15
ATOM 13320 C C . LEU A 1 55 ? -11.429 5.909 11.967 1.00 0.00 55 LEU A C 15
ATOM 13321 O O . LEU A 1 55 ? -11.617 6.991 11.413 1.00 0.00 55 LEU A O 15
ATOM 13336 N N . PHE A 1 56 ? -11.775 4.735 11.459 1.00 0.00 56 PHE A N 15
ATOM 13337 C CA . PHE A 1 56 ? -12.425 4.643 10.162 1.00 0.00 56 PHE A CA 15
ATOM 13338 C C . PHE A 1 56 ? -13.242 3.354 10.049 1.00 0.00 56 PHE A C 15
ATOM 13339 O O . PHE A 1 56 ? -14.364 3.368 9.542 1.00 0.00 56 PHE A O 15
ATOM 13355 N N . LEU A 1 57 ? -12.649 2.271 10.527 1.00 0.00 57 LEU A N 15
ATOM 13356 C CA . LEU A 1 57 ? -13.307 0.976 10.485 1.00 0.00 57 LEU A CA 15
ATOM 13357 C C . LEU A 1 57 ? -14.752 1.128 10.965 1.00 0.00 57 LEU A C 15
ATOM 13358 O O . LEU A 1 57 ? -15.631 0.377 10.544 1.00 0.00 57 LEU A O 15
ATOM 13373 N N . VAL A 1 58 ? -14.952 2.104 11.838 1.00 0.00 58 VAL A N 15
ATOM 13374 C CA . VAL A 1 58 ? -16.276 2.363 12.378 1.00 0.00 58 VAL A CA 15
ATOM 13375 C C . VAL A 1 58 ? -17.035 1.042 12.512 1.00 0.00 58 VAL A C 15
ATOM 13376 O O . VAL A 1 58 ? -18.011 0.808 11.799 1.00 0.00 58 VAL A O 15
ATOM 13389 N N . ASP A 1 59 ? -16.561 0.214 13.429 1.00 0.00 59 ASP A N 15
ATOM 13390 C CA . ASP A 1 59 ? -17.183 -1.078 13.665 1.00 0.00 59 ASP A CA 15
ATOM 13391 C C . ASP A 1 59 ? -17.057 -1.938 12.406 1.00 0.00 59 ASP A C 15
ATOM 13392 O O . ASP A 1 59 ? -17.726 -1.683 11.405 1.00 0.00 59 ASP A O 15
ATOM 13400 N N . ASP A 1 60 ? -16.193 -2.939 12.496 1.00 0.00 60 ASP A N 15
ATOM 13401 C CA . ASP A 1 60 ? -15.970 -3.838 11.377 1.00 0.00 60 ASP A CA 15
ATOM 13402 C C . ASP A 1 60 ? -17.310 -4.415 10.916 1.00 0.00 60 ASP A C 15
ATOM 13403 O O . ASP A 1 60 ? -17.846 -5.329 11.544 1.00 0.00 60 ASP A O 15
ATOM 13411 N N . ARG A 1 1 ? -4.360 30.630 25.324 1.00 0.00 1 ARG A N 16
ATOM 13412 C CA . ARG A 1 1 ? -3.586 30.319 26.514 1.00 0.00 1 ARG A CA 16
ATOM 13413 C C . ARG A 1 1 ? -3.102 28.868 26.466 1.00 0.00 1 ARG A C 16
ATOM 13414 O O . ARG A 1 1 ? -2.000 28.562 26.919 1.00 0.00 1 ARG A O 16
ATOM 13432 N N . ILE A 1 2 ? -3.950 28.013 25.914 1.00 0.00 2 ILE A N 16
ATOM 13433 C CA . ILE A 1 2 ? -3.622 26.601 25.803 1.00 0.00 2 ILE A CA 16
ATOM 13434 C C . ILE A 1 2 ? -3.725 26.174 24.337 1.00 0.00 2 ILE A C 16
ATOM 13435 O O . ILE A 1 2 ? -2.804 26.402 23.555 1.00 0.00 2 ILE A O 16
ATOM 13450 N N . TYR A 1 3 ? -4.853 25.560 24.010 1.00 0.00 3 TYR A N 16
ATOM 13451 C CA . TYR A 1 3 ? -5.087 25.099 22.653 1.00 0.00 3 TYR A CA 16
ATOM 13452 C C . TYR A 1 3 ? -4.137 23.955 22.291 1.00 0.00 3 TYR A C 16
ATOM 13453 O O . TYR A 1 3 ? -4.574 22.831 22.055 1.00 0.00 3 TYR A O 16
ATOM 13470 N N . LYS A 1 4 ? -2.853 24.283 22.258 1.00 0.00 4 LYS A N 16
ATOM 13471 C CA . LYS A 1 4 ? -1.837 23.298 21.930 1.00 0.00 4 LYS A CA 16
ATOM 13472 C C . LYS A 1 4 ? -1.235 22.741 23.221 1.00 0.00 4 LYS A C 16
ATOM 13473 O O . LYS A 1 4 ? -1.949 22.517 24.197 1.00 0.00 4 LYS A O 16
ATOM 13488 N N . GLY A 1 5 ? 0.073 22.534 23.185 1.00 0.00 5 GLY A N 16
ATOM 13489 C CA . GLY A 1 5 ? 0.779 22.009 24.341 1.00 0.00 5 GLY A CA 16
ATOM 13490 C C . GLY A 1 5 ? 0.709 20.481 24.379 1.00 0.00 5 GLY A C 16
ATOM 13491 O O . GLY A 1 5 ? 1.221 19.854 25.305 1.00 0.00 5 GLY A O 16
ATOM 13495 N N . VAL A 1 6 ? 0.072 19.924 23.359 1.00 0.00 6 VAL A N 16
ATOM 13496 C CA . VAL A 1 6 ? -0.072 18.482 23.263 1.00 0.00 6 VAL A CA 16
ATOM 13497 C C . VAL A 1 6 ? 0.721 17.974 22.057 1.00 0.00 6 VAL A C 16
ATOM 13498 O O . VAL A 1 6 ? 1.567 17.091 22.193 1.00 0.00 6 VAL A O 16
ATOM 13511 N N . ILE A 1 7 ? 0.420 18.554 20.905 1.00 0.00 7 ILE A N 16
ATOM 13512 C CA . ILE A 1 7 ? 1.094 18.171 19.676 1.00 0.00 7 ILE A CA 16
ATOM 13513 C C . ILE A 1 7 ? 2.608 18.233 19.889 1.00 0.00 7 ILE A C 16
ATOM 13514 O O . ILE A 1 7 ? 3.362 17.532 19.215 1.00 0.00 7 ILE A O 16
ATOM 13529 N N . GLN A 1 8 ? 3.007 19.076 20.829 1.00 0.00 8 GLN A N 16
ATOM 13530 C CA . GLN A 1 8 ? 4.417 19.238 21.139 1.00 0.00 8 GLN A CA 16
ATOM 13531 C C . GLN A 1 8 ? 4.796 18.383 22.350 1.00 0.00 8 GLN A C 16
ATOM 13532 O O . GLN A 1 8 ? 5.823 17.706 22.340 1.00 0.00 8 GLN A O 16
ATOM 13544 N N . ALA A 1 9 ? 3.945 18.442 23.364 1.00 0.00 9 ALA A N 16
ATOM 13545 C CA . ALA A 1 9 ? 4.179 17.680 24.581 1.00 0.00 9 ALA A CA 16
ATOM 13546 C C . ALA A 1 9 ? 4.215 16.188 24.245 1.00 0.00 9 ALA A C 16
ATOM 13547 O O . ALA A 1 9 ? 4.964 15.429 24.856 1.00 0.00 9 ALA A O 16
ATOM 13554 N N . ILE A 1 10 ? 3.397 15.814 23.272 1.00 0.00 10 ILE A N 16
ATOM 13555 C CA . ILE A 1 10 ? 3.327 14.425 22.847 1.00 0.00 10 ILE A CA 16
ATOM 13556 C C . ILE A 1 10 ? 4.515 14.116 21.933 1.00 0.00 10 ILE A C 16
ATOM 13557 O O . ILE A 1 10 ? 4.912 12.960 21.797 1.00 0.00 10 ILE A O 16
ATOM 13572 N N . GLN A 1 11 ? 5.048 15.169 21.331 1.00 0.00 11 GLN A N 16
ATOM 13573 C CA . GLN A 1 11 ? 6.182 15.024 20.435 1.00 0.00 11 GLN A CA 16
ATOM 13574 C C . GLN A 1 11 ? 7.432 14.620 21.222 1.00 0.00 11 GLN A C 16
ATOM 13575 O O . GLN A 1 11 ? 8.125 13.675 20.849 1.00 0.00 11 GLN A O 16
ATOM 13587 N N . LYS A 1 12 ? 7.681 15.359 22.293 1.00 0.00 12 LYS A N 16
ATOM 13588 C CA . LYS A 1 12 ? 8.835 15.089 23.134 1.00 0.00 12 LYS A CA 16
ATOM 13589 C C . LYS A 1 12 ? 8.907 13.590 23.430 1.00 0.00 12 LYS A C 16
ATOM 13590 O O . LYS A 1 12 ? 9.959 12.973 23.271 1.00 0.00 12 LYS A O 16
ATOM 13605 N N . SER A 1 13 ? 7.775 13.048 23.855 1.00 0.00 13 SER A N 16
ATOM 13606 C CA . SER A 1 13 ? 7.697 11.633 24.173 1.00 0.00 13 SER A CA 16
ATOM 13607 C C . SER A 1 13 ? 8.114 10.799 22.960 1.00 0.00 13 SER A C 16
ATOM 13608 O O . SER A 1 13 ? 8.624 9.690 23.111 1.00 0.00 13 SER A O 16
ATOM 13615 N N . ASP A 1 14 ? 7.883 11.365 21.785 1.00 0.00 14 ASP A N 16
ATOM 13616 C CA . ASP A 1 14 ? 8.228 10.688 20.547 1.00 0.00 14 ASP A CA 16
ATOM 13617 C C . ASP A 1 14 ? 9.692 10.973 20.206 1.00 0.00 14 ASP A C 16
ATOM 13618 O O . ASP A 1 14 ? 10.343 10.177 19.531 1.00 0.00 14 ASP A O 16
ATOM 13626 N N . GLU A 1 15 ? 10.167 12.113 20.687 1.00 0.00 15 GLU A N 16
ATOM 13627 C CA . GLU A 1 15 ? 11.542 12.514 20.441 1.00 0.00 15 GLU A CA 16
ATOM 13628 C C . GLU A 1 15 ? 12.471 11.890 21.485 1.00 0.00 15 GLU A C 16
ATOM 13629 O O . GLU A 1 15 ? 13.264 11.006 21.166 1.00 0.00 15 GLU A O 16
ATOM 13639 N N . GLY A 1 16 ? 12.342 12.377 22.711 1.00 0.00 16 GLY A N 16
ATOM 13640 C CA . GLY A 1 16 ? 13.161 11.879 23.803 1.00 0.00 16 GLY A CA 16
ATOM 13641 C C . GLY A 1 16 ? 13.269 10.354 23.756 1.00 0.00 16 GLY A C 16
ATOM 13642 O O . GLY A 1 16 ? 14.284 9.813 23.321 1.00 0.00 16 GLY A O 16
ATOM 13646 N N . HIS A 1 17 ? 12.208 9.703 24.210 1.00 0.00 17 HIS A N 16
ATOM 13647 C CA . HIS A 1 17 ? 12.171 8.250 24.224 1.00 0.00 17 HIS A CA 16
ATOM 13648 C C . HIS A 1 17 ? 12.119 7.723 22.788 1.00 0.00 17 HIS A C 16
ATOM 13649 O O . HIS A 1 17 ? 11.803 8.468 21.861 1.00 0.00 17 HIS A O 16
ATOM 13663 N N . PRO A 1 18 ? 12.443 6.410 22.646 1.00 0.00 18 PRO A N 16
ATOM 13664 C CA . PRO A 1 18 ? 12.435 5.775 21.339 1.00 0.00 18 PRO A CA 16
ATOM 13665 C C . PRO A 1 18 ? 11.006 5.510 20.866 1.00 0.00 18 PRO A C 16
ATOM 13666 O O . PRO A 1 18 ? 10.405 4.499 21.227 1.00 0.00 18 PRO A O 16
ATOM 13674 N N . PHE A 1 19 ? 10.500 6.436 20.064 1.00 0.00 19 PHE A N 16
ATOM 13675 C CA . PHE A 1 19 ? 9.152 6.315 19.537 1.00 0.00 19 PHE A CA 16
ATOM 13676 C C . PHE A 1 19 ? 8.978 5.003 18.769 1.00 0.00 19 PHE A C 16
ATOM 13677 O O . PHE A 1 19 ? 7.889 4.435 18.742 1.00 0.00 19 PHE A O 16
ATOM 13693 N N . ARG A 1 20 ? 10.071 4.562 18.162 1.00 0.00 20 ARG A N 16
ATOM 13694 C CA . ARG A 1 20 ? 10.053 3.328 17.395 1.00 0.00 20 ARG A CA 16
ATOM 13695 C C . ARG A 1 20 ? 9.271 2.248 18.144 1.00 0.00 20 ARG A C 16
ATOM 13696 O O . ARG A 1 20 ? 8.337 1.662 17.599 1.00 0.00 20 ARG A O 16
ATOM 13714 N N . ALA A 1 21 ? 9.682 2.016 19.383 1.00 0.00 21 ALA A N 16
ATOM 13715 C CA . ALA A 1 21 ? 9.031 1.017 20.213 1.00 0.00 21 ALA A CA 16
ATOM 13716 C C . ALA A 1 21 ? 7.642 1.518 20.613 1.00 0.00 21 ALA A C 16
ATOM 13717 O O . ALA A 1 21 ? 6.636 0.880 20.308 1.00 0.00 21 ALA A O 16
ATOM 13724 N N . TYR A 1 22 ? 7.632 2.658 21.291 1.00 0.00 22 TYR A N 16
ATOM 13725 C CA . TYR A 1 22 ? 6.384 3.252 21.735 1.00 0.00 22 TYR A CA 16
ATOM 13726 C C . TYR A 1 22 ? 5.284 3.069 20.688 1.00 0.00 22 TYR A C 16
ATOM 13727 O O . TYR A 1 22 ? 4.113 2.914 21.031 1.00 0.00 22 TYR A O 16
ATOM 13744 N N . LEU A 1 23 ? 5.701 3.092 19.430 1.00 0.00 23 LEU A N 16
ATOM 13745 C CA . LEU A 1 23 ? 4.766 2.931 18.329 1.00 0.00 23 LEU A CA 16
ATOM 13746 C C . LEU A 1 23 ? 4.466 1.444 18.134 1.00 0.00 23 LEU A C 16
ATOM 13747 O O . LEU A 1 23 ? 3.308 1.030 18.183 1.00 0.00 23 LEU A O 16
ATOM 13762 N N . GLU A 1 24 ? 5.527 0.681 17.919 1.00 0.00 24 GLU A N 16
ATOM 13763 C CA . GLU A 1 24 ? 5.391 -0.751 17.718 1.00 0.00 24 GLU A CA 16
ATOM 13764 C C . GLU A 1 24 ? 4.639 -1.384 18.889 1.00 0.00 24 GLU A C 16
ATOM 13765 O O . GLU A 1 24 ? 3.986 -2.414 18.730 1.00 0.00 24 GLU A O 16
ATOM 13775 N N . SER A 1 25 ? 4.755 -0.740 20.042 1.00 0.00 25 SER A N 16
ATOM 13776 C CA . SER A 1 25 ? 4.093 -1.226 21.241 1.00 0.00 25 SER A CA 16
ATOM 13777 C C . SER A 1 25 ? 2.600 -0.897 21.185 1.00 0.00 25 SER A C 16
ATOM 13778 O O . SER A 1 25 ? 1.760 -1.788 21.296 1.00 0.00 25 SER A O 16
ATOM 13785 N N . GLU A 1 26 ? 2.315 0.386 21.013 1.00 0.00 26 GLU A N 16
ATOM 13786 C CA . GLU A 1 26 ? 0.938 0.844 20.941 1.00 0.00 26 GLU A CA 16
ATOM 13787 C C . GLU A 1 26 ? 0.227 0.199 19.751 1.00 0.00 26 GLU A C 16
ATOM 13788 O O . GLU A 1 26 ? -0.998 0.078 19.746 1.00 0.00 26 GLU A O 16
ATOM 13798 N N . VAL A 1 27 ? 1.023 -0.198 18.770 1.00 0.00 27 VAL A N 16
ATOM 13799 C CA . VAL A 1 27 ? 0.484 -0.827 17.575 1.00 0.00 27 VAL A CA 16
ATOM 13800 C C . VAL A 1 27 ? 0.047 -2.255 17.910 1.00 0.00 27 VAL A C 16
ATOM 13801 O O . VAL A 1 27 ? -1.115 -2.612 17.721 1.00 0.00 27 VAL A O 16
ATOM 13814 N N . ALA A 1 28 ? 1.001 -3.032 18.401 1.00 0.00 28 ALA A N 16
ATOM 13815 C CA . ALA A 1 28 ? 0.728 -4.412 18.764 1.00 0.00 28 ALA A CA 16
ATOM 13816 C C . ALA A 1 28 ? -0.394 -4.450 19.803 1.00 0.00 28 ALA A C 16
ATOM 13817 O O . ALA A 1 28 ? -1.093 -5.454 19.930 1.00 0.00 28 ALA A O 16
ATOM 13824 N N . ILE A 1 29 ? -0.532 -3.344 20.520 1.00 0.00 29 ILE A N 16
ATOM 13825 C CA . ILE A 1 29 ? -1.557 -3.239 21.543 1.00 0.00 29 ILE A CA 16
ATOM 13826 C C . ILE A 1 29 ? -2.888 -2.860 20.889 1.00 0.00 29 ILE A C 16
ATOM 13827 O O . ILE A 1 29 ? -3.954 -3.137 21.438 1.00 0.00 29 ILE A O 16
ATOM 13842 N N . SER A 1 30 ? -2.782 -2.235 19.726 1.00 0.00 30 SER A N 16
ATOM 13843 C CA . SER A 1 30 ? -3.964 -1.817 18.991 1.00 0.00 30 SER A CA 16
ATOM 13844 C C . SER A 1 30 ? -4.655 -3.034 18.375 1.00 0.00 30 SER A C 16
ATOM 13845 O O . SER A 1 30 ? -5.880 -3.069 18.268 1.00 0.00 30 SER A O 16
ATOM 13852 N N . GLU A 1 31 ? -3.840 -4.004 17.986 1.00 0.00 31 GLU A N 16
ATOM 13853 C CA . GLU A 1 31 ? -4.358 -5.220 17.383 1.00 0.00 31 GLU A CA 16
ATOM 13854 C C . GLU A 1 31 ? -5.449 -5.828 18.267 1.00 0.00 31 GLU A C 16
ATOM 13855 O O . GLU A 1 31 ? -6.317 -6.550 17.780 1.00 0.00 31 GLU A O 16
ATOM 13865 N N . GLU A 1 32 ? -5.369 -5.513 19.552 1.00 0.00 32 GLU A N 16
ATOM 13866 C CA . GLU A 1 32 ? -6.339 -6.019 20.508 1.00 0.00 32 GLU A CA 16
ATOM 13867 C C . GLU A 1 32 ? -7.656 -5.250 20.386 1.00 0.00 32 GLU A C 16
ATOM 13868 O O . GLU A 1 32 ? -8.726 -5.802 20.633 1.00 0.00 32 GLU A O 16
ATOM 13878 N N . LEU A 1 33 ? -7.533 -3.987 20.006 1.00 0.00 33 LEU A N 16
ATOM 13879 C CA . LEU A 1 33 ? -8.700 -3.136 19.848 1.00 0.00 33 LEU A CA 16
ATOM 13880 C C . LEU A 1 33 ? -9.562 -3.667 18.700 1.00 0.00 33 LEU A C 16
ATOM 13881 O O . LEU A 1 33 ? -10.772 -3.830 18.851 1.00 0.00 33 LEU A O 16
ATOM 13896 N N . VAL A 1 34 ? -8.904 -3.921 17.579 1.00 0.00 34 VAL A N 16
ATOM 13897 C CA . VAL A 1 34 ? -9.595 -4.430 16.406 1.00 0.00 34 VAL A CA 16
ATOM 13898 C C . VAL A 1 34 ? -10.170 -5.813 16.718 1.00 0.00 34 VAL A C 16
ATOM 13899 O O . VAL A 1 34 ? -11.124 -6.251 16.077 1.00 0.00 34 VAL A O 16
ATOM 13912 N N . GLN A 1 35 ? -9.567 -6.461 17.702 1.00 0.00 35 GLN A N 16
ATOM 13913 C CA . GLN A 1 35 ? -10.007 -7.785 18.108 1.00 0.00 35 GLN A CA 16
ATOM 13914 C C . GLN A 1 35 ? -11.122 -7.677 19.150 1.00 0.00 35 GLN A C 16
ATOM 13915 O O . GLN A 1 35 ? -12.059 -8.476 19.147 1.00 0.00 35 GLN A O 16
ATOM 13927 N N . LYS A 1 36 ? -10.985 -6.685 20.016 1.00 0.00 36 LYS A N 16
ATOM 13928 C CA . LYS A 1 36 ? -11.970 -6.463 21.062 1.00 0.00 36 LYS A CA 16
ATOM 13929 C C . LYS A 1 36 ? -13.288 -6.012 20.428 1.00 0.00 36 LYS A C 16
ATOM 13930 O O . LYS A 1 36 ? -14.355 -6.192 21.013 1.00 0.00 36 LYS A O 16
ATOM 13945 N N . TYR A 1 37 ? -13.169 -5.434 19.242 1.00 0.00 37 TYR A N 16
ATOM 13946 C CA . TYR A 1 37 ? -14.337 -4.956 18.522 1.00 0.00 37 TYR A CA 16
ATOM 13947 C C . TYR A 1 37 ? -15.362 -6.078 18.333 1.00 0.00 37 TYR A C 16
ATOM 13948 O O . TYR A 1 37 ? -16.553 -5.815 18.176 1.00 0.00 37 TYR A O 16
ATOM 13965 N N . SER A 1 38 ? -14.860 -7.303 18.354 1.00 0.00 38 SER A N 16
ATOM 13966 C CA . SER A 1 38 ? -15.716 -8.465 18.186 1.00 0.00 38 SER A CA 16
ATOM 13967 C C . SER A 1 38 ? -16.430 -8.782 19.502 1.00 0.00 38 SER A C 16
ATOM 13968 O O . SER A 1 38 ? -17.601 -9.162 19.501 1.00 0.00 38 SER A O 16
ATOM 13975 N N . ASN A 1 39 ? -15.697 -8.616 20.592 1.00 0.00 39 ASN A N 16
ATOM 13976 C CA . ASN A 1 39 ? -16.245 -8.880 21.912 1.00 0.00 39 ASN A CA 16
ATOM 13977 C C . ASN A 1 39 ? -16.997 -7.641 22.403 1.00 0.00 39 ASN A C 16
ATOM 13978 O O . ASN A 1 39 ? -18.186 -7.715 22.711 1.00 0.00 39 ASN A O 16
ATOM 13988 N N . SER A 1 40 ? -16.274 -6.534 22.462 1.00 0.00 40 SER A N 16
ATOM 13989 C CA . SER A 1 40 ? -16.859 -5.281 22.911 1.00 0.00 40 SER A CA 16
ATOM 13990 C C . SER A 1 40 ? -18.105 -4.960 22.086 1.00 0.00 40 SER A C 16
ATOM 13991 O O . SER A 1 40 ? -19.014 -4.283 22.565 1.00 0.00 40 SER A O 16
ATOM 13998 N N . ALA A 1 41 ? -18.110 -5.460 20.859 1.00 0.00 41 ALA A N 16
ATOM 13999 C CA . ALA A 1 41 ? -19.231 -5.235 19.963 1.00 0.00 41 ALA A CA 16
ATOM 14000 C C . ALA A 1 41 ? -20.536 -5.531 20.702 1.00 0.00 41 ALA A C 16
ATOM 14001 O O . ALA A 1 41 ? -21.104 -4.648 21.343 1.00 0.00 41 ALA A O 16
ATOM 14008 N N . LEU A 1 42 ? -20.975 -6.776 20.587 1.00 0.00 42 LEU A N 16
ATOM 14009 C CA . LEU A 1 42 ? -22.205 -7.198 21.236 1.00 0.00 42 LEU A CA 16
ATOM 14010 C C . LEU A 1 42 ? -23.401 -6.608 20.488 1.00 0.00 42 LEU A C 16
ATOM 14011 O O . LEU A 1 42 ? -24.281 -7.342 20.040 1.00 0.00 42 LEU A O 16
ATOM 14026 N N . GLY A 1 43 ? -23.396 -5.288 20.375 1.00 0.00 43 GLY A N 16
ATOM 14027 C CA . GLY A 1 43 ? -24.470 -4.591 19.689 1.00 0.00 43 GLY A CA 16
ATOM 14028 C C . GLY A 1 43 ? -24.139 -3.107 19.518 1.00 0.00 43 G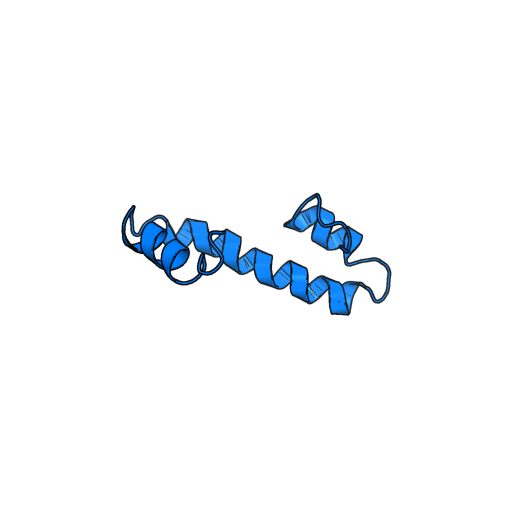LY A C 16
ATOM 14029 O O . GLY A 1 43 ? -24.803 -2.248 20.099 1.00 0.00 43 GLY A O 16
ATOM 14033 N N . HIS A 1 44 ? -23.113 -2.850 18.721 1.00 0.00 44 HIS A N 16
ATOM 14034 C CA . HIS A 1 44 ? -22.686 -1.484 18.467 1.00 0.00 44 HIS A CA 16
ATOM 14035 C C . HIS A 1 44 ? -21.745 -1.025 19.582 1.00 0.00 44 HIS A C 16
ATOM 14036 O O . HIS A 1 44 ? -22.195 -0.504 20.602 1.00 0.00 44 HIS A O 16
ATOM 14050 N N . VAL A 1 45 ? -20.458 -1.234 19.350 1.00 0.00 45 VAL A N 16
ATOM 14051 C CA . VAL A 1 45 ? -19.450 -0.847 20.324 1.00 0.00 45 VAL A CA 16
ATOM 14052 C C . VAL A 1 45 ? -18.089 -0.752 19.631 1.00 0.00 45 VAL A C 16
ATOM 14053 O O . VAL A 1 45 ? -17.328 0.182 19.878 1.00 0.00 45 VAL A O 16
ATOM 14066 N N . ASN A 1 46 ? -17.825 -1.732 18.779 1.00 0.00 46 ASN A N 16
ATOM 14067 C CA . ASN A 1 46 ? -16.569 -1.769 18.049 1.00 0.00 46 ASN A CA 16
ATOM 14068 C C . ASN A 1 46 ? -16.373 -0.444 17.310 1.00 0.00 46 ASN A C 16
ATOM 14069 O O . ASN A 1 46 ? -15.246 0.025 17.157 1.00 0.00 46 ASN A O 16
ATOM 14079 N N . CYS A 1 47 ? -17.488 0.123 16.871 1.00 0.00 47 CYS A N 16
ATOM 14080 C CA . CYS A 1 47 ? -17.452 1.384 16.151 1.00 0.00 47 CYS A CA 16
ATOM 14081 C C . CYS A 1 47 ? -16.913 2.460 17.095 1.00 0.00 47 CYS A C 16
ATOM 14082 O O . CYS A 1 47 ? -16.366 3.468 16.648 1.00 0.00 47 CYS A O 16
ATOM 14089 N N . THR A 1 48 ? -17.084 2.211 18.385 1.00 0.00 48 THR A N 16
ATOM 14090 C CA . THR A 1 48 ? -16.621 3.146 19.397 1.00 0.00 48 THR A CA 16
ATOM 14091 C C . THR A 1 48 ? -15.148 2.892 19.724 1.00 0.00 48 THR A C 16
ATOM 14092 O O . THR A 1 48 ? -14.355 3.829 19.802 1.00 0.00 48 THR A O 16
ATOM 14103 N N . ILE A 1 49 ? -14.826 1.619 19.905 1.00 0.00 49 ILE A N 16
ATOM 14104 C CA . ILE A 1 49 ? -13.463 1.230 20.222 1.00 0.00 49 ILE A CA 16
ATOM 14105 C C . ILE A 1 49 ? -12.582 1.420 18.985 1.00 0.00 49 ILE A C 16
ATOM 14106 O O . ILE A 1 49 ? -11.427 1.827 19.098 1.00 0.00 49 ILE A O 16
ATOM 14121 N N . LYS A 1 50 ? -13.162 1.117 17.833 1.00 0.00 50 LYS A N 16
ATOM 14122 C CA . LYS A 1 50 ? -12.445 1.250 16.577 1.00 0.00 50 LYS A CA 16
ATOM 14123 C C . LYS A 1 50 ? -12.124 2.726 16.331 1.00 0.00 50 LYS A C 16
ATOM 14124 O O . LYS A 1 50 ? -10.959 3.098 16.202 1.00 0.00 50 LYS A O 16
ATOM 14139 N N . GLU A 1 51 ? -13.178 3.526 16.273 1.00 0.00 51 GLU A N 16
ATOM 14140 C CA . GLU A 1 51 ? -13.022 4.953 16.045 1.00 0.00 51 GLU A CA 16
ATOM 14141 C C . GLU A 1 51 ? -12.087 5.559 17.093 1.00 0.00 51 GLU A C 16
ATOM 14142 O O . GLU A 1 51 ? -11.572 6.660 16.908 1.00 0.00 51 GLU A O 16
ATOM 14152 N N . LEU A 1 52 ? -11.894 4.813 18.171 1.00 0.00 52 LEU A N 16
ATOM 14153 C CA . LEU A 1 52 ? -11.030 5.262 19.249 1.00 0.00 52 LEU A CA 16
ATOM 14154 C C . LEU A 1 52 ? -9.571 5.176 18.796 1.00 0.00 52 LEU A C 16
ATOM 14155 O O . LEU A 1 52 ? -8.826 6.150 18.898 1.00 0.00 52 LEU A O 16
ATOM 14170 N N . ARG A 1 53 ? -9.207 4.001 18.305 1.00 0.00 53 ARG A N 16
ATOM 14171 C CA . ARG A 1 53 ? -7.850 3.774 17.836 1.00 0.00 53 ARG A CA 16
ATOM 14172 C C . ARG A 1 53 ? -7.742 4.102 16.345 1.00 0.00 53 ARG A C 16
ATOM 14173 O O . ARG A 1 53 ? -7.099 5.080 15.966 1.00 0.00 53 ARG A O 16
ATOM 14191 N N . ARG A 1 54 ? -8.381 3.266 15.540 1.00 0.00 54 ARG A N 16
ATOM 14192 C CA . ARG A 1 54 ? -8.364 3.455 14.099 1.00 0.00 54 ARG A CA 16
ATOM 14193 C C . ARG A 1 54 ? -8.872 4.853 13.741 1.00 0.00 54 ARG A C 16
ATOM 14194 O O . ARG A 1 54 ? -8.203 5.595 13.024 1.00 0.00 54 ARG A O 16
ATOM 14212 N N . LEU A 1 55 ? -10.050 5.169 14.257 1.00 0.00 55 LEU A N 16
ATOM 14213 C CA . LEU A 1 55 ? -10.656 6.466 14.000 1.00 0.00 55 LEU A CA 16
ATOM 14214 C C . LEU A 1 55 ? -11.295 6.459 12.610 1.00 0.00 55 LEU A C 16
ATOM 14215 O O . LEU A 1 55 ? -11.799 7.483 12.151 1.00 0.00 55 LEU A O 16
ATOM 14230 N N . PHE A 1 56 ? -11.255 5.294 11.981 1.00 0.00 56 PHE A N 16
ATOM 14231 C CA . PHE A 1 56 ? -11.825 5.140 10.653 1.00 0.00 56 PHE A CA 16
ATOM 14232 C C . PHE A 1 56 ? -12.548 3.798 10.518 1.00 0.00 56 PHE A C 16
ATOM 14233 O O . PHE A 1 56 ? -13.644 3.733 9.962 1.00 0.00 56 PHE A O 16
ATOM 14249 N N . LEU A 1 57 ? -11.906 2.762 11.037 1.00 0.00 57 LEU A N 16
ATOM 14250 C CA . LEU A 1 57 ? -12.474 1.426 10.981 1.00 0.00 57 LEU A CA 16
ATOM 14251 C C . LEU A 1 57 ? -13.980 1.505 11.244 1.00 0.00 57 LEU A C 16
ATOM 14252 O O . LEU A 1 57 ? -14.783 1.131 10.391 1.00 0.00 57 LEU A O 16
ATOM 14267 N N . VAL A 1 58 ? -14.316 1.994 12.429 1.00 0.00 58 VAL A N 16
ATOM 14268 C CA . VAL A 1 58 ? -15.710 2.127 12.815 1.00 0.00 58 VAL A CA 16
ATOM 14269 C C . VAL A 1 58 ? -16.417 0.782 12.630 1.00 0.00 58 VAL A C 16
ATOM 14270 O O . VAL A 1 58 ? -17.151 0.592 11.661 1.00 0.00 58 VAL A O 16
ATOM 14283 N N . ASP A 1 59 ? -16.170 -0.114 13.573 1.00 0.00 59 ASP A N 16
ATOM 14284 C CA . ASP A 1 59 ? -16.773 -1.435 13.526 1.00 0.00 59 ASP A CA 16
ATOM 14285 C C . ASP A 1 59 ? -16.338 -2.144 12.242 1.00 0.00 59 ASP A C 16
ATOM 14286 O O . ASP A 1 59 ? -16.884 -1.884 11.170 1.00 0.00 59 ASP A O 16
ATOM 14294 N N . ASP A 1 60 ? -15.360 -3.026 12.392 1.00 0.00 60 ASP A N 16
ATOM 14295 C CA . ASP A 1 60 ? -14.846 -3.773 11.258 1.00 0.00 60 ASP A CA 16
ATOM 14296 C C . ASP A 1 60 ? -13.464 -4.330 11.603 1.00 0.00 60 ASP A C 16
ATOM 14297 O O . ASP A 1 60 ? -13.023 -5.316 11.015 1.00 0.00 60 ASP A O 16
ATOM 14305 N N . ARG A 1 1 ? 19.273 2.871 -8.241 1.00 0.00 1 ARG A N 17
ATOM 14306 C CA . ARG A 1 1 ? 20.282 2.670 -7.215 1.00 0.00 1 ARG A CA 17
ATOM 14307 C C . ARG A 1 1 ? 19.831 3.301 -5.896 1.00 0.00 1 ARG A C 17
ATOM 14308 O O . ARG A 1 1 ? 20.270 2.889 -4.824 1.00 0.00 1 ARG A O 17
ATOM 14326 N N . ILE A 1 2 ? 18.960 4.291 -6.019 1.00 0.00 2 ILE A N 17
ATOM 14327 C CA . ILE A 1 2 ? 18.444 4.984 -4.850 1.00 0.00 2 ILE A CA 17
ATOM 14328 C C . ILE A 1 2 ? 17.084 4.393 -4.472 1.00 0.00 2 ILE A C 17
ATOM 14329 O O . ILE A 1 2 ? 16.131 5.128 -4.223 1.00 0.00 2 ILE A O 17
ATOM 14344 N N . TYR A 1 3 ? 17.039 3.069 -4.439 1.00 0.00 3 TYR A N 17
ATOM 14345 C CA . TYR A 1 3 ? 15.812 2.370 -4.094 1.00 0.00 3 TYR A CA 17
ATOM 14346 C C . TYR A 1 3 ? 15.768 2.044 -2.600 1.00 0.00 3 TYR A C 17
ATOM 14347 O O . TYR A 1 3 ? 14.691 1.943 -2.015 1.00 0.00 3 TYR A O 17
ATOM 14364 N N . LYS A 1 4 ? 16.952 1.891 -2.026 1.00 0.00 4 LYS A N 17
ATOM 14365 C CA . LYS A 1 4 ? 17.062 1.578 -0.612 1.00 0.00 4 LYS A CA 17
ATOM 14366 C C . LYS A 1 4 ? 17.390 2.856 0.165 1.00 0.00 4 LYS A C 17
ATOM 14367 O O . LYS A 1 4 ? 16.867 3.925 -0.144 1.00 0.00 4 LYS A O 17
ATOM 14382 N N . GLY A 1 5 ? 18.255 2.702 1.157 1.00 0.00 5 GLY A N 17
ATOM 14383 C CA . GLY A 1 5 ? 18.658 3.830 1.979 1.00 0.00 5 GLY A CA 17
ATOM 14384 C C . GLY A 1 5 ? 17.517 4.279 2.893 1.00 0.00 5 GLY A C 17
ATOM 14385 O O . GLY A 1 5 ? 17.210 5.468 2.970 1.00 0.00 5 GLY A O 17
ATOM 14389 N N . VAL A 1 6 ? 16.919 3.304 3.563 1.00 0.00 6 VAL A N 17
ATOM 14390 C CA . VAL A 1 6 ? 15.818 3.585 4.469 1.00 0.00 6 VAL A CA 17
ATOM 14391 C C . VAL A 1 6 ? 15.559 2.357 5.344 1.00 0.00 6 VAL A C 17
ATOM 14392 O O . VAL A 1 6 ? 15.402 2.478 6.558 1.00 0.00 6 VAL A O 17
ATOM 14405 N N . ILE A 1 7 ? 15.521 1.204 4.694 1.00 0.00 7 ILE A N 17
ATOM 14406 C CA . ILE A 1 7 ? 15.282 -0.046 5.398 1.00 0.00 7 ILE A CA 17
ATOM 14407 C C . ILE A 1 7 ? 16.543 -0.440 6.168 1.00 0.00 7 ILE A C 17
ATOM 14408 O O . ILE A 1 7 ? 16.468 -1.159 7.164 1.00 0.00 7 ILE A O 17
ATOM 14423 N N . GLN A 1 8 ? 17.674 0.047 5.678 1.00 0.00 8 GLN A N 17
ATOM 14424 C CA . GLN A 1 8 ? 18.950 -0.245 6.308 1.00 0.00 8 GLN A CA 17
ATOM 14425 C C . GLN A 1 8 ? 19.022 0.407 7.690 1.00 0.00 8 GLN A C 17
ATOM 14426 O O . GLN A 1 8 ? 19.643 -0.134 8.605 1.00 0.00 8 GLN A O 17
ATOM 14438 N N . ALA A 1 9 ? 18.377 1.559 7.800 1.00 0.00 9 ALA A N 17
ATOM 14439 C CA . ALA A 1 9 ? 18.359 2.291 9.056 1.00 0.00 9 ALA A CA 17
ATOM 14440 C C . ALA A 1 9 ? 17.232 1.753 9.939 1.00 0.00 9 ALA A C 17
ATOM 14441 O O . ALA A 1 9 ? 17.435 1.502 11.126 1.00 0.00 9 ALA A O 17
ATOM 14448 N N . ILE A 1 10 ? 16.069 1.592 9.326 1.00 0.00 10 ILE A N 17
ATOM 14449 C CA . ILE A 1 10 ? 14.908 1.089 10.041 1.00 0.00 10 ILE A CA 17
ATOM 14450 C C . ILE A 1 10 ? 15.283 -0.209 10.762 1.00 0.00 10 ILE A C 17
ATOM 14451 O O . ILE A 1 10 ? 14.930 -0.401 11.924 1.00 0.00 10 ILE A O 17
ATOM 14466 N N . GLN A 1 11 ? 15.992 -1.065 10.041 1.00 0.00 11 GLN A N 17
ATOM 14467 C CA . GLN A 1 11 ? 16.417 -2.338 10.596 1.00 0.00 11 GLN A CA 17
ATOM 14468 C C . GLN A 1 11 ? 17.371 -2.113 11.771 1.00 0.00 11 GLN A C 17
ATOM 14469 O O . GLN A 1 11 ? 17.472 -2.953 12.663 1.00 0.00 11 GLN A O 17
ATOM 14481 N N . LYS A 1 12 ? 18.046 -0.974 11.733 1.00 0.00 12 LYS A N 17
ATOM 14482 C CA . LYS A 1 12 ? 18.989 -0.627 12.783 1.00 0.00 12 LYS A CA 17
ATOM 14483 C C . LYS A 1 12 ? 18.228 -0.025 13.966 1.00 0.00 12 LYS A C 17
ATOM 14484 O O . LYS A 1 12 ? 18.214 -0.595 15.055 1.00 0.00 12 LYS A O 17
ATOM 14499 N N . SER A 1 13 ? 17.615 1.122 13.712 1.00 0.00 13 SER A N 17
ATOM 14500 C CA . SER A 1 13 ? 16.854 1.809 14.743 1.00 0.00 13 SER A CA 17
ATOM 14501 C C . SER A 1 13 ? 15.953 0.814 15.478 1.00 0.00 13 SER A C 17
ATOM 14502 O O . SER A 1 13 ? 15.589 1.036 16.631 1.00 0.00 13 SER A O 17
ATOM 14509 N N . ASP A 1 14 ? 15.619 -0.261 14.779 1.00 0.00 14 ASP A N 17
ATOM 14510 C CA . ASP A 1 14 ? 14.767 -1.290 15.350 1.00 0.00 14 ASP A CA 17
ATOM 14511 C C . ASP A 1 14 ? 15.475 -1.923 16.551 1.00 0.00 14 ASP A C 17
ATOM 14512 O O . ASP A 1 14 ? 14.846 -2.198 17.571 1.00 0.00 14 ASP A O 17
ATOM 14520 N N . GLU A 1 15 ? 16.772 -2.135 16.387 1.00 0.00 15 GLU A N 17
ATOM 14521 C CA . GLU A 1 15 ? 17.572 -2.731 17.445 1.00 0.00 15 GLU A CA 17
ATOM 14522 C C . GLU A 1 15 ? 18.337 -1.646 18.206 1.00 0.00 15 GLU A C 17
ATOM 14523 O O . GLU A 1 15 ? 18.635 -1.806 19.389 1.00 0.00 15 GLU A O 17
ATOM 14533 N N . GLY A 1 16 ? 18.633 -0.567 17.497 1.00 0.00 16 GLY A N 17
ATOM 14534 C CA . GLY A 1 16 ? 19.358 0.544 18.090 1.00 0.00 16 GLY A CA 17
ATOM 14535 C C . GLY A 1 16 ? 18.417 1.711 18.398 1.00 0.00 16 GLY A C 17
ATOM 14536 O O . GLY A 1 16 ? 18.645 2.832 17.947 1.00 0.00 16 GLY A O 17
ATOM 14540 N N . HIS A 1 17 ? 17.379 1.406 19.163 1.00 0.00 17 HIS A N 17
ATOM 14541 C CA . HIS A 1 17 ? 16.402 2.416 19.536 1.00 0.00 17 HIS A CA 17
ATOM 14542 C C . HIS A 1 17 ? 15.296 1.776 20.376 1.00 0.00 17 HIS A C 17
ATOM 14543 O O . HIS A 1 17 ? 14.361 1.188 19.834 1.00 0.00 17 HIS A O 17
ATOM 14557 N N . PRO A 1 18 ? 15.443 1.914 21.721 1.00 0.00 18 PRO A N 17
ATOM 14558 C CA . PRO A 1 18 ? 14.468 1.355 22.642 1.00 0.00 18 PRO A CA 17
ATOM 14559 C C . PRO A 1 18 ? 13.188 2.193 22.660 1.00 0.00 18 PRO A C 17
ATOM 14560 O O . PRO A 1 18 ? 12.085 1.651 22.610 1.00 0.00 18 PRO A O 17
ATOM 14568 N N . PHE A 1 19 ? 13.377 3.503 22.733 1.00 0.00 19 PHE A N 17
ATOM 14569 C CA . PHE A 1 19 ? 12.252 4.422 22.759 1.00 0.00 19 PHE A CA 17
ATOM 14570 C C . PHE A 1 19 ? 11.335 4.199 21.555 1.00 0.00 19 PHE A C 17
ATOM 14571 O O . PHE A 1 19 ? 10.184 4.632 21.558 1.00 0.00 19 PHE A O 17
ATOM 14587 N N . ARG A 1 20 ? 11.881 3.524 20.553 1.00 0.00 20 ARG A N 17
ATOM 14588 C CA . ARG A 1 20 ? 11.126 3.240 19.344 1.00 0.00 20 ARG A CA 17
ATOM 14589 C C . ARG A 1 20 ? 10.129 2.106 19.595 1.00 0.00 20 ARG A C 17
ATOM 14590 O O . ARG A 1 20 ? 9.005 2.143 19.098 1.00 0.00 20 ARG A O 17
ATOM 14608 N N . ALA A 1 21 ? 10.578 1.127 20.367 1.00 0.00 21 ALA A N 17
ATOM 14609 C CA . ALA A 1 21 ? 9.739 -0.015 20.690 1.00 0.00 21 ALA A CA 17
ATOM 14610 C C . ALA A 1 21 ? 8.475 0.472 21.403 1.00 0.00 21 ALA A C 17
ATOM 14611 O O . ALA A 1 21 ? 7.457 -0.219 21.410 1.00 0.00 21 ALA A O 17
ATOM 14618 N N . TYR A 1 22 ? 8.582 1.657 21.985 1.00 0.00 22 TYR A N 17
ATOM 14619 C CA . TYR A 1 22 ? 7.460 2.244 22.700 1.00 0.00 22 TYR A CA 17
ATOM 14620 C C . TYR A 1 22 ? 6.392 2.744 21.725 1.00 0.00 22 TYR A C 17
ATOM 14621 O O . TYR A 1 22 ? 5.207 2.762 22.055 1.00 0.00 22 TYR A O 17
ATOM 14638 N N . LEU A 1 23 ? 6.849 3.138 20.547 1.00 0.00 23 LEU A N 17
ATOM 14639 C CA . LEU A 1 23 ? 5.948 3.637 19.523 1.00 0.00 23 LEU A CA 17
ATOM 14640 C C . LEU A 1 23 ? 5.291 2.455 18.806 1.00 0.00 23 LEU A C 17
ATOM 14641 O O . LEU A 1 23 ? 4.066 2.374 18.729 1.00 0.00 23 LEU A O 17
ATOM 14656 N N . GLU A 1 24 ? 6.136 1.568 18.302 1.00 0.00 24 GLU A N 17
ATOM 14657 C CA . GLU A 1 24 ? 5.652 0.393 17.595 1.00 0.00 24 GLU A CA 17
ATOM 14658 C C . GLU A 1 24 ? 4.723 -0.423 18.494 1.00 0.00 24 GLU A C 17
ATOM 14659 O O . GLU A 1 24 ? 3.837 -1.123 18.005 1.00 0.00 24 GLU A O 17
ATOM 14669 N N . SER A 1 25 ? 4.955 -0.306 19.793 1.00 0.00 25 SER A N 17
ATOM 14670 C CA . SER A 1 25 ? 4.149 -1.024 20.766 1.00 0.00 25 SER A CA 17
ATOM 14671 C C . SER A 1 25 ? 2.692 -0.569 20.676 1.00 0.00 25 SER A C 17
ATOM 14672 O O . SER A 1 25 ? 1.785 -1.393 20.574 1.00 0.00 25 SER A O 17
ATOM 14679 N N . GLU A 1 26 ? 2.511 0.743 20.717 1.00 0.00 26 GLU A N 17
ATOM 14680 C CA . GLU A 1 26 ? 1.179 1.319 20.641 1.00 0.00 26 GLU A CA 17
ATOM 14681 C C . GLU A 1 26 ? 0.469 0.847 19.371 1.00 0.00 26 GLU A C 17
ATOM 14682 O O . GLU A 1 26 ? -0.760 0.841 19.308 1.00 0.00 26 GLU A O 17
ATOM 14692 N N . VAL A 1 27 ? 1.272 0.464 18.389 1.00 0.00 27 VAL A N 17
ATOM 14693 C CA . VAL A 1 27 ? 0.736 -0.009 17.125 1.00 0.00 27 VAL A CA 17
ATOM 14694 C C . VAL A 1 27 ? 0.328 -1.476 17.265 1.00 0.00 27 VAL A C 17
ATOM 14695 O O . VAL A 1 27 ? -0.713 -1.886 16.753 1.00 0.00 27 VAL A O 17
ATOM 14708 N N . ALA A 1 28 ? 1.169 -2.228 17.960 1.00 0.00 28 ALA A N 17
ATOM 14709 C CA . ALA A 1 28 ? 0.909 -3.641 18.173 1.00 0.00 28 ALA A CA 17
ATOM 14710 C C . ALA A 1 28 ? -0.215 -3.799 19.198 1.00 0.00 28 ALA A C 17
ATOM 14711 O O . ALA A 1 28 ? -0.901 -4.821 19.222 1.00 0.00 28 ALA A O 17
ATOM 14718 N N . ILE A 1 29 ? -0.371 -2.772 20.022 1.00 0.00 29 ILE A N 17
ATOM 14719 C CA . ILE A 1 29 ? -1.400 -2.785 21.047 1.00 0.00 29 ILE A CA 17
ATOM 14720 C C . ILE A 1 29 ? -2.760 -2.509 20.402 1.00 0.00 29 ILE A C 17
ATOM 14721 O O . ILE A 1 29 ? -3.787 -2.989 20.878 1.00 0.00 29 ILE A O 17
ATOM 14736 N N . SER A 1 30 ? -2.723 -1.734 19.327 1.00 0.00 30 SER A N 17
ATOM 14737 C CA . SER A 1 30 ? -3.939 -1.388 18.611 1.00 0.00 30 SER A CA 17
ATOM 14738 C C . SER A 1 30 ? -4.545 -2.640 17.973 1.00 0.00 30 SER A C 17
ATOM 14739 O O . SER A 1 30 ? -5.765 -2.770 17.891 1.00 0.00 30 SER A O 17
ATOM 14746 N N . GLU A 1 31 ? -3.664 -3.528 17.537 1.00 0.00 31 GLU A N 17
ATOM 14747 C CA . GLU A 1 31 ? -4.096 -4.764 16.908 1.00 0.00 31 GLU A CA 17
ATOM 14748 C C . GLU A 1 31 ? -5.090 -5.499 17.810 1.00 0.00 31 GLU A C 17
ATOM 14749 O O . GLU A 1 31 ? -5.913 -6.275 17.329 1.00 0.00 31 GLU A O 17
ATOM 14759 N N . GLU A 1 32 ? -4.980 -5.228 19.102 1.00 0.00 32 GLU A N 17
ATOM 14760 C CA . GLU A 1 32 ? -5.858 -5.853 20.076 1.00 0.00 32 GLU A CA 17
ATOM 14761 C C . GLU A 1 32 ? -7.210 -5.135 20.110 1.00 0.00 32 GLU A C 17
ATOM 14762 O O . GLU A 1 32 ? -8.222 -5.729 20.476 1.00 0.00 32 GLU A O 17
ATOM 14772 N N . LEU A 1 33 ? -7.180 -3.868 19.724 1.00 0.00 33 LEU A N 17
ATOM 14773 C CA . LEU A 1 33 ? -8.389 -3.063 19.706 1.00 0.00 33 LEU A CA 17
ATOM 14774 C C . LEU A 1 33 ? -9.378 -3.658 18.701 1.00 0.00 33 LEU A C 17
ATOM 14775 O O . LEU A 1 33 ? -10.554 -3.838 19.014 1.00 0.00 33 LEU A O 17
ATOM 14790 N N . VAL A 1 34 ? -8.864 -3.946 17.514 1.00 0.00 34 VAL A N 17
ATOM 14791 C CA . VAL A 1 34 ? -9.688 -4.517 16.461 1.00 0.00 34 VAL A CA 17
ATOM 14792 C C . VAL A 1 34 ? -10.257 -5.857 16.934 1.00 0.00 34 VAL A C 17
ATOM 14793 O O . VAL A 1 34 ? -11.260 -6.331 16.403 1.00 0.00 34 VAL A O 17
ATOM 14806 N N . GLN A 1 35 ? -9.590 -6.429 17.926 1.00 0.00 35 GLN A N 17
ATOM 14807 C CA . GLN A 1 35 ? -10.017 -7.704 18.477 1.00 0.00 35 GLN A CA 17
ATOM 14808 C C . GLN A 1 35 ? -11.175 -7.500 19.455 1.00 0.00 35 GLN A C 17
ATOM 14809 O O . GLN A 1 35 ? -12.118 -8.290 19.482 1.00 0.00 35 GLN A O 17
ATOM 14821 N N . LYS A 1 36 ? -11.068 -6.433 20.235 1.00 0.00 36 LYS A N 17
ATOM 14822 C CA . LYS A 1 36 ? -12.096 -6.114 21.212 1.00 0.00 36 LYS A CA 17
ATOM 14823 C C . LYS A 1 36 ? -13.420 -5.857 20.489 1.00 0.00 36 LYS A C 17
ATOM 14824 O O . LYS A 1 36 ? -14.490 -6.000 21.077 1.00 0.00 36 LYS A O 17
ATOM 14839 N N . TYR A 1 37 ? -13.303 -5.484 19.223 1.00 0.00 37 TYR A N 17
ATOM 14840 C CA . TYR A 1 37 ? -14.476 -5.206 18.413 1.00 0.00 37 TYR A CA 17
ATOM 14841 C C . TYR A 1 37 ? -15.434 -6.398 18.409 1.00 0.00 37 TYR A C 17
ATOM 14842 O O . TYR A 1 37 ? -16.652 -6.222 18.401 1.00 0.00 37 TYR A O 17
ATOM 14859 N N . SER A 1 38 ? -14.849 -7.587 18.413 1.00 0.00 38 SER A N 17
ATOM 14860 C CA . SER A 1 38 ? -15.634 -8.809 18.410 1.00 0.00 38 SER A CA 17
ATOM 14861 C C . SER A 1 38 ? -16.505 -8.875 19.667 1.00 0.00 38 SER A C 17
ATOM 14862 O O . SER A 1 38 ? -17.679 -9.232 19.595 1.00 0.00 38 SER A O 17
ATOM 14869 N N . ASN A 1 39 ? -15.893 -8.526 20.789 1.00 0.00 39 ASN A N 17
ATOM 14870 C CA . ASN A 1 39 ? -16.598 -8.541 22.060 1.00 0.00 39 ASN A CA 17
ATOM 14871 C C . ASN A 1 39 ? -17.383 -7.238 22.220 1.00 0.00 39 ASN A C 17
ATOM 14872 O O . ASN A 1 39 ? -18.367 -7.188 22.956 1.00 0.00 39 ASN A O 17
ATOM 14882 N N . SER A 1 40 ? -16.918 -6.215 21.517 1.00 0.00 40 SER A N 17
ATOM 14883 C CA . SER A 1 40 ? -17.564 -4.915 21.571 1.00 0.00 40 SER A CA 17
ATOM 14884 C C . SER A 1 40 ? -18.797 -4.905 20.665 1.00 0.00 40 SER A C 17
ATOM 14885 O O . SER A 1 40 ? -19.766 -4.199 20.938 1.00 0.00 40 SER A O 17
ATOM 14892 N N . ALA A 1 41 ? -18.720 -5.697 19.606 1.00 0.00 41 ALA A N 17
ATOM 14893 C CA . ALA A 1 41 ? -19.817 -5.788 18.659 1.00 0.00 41 ALA A CA 17
ATOM 14894 C C . ALA A 1 41 ? -21.117 -6.072 19.416 1.00 0.00 41 ALA A C 17
ATOM 14895 O O . ALA A 1 41 ? -22.206 -5.826 18.900 1.00 0.00 41 ALA A O 17
ATOM 14902 N N . LEU A 1 42 ? -20.958 -6.587 20.626 1.00 0.00 42 LEU A N 17
ATOM 14903 C CA . LEU A 1 42 ? -22.105 -6.907 21.459 1.00 0.00 42 LEU A CA 17
ATOM 14904 C C . LEU A 1 42 ? -23.183 -5.839 21.267 1.00 0.00 42 LEU A C 17
ATOM 14905 O O . LEU A 1 42 ? -24.309 -6.150 20.879 1.00 0.00 42 LEU A O 17
ATOM 14920 N N . GLY A 1 43 ? -22.802 -4.602 21.548 1.00 0.00 43 GLY A N 17
ATOM 14921 C CA . GLY A 1 43 ? -23.723 -3.486 21.411 1.00 0.00 43 GLY A CA 17
ATOM 14922 C C . GLY A 1 43 ? -23.094 -2.353 20.597 1.00 0.00 43 GLY A C 17
ATOM 14923 O O . GLY A 1 43 ? -22.833 -1.274 21.127 1.00 0.00 43 GLY A O 17
ATOM 14927 N N . HIS A 1 44 ? -22.868 -2.637 19.323 1.00 0.00 44 HIS A N 17
ATOM 14928 C CA . HIS A 1 44 ? -22.275 -1.655 18.431 1.00 0.00 44 HIS A CA 17
ATOM 14929 C C . HIS A 1 44 ? -21.268 -0.803 19.204 1.00 0.00 44 HIS A C 17
ATOM 14930 O O . HIS A 1 44 ? -21.398 0.419 19.261 1.00 0.00 44 HIS A O 17
ATOM 14944 N N . VAL A 1 45 ? -20.285 -1.480 19.780 1.00 0.00 45 VAL A N 17
ATOM 14945 C CA . VAL A 1 45 ? -19.256 -0.799 20.546 1.00 0.00 45 VAL A CA 17
ATOM 14946 C C . VAL A 1 45 ? -17.925 -0.887 19.797 1.00 0.00 45 VAL A C 17
ATOM 14947 O O . VAL A 1 45 ? -17.043 -0.052 19.991 1.00 0.00 45 VAL A O 17
ATOM 14960 N N . ASN A 1 46 ? -17.822 -1.907 18.957 1.00 0.00 46 ASN A N 17
ATOM 14961 C CA . ASN A 1 46 ? -16.614 -2.115 18.178 1.00 0.00 46 ASN A CA 17
ATOM 14962 C C . ASN A 1 46 ? -16.305 -0.848 17.375 1.00 0.00 46 ASN A C 17
ATOM 14963 O O . ASN A 1 46 ? -15.159 -0.615 16.994 1.00 0.00 46 ASN A O 17
ATOM 14973 N N . CYS A 1 47 ? -17.348 -0.065 17.142 1.00 0.00 47 CYS A N 17
ATOM 14974 C CA . CYS A 1 47 ? -17.203 1.171 16.392 1.00 0.00 47 CYS A CA 17
ATOM 14975 C C . CYS A 1 47 ? -16.839 2.287 17.372 1.00 0.00 47 CYS A C 17
ATOM 14976 O O . CYS A 1 47 ? -16.187 3.260 16.996 1.00 0.00 47 CYS A O 17
ATOM 14983 N N . THR A 1 48 ? -17.276 2.110 18.610 1.00 0.00 48 THR A N 17
ATOM 14984 C CA . THR A 1 48 ? -17.004 3.091 19.647 1.00 0.00 48 THR A CA 17
ATOM 14985 C C . THR A 1 48 ? -15.628 2.842 20.269 1.00 0.00 48 THR A C 17
ATOM 14986 O O . THR A 1 48 ? -15.060 3.731 20.901 1.00 0.00 48 THR A O 17
ATOM 14997 N N . ILE A 1 49 ? -15.134 1.629 20.068 1.00 0.00 49 ILE A N 17
ATOM 14998 C CA . ILE A 1 49 ? -13.836 1.253 20.602 1.00 0.00 49 ILE A CA 17
ATOM 14999 C C . ILE A 1 49 ? -12.764 1.487 19.536 1.00 0.00 49 ILE A C 17
ATOM 15000 O O . ILE A 1 49 ? -11.705 2.042 19.827 1.00 0.00 49 ILE A O 17
ATOM 15015 N N . LYS A 1 50 ? -13.076 1.053 18.323 1.00 0.00 50 LYS A N 17
ATOM 15016 C CA . LYS A 1 50 ? -12.153 1.209 17.212 1.00 0.00 50 LYS A CA 17
ATOM 15017 C C . LYS A 1 50 ? -11.995 2.697 16.890 1.00 0.00 50 LYS A C 17
ATOM 15018 O O . LYS A 1 50 ? -10.936 3.128 16.437 1.00 0.00 50 LYS A O 17
ATOM 15033 N N . GLU A 1 51 ? -13.064 3.440 17.137 1.00 0.00 51 GLU A N 17
ATOM 15034 C CA . GLU A 1 51 ? -13.057 4.870 16.879 1.00 0.00 51 GLU A CA 17
ATOM 15035 C C . GLU A 1 51 ? -11.757 5.495 17.389 1.00 0.00 51 GLU A C 17
ATOM 15036 O O . GLU A 1 51 ? -11.299 6.504 16.855 1.00 0.00 51 GLU A O 17
ATOM 15046 N N . LEU A 1 52 ? -11.198 4.869 18.414 1.00 0.00 52 LEU A N 17
ATOM 15047 C CA . LEU A 1 52 ? -9.959 5.351 19.001 1.00 0.00 52 LEU A CA 17
ATOM 15048 C C . LEU A 1 52 ? -8.780 4.593 18.387 1.00 0.00 52 LEU A C 17
ATOM 15049 O O . LEU A 1 52 ? -7.680 5.132 18.282 1.00 0.00 52 LEU A O 17
ATOM 15064 N N . ARG A 1 53 ? -9.052 3.357 17.998 1.00 0.00 53 ARG A N 17
ATOM 15065 C CA . ARG A 1 53 ? -8.027 2.520 17.398 1.00 0.00 53 ARG A CA 17
ATOM 15066 C C . ARG A 1 53 ? -7.737 2.978 15.967 1.00 0.00 53 ARG A C 17
ATOM 15067 O O . ARG A 1 53 ? -6.685 3.558 15.698 1.00 0.00 53 ARG A O 17
ATOM 15085 N N . ARG A 1 54 ? -8.689 2.704 15.087 1.00 0.00 54 ARG A N 17
ATOM 15086 C CA . ARG A 1 54 ? -8.550 3.082 13.691 1.00 0.00 54 ARG A CA 17
ATOM 15087 C C . ARG A 1 54 ? -9.253 4.415 13.430 1.00 0.00 54 ARG A C 17
ATOM 15088 O O . ARG A 1 54 ? -8.636 5.361 12.940 1.00 0.00 54 ARG A O 17
ATOM 15106 N N . LEU A 1 55 ? -10.533 4.450 13.767 1.00 0.00 55 LEU A N 17
ATOM 15107 C CA . LEU A 1 55 ? -11.327 5.651 13.574 1.00 0.00 55 LEU A CA 17
ATOM 15108 C C . LEU A 1 55 ? -11.991 5.603 12.197 1.00 0.00 55 LEU A C 17
ATOM 15109 O O . LEU A 1 55 ? -12.305 6.643 11.619 1.00 0.00 55 LEU A O 17
ATOM 15124 N N . PHE A 1 56 ? -12.187 4.386 11.712 1.00 0.00 56 PHE A N 17
ATOM 15125 C CA . PHE A 1 56 ? -12.809 4.189 10.414 1.00 0.00 56 PHE A CA 17
ATOM 15126 C C . PHE A 1 56 ? -13.511 2.830 10.343 1.00 0.00 56 PHE A C 17
ATOM 15127 O O . PHE A 1 56 ? -14.576 2.709 9.741 1.00 0.00 56 PHE A O 17
ATOM 15143 N N . LEU A 1 57 ? -12.883 1.844 10.966 1.00 0.00 57 LEU A N 17
ATOM 15144 C CA . LEU A 1 57 ? -13.434 0.499 10.981 1.00 0.00 57 LEU A CA 17
ATOM 15145 C C . LEU A 1 57 ? -14.954 0.576 11.137 1.00 0.00 57 LEU A C 17
ATOM 15146 O O . LEU A 1 57 ? -15.676 -0.296 10.658 1.00 0.00 57 LEU A O 17
ATOM 15161 N N . VAL A 1 58 ? -15.394 1.629 11.809 1.00 0.00 58 VAL A N 17
ATOM 15162 C CA . VAL A 1 58 ? -16.816 1.832 12.035 1.00 0.00 58 VAL A CA 17
ATOM 15163 C C . VAL A 1 58 ? -17.491 0.477 12.259 1.00 0.00 58 VAL A C 17
ATOM 15164 O O . VAL A 1 58 ? -18.348 0.069 11.477 1.00 0.00 58 VAL A O 17
ATOM 15177 N N . ASP A 1 59 ? -17.079 -0.183 13.332 1.00 0.00 59 ASP A N 17
ATOM 15178 C CA . ASP A 1 59 ? -17.633 -1.483 13.669 1.00 0.00 59 ASP A CA 17
ATOM 15179 C C . ASP A 1 59 ? -16.962 -2.557 12.809 1.00 0.00 59 ASP A C 17
ATOM 15180 O O . ASP A 1 59 ? -16.426 -3.532 13.334 1.00 0.00 59 ASP A O 17
ATOM 15188 N N . ASP A 1 60 ? -17.015 -2.341 11.503 1.00 0.00 60 ASP A N 17
ATOM 15189 C CA . ASP A 1 60 ? -16.419 -3.279 10.566 1.00 0.00 60 ASP A CA 17
ATOM 15190 C C . ASP A 1 60 ? -16.197 -2.579 9.223 1.00 0.00 60 ASP A C 17
ATOM 15191 O O . ASP A 1 60 ? -17.150 -2.123 8.593 1.00 0.00 60 ASP A O 17
ATOM 15199 N N . ARG A 1 1 ? 10.278 -14.039 3.858 1.00 0.00 1 ARG A N 18
ATOM 15200 C CA . ARG A 1 1 ? 9.464 -14.647 2.820 1.00 0.00 1 ARG A CA 18
ATOM 15201 C C . ARG A 1 1 ? 9.683 -16.161 2.793 1.00 0.00 1 ARG A C 18
ATOM 15202 O O . ARG A 1 1 ? 8.835 -16.907 2.304 1.00 0.00 1 ARG A O 18
ATOM 15220 N N . ILE A 1 2 ? 10.825 -16.571 3.325 1.00 0.00 2 ILE A N 18
ATOM 15221 C CA . ILE A 1 2 ? 11.166 -17.983 3.369 1.00 0.00 2 ILE A CA 18
ATOM 15222 C C . ILE A 1 2 ? 10.341 -18.670 4.459 1.00 0.00 2 ILE A C 18
ATOM 15223 O O . ILE A 1 2 ? 9.931 -19.819 4.301 1.00 0.00 2 ILE A O 18
ATOM 15238 N N . TYR A 1 3 ? 10.119 -17.936 5.540 1.00 0.00 3 TYR A N 18
ATOM 15239 C CA . TYR A 1 3 ? 9.350 -18.460 6.655 1.00 0.00 3 TYR A CA 18
ATOM 15240 C C . TYR A 1 3 ? 9.079 -17.370 7.694 1.00 0.00 3 TYR A C 18
ATOM 15241 O O . TYR A 1 3 ? 7.993 -17.311 8.267 1.00 0.00 3 TYR A O 18
ATOM 15258 N N . LYS A 1 4 ? 10.086 -16.534 7.905 1.00 0.00 4 LYS A N 18
ATOM 15259 C CA . LYS A 1 4 ? 9.969 -15.450 8.864 1.00 0.00 4 LYS A CA 18
ATOM 15260 C C . LYS A 1 4 ? 9.666 -14.148 8.122 1.00 0.00 4 LYS A C 18
ATOM 15261 O O . LYS A 1 4 ? 8.523 -13.898 7.740 1.00 0.00 4 LYS A O 18
ATOM 15276 N N . GLY A 1 5 ? 10.709 -13.352 7.936 1.00 0.00 5 GLY A N 18
ATOM 15277 C CA . GLY A 1 5 ? 10.568 -12.081 7.245 1.00 0.00 5 GLY A CA 18
ATOM 15278 C C . GLY A 1 5 ? 9.446 -11.243 7.861 1.00 0.00 5 GLY A C 18
ATOM 15279 O O . GLY A 1 5 ? 8.582 -10.736 7.147 1.00 0.00 5 GLY A O 18
ATOM 15283 N N . VAL A 1 6 ? 9.494 -11.125 9.180 1.00 0.00 6 VAL A N 18
ATOM 15284 C CA . VAL A 1 6 ? 8.492 -10.358 9.900 1.00 0.00 6 VAL A CA 18
ATOM 15285 C C . VAL A 1 6 ? 9.003 -10.059 11.311 1.00 0.00 6 VAL A C 18
ATOM 15286 O O . VAL A 1 6 ? 8.946 -8.917 11.766 1.00 0.00 6 VAL A O 18
ATOM 15299 N N . ILE A 1 7 ? 9.489 -11.104 11.964 1.00 0.00 7 ILE A N 18
ATOM 15300 C CA . ILE A 1 7 ? 10.008 -10.968 13.315 1.00 0.00 7 ILE A CA 18
ATOM 15301 C C . ILE A 1 7 ? 11.470 -10.524 13.251 1.00 0.00 7 ILE A C 18
ATOM 15302 O O . ILE A 1 7 ? 11.980 -9.913 14.190 1.00 0.00 7 ILE A O 18
ATOM 15317 N N . GLN A 1 8 ? 12.106 -10.848 12.134 1.00 0.00 8 GLN A N 18
ATOM 15318 C CA . GLN A 1 8 ? 13.500 -10.490 11.935 1.00 0.00 8 GLN A CA 18
ATOM 15319 C C . GLN A 1 8 ? 13.658 -8.968 11.905 1.00 0.00 8 GLN A C 18
ATOM 15320 O O . GLN A 1 8 ? 14.427 -8.404 12.683 1.00 0.00 8 GLN A O 18
ATOM 15332 N N . ALA A 1 9 ? 12.920 -8.346 10.998 1.00 0.00 9 ALA A N 18
ATOM 15333 C CA . ALA A 1 9 ? 12.969 -6.901 10.855 1.00 0.00 9 ALA A CA 18
ATOM 15334 C C . ALA A 1 9 ? 12.542 -6.249 12.171 1.00 0.00 9 ALA A C 18
ATOM 15335 O O . ALA A 1 9 ? 13.218 -5.353 12.673 1.00 0.00 9 ALA A O 18
ATOM 15342 N N . ILE A 1 10 ? 11.420 -6.723 12.693 1.00 0.00 10 ILE A N 18
ATOM 15343 C CA . ILE A 1 10 ? 10.893 -6.197 13.940 1.00 0.00 10 ILE A CA 18
ATOM 15344 C C . ILE A 1 10 ? 11.965 -6.305 15.027 1.00 0.00 10 ILE A C 18
ATOM 15345 O O . ILE A 1 10 ? 11.947 -5.553 15.999 1.00 0.00 10 ILE A O 18
ATOM 15360 N N . GLN A 1 11 ? 12.873 -7.249 14.825 1.00 0.00 11 GLN A N 18
ATOM 15361 C CA . GLN A 1 11 ? 13.951 -7.465 15.775 1.00 0.00 11 GLN A CA 18
ATOM 15362 C C . GLN A 1 11 ? 15.031 -6.396 15.607 1.00 0.00 11 GLN A C 18
ATOM 15363 O O . GLN A 1 11 ? 15.728 -6.056 16.561 1.00 0.00 11 GLN A O 18
ATOM 15375 N N . LYS A 1 12 ? 15.136 -5.894 14.385 1.00 0.00 12 LYS A N 18
ATOM 15376 C CA . LYS A 1 12 ? 16.120 -4.869 14.078 1.00 0.00 12 LYS A CA 18
ATOM 15377 C C . LYS A 1 12 ? 15.614 -3.517 14.582 1.00 0.00 12 LYS A C 18
ATOM 15378 O O . LYS A 1 12 ? 16.407 -2.655 14.959 1.00 0.00 12 LYS A O 18
ATOM 15393 N N . SER A 1 13 ? 14.297 -3.371 14.570 1.00 0.00 13 SER A N 18
ATOM 15394 C CA . SER A 1 13 ? 13.676 -2.138 15.021 1.00 0.00 13 SER A CA 18
ATOM 15395 C C . SER A 1 13 ? 13.577 -2.129 16.548 1.00 0.00 13 SER A C 18
ATOM 15396 O O . SER A 1 13 ? 13.510 -1.066 17.164 1.00 0.00 13 SER A O 18
ATOM 15403 N N . ASP A 1 14 ? 13.570 -3.326 17.115 1.00 0.00 14 ASP A N 18
ATOM 15404 C CA . ASP A 1 14 ? 13.478 -3.470 18.558 1.00 0.00 14 ASP A CA 18
ATOM 15405 C C . ASP A 1 14 ? 14.869 -3.290 19.172 1.00 0.00 14 ASP A C 18
ATOM 15406 O O . ASP A 1 14 ? 14.992 -2.898 20.332 1.00 0.00 14 ASP A O 18
ATOM 15414 N N . GLU A 1 15 ? 15.879 -3.584 18.368 1.00 0.00 15 GLU A N 18
ATOM 15415 C CA . GLU A 1 15 ? 17.255 -3.459 18.818 1.00 0.00 15 GLU A CA 18
ATOM 15416 C C . GLU A 1 15 ? 17.862 -2.149 18.312 1.00 0.00 15 GLU A C 18
ATOM 15417 O O . GLU A 1 15 ? 18.799 -1.624 18.911 1.00 0.00 15 GLU A O 18
ATOM 15427 N N . GLY A 1 16 ? 17.304 -1.661 17.214 1.00 0.00 16 GLY A N 18
ATOM 15428 C CA . GLY A 1 16 ? 17.778 -0.423 16.621 1.00 0.00 16 GLY A CA 18
ATOM 15429 C C . GLY A 1 16 ? 17.763 0.717 17.642 1.00 0.00 16 GLY A C 18
ATOM 15430 O O . GLY A 1 16 ? 18.732 1.465 17.758 1.00 0.00 16 GLY A O 18
ATOM 15434 N N . HIS A 1 17 ? 16.652 0.811 18.358 1.00 0.00 17 HIS A N 18
ATOM 15435 C CA . HIS A 1 17 ? 16.497 1.847 19.366 1.00 0.00 17 HIS A CA 18
ATOM 15436 C C . HIS A 1 17 ? 15.426 1.425 20.373 1.00 0.00 17 HIS A C 18
ATOM 15437 O O . HIS A 1 17 ? 14.553 0.618 20.056 1.00 0.00 17 HIS A O 18
ATOM 15451 N N . PRO A 1 18 ? 15.531 2.006 21.599 1.00 0.00 18 PRO A N 18
ATOM 15452 C CA . PRO A 1 18 ? 14.581 1.699 22.656 1.00 0.00 18 PRO A CA 18
ATOM 15453 C C . PRO A 1 18 ? 13.239 2.390 22.404 1.00 0.00 18 PRO A C 18
ATOM 15454 O O . PRO A 1 18 ? 12.239 1.730 22.123 1.00 0.00 18 PRO A O 18
ATOM 15462 N N . PHE A 1 19 ? 13.259 3.710 22.515 1.00 0.00 19 PHE A N 18
ATOM 15463 C CA . PHE A 1 19 ? 12.057 4.498 22.303 1.00 0.00 19 PHE A CA 18
ATOM 15464 C C . PHE A 1 19 ? 11.292 4.011 21.070 1.00 0.00 19 PHE A C 18
ATOM 15465 O O . PHE A 1 19 ? 10.079 4.189 20.978 1.00 0.00 19 PHE A O 18
ATOM 15481 N N . ARG A 1 20 ? 12.034 3.405 20.154 1.00 0.00 20 ARG A N 18
ATOM 15482 C CA . ARG A 1 20 ? 11.441 2.891 18.931 1.00 0.00 20 ARG A CA 18
ATOM 15483 C C . ARG A 1 20 ? 10.300 1.927 19.259 1.00 0.00 20 ARG A C 18
ATOM 15484 O O . ARG A 1 20 ? 9.205 2.047 18.712 1.00 0.00 20 ARG A O 18
ATOM 15502 N N . ALA A 1 21 ? 10.596 0.992 20.151 1.00 0.00 21 ALA A N 18
ATOM 15503 C CA . ALA A 1 21 ? 9.608 0.007 20.558 1.00 0.00 21 ALA A CA 18
ATOM 15504 C C . ALA A 1 21 ? 8.299 0.719 20.908 1.00 0.00 21 ALA A C 18
ATOM 15505 O O . ALA A 1 21 ? 7.253 0.417 20.335 1.00 0.00 21 ALA A O 18
ATOM 15512 N N . TYR A 1 22 ? 8.401 1.649 21.845 1.00 0.00 22 TYR A N 18
ATOM 15513 C CA . TYR A 1 22 ? 7.238 2.405 22.278 1.00 0.00 22 TYR A CA 18
ATOM 15514 C C . TYR A 1 22 ? 6.344 2.765 21.089 1.00 0.00 22 TYR A C 18
ATOM 15515 O O . TYR A 1 22 ? 5.134 2.919 21.243 1.00 0.00 22 TYR A O 18
ATOM 15532 N N . LEU A 1 23 ? 6.977 2.888 19.932 1.00 0.00 23 LEU A N 18
ATOM 15533 C CA . LEU A 1 23 ? 6.254 3.228 18.717 1.00 0.00 23 LEU A CA 18
ATOM 15534 C C . LEU A 1 23 ? 5.576 1.972 18.164 1.00 0.00 23 LEU A C 18
ATOM 15535 O O . LEU A 1 23 ? 4.383 1.986 17.866 1.00 0.00 23 LEU A O 18
ATOM 15550 N N . GLU A 1 24 ? 6.367 0.915 18.045 1.00 0.00 24 GLU A N 18
ATOM 15551 C CA . GLU A 1 24 ? 5.859 -0.347 17.534 1.00 0.00 24 GLU A CA 18
ATOM 15552 C C . GLU A 1 24 ? 4.869 -0.961 18.527 1.00 0.00 24 GLU A C 18
ATOM 15553 O O . GLU A 1 24 ? 3.973 -1.706 18.134 1.00 0.00 24 GLU A O 18
ATOM 15563 N N . SER A 1 25 ? 5.066 -0.626 19.793 1.00 0.00 25 SER A N 18
ATOM 15564 C CA . SER A 1 25 ? 4.202 -1.136 20.844 1.00 0.00 25 SER A CA 18
ATOM 15565 C C . SER A 1 25 ? 2.770 -0.646 20.629 1.00 0.00 25 SER A C 18
ATOM 15566 O O . SER A 1 25 ? 1.842 -1.449 20.538 1.00 0.00 25 SER A O 18
ATOM 15573 N N . GLU A 1 26 ? 2.634 0.670 20.552 1.00 0.00 26 GLU A N 18
ATOM 15574 C CA . GLU A 1 26 ? 1.329 1.277 20.349 1.00 0.00 26 GLU A CA 18
ATOM 15575 C C . GLU A 1 26 ? 0.643 0.663 19.127 1.00 0.00 26 GLU A C 18
ATOM 15576 O O . GLU A 1 26 ? -0.580 0.711 19.007 1.00 0.00 26 GLU A O 18
ATOM 15586 N N . VAL A 1 27 ? 1.461 0.101 18.249 1.00 0.00 27 VAL A N 18
ATOM 15587 C CA . VAL A 1 27 ? 0.949 -0.521 17.040 1.00 0.00 27 VAL A CA 18
ATOM 15588 C C . VAL A 1 27 ? 0.453 -1.931 17.368 1.00 0.00 27 VAL A C 18
ATOM 15589 O O . VAL A 1 27 ? -0.688 -2.277 17.064 1.00 0.00 27 VAL A O 18
ATOM 15602 N N . ALA A 1 28 ? 1.333 -2.706 17.984 1.00 0.00 28 ALA A N 18
ATOM 15603 C CA . ALA A 1 28 ? 0.999 -4.070 18.355 1.00 0.00 28 ALA A CA 18
ATOM 15604 C C . ALA A 1 28 ? -0.113 -4.050 19.407 1.00 0.00 28 ALA A C 18
ATOM 15605 O O . ALA A 1 28 ? -0.952 -4.947 19.447 1.00 0.00 28 ALA A O 18
ATOM 15612 N N . ILE A 1 29 ? -0.082 -3.014 20.234 1.00 0.00 29 ILE A N 18
ATOM 15613 C CA . ILE A 1 29 ? -1.077 -2.864 21.282 1.00 0.00 29 ILE A CA 18
ATOM 15614 C C . ILE A 1 29 ? -2.437 -2.561 20.651 1.00 0.00 29 ILE A C 18
ATOM 15615 O O . ILE A 1 29 ? -3.475 -2.937 21.193 1.00 0.00 29 ILE A O 18
ATOM 15630 N N . SER A 1 30 ? -2.388 -1.886 19.512 1.00 0.00 30 SER A N 18
ATOM 15631 C CA . SER A 1 30 ? -3.604 -1.530 18.800 1.00 0.00 30 SER A CA 18
ATOM 15632 C C . SER A 1 30 ? -4.271 -2.787 18.242 1.00 0.00 30 SER A C 18
ATOM 15633 O O . SER A 1 30 ? -5.497 -2.872 18.188 1.00 0.00 30 SER A O 18
ATOM 15640 N N . GLU A 1 31 ? -3.435 -3.735 17.842 1.00 0.00 31 GLU A N 18
ATOM 15641 C CA . GLU A 1 31 ? -3.929 -4.985 17.289 1.00 0.00 31 GLU A CA 18
ATOM 15642 C C . GLU A 1 31 ? -4.943 -5.622 18.243 1.00 0.00 31 GLU A C 18
ATOM 15643 O O . GLU A 1 31 ? -5.792 -6.404 17.819 1.00 0.00 31 GLU A O 18
ATOM 15653 N N . GLU A 1 32 ? -4.820 -5.262 19.512 1.00 0.00 32 GLU A N 18
ATOM 15654 C CA . GLU A 1 32 ? -5.716 -5.790 20.528 1.00 0.00 32 GLU A CA 18
ATOM 15655 C C . GLU A 1 32 ? -7.038 -5.019 20.523 1.00 0.00 32 GLU A C 18
ATOM 15656 O O . GLU A 1 32 ? -8.065 -5.540 20.953 1.00 0.00 32 GLU A O 18
ATOM 15666 N N . LEU A 1 33 ? -6.968 -3.791 20.029 1.00 0.00 33 LEU A N 18
ATOM 15667 C CA . LEU A 1 33 ? -8.146 -2.944 19.962 1.00 0.00 33 LEU A CA 18
ATOM 15668 C C . LEU A 1 33 ? -9.109 -3.499 18.910 1.00 0.00 33 LEU A C 18
ATOM 15669 O O . LEU A 1 33 ? -10.299 -3.658 19.175 1.00 0.00 33 LEU A O 18
ATOM 15684 N N . VAL A 1 34 ? -8.557 -3.778 17.738 1.00 0.00 34 VAL A N 18
ATOM 15685 C CA . VAL A 1 34 ? -9.352 -4.311 16.645 1.00 0.00 34 VAL A CA 18
ATOM 15686 C C . VAL A 1 34 ? -9.922 -5.672 17.052 1.00 0.00 34 VAL A C 18
ATOM 15687 O O . VAL A 1 34 ? -10.881 -6.151 16.450 1.00 0.00 34 VAL A O 18
ATOM 15700 N N . GLN A 1 35 ? -9.308 -6.254 18.071 1.00 0.00 35 GLN A N 18
ATOM 15701 C CA . GLN A 1 35 ? -9.743 -7.549 18.565 1.00 0.00 35 GLN A CA 18
ATOM 15702 C C . GLN A 1 35 ? -10.908 -7.381 19.542 1.00 0.00 35 GLN A C 18
ATOM 15703 O O . GLN A 1 35 ? -11.645 -8.331 19.804 1.00 0.00 35 GLN A O 18
ATOM 15715 N N . LYS A 1 36 ? -11.039 -6.166 20.054 1.00 0.00 36 LYS A N 18
ATOM 15716 C CA . LYS A 1 36 ? -12.102 -5.861 20.996 1.00 0.00 36 LYS A CA 18
ATOM 15717 C C . LYS A 1 36 ? -13.404 -5.622 20.230 1.00 0.00 36 LYS A C 18
ATOM 15718 O O . LYS A 1 36 ? -14.492 -5.806 20.774 1.00 0.00 36 LYS A O 18
ATOM 15733 N N . TYR A 1 37 ? -13.251 -5.217 18.977 1.00 0.00 37 TYR A N 18
ATOM 15734 C CA . TYR A 1 37 ? -14.401 -4.952 18.131 1.00 0.00 37 TYR A CA 18
ATOM 15735 C C . TYR A 1 37 ? -15.322 -6.173 18.057 1.00 0.00 37 TYR A C 18
ATOM 15736 O O . TYR A 1 37 ? -16.511 -6.041 17.772 1.00 0.00 37 TYR A O 18
ATOM 15753 N N . SER A 1 38 ? -14.735 -7.332 18.319 1.00 0.00 38 SER A N 18
ATOM 15754 C CA . SER A 1 38 ? -15.488 -8.574 18.287 1.00 0.00 38 SER A CA 18
ATOM 15755 C C . SER A 1 38 ? -16.293 -8.732 19.578 1.00 0.00 38 SER A C 18
ATOM 15756 O O . SER A 1 38 ? -17.453 -9.142 19.544 1.00 0.00 38 SER A O 18
ATOM 15763 N N . ASN A 1 39 ? -15.647 -8.400 20.686 1.00 0.00 39 ASN A N 18
ATOM 15764 C CA . ASN A 1 39 ? -16.288 -8.500 21.985 1.00 0.00 39 ASN A CA 18
ATOM 15765 C C . ASN A 1 39 ? -17.123 -7.242 22.235 1.00 0.00 39 ASN A C 18
ATOM 15766 O O . ASN A 1 39 ? -18.325 -7.328 22.482 1.00 0.00 39 ASN A O 18
ATOM 15776 N N . SER A 1 40 ? -16.452 -6.101 22.164 1.00 0.00 40 SER A N 18
ATOM 15777 C CA . SER A 1 40 ? -17.116 -4.828 22.380 1.00 0.00 40 SER A CA 18
ATOM 15778 C C . SER A 1 40 ? -18.435 -4.787 21.606 1.00 0.00 40 SER A C 18
ATOM 15779 O O . SER A 1 40 ? -19.365 -4.083 21.995 1.00 0.00 40 SER A O 18
ATOM 15786 N N . ALA A 1 41 ? -18.473 -5.552 20.524 1.00 0.00 41 ALA A N 18
ATOM 15787 C CA . ALA A 1 41 ? -19.663 -5.612 19.692 1.00 0.00 41 ALA A CA 18
ATOM 15788 C C . ALA A 1 41 ? -20.890 -5.825 20.580 1.00 0.00 41 ALA A C 18
ATOM 15789 O O . ALA A 1 41 ? -21.484 -4.864 21.066 1.00 0.00 41 ALA A O 18
ATOM 15796 N N . LEU A 1 42 ? -21.235 -7.091 20.766 1.00 0.00 42 LEU A N 18
ATOM 15797 C CA . LEU A 1 42 ? -22.382 -7.443 21.586 1.00 0.00 42 LEU A CA 18
ATOM 15798 C C . LEU A 1 42 ? -23.464 -6.374 21.428 1.00 0.00 42 LEU A C 18
ATOM 15799 O O . LEU A 1 42 ? -24.125 -6.006 22.398 1.00 0.00 42 LEU A O 18
ATOM 15814 N N . GLY A 1 43 ? -23.612 -5.905 20.198 1.00 0.00 43 GLY A N 18
ATOM 15815 C CA . GLY A 1 43 ? -24.603 -4.885 19.900 1.00 0.00 43 GLY A CA 18
ATOM 15816 C C . GLY A 1 43 ? -24.077 -3.897 18.856 1.00 0.00 43 GLY A C 18
ATOM 15817 O O . GLY A 1 43 ? -24.372 -4.027 17.669 1.00 0.00 43 GLY A O 18
ATOM 15821 N N . HIS A 1 44 ? -23.307 -2.932 19.337 1.00 0.00 44 HIS A N 18
ATOM 15822 C CA . HIS A 1 44 ? -22.737 -1.923 18.460 1.00 0.00 44 HIS A CA 18
ATOM 15823 C C . HIS A 1 44 ? -21.876 -0.959 19.279 1.00 0.00 44 HIS A C 18
ATOM 15824 O O . HIS A 1 44 ? -22.104 0.249 19.265 1.00 0.00 44 HIS A O 18
ATOM 15838 N N . VAL A 1 45 ? -20.901 -1.531 19.972 1.00 0.00 45 VAL A N 18
ATOM 15839 C CA . VAL A 1 45 ? -20.005 -0.738 20.796 1.00 0.00 45 VAL A CA 18
ATOM 15840 C C . VAL A 1 45 ? -18.607 -0.746 20.172 1.00 0.00 45 VAL A C 18
ATOM 15841 O O . VAL A 1 45 ? -17.829 0.186 20.372 1.00 0.00 45 VAL A O 18
ATOM 15854 N N . ASN A 1 46 ? -18.331 -1.808 19.429 1.00 0.00 46 ASN A N 18
ATOM 15855 C CA . ASN A 1 46 ? -17.041 -1.948 18.776 1.00 0.00 46 ASN A CA 18
ATOM 15856 C C . ASN A 1 46 ? -16.785 -0.725 17.893 1.00 0.00 46 ASN A C 18
ATOM 15857 O O . ASN A 1 46 ? -15.642 -0.298 17.735 1.00 0.00 46 ASN A O 18
ATOM 15867 N N . CYS A 1 47 ? -17.867 -0.195 17.342 1.00 0.00 47 CYS A N 18
ATOM 15868 C CA . CYS A 1 47 ? -17.774 0.971 16.481 1.00 0.00 47 CYS A CA 18
ATOM 15869 C C . CYS A 1 47 ? -17.428 2.183 17.349 1.00 0.00 47 CYS A C 18
ATOM 15870 O O . CYS A 1 47 ? -16.932 3.190 16.844 1.00 0.00 47 CYS A O 18
ATOM 15877 N N . THR A 1 48 ? -17.703 2.046 18.637 1.00 0.00 48 THR A N 18
ATOM 15878 C CA . THR A 1 48 ? -17.428 3.117 19.579 1.00 0.00 48 THR A CA 18
ATOM 15879 C C . THR A 1 48 ? -15.961 3.081 20.013 1.00 0.00 48 THR A C 18
ATOM 15880 O O . THR A 1 48 ? -15.367 4.122 20.294 1.00 0.00 48 THR A O 18
ATOM 15891 N N . ILE A 1 49 ? -15.419 1.874 20.054 1.00 0.00 49 ILE A N 18
ATOM 15892 C CA . ILE A 1 49 ? -14.033 1.689 20.449 1.00 0.00 49 ILE A CA 18
ATOM 15893 C C . ILE A 1 49 ? -13.145 1.702 19.203 1.00 0.00 49 ILE A C 18
ATOM 15894 O O . ILE A 1 49 ? -12.136 2.403 19.163 1.00 0.00 49 ILE A O 18
ATOM 15909 N N . LYS A 1 50 ? -13.554 0.917 18.217 1.00 0.00 50 LYS A N 18
ATOM 15910 C CA . LYS A 1 50 ? -12.809 0.830 16.972 1.00 0.00 50 LYS A CA 18
ATOM 15911 C C . LYS A 1 50 ? -12.666 2.229 16.369 1.00 0.00 50 LYS A C 18
ATOM 15912 O O . LYS A 1 50 ? -11.585 2.607 15.920 1.00 0.00 50 LYS A O 18
ATOM 15927 N N . GLU A 1 51 ? -13.771 2.958 16.377 1.00 0.00 51 GLU A N 18
ATOM 15928 C CA . GLU A 1 51 ? -13.782 4.306 15.837 1.00 0.00 51 GLU A CA 18
ATOM 15929 C C . GLU A 1 51 ? -12.919 5.231 16.697 1.00 0.00 51 GLU A C 18
ATOM 15930 O O . GLU A 1 51 ? -12.563 6.328 16.272 1.00 0.00 51 GLU A O 18
ATOM 15940 N N . LEU A 1 52 ? -12.606 4.752 17.892 1.00 0.00 52 LEU A N 18
ATOM 15941 C CA . LEU A 1 52 ? -11.790 5.521 18.816 1.00 0.00 52 LEU A CA 18
ATOM 15942 C C . LEU A 1 52 ? -10.316 5.174 18.600 1.00 0.00 52 LEU A C 18
ATOM 15943 O O . LEU A 1 52 ? -9.439 6.007 18.822 1.00 0.00 52 LEU A O 18
ATOM 15958 N N . ARG A 1 53 ? -10.089 3.942 18.169 1.00 0.00 53 ARG A N 18
ATOM 15959 C CA . ARG A 1 53 ? -8.736 3.474 17.920 1.00 0.00 53 ARG A CA 18
ATOM 15960 C C . ARG A 1 53 ? -8.344 3.732 16.464 1.00 0.00 53 ARG A C 18
ATOM 15961 O O . ARG A 1 53 ? -7.489 4.571 16.186 1.00 0.00 53 ARG A O 18
ATOM 15979 N N . ARG A 1 54 ? -8.990 2.996 15.572 1.00 0.00 54 ARG A N 18
ATOM 15980 C CA . ARG A 1 54 ? -8.721 3.135 14.150 1.00 0.00 54 ARG A CA 18
ATOM 15981 C C . ARG A 1 54 ? -9.180 4.507 13.654 1.00 0.00 54 ARG A C 18
ATOM 15982 O O . ARG A 1 54 ? -8.424 5.217 12.993 1.00 0.00 54 ARG A O 18
ATOM 16000 N N . LEU A 1 55 ? -10.417 4.838 13.992 1.00 0.00 55 LEU A N 18
ATOM 16001 C CA . LEU A 1 55 ? -10.987 6.113 13.588 1.00 0.00 55 LEU A CA 18
ATOM 16002 C C . LEU A 1 55 ? -11.533 5.995 12.164 1.00 0.00 55 LEU A C 18
ATOM 16003 O O . LEU A 1 55 ? -12.052 6.966 11.612 1.00 0.00 55 LEU A O 18
ATOM 16018 N N . PHE A 1 56 ? -11.400 4.800 11.611 1.00 0.00 56 PHE A N 18
ATOM 16019 C CA . PHE A 1 56 ? -11.874 4.542 10.262 1.00 0.00 56 PHE A CA 18
ATOM 16020 C C . PHE A 1 56 ? -12.625 3.211 10.189 1.00 0.00 56 PHE A C 18
ATOM 16021 O O . PHE A 1 56 ? -13.662 3.115 9.536 1.00 0.00 56 PHE A O 18
ATOM 16037 N N . LEU A 1 57 ? -12.071 2.218 10.867 1.00 0.00 57 LEU A N 18
ATOM 16038 C CA . LEU A 1 57 ? -12.674 0.897 10.888 1.00 0.00 57 LEU A CA 18
ATOM 16039 C C . LEU A 1 57 ? -14.178 1.031 11.136 1.00 0.00 57 LEU A C 18
ATOM 16040 O O . LEU A 1 57 ? -14.974 0.282 10.572 1.00 0.00 57 LEU A O 18
ATOM 16055 N N . VAL A 1 58 ? -14.522 1.993 11.981 1.00 0.00 58 VAL A N 18
ATOM 16056 C CA . VAL A 1 58 ? -15.916 2.236 12.312 1.00 0.00 58 VAL A CA 18
ATOM 16057 C C . VAL A 1 58 ? -16.646 0.897 12.436 1.00 0.00 58 VAL A C 18
ATOM 16058 O O . VAL A 1 58 ? -17.438 0.535 11.567 1.00 0.00 58 VAL A O 18
ATOM 16071 N N . ASP A 1 59 ? -16.355 0.199 13.525 1.00 0.00 59 ASP A N 18
ATOM 16072 C CA . ASP A 1 59 ? -16.975 -1.091 13.774 1.00 0.00 59 ASP A CA 18
ATOM 16073 C C . ASP A 1 59 ? -16.349 -2.139 12.852 1.00 0.00 59 ASP A C 18
ATOM 16074 O O . ASP A 1 59 ? -15.856 -3.166 13.318 1.00 0.00 59 ASP A O 18
ATOM 16082 N N . ASP A 1 60 ? -16.389 -1.845 11.561 1.00 0.00 60 ASP A N 18
ATOM 16083 C CA . ASP A 1 60 ? -15.831 -2.749 10.570 1.00 0.00 60 ASP A CA 18
ATOM 16084 C C . ASP A 1 60 ? -15.428 -1.952 9.328 1.00 0.00 60 ASP A C 18
ATOM 16085 O O . ASP A 1 60 ? -14.448 -2.285 8.663 1.00 0.00 60 ASP A O 18
ATOM 16093 N N . ARG A 1 1 ? -4.309 -12.762 7.992 1.00 0.00 1 ARG A N 19
ATOM 16094 C CA . ARG A 1 1 ? -4.728 -11.681 8.867 1.00 0.00 1 ARG A CA 19
ATOM 16095 C C . ARG A 1 1 ? -5.249 -12.242 10.192 1.00 0.00 1 ARG A C 19
ATOM 16096 O O . ARG A 1 1 ? -5.289 -11.533 11.197 1.00 0.00 1 ARG A O 19
ATOM 16114 N N . ILE A 1 2 ? -5.635 -13.508 10.151 1.00 0.00 2 ILE A N 19
ATOM 16115 C CA . ILE A 1 2 ? -6.153 -14.172 11.335 1.00 0.00 2 ILE A CA 19
ATOM 16116 C C . ILE A 1 2 ? -5.262 -15.369 11.674 1.00 0.00 2 ILE A C 19
ATOM 16117 O O . ILE A 1 2 ? -5.755 -16.416 12.090 1.00 0.00 2 ILE A O 19
ATOM 16132 N N . TYR A 1 3 ? -3.965 -15.174 11.482 1.00 0.00 3 TYR A N 19
ATOM 16133 C CA . TYR A 1 3 ? -3.001 -16.225 11.762 1.00 0.00 3 TYR A CA 19
ATOM 16134 C C . TYR A 1 3 ? -1.804 -15.677 12.541 1.00 0.00 3 TYR A C 19
ATOM 16135 O O . TYR A 1 3 ? -1.343 -16.300 13.495 1.00 0.00 3 TYR A O 19
ATOM 16152 N N . LYS A 1 4 ? -1.334 -14.518 12.104 1.00 0.00 4 LYS A N 19
ATOM 16153 C CA . LYS A 1 4 ? -0.200 -13.879 12.748 1.00 0.00 4 LYS A CA 19
ATOM 16154 C C . LYS A 1 4 ? -0.703 -12.778 13.683 1.00 0.00 4 LYS A C 19
ATOM 16155 O O . LYS A 1 4 ? -1.721 -12.945 14.354 1.00 0.00 4 LYS A O 19
ATOM 16170 N N . GLY A 1 5 ? 0.033 -11.677 13.698 1.00 0.00 5 GLY A N 19
ATOM 16171 C CA . GLY A 1 5 ? -0.325 -10.548 14.540 1.00 0.00 5 GLY A CA 19
ATOM 16172 C C . GLY A 1 5 ? 0.260 -10.704 15.945 1.00 0.00 5 GLY A C 19
ATOM 16173 O O . GLY A 1 5 ? 0.301 -9.745 16.714 1.00 0.00 5 GLY A O 19
ATOM 16177 N N . VAL A 1 6 ? 0.697 -11.920 16.237 1.00 0.00 6 VAL A N 19
ATOM 16178 C CA . VAL A 1 6 ? 1.278 -12.214 17.536 1.00 0.00 6 VAL A CA 19
ATOM 16179 C C . VAL A 1 6 ? 2.791 -12.384 17.386 1.00 0.00 6 VAL A C 19
ATOM 16180 O O . VAL A 1 6 ? 3.546 -12.095 18.314 1.00 0.00 6 VAL A O 19
ATOM 16193 N N . ILE A 1 7 ? 3.189 -12.852 16.213 1.00 0.00 7 ILE A N 19
ATOM 16194 C CA . ILE A 1 7 ? 4.599 -13.063 15.930 1.00 0.00 7 ILE A CA 19
ATOM 16195 C C . ILE A 1 7 ? 5.314 -11.712 15.886 1.00 0.00 7 ILE A C 19
ATOM 16196 O O . ILE A 1 7 ? 6.519 -11.636 16.121 1.00 0.00 7 ILE A O 19
ATOM 16211 N N . GLN A 1 8 ? 4.541 -10.679 15.584 1.00 0.00 8 GLN A N 19
ATOM 16212 C CA . GLN A 1 8 ? 5.087 -9.335 15.506 1.00 0.00 8 GLN A CA 19
ATOM 16213 C C . GLN A 1 8 ? 5.489 -8.844 16.897 1.00 0.00 8 GLN A C 19
ATOM 16214 O O . GLN A 1 8 ? 6.619 -8.403 17.101 1.00 0.00 8 GLN A O 19
ATOM 16226 N N . ALA A 1 9 ? 4.542 -8.937 17.819 1.00 0.00 9 ALA A N 19
ATOM 16227 C CA . ALA A 1 9 ? 4.783 -8.507 19.187 1.00 0.00 9 ALA A CA 19
ATOM 16228 C C . ALA A 1 9 ? 5.885 -9.373 19.801 1.00 0.00 9 ALA A C 19
ATOM 16229 O O . ALA A 1 9 ? 6.827 -8.853 20.399 1.00 0.00 9 ALA A O 19
ATOM 16236 N N . ILE A 1 10 ? 5.732 -10.679 19.633 1.00 0.00 10 ILE A N 19
ATOM 16237 C CA . ILE A 1 10 ? 6.701 -11.621 20.164 1.00 0.00 10 ILE A CA 19
ATOM 16238 C C . ILE A 1 10 ? 8.105 -11.210 19.713 1.00 0.00 10 ILE A C 19
ATOM 16239 O O . ILE A 1 10 ? 9.095 -11.568 20.350 1.00 0.00 10 ILE A O 19
ATOM 16254 N N . GLN A 1 11 ? 8.145 -10.466 18.618 1.00 0.00 11 GLN A N 19
ATOM 16255 C CA . GLN A 1 11 ? 9.411 -10.004 18.074 1.00 0.00 11 GLN A CA 19
ATOM 16256 C C . GLN A 1 11 ? 9.878 -8.746 18.812 1.00 0.00 11 GLN A C 19
ATOM 16257 O O . GLN A 1 11 ? 11.060 -8.606 19.119 1.00 0.00 11 GLN A O 19
ATOM 16269 N N . LYS A 1 12 ? 8.925 -7.864 19.074 1.00 0.00 12 LYS A N 19
ATOM 16270 C CA . LYS A 1 12 ? 9.223 -6.624 19.769 1.00 0.00 12 LYS A CA 19
ATOM 16271 C C . LYS A 1 12 ? 9.763 -6.945 21.166 1.00 0.00 12 LYS A C 19
ATOM 16272 O O . LYS A 1 12 ? 10.671 -6.273 21.653 1.00 0.00 12 LYS A O 19
ATOM 16287 N N . SER A 1 13 ? 9.180 -7.970 21.769 1.00 0.00 13 SER A N 19
ATOM 16288 C CA . SER A 1 13 ? 9.591 -8.387 23.098 1.00 0.00 13 SER A CA 19
ATOM 16289 C C . SER A 1 13 ? 10.878 -9.210 23.015 1.00 0.00 13 SER A C 19
ATOM 16290 O O . SER A 1 13 ? 11.619 -9.311 23.992 1.00 0.00 13 SER A O 19
ATOM 16297 N N . ASP A 1 14 ? 11.104 -9.778 21.839 1.00 0.00 14 ASP A N 19
ATOM 16298 C CA . ASP A 1 14 ? 12.288 -10.589 21.615 1.00 0.00 14 ASP A CA 19
ATOM 16299 C C . ASP A 1 14 ? 13.468 -9.677 21.273 1.00 0.00 14 ASP A C 19
ATOM 16300 O O . ASP A 1 14 ? 14.619 -10.015 21.548 1.00 0.00 14 ASP A O 19
ATOM 16308 N N . GLU A 1 15 ? 13.142 -8.539 20.678 1.00 0.00 15 GLU A N 19
ATOM 16309 C CA . GLU A 1 15 ? 14.161 -7.575 20.296 1.00 0.00 15 GLU A CA 19
ATOM 16310 C C . GLU A 1 15 ? 14.269 -6.471 21.349 1.00 0.00 15 GLU A C 19
ATOM 16311 O O . GLU A 1 15 ? 15.314 -5.836 21.484 1.00 0.00 15 GLU A O 19
ATOM 16321 N N . GLY A 1 16 ? 13.173 -6.274 22.068 1.00 0.00 16 GLY A N 19
ATOM 16322 C CA . GLY A 1 16 ? 13.132 -5.257 23.105 1.00 0.00 16 GLY A CA 19
ATOM 16323 C C . GLY A 1 16 ? 13.867 -3.991 22.661 1.00 0.00 16 GLY A C 19
ATOM 16324 O O . GLY A 1 16 ? 15.022 -3.779 23.027 1.00 0.00 16 GLY A O 19
ATOM 16328 N N . HIS A 1 17 ? 13.168 -3.182 21.879 1.00 0.00 17 HIS A N 19
ATOM 16329 C CA . HIS A 1 17 ? 13.740 -1.943 21.382 1.00 0.00 17 HIS A CA 19
ATOM 16330 C C . HIS A 1 17 ? 13.577 -0.844 22.434 1.00 0.00 17 HIS A C 19
ATOM 16331 O O . HIS A 1 17 ? 12.696 -0.923 23.288 1.00 0.00 17 HIS A O 19
ATOM 16345 N N . PRO A 1 18 ? 14.464 0.183 22.334 1.00 0.00 18 PRO A N 19
ATOM 16346 C CA . PRO A 1 18 ? 14.426 1.297 23.266 1.00 0.00 18 PRO A CA 19
ATOM 16347 C C . PRO A 1 18 ? 13.256 2.232 22.957 1.00 0.00 18 PRO A C 19
ATOM 16348 O O . PRO A 1 18 ? 12.288 2.292 23.714 1.00 0.00 18 PRO A O 19
ATOM 16356 N N . PHE A 1 19 ? 13.382 2.939 21.844 1.00 0.00 19 PHE A N 19
ATOM 16357 C CA . PHE A 1 19 ? 12.346 3.868 21.426 1.00 0.00 19 PHE A CA 19
ATOM 16358 C C . PHE A 1 19 ? 11.341 3.186 20.496 1.00 0.00 19 PHE A C 19
ATOM 16359 O O . PHE A 1 19 ? 10.133 3.269 20.715 1.00 0.00 19 PHE A O 19
ATOM 16375 N N . ARG A 1 20 ? 11.875 2.527 19.479 1.00 0.00 20 ARG A N 19
ATOM 16376 C CA . ARG A 1 20 ? 11.040 1.832 18.516 1.00 0.00 20 ARG A CA 19
ATOM 16377 C C . ARG A 1 20 ? 9.960 1.021 19.237 1.00 0.00 20 ARG A C 19
ATOM 16378 O O . ARG A 1 20 ? 8.856 0.855 18.722 1.00 0.00 20 ARG A O 19
ATOM 16396 N N . ALA A 1 21 ? 10.318 0.540 20.418 1.00 0.00 21 ALA A N 19
ATOM 16397 C CA . ALA A 1 21 ? 9.393 -0.249 21.215 1.00 0.00 21 ALA A CA 19
ATOM 16398 C C . ALA A 1 21 ? 8.187 0.614 21.592 1.00 0.00 21 ALA A C 19
ATOM 16399 O O . ALA A 1 21 ? 7.051 0.280 21.261 1.00 0.00 21 ALA A O 19
ATOM 16406 N N . TYR A 1 22 ? 8.476 1.709 22.282 1.00 0.00 22 TYR A N 19
ATOM 16407 C CA . TYR A 1 22 ? 7.430 2.623 22.707 1.00 0.00 22 TYR A CA 19
ATOM 16408 C C . TYR A 1 22 ? 6.458 2.915 21.563 1.00 0.00 22 TYR A C 19
ATOM 16409 O O . TYR A 1 22 ? 5.275 3.161 21.795 1.00 0.00 22 TYR A O 19
ATOM 16426 N N . LEU A 1 23 ? 6.993 2.879 20.351 1.00 0.00 23 LEU A N 19
ATOM 16427 C CA . LEU A 1 23 ? 6.187 3.138 19.169 1.00 0.00 23 LEU A CA 19
ATOM 16428 C C . LEU A 1 23 ? 5.415 1.871 18.797 1.00 0.00 23 LEU A C 19
ATOM 16429 O O . LEU A 1 23 ? 4.196 1.908 18.633 1.00 0.00 23 LEU A O 19
ATOM 16444 N N . GLU A 1 24 ? 6.155 0.778 18.676 1.00 0.00 24 GLU A N 19
ATOM 16445 C CA . GLU A 1 24 ? 5.554 -0.498 18.326 1.00 0.00 24 GLU A CA 19
ATOM 16446 C C . GLU A 1 24 ? 4.477 -0.874 19.345 1.00 0.00 24 GLU A C 19
ATOM 16447 O O . GLU A 1 24 ? 3.530 -1.589 19.019 1.00 0.00 24 GLU A O 19
ATOM 16457 N N . SER A 1 25 ? 4.656 -0.375 20.560 1.00 0.00 25 SER A N 19
ATOM 16458 C CA . SER A 1 25 ? 3.711 -0.650 21.629 1.00 0.00 25 SER A CA 19
ATOM 16459 C C . SER A 1 25 ? 2.318 -0.152 21.237 1.00 0.00 25 SER A C 19
ATOM 16460 O O . SER A 1 25 ? 1.356 -0.918 21.243 1.00 0.00 25 SER A O 19
ATOM 16467 N N . GLU A 1 26 ? 2.255 1.130 20.906 1.00 0.00 26 GLU A N 19
ATOM 16468 C CA . GLU A 1 26 ? 0.996 1.739 20.512 1.00 0.00 26 GLU A CA 19
ATOM 16469 C C . GLU A 1 26 ? 0.397 0.996 19.317 1.00 0.00 26 GLU A C 19
ATOM 16470 O O . GLU A 1 26 ? -0.811 1.047 19.091 1.00 0.00 26 GLU A O 19
ATOM 16480 N N . VAL A 1 27 ? 1.270 0.323 18.582 1.00 0.00 27 VAL A N 19
ATOM 16481 C CA . VAL A 1 27 ? 0.843 -0.430 17.415 1.00 0.00 27 VAL A CA 19
ATOM 16482 C C . VAL A 1 27 ? 0.286 -1.783 17.862 1.00 0.00 27 VAL A C 19
ATOM 16483 O O . VAL A 1 27 ? -0.753 -2.224 17.373 1.00 0.00 27 VAL A O 19
ATOM 16496 N N . ALA A 1 28 ? 1.002 -2.405 18.786 1.00 0.00 28 ALA A N 19
ATOM 16497 C CA . ALA A 1 28 ? 0.593 -3.700 19.305 1.00 0.00 28 ALA A CA 19
ATOM 16498 C C . ALA A 1 28 ? -0.623 -3.518 20.215 1.00 0.00 28 ALA A C 19
ATOM 16499 O O . ALA A 1 28 ? -1.450 -4.421 20.340 1.00 0.00 28 ALA A O 19
ATOM 16506 N N . ILE A 1 29 ? -0.694 -2.345 20.828 1.00 0.00 29 ILE A N 19
ATOM 16507 C CA . ILE A 1 29 ? -1.795 -2.035 21.722 1.00 0.00 29 ILE A CA 19
ATOM 16508 C C . ILE A 1 29 ? -3.079 -1.870 20.906 1.00 0.00 29 ILE A C 19
ATOM 16509 O O . ILE A 1 29 ? -4.170 -2.165 21.392 1.00 0.00 29 ILE A O 19
ATOM 16524 N N . SER A 1 30 ? -2.906 -1.399 19.680 1.00 0.00 30 SER A N 19
ATOM 16525 C CA . SER A 1 30 ? -4.037 -1.190 18.792 1.00 0.00 30 SER A CA 19
ATOM 16526 C C . SER A 1 30 ? -4.497 -2.528 18.209 1.00 0.00 30 SER A C 19
ATOM 16527 O O . SER A 1 30 ? -5.694 -2.759 18.044 1.00 0.00 30 SER A O 19
ATOM 16534 N N . GLU A 1 31 ? -3.521 -3.374 17.911 1.00 0.00 31 GLU A N 19
ATOM 16535 C CA . GLU A 1 31 ? -3.811 -4.682 17.348 1.00 0.00 31 GLU A CA 19
ATOM 16536 C C . GLU A 1 31 ? -4.826 -5.422 18.223 1.00 0.00 31 GLU A C 19
ATOM 16537 O O . GLU A 1 31 ? -5.554 -6.286 17.737 1.00 0.00 31 GLU A O 19
ATOM 16547 N N . GLU A 1 32 ? -4.841 -5.056 19.495 1.00 0.00 32 GLU A N 19
ATOM 16548 C CA . GLU A 1 32 ? -5.755 -5.675 20.441 1.00 0.00 32 GLU A CA 19
ATOM 16549 C C . GLU A 1 32 ? -7.128 -5.003 20.370 1.00 0.00 32 GLU A C 19
ATOM 16550 O O . GLU A 1 32 ? -8.139 -5.614 20.709 1.00 0.00 32 GLU A O 19
ATOM 16560 N N . LEU A 1 33 ? -7.118 -3.755 19.926 1.00 0.00 33 LEU A N 19
ATOM 16561 C CA . LEU A 1 33 ? -8.349 -2.994 19.805 1.00 0.00 33 LEU A CA 19
ATOM 16562 C C . LEU A 1 33 ? -9.217 -3.606 18.703 1.00 0.00 33 LEU A C 19
ATOM 16563 O O . LEU A 1 33 ? -10.407 -3.842 18.905 1.00 0.00 33 LEU A O 19
ATOM 16578 N N . VAL A 1 34 ? -8.587 -3.846 17.563 1.00 0.00 34 VAL A N 19
ATOM 16579 C CA . VAL A 1 34 ? -9.286 -4.426 16.430 1.00 0.00 34 VAL A CA 19
ATOM 16580 C C . VAL A 1 34 ? -9.806 -5.813 16.811 1.00 0.00 34 VAL A C 19
ATOM 16581 O O . VAL A 1 34 ? -10.711 -6.340 16.166 1.00 0.00 34 VAL A O 19
ATOM 16594 N N . GLN A 1 35 ? -9.213 -6.364 17.861 1.00 0.00 35 GLN A N 19
ATOM 16595 C CA . GLN A 1 35 ? -9.606 -7.679 18.337 1.00 0.00 35 GLN A CA 19
ATOM 16596 C C . GLN A 1 35 ? -10.856 -7.575 19.213 1.00 0.00 35 GLN A C 19
ATOM 16597 O O . GLN A 1 35 ? -11.604 -8.542 19.351 1.00 0.00 35 GLN A O 19
ATOM 16609 N N . LYS A 1 36 ? -11.043 -6.393 19.783 1.00 0.00 36 LYS A N 19
ATOM 16610 C CA . LYS A 1 36 ? -12.190 -6.151 20.642 1.00 0.00 36 LYS A CA 19
ATOM 16611 C C . LYS A 1 36 ? -13.420 -5.869 19.776 1.00 0.00 36 LYS A C 19
ATOM 16612 O O . LYS A 1 36 ? -14.551 -6.082 20.210 1.00 0.00 36 LYS A O 19
ATOM 16627 N N . TYR A 1 37 ? -13.156 -5.393 18.567 1.00 0.00 37 TYR A N 19
ATOM 16628 C CA . TYR A 1 37 ? -14.227 -5.080 17.637 1.00 0.00 37 TYR A CA 19
ATOM 16629 C C . TYR A 1 37 ? -15.134 -6.292 17.415 1.00 0.00 37 TYR A C 19
ATOM 16630 O O . TYR A 1 37 ? -16.301 -6.143 17.057 1.00 0.00 37 TYR A O 19
ATOM 16647 N N . SER A 1 38 ? -14.561 -7.467 17.635 1.00 0.00 38 SER A N 19
ATOM 16648 C CA . SER A 1 38 ? -15.302 -8.705 17.463 1.00 0.00 38 SER A CA 19
ATOM 16649 C C . SER A 1 38 ? -16.150 -8.983 18.706 1.00 0.00 38 SER A C 19
ATOM 16650 O O . SER A 1 38 ? -17.320 -9.345 18.594 1.00 0.00 38 SER A O 19
ATOM 16657 N N . ASN A 1 39 ? -15.527 -8.805 19.861 1.00 0.00 39 ASN A N 19
ATOM 16658 C CA . ASN A 1 39 ? -16.210 -9.033 21.123 1.00 0.00 39 ASN A CA 19
ATOM 16659 C C . ASN A 1 39 ? -17.142 -7.855 21.413 1.00 0.00 39 ASN A C 19
ATOM 16660 O O . ASN A 1 39 ? -18.347 -8.040 21.584 1.00 0.00 39 ASN A O 19
ATOM 16670 N N . SER A 1 40 ? -16.551 -6.670 21.459 1.00 0.00 40 SER A N 19
ATOM 16671 C CA . SER A 1 40 ? -17.315 -5.463 21.725 1.00 0.00 40 SER A CA 19
ATOM 16672 C C . SER A 1 40 ? -18.468 -5.341 20.727 1.00 0.00 40 SER A C 19
ATOM 16673 O O . SER A 1 40 ? -19.498 -4.744 21.034 1.00 0.00 40 SER A O 19
ATOM 16680 N N . ALA A 1 41 ? -18.256 -5.919 19.554 1.00 0.00 41 ALA A N 19
ATOM 16681 C CA . ALA A 1 41 ? -19.265 -5.883 18.509 1.00 0.00 41 ALA A CA 19
ATOM 16682 C C . ALA A 1 41 ? -20.602 -6.357 19.081 1.00 0.00 41 ALA A C 19
ATOM 16683 O O . ALA A 1 41 ? -21.661 -6.013 18.559 1.00 0.00 41 ALA A O 19
ATOM 16690 N N . LEU A 1 42 ? -20.509 -7.140 20.146 1.00 0.00 42 LEU A N 19
ATOM 16691 C CA . LEU A 1 42 ? -21.699 -7.664 20.795 1.00 0.00 42 LEU A CA 19
ATOM 16692 C C . LEU A 1 42 ? -22.328 -6.570 21.659 1.00 0.00 42 LEU A C 19
ATOM 16693 O O . LEU A 1 42 ? -22.532 -6.761 22.857 1.00 0.00 42 LEU A O 19
ATOM 16708 N N . GLY A 1 43 ? -22.618 -5.447 21.019 1.00 0.00 43 GLY A N 19
ATOM 16709 C CA . GLY A 1 43 ? -23.220 -4.323 21.715 1.00 0.00 43 GLY A CA 19
ATOM 16710 C C . GLY A 1 43 ? -23.196 -3.064 20.845 1.00 0.00 43 GLY A C 19
ATOM 16711 O O . GLY A 1 43 ? -24.193 -2.727 20.208 1.00 0.00 43 GLY A O 19
ATOM 16715 N N . HIS A 1 44 ? -22.047 -2.404 20.847 1.00 0.00 44 HIS A N 19
ATOM 16716 C CA . HIS A 1 44 ? -21.882 -1.190 20.066 1.00 0.00 44 HIS A CA 19
ATOM 16717 C C . HIS A 1 44 ? -20.669 -0.411 20.579 1.00 0.00 44 HIS A C 19
ATOM 16718 O O . HIS A 1 44 ? -20.724 0.810 20.719 1.00 0.00 44 HIS A O 19
ATOM 16732 N N . VAL A 1 45 ? -19.601 -1.149 20.846 1.00 0.00 45 VAL A N 19
ATOM 16733 C CA . VAL A 1 45 ? -18.378 -0.543 21.342 1.00 0.00 45 VAL A CA 19
ATOM 16734 C C . VAL A 1 45 ? -17.278 -0.690 20.288 1.00 0.00 45 VAL A C 19
ATOM 16735 O O . VAL A 1 45 ? -16.356 0.122 20.231 1.00 0.00 45 VAL A O 19
ATOM 16748 N N . ASN A 1 46 ? -17.412 -1.730 19.480 1.00 0.00 46 ASN A N 19
ATOM 16749 C CA . ASN A 1 46 ? -16.442 -1.994 18.430 1.00 0.00 46 ASN A CA 19
ATOM 16750 C C . ASN A 1 46 ? -16.318 -0.759 17.535 1.00 0.00 46 ASN A C 19
ATOM 16751 O O . ASN A 1 46 ? -15.312 -0.583 16.851 1.00 0.00 46 ASN A O 19
ATOM 16761 N N . CYS A 1 47 ? -17.356 0.063 17.570 1.00 0.00 47 CYS A N 19
ATOM 16762 C CA . CYS A 1 47 ? -17.376 1.276 16.770 1.00 0.00 47 CYS A CA 19
ATOM 16763 C C . CYS A 1 47 ? -16.763 2.408 17.598 1.00 0.00 47 CYS A C 19
ATOM 16764 O O . CYS A 1 47 ? -16.228 3.367 17.044 1.00 0.00 47 CYS A O 19
ATOM 16771 N N . THR A 1 48 ? -16.861 2.259 18.910 1.00 0.00 48 THR A N 19
ATOM 16772 C CA . THR A 1 48 ? -16.323 3.255 19.820 1.00 0.00 48 THR A CA 19
ATOM 16773 C C . THR A 1 48 ? -14.824 3.031 20.031 1.00 0.00 48 THR A C 19
ATOM 16774 O O . THR A 1 48 ? -14.099 3.958 20.388 1.00 0.00 48 THR A O 19
ATOM 16785 N N . ILE A 1 49 ? -14.406 1.796 19.800 1.00 0.00 49 ILE A N 19
ATOM 16786 C CA . ILE A 1 49 ? -13.006 1.438 19.960 1.00 0.00 49 ILE A CA 19
ATOM 16787 C C . ILE A 1 49 ? -12.287 1.601 18.620 1.00 0.00 49 ILE A C 19
ATOM 16788 O O . ILE A 1 49 ? -11.131 2.021 18.579 1.00 0.00 49 ILE A O 19
ATOM 16803 N N . LYS A 1 50 ? -12.999 1.260 17.557 1.00 0.00 50 LYS A N 19
ATOM 16804 C CA . LYS A 1 50 ? -12.442 1.362 16.218 1.00 0.00 50 LYS A CA 19
ATOM 16805 C C . LYS A 1 50 ? -12.411 2.834 15.796 1.00 0.00 50 LYS A C 19
ATOM 16806 O O . LYS A 1 50 ? -11.342 3.387 15.543 1.00 0.00 50 LYS A O 19
ATOM 16821 N N . GLU A 1 51 ? -13.595 3.422 15.731 1.00 0.00 51 GLU A N 19
ATOM 16822 C CA . GLU A 1 51 ? -13.717 4.817 15.343 1.00 0.00 51 GLU A CA 19
ATOM 16823 C C . GLU A 1 51 ? -12.671 5.664 16.070 1.00 0.00 51 GLU A C 19
ATOM 16824 O O . GLU A 1 51 ? -12.302 6.739 15.601 1.00 0.00 51 GLU A O 19
ATOM 16834 N N . LEU A 1 52 ? -12.223 5.147 17.205 1.00 0.00 52 LEU A N 19
ATOM 16835 C CA . LEU A 1 52 ? -11.226 5.842 18.003 1.00 0.00 52 LEU A CA 19
ATOM 16836 C C . LEU A 1 52 ? -9.838 5.301 17.659 1.00 0.00 52 LEU A C 19
ATOM 16837 O O . LEU A 1 52 ? -8.957 6.056 17.249 1.00 0.00 52 LEU A O 19
ATOM 16852 N N . ARG A 1 53 ? -9.684 3.997 17.840 1.00 0.00 53 ARG A N 19
ATOM 16853 C CA . ARG A 1 53 ? -8.416 3.346 17.554 1.00 0.00 53 ARG A CA 19
ATOM 16854 C C . ARG A 1 53 ? -8.043 3.534 16.082 1.00 0.00 53 ARG A C 19
ATOM 16855 O O . ARG A 1 53 ? -7.102 4.260 15.764 1.00 0.00 53 ARG A O 19
ATOM 16873 N N . ARG A 1 54 ? -8.799 2.865 15.224 1.00 0.00 54 ARG A N 19
ATOM 16874 C CA . ARG A 1 54 ? -8.559 2.949 13.793 1.00 0.00 54 ARG A CA 19
ATOM 16875 C C . ARG A 1 54 ? -9.146 4.246 13.232 1.00 0.00 54 ARG A C 19
ATOM 16876 O O . ARG A 1 54 ? -8.438 5.029 12.601 1.00 0.00 54 ARG A O 19
ATOM 16894 N N . LEU A 1 55 ? -10.434 4.432 13.481 1.00 0.00 55 LEU A N 19
ATOM 16895 C CA . LEU A 1 55 ? -11.124 5.620 13.008 1.00 0.00 55 LEU A CA 19
ATOM 16896 C C . LEU A 1 55 ? -11.721 5.343 11.627 1.00 0.00 55 LEU A C 19
ATOM 16897 O O . LEU A 1 55 ? -12.100 6.270 10.913 1.00 0.00 55 LEU A O 19
ATOM 16912 N N . PHE A 1 56 ? -11.788 4.062 11.293 1.00 0.00 56 PHE A N 19
ATOM 16913 C CA . PHE A 1 56 ? -12.333 3.651 10.010 1.00 0.00 56 PHE A CA 19
ATOM 16914 C C . PHE A 1 56 ? -13.302 2.479 10.176 1.00 0.00 56 PHE A C 19
ATOM 16915 O O . PHE A 1 56 ? -14.359 2.448 9.548 1.00 0.00 56 PHE A O 19
ATOM 16931 N N . LEU A 1 57 ? -12.906 1.542 11.027 1.00 0.00 57 LEU A N 19
ATOM 16932 C CA . LEU A 1 57 ? -13.727 0.371 11.285 1.00 0.00 57 LEU A CA 19
ATOM 16933 C C . LEU A 1 57 ? -14.794 0.719 12.323 1.00 0.00 57 LEU A C 19
ATOM 16934 O O . LEU A 1 57 ? -14.919 0.042 13.342 1.00 0.00 57 LEU A O 19
ATOM 16949 N N . VAL A 1 58 ? -15.538 1.775 12.028 1.00 0.00 58 VAL A N 19
ATOM 16950 C CA . VAL A 1 58 ? -16.592 2.222 12.925 1.00 0.00 58 VAL A CA 19
ATOM 16951 C C . VAL A 1 58 ? -17.676 1.145 13.008 1.00 0.00 58 VAL A C 19
ATOM 16952 O O . VAL A 1 58 ? -18.757 1.303 12.445 1.00 0.00 58 VAL A O 19
ATOM 16965 N N . ASP A 1 59 ? -17.346 0.074 13.715 1.00 0.00 59 ASP A N 19
ATOM 16966 C CA . ASP A 1 59 ? -18.278 -1.029 13.879 1.00 0.00 59 ASP A CA 19
ATOM 16967 C C . ASP A 1 59 ? -18.239 -1.914 12.632 1.00 0.00 59 ASP A C 19
ATOM 16968 O O . ASP A 1 59 ? -18.050 -3.126 12.733 1.00 0.00 59 ASP A O 19
ATOM 16976 N N . ASP A 1 60 ? -18.420 -1.276 11.486 1.00 0.00 60 ASP A N 19
ATOM 16977 C CA . ASP A 1 60 ? -18.408 -1.989 10.221 1.00 0.00 60 ASP A CA 19
ATOM 16978 C C . ASP A 1 60 ? -19.127 -3.329 10.389 1.00 0.00 60 ASP A C 19
ATOM 16979 O O . ASP A 1 60 ? -20.344 -3.368 10.560 1.00 0.00 60 ASP A O 19
ATOM 16987 N N . ARG A 1 1 ? -0.048 -9.718 3.595 1.00 0.00 1 ARG A N 20
ATOM 16988 C CA . ARG A 1 1 ? -1.320 -9.028 3.463 1.00 0.00 1 ARG A CA 20
ATOM 16989 C C . ARG A 1 1 ? -2.189 -9.276 4.699 1.00 0.00 1 ARG A C 20
ATOM 16990 O O . ARG A 1 1 ? -3.051 -10.152 4.691 1.00 0.00 1 ARG A O 20
ATOM 17008 N N . ILE A 1 2 ? -1.931 -8.487 5.732 1.00 0.00 2 ILE A N 20
ATOM 17009 C CA . ILE A 1 2 ? -2.678 -8.609 6.972 1.00 0.00 2 ILE A CA 20
ATOM 17010 C C . ILE A 1 2 ? -2.895 -10.090 7.287 1.00 0.00 2 ILE A C 20
ATOM 17011 O O . ILE A 1 2 ? -4.021 -10.582 7.233 1.00 0.00 2 ILE A O 20
ATOM 17026 N N . TYR A 1 3 ? -1.799 -10.760 7.611 1.00 0.00 3 TYR A N 20
ATOM 17027 C CA . TYR A 1 3 ? -1.855 -12.175 7.935 1.00 0.00 3 TYR A CA 20
ATOM 17028 C C . TYR A 1 3 ? -0.534 -12.652 8.543 1.00 0.00 3 TYR A C 20
ATOM 17029 O O . TYR A 1 3 ? -0.530 -13.440 9.487 1.00 0.00 3 TYR A O 20
ATOM 17046 N N . LYS A 1 4 ? 0.555 -12.154 7.976 1.00 0.00 4 LYS A N 20
ATOM 17047 C CA . LYS A 1 4 ? 1.879 -12.519 8.451 1.00 0.00 4 LYS A CA 20
ATOM 17048 C C . LYS A 1 4 ? 2.237 -11.658 9.663 1.00 0.00 4 LYS A C 20
ATOM 17049 O O . LYS A 1 4 ? 3.224 -10.924 9.638 1.00 0.00 4 LYS A O 20
ATOM 17064 N N . GLY A 1 5 ? 1.415 -11.776 10.696 1.00 0.00 5 GLY A N 20
ATOM 17065 C CA . GLY A 1 5 ? 1.633 -11.018 11.915 1.00 0.00 5 GLY A CA 20
ATOM 17066 C C . GLY A 1 5 ? 2.273 -11.891 12.998 1.00 0.00 5 GLY A C 20
ATOM 17067 O O . GLY A 1 5 ? 1.727 -12.029 14.091 1.00 0.00 5 GLY A O 20
ATOM 17071 N N . VAL A 1 6 ? 3.420 -12.456 12.655 1.00 0.00 6 VAL A N 20
ATOM 17072 C CA . VAL A 1 6 ? 4.140 -13.311 13.583 1.00 0.00 6 VAL A CA 20
ATOM 17073 C C . VAL A 1 6 ? 5.639 -13.229 13.288 1.00 0.00 6 VAL A C 20
ATOM 17074 O O . VAL A 1 6 ? 6.446 -13.062 14.201 1.00 0.00 6 VAL A O 20
ATOM 17087 N N . ILE A 1 7 ? 5.966 -13.350 12.010 1.00 0.00 7 ILE A N 20
ATOM 17088 C CA . ILE A 1 7 ? 7.354 -13.291 11.583 1.00 0.00 7 ILE A CA 20
ATOM 17089 C C . ILE A 1 7 ? 7.851 -11.846 11.676 1.00 0.00 7 ILE A C 20
ATOM 17090 O O . ILE A 1 7 ? 9.048 -11.606 11.818 1.00 0.00 7 ILE A O 20
ATOM 17105 N N . GLN A 1 8 ? 6.905 -10.922 11.591 1.00 0.00 8 GLN A N 20
ATOM 17106 C CA . GLN A 1 8 ? 7.231 -9.509 11.663 1.00 0.00 8 GLN A CA 20
ATOM 17107 C C . GLN A 1 8 ? 7.723 -9.148 13.066 1.00 0.00 8 GLN A C 20
ATOM 17108 O O . GLN A 1 8 ? 8.729 -8.458 13.217 1.00 0.00 8 GLN A O 20
ATOM 17120 N N . ALA A 1 9 ? 6.988 -9.632 14.058 1.00 0.00 9 ALA A N 20
ATOM 17121 C CA . ALA A 1 9 ? 7.336 -9.369 15.444 1.00 0.00 9 ALA A CA 20
ATOM 17122 C C . ALA A 1 9 ? 8.642 -10.090 15.783 1.00 0.00 9 ALA A C 20
ATOM 17123 O O . ALA A 1 9 ? 9.502 -9.537 16.466 1.00 0.00 9 ALA A O 20
ATOM 17130 N N . ILE A 1 10 ? 8.749 -11.315 15.288 1.00 0.00 10 ILE A N 20
ATOM 17131 C CA . ILE A 1 10 ? 9.937 -12.118 15.531 1.00 0.00 10 ILE A CA 20
ATOM 17132 C C . ILE A 1 10 ? 11.162 -11.391 14.972 1.00 0.00 10 ILE A C 20
ATOM 17133 O O . ILE A 1 10 ? 12.285 -11.637 15.407 1.00 0.00 10 ILE A O 20
ATOM 17148 N N . GLN A 1 11 ? 10.903 -10.511 14.016 1.00 0.00 11 GLN A N 20
ATOM 17149 C CA . GLN A 1 11 ? 11.970 -9.746 13.394 1.00 0.00 11 GLN A CA 20
ATOM 17150 C C . GLN A 1 11 ? 12.310 -8.520 14.243 1.00 0.00 11 GLN A C 20
ATOM 17151 O O . GLN A 1 11 ? 13.468 -8.111 14.313 1.00 0.00 11 GLN A O 20
ATOM 17163 N N . LYS A 1 12 ? 11.280 -7.969 14.868 1.00 0.00 12 LYS A N 20
ATOM 17164 C CA . LYS A 1 12 ? 11.456 -6.798 15.710 1.00 0.00 12 LYS A CA 20
ATOM 17165 C C . LYS A 1 12 ? 11.942 -7.237 17.093 1.00 0.00 12 LYS A C 20
ATOM 17166 O O . LYS A 1 12 ? 13.018 -6.834 17.533 1.00 0.00 12 LYS A O 20
ATOM 17181 N N . SER A 1 13 ? 11.126 -8.057 17.738 1.00 0.00 13 SER A N 20
ATOM 17182 C CA . SER A 1 13 ? 11.459 -8.556 19.061 1.00 0.00 13 SER A CA 20
ATOM 17183 C C . SER A 1 13 ? 12.914 -9.032 19.091 1.00 0.00 13 SER A C 20
ATOM 17184 O O . SER A 1 13 ? 13.543 -9.053 20.148 1.00 0.00 13 SER A O 20
ATOM 17191 N N . ASP A 1 14 ? 13.405 -9.403 17.917 1.00 0.00 14 ASP A N 20
ATOM 17192 C CA . ASP A 1 14 ? 14.772 -9.878 17.795 1.00 0.00 14 ASP A CA 20
ATOM 17193 C C . ASP A 1 14 ? 15.734 -8.752 18.177 1.00 0.00 14 ASP A C 20
ATOM 17194 O O . ASP A 1 14 ? 16.737 -8.988 18.849 1.00 0.00 14 ASP A O 20
ATOM 17202 N N . GLU A 1 15 ? 15.396 -7.551 17.733 1.00 0.00 15 GLU A N 20
ATOM 17203 C CA . GLU A 1 15 ? 16.217 -6.388 18.019 1.00 0.00 15 GLU A CA 20
ATOM 17204 C C . GLU A 1 15 ? 15.622 -5.591 19.183 1.00 0.00 15 GLU A C 20
ATOM 17205 O O . GLU A 1 15 ? 16.352 -4.956 19.942 1.00 0.00 15 GLU A O 20
ATOM 17215 N N . GLY A 1 16 ? 14.303 -5.652 19.286 1.00 0.00 16 GLY A N 20
ATOM 17216 C CA . GLY A 1 16 ? 13.602 -4.945 20.345 1.00 0.00 16 GLY A CA 20
ATOM 17217 C C . GLY A 1 16 ? 14.244 -3.583 20.612 1.00 0.00 16 GLY A C 20
ATOM 17218 O O . GLY A 1 16 ? 14.952 -3.411 21.604 1.00 0.00 16 GLY A O 20
ATOM 17222 N N . HIS A 1 17 ? 13.976 -2.649 19.712 1.00 0.00 17 HIS A N 20
ATOM 17223 C CA . HIS A 1 17 ? 14.519 -1.308 19.839 1.00 0.00 17 HIS A CA 20
ATOM 17224 C C . HIS A 1 17 ? 13.972 -0.651 21.108 1.00 0.00 17 HIS A C 20
ATOM 17225 O O . HIS A 1 17 ? 12.946 -1.074 21.637 1.00 0.00 17 HIS A O 20
ATOM 17239 N N . PRO A 1 18 ? 14.700 0.400 21.571 1.00 0.00 18 PRO A N 20
ATOM 17240 C CA . PRO A 1 18 ? 14.300 1.119 22.767 1.00 0.00 18 PRO A CA 20
ATOM 17241 C C . PRO A 1 18 ? 13.102 2.030 22.486 1.00 0.00 18 PRO A C 20
ATOM 17242 O O . PRO A 1 18 ? 11.999 1.776 22.965 1.00 0.00 18 PRO A O 20
ATOM 17250 N N . PHE A 1 19 ? 13.362 3.070 21.707 1.00 0.00 19 PHE A N 20
ATOM 17251 C CA . PHE A 1 19 ? 12.319 4.019 21.356 1.00 0.00 19 PHE A CA 20
ATOM 17252 C C . PHE A 1 19 ? 11.313 3.394 20.388 1.00 0.00 19 PHE A C 20
ATOM 17253 O O . PHE A 1 19 ? 10.114 3.372 20.661 1.00 0.00 19 PHE A O 20
ATOM 17269 N N . ARG A 1 20 ? 11.838 2.901 19.275 1.00 0.00 20 ARG A N 20
ATOM 17270 C CA . ARG A 1 20 ? 11.000 2.277 18.265 1.00 0.00 20 ARG A CA 20
ATOM 17271 C C . ARG A 1 20 ? 9.948 1.384 18.926 1.00 0.00 20 ARG A C 20
ATOM 17272 O O . ARG A 1 20 ? 8.780 1.405 18.540 1.00 0.00 20 ARG A O 20
ATOM 17290 N N . ALA A 1 21 ? 10.399 0.620 19.909 1.00 0.00 21 ALA A N 20
ATOM 17291 C CA . ALA A 1 21 ? 9.512 -0.279 20.627 1.00 0.00 21 ALA A CA 20
ATOM 17292 C C . ALA A 1 21 ? 8.271 0.492 21.082 1.00 0.00 21 ALA A C 20
ATOM 17293 O O . ALA A 1 21 ? 7.164 0.224 20.617 1.00 0.00 21 ALA A O 20
ATOM 17300 N N . TYR A 1 22 ? 8.497 1.435 21.985 1.00 0.00 22 TYR A N 20
ATOM 17301 C CA . TYR A 1 22 ? 7.411 2.247 22.507 1.00 0.00 22 TYR A CA 20
ATOM 17302 C C . TYR A 1 22 ? 6.447 2.656 21.392 1.00 0.00 22 TYR A C 20
ATOM 17303 O O . TYR A 1 22 ? 5.259 2.865 21.637 1.00 0.00 22 TYR A O 20
ATOM 17320 N N . LEU A 1 23 ? 6.994 2.759 20.189 1.00 0.00 23 LEU A N 20
ATOM 17321 C CA . LEU A 1 23 ? 6.196 3.139 19.035 1.00 0.00 23 LEU A CA 20
ATOM 17322 C C . LEU A 1 23 ? 5.437 1.916 18.519 1.00 0.00 23 LEU A C 20
ATOM 17323 O O . LEU A 1 23 ? 4.211 1.937 18.421 1.00 0.00 23 LEU A O 20
ATOM 17338 N N . GLU A 1 24 ? 6.197 0.878 18.202 1.00 0.00 24 GLU A N 20
ATOM 17339 C CA . GLU A 1 24 ? 5.612 -0.353 17.699 1.00 0.00 24 GLU A CA 20
ATOM 17340 C C . GLU A 1 24 ? 4.579 -0.893 18.690 1.00 0.00 24 GLU A C 20
ATOM 17341 O O . GLU A 1 24 ? 3.637 -1.580 18.297 1.00 0.00 24 GLU A O 20
ATOM 17351 N N . SER A 1 25 ? 4.791 -0.564 19.955 1.00 0.00 25 SER A N 20
ATOM 17352 C CA . SER A 1 25 ? 3.890 -1.008 21.005 1.00 0.00 25 SER A CA 20
ATOM 17353 C C . SER A 1 25 ? 2.483 -0.465 20.751 1.00 0.00 25 SER A C 20
ATOM 17354 O O . SER A 1 25 ? 1.523 -1.231 20.666 1.00 0.00 25 SER A O 20
ATOM 17361 N N . GLU A 1 26 ? 2.402 0.853 20.637 1.00 0.00 26 GLU A N 20
ATOM 17362 C CA . GLU A 1 26 ? 1.127 1.507 20.394 1.00 0.00 26 GLU A CA 20
ATOM 17363 C C . GLU A 1 26 ? 0.477 0.947 19.127 1.00 0.00 26 GLU A C 20
ATOM 17364 O O . GLU A 1 26 ? -0.736 1.053 18.949 1.00 0.00 26 GLU A O 20
ATOM 17374 N N . VAL A 1 27 ? 1.311 0.363 18.280 1.00 0.00 27 VAL A N 20
ATOM 17375 C CA . VAL A 1 27 ? 0.832 -0.214 17.035 1.00 0.00 27 VAL A CA 20
ATOM 17376 C C . VAL A 1 27 ? 0.257 -1.605 17.310 1.00 0.00 27 VAL A C 20
ATOM 17377 O O . VAL A 1 27 ? -0.838 -1.929 16.854 1.00 0.00 27 VAL A O 20
ATOM 17390 N N . ALA A 1 28 ? 1.022 -2.389 18.056 1.00 0.00 28 ALA A N 20
ATOM 17391 C CA . ALA A 1 28 ? 0.602 -3.737 18.397 1.00 0.00 28 ALA A CA 20
ATOM 17392 C C . ALA A 1 28 ? -0.555 -3.669 19.396 1.00 0.00 28 ALA A C 20
ATOM 17393 O O . ALA A 1 28 ? -1.418 -4.545 19.411 1.00 0.00 28 ALA A O 20
ATOM 17400 N N . ILE A 1 29 ? -0.533 -2.622 20.207 1.00 0.00 29 ILE A N 20
ATOM 17401 C CA . ILE A 1 29 ? -1.569 -2.429 21.207 1.00 0.00 29 ILE A CA 20
ATOM 17402 C C . ILE A 1 29 ? -2.896 -2.126 20.508 1.00 0.00 29 ILE A C 20
ATOM 17403 O O . ILE A 1 29 ? -3.962 -2.475 21.014 1.00 0.00 29 ILE A O 20
ATOM 17418 N N . SER A 1 30 ? -2.788 -1.479 19.358 1.00 0.00 30 SER A N 20
ATOM 17419 C CA . SER A 1 30 ? -3.966 -1.124 18.584 1.00 0.00 30 SER A CA 20
ATOM 17420 C C . SER A 1 30 ? -4.504 -2.358 17.855 1.00 0.00 30 SER A C 20
ATOM 17421 O O . SER A 1 30 ? -5.715 -2.528 17.725 1.00 0.00 30 SER A O 20
ATOM 17428 N N . GLU A 1 31 ? -3.577 -3.187 17.399 1.00 0.00 31 GLU A N 20
ATOM 17429 C CA . GLU A 1 31 ? -3.941 -4.399 16.686 1.00 0.00 31 GLU A CA 20
ATOM 17430 C C . GLU A 1 31 ? -4.941 -5.216 17.506 1.00 0.00 31 GLU A C 20
ATOM 17431 O O . GLU A 1 31 ? -5.722 -5.988 16.951 1.00 0.00 31 GLU A O 20
ATOM 17441 N N . GLU A 1 32 ? -4.886 -5.019 18.815 1.00 0.00 32 GLU A N 20
ATOM 17442 C CA . GLU A 1 32 ? -5.777 -5.728 19.718 1.00 0.00 32 GLU A CA 20
ATOM 17443 C C . GLU A 1 32 ? -7.132 -5.021 19.789 1.00 0.00 32 GLU A C 20
ATOM 17444 O O . GLU A 1 32 ? -8.161 -5.663 19.987 1.00 0.00 32 GLU A O 20
ATOM 17454 N N . LEU A 1 33 ? -7.087 -3.707 19.626 1.00 0.00 33 LEU A N 20
ATOM 17455 C CA . LEU A 1 33 ? -8.298 -2.906 19.670 1.00 0.00 33 LEU A CA 20
ATOM 17456 C C . LEU A 1 33 ? -9.296 -3.441 18.640 1.00 0.00 33 LEU A C 20
ATOM 17457 O O . LEU A 1 33 ? -10.469 -3.640 18.953 1.00 0.00 33 LEU A O 20
ATOM 17472 N N . VAL A 1 34 ? -8.793 -3.657 17.434 1.00 0.00 34 VAL A N 20
ATOM 17473 C CA . VAL A 1 34 ? -9.626 -4.165 16.357 1.00 0.00 34 VAL A CA 20
ATOM 17474 C C . VAL A 1 34 ? -10.181 -5.535 16.750 1.00 0.00 34 VAL A C 20
ATOM 17475 O O . VAL A 1 34 ? -11.199 -5.974 16.214 1.00 0.00 34 VAL A O 20
ATOM 17488 N N . GLN A 1 35 ? -9.489 -6.174 17.682 1.00 0.00 35 GLN A N 20
ATOM 17489 C CA . GLN A 1 35 ? -9.900 -7.486 18.153 1.00 0.00 35 GLN A CA 20
ATOM 17490 C C . GLN A 1 35 ? -10.914 -7.348 19.290 1.00 0.00 35 GLN A C 20
ATOM 17491 O O . GLN A 1 35 ? -11.691 -8.265 19.549 1.00 0.00 35 GLN A O 20
ATOM 17503 N N . LYS A 1 36 ? -10.873 -6.194 19.940 1.00 0.00 36 LYS A N 20
ATOM 17504 C CA . LYS A 1 36 ? -11.777 -5.923 21.043 1.00 0.00 36 LYS A CA 20
ATOM 17505 C C . LYS A 1 36 ? -13.182 -5.666 20.495 1.00 0.00 36 LYS A C 20
ATOM 17506 O O . LYS A 1 36 ? -14.173 -5.854 21.200 1.00 0.00 36 LYS A O 20
ATOM 17521 N N . TYR A 1 37 ? -13.224 -5.240 19.241 1.00 0.00 37 TYR A N 20
ATOM 17522 C CA . TYR A 1 37 ? -14.491 -4.955 18.589 1.00 0.00 37 TYR A CA 20
ATOM 17523 C C . TYR A 1 37 ? -15.422 -6.169 18.646 1.00 0.00 37 TYR A C 20
ATOM 17524 O O . TYR A 1 37 ? -16.611 -6.031 18.928 1.00 0.00 37 TYR A O 20
ATOM 17541 N N . SER A 1 38 ? -14.845 -7.330 18.374 1.00 0.00 38 SER A N 20
ATOM 17542 C CA . SER A 1 38 ? -15.608 -8.567 18.390 1.00 0.00 38 SER A CA 20
ATOM 17543 C C . SER A 1 38 ? -16.365 -8.697 19.714 1.00 0.00 38 SER A C 20
ATOM 17544 O O . SER A 1 38 ? -17.530 -9.089 19.730 1.00 0.00 38 SER A O 20
ATOM 17551 N N . ASN A 1 39 ? -15.670 -8.360 20.791 1.00 0.00 39 ASN A N 20
ATOM 17552 C CA . ASN A 1 39 ? -16.262 -8.435 22.116 1.00 0.00 39 ASN A CA 20
ATOM 17553 C C . ASN A 1 39 ? -17.060 -7.157 22.387 1.00 0.00 39 ASN A C 20
ATOM 17554 O O . ASN A 1 39 ? -18.252 -7.215 22.682 1.00 0.00 39 ASN A O 20
ATOM 17564 N N . SER A 1 40 ? -16.369 -6.032 22.275 1.00 0.00 40 SER A N 20
ATOM 17565 C CA . SER A 1 40 ? -16.997 -4.742 22.503 1.00 0.00 40 SER A CA 20
ATOM 17566 C C . SER A 1 40 ? -18.339 -4.677 21.772 1.00 0.00 40 SER A C 20
ATOM 17567 O O . SER A 1 40 ? -19.235 -3.937 22.175 1.00 0.00 40 SER A O 20
ATOM 17574 N N . ALA A 1 41 ? -18.435 -5.460 20.708 1.00 0.00 41 ALA A N 20
ATOM 17575 C CA . ALA A 1 41 ? -19.653 -5.501 19.916 1.00 0.00 41 ALA A CA 20
ATOM 17576 C C . ALA A 1 41 ? -20.856 -5.666 20.846 1.00 0.00 41 ALA A C 20
ATOM 17577 O O . ALA A 1 41 ? -21.389 -4.683 21.359 1.00 0.00 41 ALA A O 20
ATOM 17584 N N . LEU A 1 42 ? -21.250 -6.916 21.036 1.00 0.00 42 LEU A N 20
ATOM 17585 C CA . LEU A 1 42 ? -22.380 -7.224 21.895 1.00 0.00 42 LEU A CA 20
ATOM 17586 C C . LEU A 1 42 ? -23.406 -6.093 21.805 1.00 0.00 42 LEU A C 20
ATOM 17587 O O . LEU A 1 42 ? -23.925 -5.637 22.823 1.00 0.00 42 LEU A O 20
ATOM 17602 N N . GLY A 1 43 ? -23.668 -5.671 20.577 1.00 0.00 43 GLY A N 20
ATOM 17603 C CA . GLY A 1 43 ? -24.622 -4.602 20.339 1.00 0.00 43 GLY A CA 20
ATOM 17604 C C . GLY A 1 43 ? -24.197 -3.743 19.147 1.00 0.00 43 GLY A C 20
ATOM 17605 O O . GLY A 1 43 ? -24.689 -3.931 18.035 1.00 0.00 43 GLY A O 20
ATOM 17609 N N . HIS A 1 44 ? -23.290 -2.816 19.419 1.00 0.00 44 HIS A N 20
ATOM 17610 C CA . HIS A 1 44 ? -22.795 -1.926 18.382 1.00 0.00 44 HIS A CA 20
ATOM 17611 C C . HIS A 1 44 ? -21.795 -0.939 18.988 1.00 0.00 44 HIS A C 20
ATOM 17612 O O . HIS A 1 44 ? -21.769 0.232 18.613 1.00 0.00 44 HIS A O 20
ATOM 17626 N N . VAL A 1 45 ? -20.996 -1.449 19.915 1.00 0.00 45 VAL A N 20
ATOM 17627 C CA . VAL A 1 45 ? -19.997 -0.627 20.576 1.00 0.00 45 VAL A CA 20
ATOM 17628 C C . VAL A 1 45 ? -18.639 -0.843 19.904 1.00 0.00 45 VAL A C 20
ATOM 17629 O O . VAL A 1 45 ? -17.770 0.026 19.960 1.00 0.00 45 VAL A O 20
ATOM 17642 N N . ASN A 1 46 ? -18.499 -2.007 19.287 1.00 0.00 46 ASN A N 20
ATOM 17643 C CA . ASN A 1 46 ? -17.261 -2.348 18.607 1.00 0.00 46 ASN A CA 20
ATOM 17644 C C . ASN A 1 46 ? -16.915 -1.247 17.604 1.00 0.00 46 ASN A C 20
ATOM 17645 O O . ASN A 1 46 ? -15.756 -1.098 17.216 1.00 0.00 46 ASN A O 20
ATOM 17655 N N . CYS A 1 47 ? -17.938 -0.502 17.214 1.00 0.00 47 CYS A N 20
ATOM 17656 C CA . CYS A 1 47 ? -17.756 0.582 16.264 1.00 0.00 47 CYS A CA 20
ATOM 17657 C C . CYS A 1 47 ? -17.404 1.850 17.044 1.00 0.00 47 CYS A C 20
ATOM 17658 O O . CYS A 1 47 ? -16.738 2.741 16.520 1.00 0.00 47 CYS A O 20
ATOM 17665 N N . THR A 1 48 ? -17.866 1.890 18.285 1.00 0.00 48 THR A N 20
ATOM 17666 C CA . THR A 1 48 ? -17.607 3.034 19.143 1.00 0.00 48 THR A CA 20
ATOM 17667 C C . THR A 1 48 ? -16.251 2.887 19.835 1.00 0.00 48 THR A C 20
ATOM 17668 O O . THR A 1 48 ? -15.682 3.868 20.309 1.00 0.00 48 THR A O 20
ATOM 17679 N N . ILE A 1 49 ? -15.771 1.652 19.870 1.00 0.00 49 ILE A N 20
ATOM 17680 C CA . ILE A 1 49 ? -14.492 1.363 20.496 1.00 0.00 49 ILE A CA 20
ATOM 17681 C C . ILE A 1 49 ? -13.378 1.497 19.455 1.00 0.00 49 ILE A C 20
ATOM 17682 O O . ILE A 1 49 ? -12.363 2.145 19.706 1.00 0.00 49 ILE A O 20
ATOM 17697 N N . LYS A 1 50 ? -13.606 0.872 18.309 1.00 0.00 50 LYS A N 20
ATOM 17698 C CA . LYS A 1 50 ? -12.634 0.914 17.229 1.00 0.00 50 LYS A CA 20
ATOM 17699 C C . LYS A 1 50 ? -12.481 2.355 16.741 1.00 0.00 50 LYS A C 20
ATOM 17700 O O . LYS A 1 50 ? -11.553 2.667 15.997 1.00 0.00 50 LYS A O 20
ATOM 17715 N N . GLU A 1 51 ? -13.405 3.197 17.182 1.00 0.00 51 GLU A N 20
ATOM 17716 C CA . GLU A 1 51 ? -13.383 4.599 16.799 1.00 0.00 51 GLU A CA 20
ATOM 17717 C C . GLU A 1 51 ? -12.257 5.332 17.530 1.00 0.00 51 GLU A C 20
ATOM 17718 O O . GLU A 1 51 ? -11.794 6.377 17.076 1.00 0.00 51 GLU A O 20
ATOM 17728 N N . LEU A 1 52 ? -11.848 4.754 18.649 1.00 0.00 52 LEU A N 20
ATOM 17729 C CA . LEU A 1 52 ? -10.784 5.338 19.448 1.00 0.00 52 LEU A CA 20
ATOM 17730 C C . LEU A 1 52 ? -9.439 4.763 18.998 1.00 0.00 52 LEU A C 20
ATOM 17731 O O . LEU A 1 52 ? -8.396 5.384 19.198 1.00 0.00 52 LEU A O 20
ATOM 17746 N N . ARG A 1 53 ? -9.507 3.583 18.401 1.00 0.00 53 ARG A N 20
ATOM 17747 C CA . ARG A 1 53 ? -8.308 2.917 17.921 1.00 0.00 53 ARG A CA 20
ATOM 17748 C C . ARG A 1 53 ? -7.919 3.452 16.541 1.00 0.00 53 ARG A C 20
ATOM 17749 O O . ARG A 1 53 ? -6.892 4.112 16.395 1.00 0.00 53 ARG A O 20
ATOM 17767 N N . ARG A 1 54 ? -8.761 3.147 15.564 1.00 0.00 54 ARG A N 20
ATOM 17768 C CA . ARG A 1 54 ? -8.518 3.589 14.203 1.00 0.00 54 ARG A CA 20
ATOM 17769 C C . ARG A 1 54 ? -9.234 4.916 13.939 1.00 0.00 54 ARG A C 20
ATOM 17770 O O . ARG A 1 54 ? -8.609 5.890 13.523 1.00 0.00 54 ARG A O 20
ATOM 17788 N N . LEU A 1 55 ? -10.534 4.909 14.191 1.00 0.00 55 LEU A N 20
ATOM 17789 C CA . LEU A 1 55 ? -11.342 6.100 13.987 1.00 0.00 55 LEU A CA 20
ATOM 17790 C C . LEU A 1 55 ? -11.792 6.161 12.526 1.00 0.00 55 LEU A C 20
ATOM 17791 O O . LEU A 1 55 ? -11.977 7.245 11.974 1.00 0.00 55 LEU A O 20
ATOM 17806 N N . PHE A 1 56 ? -11.956 4.983 11.940 1.00 0.00 56 PHE A N 20
ATOM 17807 C CA . PHE A 1 56 ? -12.380 4.889 10.554 1.00 0.00 56 PHE A CA 20
ATOM 17808 C C . PHE A 1 56 ? -12.787 3.457 10.201 1.00 0.00 56 PHE A C 20
ATOM 17809 O O . PHE A 1 56 ? -13.759 3.245 9.478 1.00 0.00 56 PHE A O 20
ATOM 17825 N N . LEU A 1 57 ? -12.023 2.512 10.729 1.00 0.00 57 LEU A N 20
ATOM 17826 C CA . LEU A 1 57 ? -12.292 1.106 10.479 1.00 0.00 57 LEU A CA 20
ATOM 17827 C C . LEU A 1 57 ? -13.804 0.872 10.482 1.00 0.00 57 LEU A C 20
ATOM 17828 O O . LEU A 1 57 ? -14.301 -0.009 9.784 1.00 0.00 57 LEU A O 20
ATOM 17843 N N . VAL A 1 58 ? -14.493 1.678 11.277 1.00 0.00 58 VAL A N 20
ATOM 17844 C CA . VAL A 1 58 ? -15.939 1.569 11.380 1.00 0.00 58 VAL A CA 20
ATOM 17845 C C . VAL A 1 58 ? -16.315 0.129 11.731 1.00 0.00 58 VAL A C 20
ATOM 17846 O O . VAL A 1 58 ? -16.637 -0.665 10.848 1.00 0.00 58 VAL A O 20
ATOM 17859 N N . ASP A 1 59 ? -16.260 -0.167 13.021 1.00 0.00 59 ASP A N 20
ATOM 17860 C CA . ASP A 1 59 ? -16.589 -1.498 13.499 1.00 0.00 59 ASP A CA 20
ATOM 17861 C C . ASP A 1 59 ? -15.503 -2.479 13.054 1.00 0.00 59 ASP A C 20
ATOM 17862 O O . ASP A 1 59 ? -14.853 -3.110 13.885 1.00 0.00 59 ASP A O 20
ATOM 17870 N N . ASP A 1 60 ? -15.343 -2.577 11.742 1.00 0.00 60 ASP A N 20
ATOM 17871 C CA . ASP A 1 60 ? -14.347 -3.471 11.176 1.00 0.00 60 ASP A CA 20
ATOM 17872 C C . ASP A 1 60 ? -13.647 -2.774 10.008 1.00 0.00 60 ASP A C 20
ATOM 17873 O O . ASP A 1 60 ? -12.915 -3.408 9.250 1.00 0.00 60 ASP A O 20
#

InterPro domains:
  IPR003388 Reticulon [PF02453] (1005-1167)
  IPR003388 Reticulon [PS50845] (1005-1192)
  IPR046964 Reticulon 1-4 [PTHR45799] (1-1192)

Solvent-accessible surface area: 5539 Å² total; per-residue (Å²): 252,154,190,144,34,94,107,110,44,109,93,134,30,113,149,49,99,95,160,108,62,195,110,64,60,125,95,56,100,25,128,111,46,46,134,121,70,69,113,15,44,155,47,125,57,3,27,74,26,4,76,144,82,113,102,162,40,74,31,140